Protein 8HJ4 (pdb70)

B-factor: mean 72.82, std 38.4, range [22.84, 209.97]

Nearest PDB structures (foldseek):
  8hj4-assembly1_A  TM=1.001E+00  e=0.000E+00  Neisseria meningitidis 8013
  6je4-assembly3_K  TM=8.856E-01  e=0.000E+00  Neisseria meningitidis 8013
  6je4-assembly2_E  TM=8.861E-01  e=0.000E+00  Neisseria meningitidis 8013
  6je4-assembly1_A  TM=8.887E-01  e=0.000E+00  Neisseria meningitidis 8013
  8ja0-assembly1_A  TM=8.113E-01  e=0.000E+00  Neisseria meningitidis

Organism: Neisseria meningitidis serogroup C (strain 8013) (NCBI:txid604162)

Radius of gyration: 36.68 Å; Cα contacts (8 Å, |Δi|>4): 1833; chains: 2; bounding box: 79×94×100 Å

Sequence (1163 aa):
SINYILGLDIGIASVGWAMVEIDEEENPIRLIDLGVRVFERAEVPKTGDSLAMARRLARSVRRLTRRRAHRLLRTRRLLKREGVLQAANFDENGLIKSLPNTPWQLRAAALDRKLTPLEWSAVLLHLIKHRGYLSQKELGALLKGVAGNAHALQTGDFRTPAELALNKFEKESGHIRNQRSDYSHTFSRKDLQAELILLFEKQKEFGNPHVSGGLKEGIETLLMTQRPALSGDAVQKMLGHCTFEPAEPKAAKNTYTAERFIWLTKLNNLRILEQGSERPLTDTERATLMDEPYRKSKLTYAQARKLLGLEDTAFFKGLRYGKDNAEASTLMEMKAYHAISRALEKEGLKDKKSPLNLSPELQDEIGTAFSLFKTDEDITGRLKDRIQPEILEALLKHISFDKFVQISLKALRRIVPLMEQGKTEEKIYLPPIPADEIRNPVVLRALSQARKVINGVVRRYGSPARIHIETAREVGKSFKDRKEIEKRQEENRKDREKAAAKFREYFPNFVGEPKSKDILKLRLYEQQHGKCLYSGKEINLGRLNEKGYVEIDHALPFSRTWDDSFNNKVLVLGSENQNKGNQTPYEYFNGKDNSREWQEFKARVETSRFPRSKKQRILLQKFDEDGFKERNLNDTRYVNRFLCQFVADRMRLTGKGKKRVFASNGQITNLLRGFWGLRKVRAENDRHHALDAVVVACSTVAMQQKITRFVRYKEMNAFKTHFPQPWEFFAQEVMIRVFGKPDGKPEFEEADTLEKLRTLLAEKLSSRPEAVHEYVTPLFVSRAPNRKMSGQGHMETVKSAKRLDEGVSVLRVPLTQLKLKDLEKMVNREREPKLYEALKARLEAHKDDPAKAFAEPFYKYDKAGNRTQQVKAVRVEQVQKTGVWVRNHNGIADNATMVRVDVFEKGDKYYLVPIYSWQVAKGILPDRAVVQGKDEEDWQLIDDSFNFKFSLHPNDLVEVITKKARMFGYFASCHRGTGNINIRIHDLDHKIGKNGILEGIGVKTALSFQKYQIDELGKEIRPCRLKKRPPVRMNNSIKFHVSYDGTARALFNTKEQAEKYCLVEEINDEMNGYKRKSWEEKLREENCASVQDWVEKNYTSSYSDLFNICEIEVSSAGQLVKIDNTEVDDFVENCYGFTLEDDLEEFNKAKQYLQKFYAECEN

Foldseek 3Di:
DFAWEKFWAFELFKIKIFIFGADPVRFGDFTFAIFMAGEDGCADPPPRHHPVVVVVVVVVVVVVVVLLVVLLLVLLVCLPPLPHLPHPCADPVSDHDPQPPPLLVLLQCLLPDQDDSSSVSNVLSVCQNQQADEPLVLVVLLVVLQVLLVVCCVPHPGQQSSNCQCVVVVVVHNDSDDDDNDSVNGYHNVSSLSSLVSSLVSNVVVPHPSRPTPCSVVSCVSRPDDDHDDFQVCQLPVADAAPVGSVFGFAFCLALLNVLVVVLVLLLPKFKFDQLETGHQDPVLCVQCVCVLVLDFWAWQVNSPVSDDDDPLIDIPPPPDPDDPVDTGTRDHNPNVVLLQVLCVVLVRHDSPDDDPQDSVRRRLLQCLQARRSDLVSSLVPSVPDDDCSSVVSCVVPPHGHGGDRHGDVVSVVVCVVPVVPHAAAAAAADQDDCRLPVDSSLNVSVRLVSQQQRVCCVVPHFHQFYQYEYDPQPPDRPVVNVVVVVVVVVVVVVVVVLQVVVCVVCVVDDDGDDPFLSCQVVVCVQLVQAFLQQGDHADPVCSNPPQQWGKDQLQQCLQQVDDDPPNIGTHGPPVQLPSQNVHVCPSQVVVPPDVSNVVSSVSLPVRRDDPVSSNVSRNSPDDRVVNNCPQWADDDSSLVCCQVSPVRYYDHSYPPPGRYTHGDPVVLVVQCVQQDVADDDPLWQLVSRVSNVSSSSPDPVLSVLQSVVSSCVSRPVPVPRHDDSDPPNNQLSCCQRFVDGHPCPPDDRPQALVSSLVVCCVVVVVDPSSDDPSRHHHFHHYDDDLDLADDFFDPDWFACPPVVFQWGKDKAFQQPCFPVQLVQFDCCVVPVVVSVVSVVLCVVVVRGSNVSPVDWAADADVPGDGDGTDGIGIGIDGHQDFDQDPPNRTTGHFDAFSKWWWWDDPLFTFIATDGSNCLVVQHDDQFTADAPDGRVPGHGHDPNIDTWDMAGFQFWKWFQAPVHIDTATWHGADRNHGFTKGAGRTQNCVPDPSRIDPRHDRRNTNDIFTWDARSSRDDTGTDTDDDDDGSD/DFKAKKWFKAALNHTDDIGRDVVVVQLVLQLVVLVVCCPDPCVVVVVCLLPVDVQHDSSSSCVPVPDNCSDPRIDTWMWIDGNVLQTAATPHGGLQVCCCPVVNDHCVPDVVVCVVVVVVVSVVCVVVVD

Solvent-accessible surface area: 59016 Å² total; per-residue (Å²): 145,51,56,0,0,0,0,0,18,3,9,27,12,12,0,0,1,0,0,0,28,5,38,88,100,27,36,8,60,50,0,0,2,13,3,3,14,16,5,110,108,8,18,13,70,15,22,16,49,41,78,51,126,20,180,124,53,16,112,37,49,136,59,101,73,130,69,94,62,94,27,22,69,93,3,46,109,14,8,104,163,42,70,55,5,61,73,104,38,51,84,115,118,24,80,26,39,94,68,35,131,56,22,40,84,7,2,15,42,0,7,102,96,139,3,69,44,58,42,4,0,2,2,3,14,19,2,1,100,89,37,29,73,50,95,75,148,39,106,41,46,47,92,66,10,20,60,43,11,18,120,41,28,130,80,39,86,68,143,0,3,0,28,4,0,31,87,96,1,95,87,110,42,62,64,36,56,73,93,95,76,56,54,53,12,28,16,16,20,132,24,2,52,46,1,0,66,32,3,8,96,51,0,110,132,67,58,7,85,54,4,87,44,28,5,59,109,5,5,38,69,8,0,55,90,83,173,115,74,139,55,18,101,24,16,30,76,160,61,27,93,16,130,152,39,69,88,34,29,9,2,2,78,7,1,38,22,6,5,19,41,81,0,13,29,54,4,43,80,11,62,29,5,16,96,5,46,62,148,66,13,74,129,102,25,49,68,72,14,68,71,19,2,47,81,54,45,106,1,40,19,46,79,15,58,80,81,28,77,46,88,135,66,0,32,19,90,74,48,110,74,75,74,108,40,104,113,48,38,59,16,23,23,2,92,1,45,67,16,2,15,119,2,10,52,128,65,79,54,28,83,173,89,58,115,25,124,13,47,64,119,34,6,2,32,1,0,21,0,7,10,50,42,86,26,78,123,78,9,70,67,93,7,59,96,151,19,88,92,127,24,20,90,4,1,33,128,89,18,102,22,96,28,77,30,112,52,1,24,77,3,2,95,132,65,25,85,112,22,82,105,54,159,113,81,104,111,85,93,6,12,93,17,27,61,121,58,6,136,54,61,15,3,53,69,0,5,29,14,1,53,71,0,1,11,5,0,5,144,91,28,21,17,0,3,42,0,0,3,8,13,36,68,68,4,48,72,53,50,157,53,24,85,40,60,88,102,154,60,55,79,104,176,117,52,58,107,136,30,20,44,112,2,126,122,122,25,108,145,75,82,74,80,33,162,86,144,20,33,46,10,16,29,3,35,128,76,4,99,24,92,0,6,51,55,24,77,80,12,77,58,50,109,6,40,82,102,61,36,11,76,36,41,52,2,0,4,17,6,93,0,0,1,34,31,199,35,0,32,6,0,2,11,15,98,58,9,128,74,15,17,35,75,4,2,88,70,46,6,61,6,120,116,97,41,70,65,14,112,78,4,39,41,27,3,63,87,28,168,17,57,55,39,8,21,15,57,4,7,33,27,94,46,99,73,96,36,42,29,77,188,44,6,34,29,99,69,118,12,3,122,2,8,16,89,6,0,40,76,70,2,96,10,74,28,126,60,154,112,53,2,19,11,2,37,38,44,3,6,81,47,2,69,28,72,8,18,59,139,40,50,58,85,42,9,26,3,47,32,0,13,21,0,0,6,0,0,0,7,3,87,13,9,5,83,62,1,16,126,30,16,114,121,73,52,70,96,46,163,140,107,148,27,17,53,18,15,96,93,4,15,58,0,6,2,0,5,2,6,5,26,7,32,52,78,37,127,88,118,38,4,83,57,79,128,78,2,62,90,30,0,57,112,70,8,93,81,6,110,78,0,54,11,145,75,0,38,24,10,41,0,0,16,18,64,58,103,142,51,72,49,84,22,46,20,40,34,54,14,26,6,188,86,50,145,99,27,31,0,15,29,140,15,62,7,78,79,0,79,50,97,29,1,88,78,1,44,59,58,123,195,40,60,130,8,32,104,38,0,81,60,56,0,114,78,82,172,58,64,13,63,52,3,12,80,58,64,11,55,71,120,65,192,78,41,102,114,73,128,71,12,129,28,24,113,3,28,48,72,8,89,25,16,7,108,10,130,136,126,113,2,2,0,25,6,4,55,16,8,5,2,0,0,7,40,81,54,117,64,14,25,4,0,12,0,6,8,59,14,14,69,123,24,78,87,13,73,69,0,7,35,52,35,112,58,57,132,82,15,68,86,22,79,156,60,11,71,36,76,4,9,0,19,34,22,5,3,0,11,0,47,5,85,90,56,133,26,32,0,1,3,12,14,7,13,19,29,51,3,3,0,14,0,70,18,18,4,46,15,94,127,76,41,48,104,0,30,36,43,9,4,3,0,22,43,2,114,39,5,32,8,30,100,29,48,33,6,8,27,82,64,127,57,37,158,74,192,167,57,39,108,13,203,191,83,51,55,82,45,15,10,0,17,9,16,22,15,47,88,20,47,29,108,82,44,109,64,0,26,45,36,0,1,18,48,16,0,45,16,23,27,70,28,64,35,110,135,43,2,60,44,28,25,112,110,49,153,8,72,66,12,61,48,9,0,82,125,56,70,26,86,41,33,43,56,2,15,9,11,32,29,1,6,12,14,104,91,57,73,6,38,34,7,24,127,34,89,12,82,53,17,4,17,25,19,40,11,49,51,84,166,92,60,117,116,30,13,105,133,7,40,82,63,12,40,104,82,35,59,138,28,71,145

Structure (mmCIF, N/CA/C/O backbone):
data_8HJ4
#
_entry.id   8HJ4
#
_cell.length_a   1.00
_cell.length_b   1.00
_cell.length_c   1.00
_cell.angle_alpha   90.00
_cell.angle_beta   90.00
_cell.angle_gamma   90.00
#
_symmetry.space_group_name_H-M   'P 1'
#
loop_
_entity.id
_entity.type
_entity.pdbx_description
1 polymer 'CRISPR-associated endonuclease Cas9'
2 polymer sgRNA
3 polymer 'Phage protein'
#
loop_
_atom_site.group_PDB
_atom_site.id
_atom_site.type_symbol
_atom_site.label_atom_id
_atom_site.label_alt_id
_atom_site.label_comp_id
_atom_site.label_asym_id
_atom_site.label_entity_id
_atom_site.label_seq_id
_atom_site.pdbx_PDB_ins_code
_atom_site.Cartn_x
_atom_site.Cartn_y
_atom_site.Cartn_z
_atom_site.occupancy
_atom_site.B_iso_or_equiv
_atom_site.auth_seq_id
_atom_site.auth_comp_id
_atom_site.auth_asym_id
_atom_site.auth_atom_id
_atom_site.pdbx_PDB_model_num
ATOM 1 N N . SER A 1 9 ? 124.950 160.517 97.243 1.00 43.23 8 SER A N 1
ATOM 2 C CA . SER A 1 9 ? 125.007 161.149 95.929 1.00 43.23 8 SER A CA 1
ATOM 3 C C . SER A 1 9 ? 126.435 161.531 95.566 1.00 43.23 8 SER A C 1
ATOM 4 O O . SER A 1 9 ? 126.666 162.240 94.587 1.00 43.23 8 SER A O 1
ATOM 7 N N . ILE A 1 10 ? 127.391 161.062 96.363 1.00 41.52 9 ILE A N 1
ATOM 8 C CA . ILE A 1 10 ? 128.806 161.333 96.144 1.00 41.52 9 ILE A CA 1
ATOM 9 C C . ILE A 1 10 ? 129.558 160.009 96.109 1.00 41.52 9 ILE A C 1
ATOM 10 O O . ILE A 1 10 ? 129.380 159.161 96.990 1.00 41.52 9 ILE A O 1
ATOM 15 N N . ASN A 1 11 ? 130.364 159.821 95.070 1.00 36.88 10 ASN A N 1
ATOM 16 C CA . ASN A 1 11 ? 131.200 158.633 94.970 1.00 36.88 10 ASN A CA 1
ATOM 17 C C . ASN A 1 11 ? 132.321 158.714 95.997 1.00 36.88 10 ASN A C 1
ATOM 18 O O . ASN A 1 11 ? 133.022 159.726 96.083 1.00 36.88 10 ASN A O 1
ATOM 23 N N . TYR A 1 12 ? 132.493 157.652 96.780 1.00 29.09 11 TYR A N 1
ATOM 24 C CA . TYR A 1 12 ? 133.539 157.648 97.793 1.00 29.09 11 TYR A CA 1
ATOM 25 C C . TYR A 1 12 ? 133.896 156.216 98.156 1.00 29.09 11 TYR A C 1
ATOM 26 O O . TYR A 1 12 ? 133.167 155.275 97.839 1.00 29.09 11 TYR A O 1
ATOM 35 N N . ILE A 1 13 ? 135.037 156.070 98.824 1.00 30.84 12 ILE A N 1
ATOM 36 C CA . ILE A 1 13 ? 135.522 154.788 99.318 1.00 30.84 12 ILE A CA 1
ATOM 37 C C . ILE A 1 13 ? 135.707 154.894 100.824 1.00 30.84 12 ILE A C 1
ATOM 38 O O . ILE A 1 13 ? 136.216 155.902 101.324 1.00 30.84 12 ILE A O 1
ATOM 43 N N . LEU A 1 14 ? 135.292 153.857 101.544 1.00 24.71 13 LEU A N 1
ATOM 44 C CA . LEU A 1 14 ? 135.380 153.814 102.997 1.00 24.71 13 LEU A CA 1
ATOM 45 C C . LEU A 1 14 ? 136.490 152.864 103.424 1.00 24.71 13 LEU A C 1
ATOM 46 O O . LEU A 1 14 ? 136.562 151.729 102.943 1.00 24.71 13 LEU A O 1
ATOM 51 N N . GLY A 1 15 ? 137.347 153.330 104.328 1.00 30.26 14 GLY A N 1
ATOM 52 C CA . GLY A 1 15 ? 138.357 152.486 104.934 1.00 30.26 14 GLY A CA 1
ATOM 53 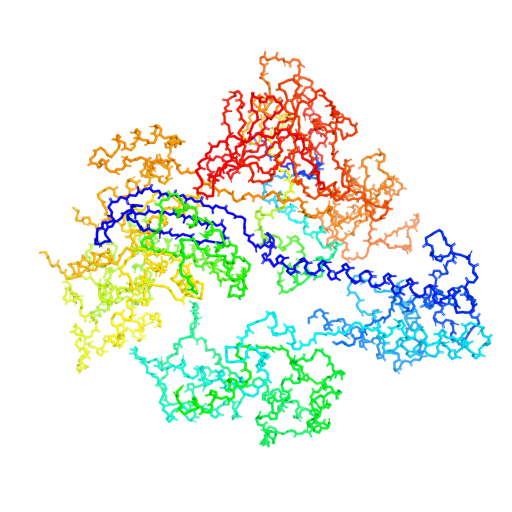C C . GLY A 1 15 ? 138.049 152.217 106.391 1.00 30.26 14 GLY A C 1
ATOM 54 O O . GLY A 1 15 ? 137.207 152.898 106.979 1.00 30.26 14 GLY A O 1
ATOM 55 N N . LEU A 1 16 ? 138.711 151.231 106.990 1.00 32.03 15 LEU A N 1
ATOM 56 C CA . LEU A 1 16 ? 138.464 150.896 108.384 1.00 32.03 15 LEU A CA 1
ATOM 57 C C . LEU A 1 16 ? 139.764 150.439 109.026 1.00 32.03 15 LEU A C 1
ATOM 58 O O . LEU A 1 16 ? 140.706 150.034 108.345 1.00 32.03 15 LEU A O 1
ATOM 63 N N . ASP A 1 17 ? 139.802 150.517 110.351 1.00 34.60 16 ASP A N 1
ATOM 64 C CA . ASP A 1 17 ? 140.965 150.153 111.154 1.00 34.60 16 ASP A CA 1
ATOM 65 C C . ASP A 1 17 ? 140.531 149.296 112.334 1.00 34.60 16 ASP A C 1
ATOM 66 O O . ASP A 1 17 ? 140.868 149.563 113.488 1.00 34.60 16 ASP A O 1
ATOM 71 N N . ILE A 1 18 ? 139.738 148.261 112.044 1.00 33.33 17 ILE A N 1
ATOM 72 C CA . ILE A 1 18 ? 139.159 147.424 113.088 1.00 33.33 17 ILE A CA 1
ATOM 73 C C . ILE A 1 18 ? 140.246 146.925 114.023 1.00 33.33 17 ILE A C 1
ATOM 74 O O . ILE A 1 18 ? 141.271 146.395 113.584 1.00 33.33 17 ILE A O 1
ATOM 79 N N . GLY A 1 19 ? 140.024 147.104 115.324 1.00 30.34 18 GLY A N 1
ATOM 80 C CA . GLY A 1 19 ? 140.929 146.608 116.338 1.00 30.34 18 GLY A CA 1
ATOM 81 C C . GLY A 1 19 ? 140.167 145.872 117.425 1.00 30.34 18 GLY A C 1
ATOM 82 O O . GLY A 1 19 ? 138.958 145.657 117.327 1.00 30.34 18 GLY A O 1
ATOM 83 N N . ILE A 1 20 ? 140.908 145.485 118.463 1.00 34.06 19 ILE A N 1
ATOM 84 C CA . ILE A 1 20 ? 140.271 144.832 119.600 1.00 34.06 19 ILE A CA 1
ATOM 85 C C . ILE A 1 20 ? 139.414 145.820 120.378 1.00 34.06 19 ILE A C 1
ATOM 86 O O . ILE A 1 20 ? 138.389 145.439 120.955 1.00 34.06 19 ILE A O 1
ATOM 91 N N . ALA A 1 21 ? 139.807 147.099 120.412 1.00 31.27 20 ALA A N 1
ATOM 92 C CA . ALA A 1 21 ? 139.084 148.077 121.217 1.00 31.27 20 ALA A CA 1
ATOM 93 C C . ALA A 1 21 ? 138.881 149.411 120.508 1.00 31.27 20 ALA A C 1
ATOM 94 O O . ALA A 1 21 ? 138.582 150.409 121.172 1.00 31.27 20 ALA A O 1
ATOM 96 N N . SER A 1 22 ? 139.028 149.464 119.188 1.00 30.65 21 SER A N 1
ATOM 97 C CA . SER A 1 22 ? 138.862 150.718 118.469 1.00 30.65 21 SER A CA 1
ATOM 98 C C . SER A 1 22 ? 138.664 150.425 116.992 1.00 30.65 21 SER A C 1
ATOM 99 O O . SER A 1 22 ? 139.354 149.575 116.427 1.00 30.65 21 SER A O 1
ATOM 102 N N . VAL A 1 23 ? 137.722 151.134 116.376 1.00 30.16 22 VAL A N 1
ATOM 103 C CA . VAL A 1 23 ? 137.456 151.022 114.942 1.00 30.16 22 VAL A CA 1
ATOM 104 C C . VAL A 1 23 ? 137.518 152.437 114.376 1.00 30.16 22 VAL A C 1
ATOM 105 O O . VAL A 1 23 ? 136.523 153.166 114.371 1.00 30.16 22 VAL A O 1
ATOM 109 N N . GLY A 1 24 ? 138.692 152.833 113.896 1.00 33.33 23 GLY A N 1
ATOM 110 C CA . GLY A 1 24 ? 138.818 154.110 113.225 1.00 33.33 23 GLY A CA 1
ATOM 111 C C . GLY A 1 24 ? 138.442 153.984 111.760 1.00 33.33 23 GLY A C 1
ATOM 112 O O . GLY A 1 24 ? 138.838 153.045 111.072 1.00 33.33 23 GLY A O 1
ATOM 113 N N . TRP A 1 25 ? 137.670 154.949 111.282 1.00 56.48 24 TRP A N 1
ATOM 114 C CA . TRP A 1 25 ? 137.141 154.913 109.932 1.00 56.48 24 TRP A CA 1
ATOM 115 C C . TRP A 1 25 ? 137.561 156.160 109.171 1.00 56.48 24 TRP A C 1
ATOM 116 O O . TRP A 1 25 ? 138.162 157.084 109.721 1.00 56.48 24 TRP A O 1
ATOM 127 N N . ALA A 1 26 ? 137.234 156.165 107.882 1.00 30.83 25 ALA A N 1
ATOM 128 C CA . ALA A 1 26 ? 137.499 157.288 106.996 1.00 30.83 25 ALA A CA 1
ATOM 129 C C . ALA A 1 26 ? 136.812 157.021 105.671 1.00 30.83 25 ALA A C 1
ATOM 130 O O . ALA A 1 26 ? 136.767 155.878 105.216 1.00 30.83 25 ALA A O 1
ATOM 132 N N . MET A 1 27 ? 136.282 158.071 105.058 1.00 30.25 26 MET A N 1
ATOM 133 C CA . MET A 1 27 ? 135.696 157.974 103.731 1.00 30.25 26 MET A CA 1
ATOM 134 C C . MET A 1 27 ? 136.428 158.926 102.797 1.00 30.25 26 MET A C 1
ATOM 135 O O . MET A 1 27 ? 136.593 160.110 103.108 1.00 30.25 26 MET A O 1
ATOM 140 N N . VAL A 1 28 ? 136.893 158.398 101.670 1.00 29.65 27 VAL A N 1
ATOM 141 C CA . VAL A 1 28 ? 137.717 159.140 100.725 1.00 29.65 27 VAL A CA 1
ATOM 142 C C . VAL A 1 28 ? 136.952 159.251 99.417 1.00 29.65 27 VAL A C 1
ATOM 143 O O . VAL A 1 28 ? 136.609 158.232 98.805 1.00 29.65 27 VAL A O 1
ATOM 147 N N . GLU A 1 29 ? 136.684 160.481 98.991 1.00 31.78 28 GLU A N 1
ATOM 148 C CA . GLU A 1 29 ? 135.984 160.691 97.734 1.00 31.78 28 GLU A CA 1
ATOM 149 C C . GLU A 1 29 ? 136.898 160.368 96.561 1.00 31.78 28 GLU A C 1
ATOM 150 O O . GLU A 1 29 ? 138.074 160.737 96.550 1.00 31.78 28 GLU A O 1
ATOM 156 N N . ILE A 1 30 ? 136.344 159.678 95.565 1.00 35.81 29 ILE A N 1
ATOM 157 C CA . ILE A 1 30 ? 137.093 159.226 94.404 1.00 35.81 29 ILE A CA 1
ATOM 158 C C . ILE A 1 30 ? 136.395 159.722 93.146 1.00 35.81 29 ILE A C 1
ATOM 159 O O . ILE A 1 30 ? 135.218 160.086 93.160 1.00 35.81 29 ILE A O 1
ATOM 164 N N . ASP A 1 31 ? 137.144 159.737 92.048 1.00 44.27 30 ASP A N 1
ATOM 165 C CA . ASP A 1 31 ? 136.626 160.188 90.766 1.00 44.27 30 ASP A CA 1
ATOM 166 C C . ASP A 1 31 ? 136.057 158.998 89.993 1.00 44.27 30 ASP A C 1
ATOM 167 O O . ASP A 1 31 ? 135.859 157.910 90.538 1.00 44.27 30 ASP A O 1
ATOM 172 N N . GLU A 1 32 ? 135.779 159.203 88.704 1.00 46.20 31 GLU A N 1
ATOM 173 C CA . GLU A 1 32 ? 135.165 158.161 87.888 1.00 46.20 31 GLU A CA 1
ATOM 174 C C . GLU A 1 32 ? 136.056 156.935 87.723 1.00 46.20 31 GLU A C 1
ATOM 175 O O . GLU A 1 32 ? 135.538 155.842 87.476 1.00 46.20 31 GLU A O 1
ATOM 177 N N . GLU A 1 33 ? 137.374 157.086 87.850 1.00 48.10 32 GLU A N 1
ATOM 178 C CA . GLU A 1 33 ? 138.306 155.974 87.703 1.00 48.10 32 GLU A CA 1
ATOM 179 C C . GLU A 1 33 ? 138.856 155.502 89.046 1.00 48.10 32 GLU A C 1
ATOM 180 O O . GLU A 1 33 ? 139.930 154.902 89.104 1.00 48.10 32 GLU A O 1
ATOM 186 N N . GLU A 1 34 ? 138.114 155.749 90.128 1.00 47.02 33 GLU A N 1
ATOM 187 C CA . GLU A 1 34 ? 138.496 155.313 91.473 1.00 47.02 33 GLU A CA 1
ATOM 188 C C . GLU A 1 34 ? 139.898 155.789 91.853 1.00 47.02 33 GLU A C 1
ATOM 189 O O . GLU A 1 34 ? 140.695 155.041 92.422 1.00 47.02 33 GLU A O 1
ATOM 195 N N . ASN A 1 35 ? 140.202 157.046 91.537 1.00 45.29 34 ASN A N 1
ATOM 196 C CA . ASN A 1 35 ? 141.417 157.694 92.007 1.00 45.29 34 ASN A CA 1
ATOM 197 C C . ASN A 1 35 ? 141.053 158.682 93.103 1.00 45.29 34 ASN A C 1
ATOM 198 O O . ASN A 1 35 ? 140.258 159.598 92.850 1.00 45.29 34 ASN A O 1
ATOM 203 N N . PRO A 1 36 ? 141.575 158.529 94.320 1.00 42.23 35 PRO A N 1
ATOM 204 C CA . PRO A 1 36 ? 141.205 159.450 95.406 1.00 42.23 35 PRO A CA 1
ATOM 205 C C . PRO A 1 36 ? 141.511 160.897 95.046 1.00 42.23 35 PRO A C 1
ATOM 206 O O . PRO A 1 36 ? 142.615 161.224 94.607 1.00 42.23 35 PRO A O 1
ATOM 210 N N . ILE A 1 37 ? 140.519 161.769 95.244 1.00 35.23 36 ILE A N 1
ATOM 211 C CA . ILE A 1 37 ? 140.649 163.186 94.941 1.00 35.23 36 ILE A CA 1
ATOM 212 C C . ILE A 1 37 ? 140.558 164.052 96.191 1.00 35.23 36 ILE A C 1
ATOM 213 O O . ILE A 1 37 ? 141.256 165.066 96.296 1.00 35.23 36 ILE A O 1
ATOM 218 N N . ARG A 1 38 ? 139.711 163.680 97.151 1.00 34.32 37 ARG A N 1
ATOM 219 C CA . ARG A 1 38 ? 139.531 164.462 98.365 1.00 34.32 37 ARG A CA 1
ATOM 220 C C . ARG A 1 38 ? 139.360 163.531 99.554 1.00 34.32 37 ARG A C 1
ATOM 221 O O . ARG A 1 38 ? 139.223 162.315 99.409 1.00 34.32 37 ARG A O 1
ATOM 229 N N . LEU A 1 39 ? 139.371 164.126 100.741 1.00 31.27 38 LEU A N 1
ATOM 230 C CA . LEU A 1 39 ? 139.046 163.441 101.985 1.00 31.27 38 LEU A CA 1
ATOM 231 C C . LEU A 1 39 ? 137.889 164.188 102.629 1.00 31.27 38 LEU A C 1
ATOM 232 O O . LEU A 1 39 ? 138.017 165.371 102.960 1.00 31.27 38 LEU A O 1
ATOM 237 N N . ILE A 1 40 ? 136.765 163.500 102.804 1.00 32.62 39 ILE A N 1
ATOM 238 C CA . ILE A 1 40 ? 135.521 164.158 103.170 1.00 32.62 39 ILE A CA 1
ATOM 239 C C . ILE A 1 40 ? 135.067 163.861 104.594 1.00 32.62 39 ILE A C 1
ATOM 240 O O . ILE A 1 40 ? 134.182 164.569 105.096 1.00 32.62 39 ILE A O 1
ATOM 245 N N . ASP A 1 41 ? 135.645 162.869 105.267 1.00 34.21 40 ASP A N 1
ATOM 246 C CA . ASP A 1 41 ? 135.282 162.583 106.650 1.00 34.21 40 ASP A CA 1
ATOM 247 C C . ASP A 1 41 ? 136.229 161.517 107.180 1.00 34.21 40 ASP A C 1
ATOM 248 O O . ASP A 1 41 ? 136.924 160.842 106.417 1.00 34.21 40 ASP A O 1
ATOM 253 N N . LEU A 1 42 ? 136.247 161.378 108.504 1.00 32.64 41 LEU A N 1
ATOM 254 C CA . LEU A 1 42 ? 137.044 160.384 109.214 1.00 32.64 41 LEU A CA 1
ATOM 255 C C . LEU A 1 42 ? 136.675 160.469 110.691 1.00 32.64 41 LEU A C 1
ATOM 256 O O . LEU A 1 42 ? 135.872 161.310 111.100 1.00 32.64 41 LEU A O 1
ATOM 261 N N . GLY A 1 43 ? 137.267 159.587 111.483 1.00 33.05 42 GLY A N 1
ATOM 262 C CA . GLY A 1 43 ? 136.972 159.548 112.901 1.00 33.05 42 GLY A CA 1
ATOM 263 C C . GLY A 1 43 ? 137.428 158.239 113.502 1.00 33.05 42 GLY A C 1
ATOM 264 O O . GLY A 1 43 ? 137.932 157.352 112.811 1.00 33.05 42 GLY A O 1
ATOM 265 N N . VAL A 1 44 ? 137.247 158.138 114.815 1.00 25.58 43 VAL A N 1
ATOM 266 C CA . VAL A 1 44 ? 137.630 156.952 115.572 1.00 25.58 43 VAL A CA 1
ATOM 267 C C . VAL A 1 44 ? 136.502 156.604 116.529 1.00 25.58 43 VAL A C 1
ATOM 268 O O . VAL A 1 44 ? 135.912 157.489 117.156 1.00 25.58 43 VAL A O 1
ATOM 272 N N . ARG A 1 45 ? 136.198 155.315 116.636 1.00 28.68 44 ARG A N 1
ATOM 273 C CA . ARG A 1 45 ? 135.153 154.808 117.521 1.00 28.68 44 ARG A CA 1
ATOM 274 C C . ARG A 1 45 ? 135.804 153.837 118.500 1.00 28.68 44 ARG A C 1
ATOM 275 O O . ARG A 1 45 ? 136.071 152.682 118.154 1.00 28.68 44 ARG A O 1
ATOM 283 N N . VAL A 1 46 ? 136.066 154.302 119.712 1.00 25.64 45 VAL A N 1
ATOM 284 C CA . VAL A 1 46 ? 136.707 153.493 120.741 1.00 25.64 45 VAL A CA 1
ATOM 285 C C . VAL A 1 46 ? 135.635 152.794 121.562 1.00 25.64 45 VAL A C 1
ATOM 286 O O . VAL A 1 46 ? 134.564 153.352 121.815 1.00 25.64 45 VAL A O 1
ATOM 290 N N . PHE A 1 47 ? 135.914 151.558 121.967 1.00 31.76 46 PHE A N 1
ATOM 291 C CA . PHE A 1 47 ? 134.981 150.783 122.767 1.00 31.76 46 PHE A CA 1
ATOM 292 C C . PHE A 1 47 ? 135.767 149.867 123.691 1.00 31.76 46 PHE A C 1
ATOM 293 O O . PHE A 1 47 ? 136.953 149.608 123.477 1.00 31.76 46 PHE A O 1
ATOM 301 N N . GLU A 1 48 ? 135.092 149.381 124.727 1.00 35.27 47 GLU A N 1
ATOM 302 C CA . GLU A 1 48 ? 135.718 148.443 125.645 1.00 35.27 47 GLU A CA 1
ATOM 303 C C . GLU A 1 48 ? 135.907 147.089 124.972 1.00 35.27 47 GLU A C 1
ATOM 304 O O . GLU A 1 48 ? 135.085 146.663 124.157 1.00 35.27 47 GLU A O 1
ATOM 310 N N . ARG A 1 49 ? 137.007 146.417 125.306 1.00 41.62 48 ARG A N 1
ATOM 311 C CA . ARG A 1 49 ? 137.249 145.075 124.797 1.00 41.62 48 ARG A CA 1
ATOM 312 C C . ARG A 1 49 ? 136.228 144.098 125.365 1.00 41.62 48 ARG A C 1
ATOM 313 O O . ARG A 1 49 ? 135.899 144.140 126.553 1.00 41.62 48 ARG A O 1
ATOM 321 N N . ALA A 1 50 ? 135.731 143.203 124.510 1.00 46.85 49 ALA A N 1
ATOM 322 C CA . ALA A 1 50 ? 134.746 142.204 124.923 1.00 46.85 49 ALA A CA 1
ATOM 323 C C . ALA A 1 50 ? 135.443 141.011 125.581 1.00 46.85 49 ALA A C 1
ATOM 324 O O . ALA A 1 50 ? 135.301 139.857 125.178 1.00 46.85 49 ALA A O 1
ATOM 326 N N . GLU A 1 51 ? 136.211 141.319 126.622 1.00 50.74 50 GLU A N 1
ATOM 327 C CA . GLU A 1 51 ? 136.950 140.312 127.363 1.00 50.74 50 GLU A CA 1
ATOM 328 C C . GLU A 1 51 ? 136.993 140.722 128.825 1.00 50.74 50 GLU A C 1
ATOM 329 O O . GLU A 1 51 ? 136.795 141.891 129.166 1.00 50.74 50 GLU A O 1
ATOM 335 N N . VAL A 1 52 ? 137.244 139.744 129.688 1.00 50.42 51 VAL A N 1
ATOM 336 C CA . VAL A 1 52 ? 137.454 140.074 131.100 1.00 50.42 51 VAL A CA 1
ATOM 337 C C . VAL A 1 52 ? 138.686 140.961 131.215 1.00 50.42 51 VAL A C 1
ATOM 338 O O . VAL A 1 52 ? 139.745 140.623 130.652 1.00 50.42 51 VAL A O 1
ATOM 342 N N . PRO A 1 53 ? 138.613 142.100 131.908 1.00 51.26 52 PRO A N 1
ATOM 343 C CA . PRO A 1 53 ? 139.769 143.010 131.947 1.00 51.26 52 PRO A CA 1
ATOM 344 C C . PRO A 1 53 ? 141.010 142.384 132.548 1.00 51.26 52 PRO A C 1
ATOM 345 O O . PRO A 1 53 ? 142.120 142.861 132.283 1.00 51.26 52 PRO A O 1
ATOM 349 N N . LYS A 1 54 ? 140.859 141.332 133.343 1.00 54.00 53 LYS A N 1
ATOM 350 C CA . LYS A 1 54 ? 141.976 140.626 133.949 1.00 54.00 53 LYS A CA 1
ATOM 351 C C . LYS A 1 54 ? 142.049 139.225 133.359 1.00 54.00 53 LYS A C 1
ATOM 352 O O . LYS A 1 54 ? 141.045 138.505 133.337 1.00 54.00 53 LYS A O 1
ATOM 358 N N . THR A 1 55 ? 143.230 138.852 132.865 1.00 56.85 54 THR A N 1
ATOM 359 C CA . THR A 1 55 ? 143.542 137.561 132.255 1.00 56.85 54 THR A CA 1
ATOM 360 C C . THR A 1 55 ? 142.832 137.331 130.927 1.00 56.85 54 THR A C 1
ATOM 361 O O . THR A 1 55 ? 143.055 136.288 130.302 1.00 56.85 54 THR A O 1
ATOM 365 N N . GLY A 1 56 ? 141.990 138.255 130.475 1.00 53.82 55 GLY A N 1
ATOM 366 C CA . GLY A 1 56 ? 141.365 138.128 129.166 1.00 53.82 55 GLY A CA 1
ATOM 367 C C . GLY A 1 56 ? 140.531 136.879 128.982 1.00 53.82 55 GLY A C 1
ATOM 368 O O . GLY A 1 56 ? 140.603 136.239 127.926 1.00 53.82 55 GLY A O 1
ATOM 369 N N . ASP A 1 57 ? 139.739 136.515 129.985 1.00 53.89 56 ASP A N 1
ATOM 370 C CA . ASP A 1 57 ? 138.896 135.330 129.902 1.00 53.89 56 ASP A CA 1
ATOM 371 C C . ASP A 1 57 ? 137.660 135.635 129.060 1.00 53.89 56 ASP A C 1
ATOM 372 O O . ASP A 1 57 ? 137.536 136.698 128.445 1.00 53.89 56 ASP A O 1
ATOM 377 N N . SER A 1 58 ? 136.723 134.693 129.027 1.00 51.06 57 SER A N 1
ATOM 378 C CA . SER A 1 58 ? 135.465 134.874 128.320 1.00 51.06 57 SER A CA 1
ATOM 379 C C . SER A 1 58 ? 134.397 135.346 129.297 1.00 51.06 57 SER A C 1
ATOM 380 O O . SER A 1 58 ? 134.164 134.708 130.328 1.00 51.06 57 SER A O 1
ATOM 383 N N . LEU A 1 59 ? 133.760 136.474 128.973 1.00 48.40 58 LEU A N 1
ATOM 384 C CA . LEU A 1 59 ? 132.702 136.999 129.830 1.00 48.40 58 LEU A CA 1
ATOM 385 C C . LEU A 1 59 ? 131.531 136.030 129.914 1.00 48.40 58 LEU A C 1
ATOM 386 O O . LEU A 1 59 ? 130.980 135.799 130.998 1.00 48.40 58 LEU A O 1
ATOM 391 N N . ALA A 1 60 ? 131.136 135.455 128.776 1.00 53.12 59 ALA A N 1
ATOM 392 C CA . ALA A 1 60 ? 130.034 134.502 128.773 1.00 53.12 59 ALA A CA 1
ATOM 393 C C . ALA A 1 60 ? 130.369 133.275 129.607 1.00 53.12 59 ALA A C 1
ATOM 394 O O . ALA A 1 60 ? 129.507 132.747 130.316 1.00 53.12 59 ALA A O 1
ATOM 396 N N . MET A 1 61 ? 131.617 132.807 129.539 1.00 58.38 60 MET A N 1
ATOM 397 C CA . MET A 1 61 ? 132.019 131.659 130.346 1.00 58.38 60 MET A CA 1
ATOM 398 C C . MET A 1 61 ? 131.956 131.978 131.835 1.00 58.38 60 MET A C 1
ATOM 399 O O . MET A 1 61 ? 131.515 131.147 132.635 1.00 58.38 60 MET A O 1
ATOM 404 N N . ALA A 1 62 ? 132.395 133.176 132.227 1.00 51.69 61 ALA A N 1
ATOM 405 C CA . ALA A 1 62 ? 132.322 133.563 133.634 1.00 51.69 61 ALA A CA 1
ATOM 406 C C . ALA A 1 62 ? 130.877 133.663 134.106 1.00 51.69 61 ALA A C 1
ATOM 407 O O . ALA A 1 62 ? 130.539 133.205 135.206 1.00 51.69 61 ALA A O 1
ATOM 409 N N . ARG A 1 63 ? 130.009 134.263 133.288 1.00 49.93 62 ARG A N 1
ATOM 410 C CA . ARG A 1 63 ? 128.600 134.358 133.653 1.00 49.93 62 ARG A CA 1
ATOM 411 C C . ARG A 1 63 ? 127.967 132.977 133.755 1.00 49.93 62 ARG A C 1
ATOM 412 O O . ARG A 1 63 ? 127.149 132.723 134.646 1.00 49.93 62 ARG A O 1
ATOM 420 N N . ARG A 1 64 ? 128.339 132.069 132.852 1.00 58.57 63 ARG A N 1
ATOM 421 C CA . ARG A 1 64 ? 127.827 130.706 132.909 1.00 58.57 63 ARG A CA 1
ATOM 422 C C . ARG A 1 64 ? 128.318 129.984 134.156 1.00 58.57 63 ARG A C 1
ATOM 423 O O . ARG A 1 64 ? 127.577 129.200 134.755 1.00 58.57 63 ARG A O 1
ATOM 431 N N . LEU A 1 65 ? 129.568 130.226 134.556 1.00 49.09 64 LEU A N 1
ATOM 432 C CA . LEU A 1 65 ? 130.073 129.638 135.794 1.00 49.09 64 LEU A CA 1
ATOM 433 C C . LEU A 1 65 ? 129.305 130.157 137.002 1.00 49.09 64 LEU A C 1
ATOM 434 O O . LEU A 1 65 ? 128.962 129.389 137.910 1.00 49.09 64 LEU A O 1
ATOM 439 N N . ALA A 1 66 ? 129.025 131.462 137.030 1.00 43.81 65 ALA A N 1
ATOM 440 C CA . ALA A 1 66 ? 128.228 132.022 138.118 1.00 43.81 65 ALA A CA 1
ATOM 441 C C . ALA A 1 66 ? 126.830 131.415 138.145 1.00 43.81 65 ALA A C 1
ATOM 442 O O . ALA A 1 66 ? 126.315 131.063 139.214 1.00 43.81 65 ALA A O 1
ATOM 444 N N . ARG A 1 67 ? 126.205 131.281 136.974 1.00 46.22 66 ARG A N 1
ATOM 445 C CA . ARG A 1 67 ? 124.872 130.692 136.899 1.00 46.22 66 ARG A CA 1
ATOM 446 C C . ARG A 1 67 ? 124.886 129.236 137.345 1.00 46.22 66 ARG A C 1
ATOM 447 O O . ARG A 1 67 ? 123.960 128.778 138.021 1.00 46.22 66 ARG A O 1
ATOM 455 N N . SER A 1 68 ? 125.935 128.496 136.984 1.00 43.76 67 SER A N 1
ATOM 456 C CA . SER A 1 68 ? 126.047 127.107 137.410 1.00 43.76 67 SER A CA 1
ATOM 457 C C . SER A 1 68 ? 126.256 126.994 138.914 1.00 43.76 67 SER A C 1
ATOM 458 O O . SER A 1 68 ? 125.737 126.066 139.540 1.00 43.76 67 SER A O 1
ATOM 461 N N . VAL A 1 69 ? 127.010 127.920 139.510 1.00 43.11 68 VAL A N 1
ATOM 462 C CA . VAL A 1 69 ? 127.168 127.922 140.964 1.00 43.11 68 VAL A CA 1
ATOM 463 C C . VAL A 1 69 ? 125.832 128.207 141.642 1.00 43.11 68 VAL A C 1
ATOM 464 O O . VAL A 1 69 ? 125.456 127.549 142.623 1.00 43.11 68 VAL A O 1
ATOM 468 N N . ARG A 1 70 ? 125.098 129.201 141.130 1.00 46.47 69 ARG A N 1
ATOM 469 C CA . ARG A 1 70 ? 123.760 129.475 141.646 1.00 46.47 69 ARG A CA 1
ATOM 470 C C . ARG A 1 70 ? 122.880 128.239 141.553 1.00 46.47 69 ARG A C 1
ATOM 471 O O . ARG A 1 70 ? 122.160 127.902 142.500 1.00 46.47 69 ARG A O 1
ATOM 479 N N . ARG A 1 71 ? 122.927 127.558 140.411 1.00 46.00 70 ARG A N 1
ATOM 480 C CA . ARG A 1 71 ? 122.120 126.365 140.198 1.00 46.00 70 ARG A CA 1
ATOM 481 C C . ARG A 1 71 ? 122.501 125.256 141.169 1.00 46.00 70 ARG A C 1
ATOM 482 O O . ARG A 1 71 ? 121.629 124.559 141.697 1.00 46.00 70 ARG A O 1
ATOM 490 N N . LEU A 1 72 ? 123.799 125.080 141.418 1.00 44.06 71 LEU A N 1
ATOM 491 C CA . LEU A 1 72 ? 124.249 124.056 142.356 1.00 44.06 71 LEU A CA 1
ATOM 492 C C . LEU A 1 72 ? 123.743 124.339 143.764 1.00 44.06 71 LEU A C 1
ATOM 493 O O . LEU A 1 72 ? 123.234 123.442 144.448 1.00 44.06 71 LEU A O 1
ATOM 498 N N . THR A 1 73 ? 123.887 125.587 144.221 1.00 43.76 72 THR A N 1
ATOM 499 C CA . THR A 1 73 ? 123.407 125.929 145.557 1.00 43.76 72 THR A CA 1
ATOM 500 C C . THR A 1 73 ? 121.896 125.763 145.654 1.00 43.76 72 THR A C 1
ATOM 501 O O . THR A 1 73 ? 121.383 125.242 146.653 1.00 43.76 72 THR A O 1
ATOM 505 N N . ARG A 1 74 ? 121.169 126.192 144.620 1.00 45.13 73 ARG A N 1
ATOM 506 C CA . ARG A 1 74 ? 119.719 126.051 144.618 1.00 45.13 73 ARG A CA 1
ATOM 507 C C . ARG A 1 74 ? 119.308 124.588 144.683 1.00 45.13 73 ARG A C 1
ATOM 508 O O . ARG A 1 74 ? 118.395 124.227 145.432 1.00 45.13 73 ARG A O 1
ATOM 516 N N . ARG A 1 75 ? 119.979 123.728 143.913 1.00 49.64 74 ARG A N 1
ATOM 517 C CA . ARG A 1 75 ? 119.631 122.313 143.911 1.00 49.64 74 ARG A CA 1
ATOM 518 C C . ARG A 1 75 ? 119.959 121.656 145.243 1.00 49.64 74 ARG A C 1
ATOM 519 O O . ARG A 1 75 ? 119.193 120.817 145.724 1.00 49.64 74 ARG A O 1
ATOM 527 N N . ARG A 1 76 ? 121.094 122.012 145.853 1.00 48.61 75 ARG A N 1
ATOM 528 C CA . ARG A 1 76 ? 121.427 121.437 147.154 1.00 48.61 75 ARG A CA 1
ATOM 529 C C . ARG A 1 76 ? 120.423 121.863 148.218 1.00 48.61 75 ARG A C 1
ATOM 530 O O . ARG A 1 76 ? 119.984 121.041 149.036 1.00 48.61 75 ARG A O 1
ATOM 538 N N . ALA A 1 77 ? 120.040 123.144 148.215 1.00 48.45 76 ALA A N 1
ATOM 539 C CA . ALA A 1 77 ? 119.035 123.619 149.159 1.00 48.45 76 ALA A CA 1
ATOM 540 C C . ALA A 1 77 ? 117.696 122.931 148.933 1.00 48.45 76 ALA A C 1
ATOM 541 O O . ALA A 1 77 ? 117.025 122.536 149.892 1.00 48.45 76 ALA A O 1
ATOM 543 N N . HIS A 1 78 ? 117.292 122.777 147.671 1.00 53.16 77 HIS A N 1
ATOM 544 C CA . HIS A 1 78 ? 116.034 122.107 147.363 1.00 53.16 77 HIS A CA 1
ATOM 545 C C . HIS A 1 78 ? 116.066 120.648 147.795 1.00 53.16 77 HIS A C 1
ATOM 546 O O . HIS A 1 78 ? 115.074 120.124 148.310 1.00 53.16 77 HIS A O 1
ATOM 553 N N . ARG A 1 79 ? 117.199 119.975 147.588 1.00 48.59 78 ARG A N 1
ATOM 554 C CA . ARG A 1 79 ? 117.332 118.580 147.991 1.00 48.59 78 ARG A CA 1
ATOM 555 C C . ARG A 1 79 ? 117.238 118.430 149.503 1.00 48.59 78 ARG A C 1
ATOM 556 O O . ARG A 1 79 ? 116.564 117.520 150.003 1.00 48.59 78 ARG A O 1
ATOM 564 N N . LEU A 1 80 ? 117.888 119.323 150.252 1.00 44.48 79 LEU A N 1
ATOM 565 C CA . LEU A 1 80 ? 117.792 119.252 151.708 1.00 44.48 79 LEU A CA 1
ATOM 566 C C . LEU A 1 80 ? 116.389 119.605 152.191 1.00 44.48 79 LEU A C 1
ATOM 567 O O . LEU A 1 80 ? 115.900 119.029 153.170 1.00 44.48 79 LEU A O 1
ATOM 572 N N . LEU A 1 81 ? 115.723 120.545 151.517 1.00 44.05 80 LEU A N 1
ATOM 573 C CA . LEU A 1 81 ? 114.345 120.874 151.866 1.00 44.05 80 LEU A CA 1
ATOM 574 C C . LEU A 1 81 ? 113.419 119.684 151.645 1.00 44.05 80 LEU A C 1
ATOM 575 O O . LEU A 1 81 ? 112.562 119.387 152.487 1.00 44.05 80 LEU A O 1
ATOM 580 N N . ARG A 1 82 ? 113.574 118.993 150.513 1.00 49.97 81 ARG A N 1
ATOM 581 C CA . ARG A 1 82 ? 112.796 117.783 150.275 1.00 49.97 81 ARG A CA 1
ATOM 582 C C . ARG A 1 82 ? 113.123 116.713 151.304 1.00 49.97 81 ARG A C 1
ATOM 583 O O . ARG A 1 82 ? 112.245 115.948 151.711 1.00 49.97 81 ARG A O 1
ATOM 591 N N . THR A 1 83 ? 114.385 116.637 151.732 1.00 45.15 82 THR A N 1
ATOM 592 C CA . THR A 1 83 ? 114.747 115.683 152.776 1.00 45.15 82 THR A CA 1
ATOM 593 C C . THR A 1 83 ? 114.021 115.994 154.078 1.00 45.15 82 THR A C 1
ATOM 594 O O . THR A 1 83 ? 113.535 115.086 154.763 1.00 45.15 82 THR A O 1
ATOM 598 N N . ARG A 1 84 ? 113.943 117.276 154.437 1.00 47.03 83 ARG A N 1
ATOM 599 C CA . ARG A 1 84 ? 113.214 117.660 155.641 1.00 47.03 83 ARG A CA 1
ATOM 600 C C . ARG A 1 84 ? 111.728 117.357 155.507 1.00 47.03 83 ARG A C 1
ATOM 601 O O . ARG A 1 84 ? 111.089 116.914 156.469 1.00 47.03 83 ARG A O 1
ATOM 609 N N . ARG A 1 85 ? 111.157 117.594 154.324 1.00 55.86 84 ARG A N 1
ATOM 610 C CA . ARG A 1 85 ? 109.755 117.248 154.109 1.00 55.86 84 ARG A CA 1
ATOM 611 C C . ARG A 1 85 ? 109.530 115.749 154.258 1.00 55.86 84 ARG A C 1
ATOM 612 O O . ARG A 1 85 ? 108.546 115.320 154.869 1.00 55.86 84 ARG A O 1
ATOM 620 N N . LEU A 1 86 ? 110.434 114.936 153.704 1.00 53.70 85 LEU A N 1
ATOM 621 C CA . LEU A 1 86 ? 110.351 113.490 153.882 1.00 53.70 85 LEU A CA 1
ATOM 622 C C . LEU A 1 86 ? 110.396 113.122 155.358 1.00 53.70 85 LEU A C 1
ATOM 623 O O . LEU A 1 86 ? 109.559 112.357 155.847 1.00 53.70 85 LEU A O 1
ATOM 628 N N . LEU A 1 87 ? 111.362 113.678 156.089 1.00 55.76 86 LEU A N 1
ATOM 629 C CA . LEU A 1 87 ? 111.485 113.359 157.507 1.00 55.76 86 LEU A CA 1
ATOM 630 C C . LEU A 1 87 ? 110.248 113.787 158.285 1.00 55.76 86 LEU A C 1
ATOM 631 O O . LEU A 1 87 ? 109.891 113.150 159.283 1.00 55.76 86 LEU A O 1
ATOM 636 N N . LYS A 1 88 ? 109.578 114.853 157.845 1.00 62.04 87 LYS A N 1
ATOM 637 C CA . LYS A 1 88 ? 108.368 115.301 158.521 1.00 62.04 87 LYS A CA 1
ATOM 638 C C . LYS A 1 88 ? 107.173 114.404 158.218 1.00 62.04 87 LYS A C 1
ATOM 639 O O . LYS A 1 88 ? 106.263 114.292 159.047 1.00 62.04 87 LYS A O 1
ATOM 645 N N . ARG A 1 89 ? 107.156 113.749 157.055 1.00 61.92 88 ARG A N 1
ATOM 646 C CA . ARG A 1 89 ? 106.003 112.956 156.649 1.00 61.92 88 ARG A CA 1
ATOM 647 C C . ARG A 1 89 ? 106.229 111.452 156.728 1.00 61.92 88 ARG A C 1
ATOM 648 O O . ARG A 1 89 ? 105.249 110.700 156.712 1.00 61.92 88 ARG A O 1
ATOM 656 N N . GLU A 1 90 ? 107.477 110.991 156.810 1.00 64.27 89 GLU A N 1
ATOM 657 C CA . GLU A 1 90 ? 107.755 109.556 156.893 1.00 64.27 89 GLU A CA 1
ATOM 658 C C . GLU A 1 90 ? 107.826 109.168 158.364 1.00 64.27 89 GLU A C 1
ATOM 659 O O . GLU A 1 90 ? 108.877 109.226 159.002 1.00 64.27 89 GLU A O 1
ATOM 665 N N . GLY A 1 91 ? 106.679 108.767 158.900 1.00 62.22 90 GLY A N 1
ATOM 666 C CA . GLY A 1 91 ? 106.535 108.367 160.284 1.00 62.22 90 GLY A CA 1
ATOM 667 C C . GLY A 1 91 ? 106.380 109.549 161.214 1.00 62.22 90 GLY A C 1
ATOM 668 O O . GLY A 1 91 ? 105.255 109.900 161.584 1.00 62.22 90 GLY A O 1
ATOM 669 N N . VAL A 1 92 ? 107.494 110.184 161.583 1.00 59.19 91 VAL A N 1
ATOM 670 C CA . VAL A 1 92 ? 107.462 111.435 162.335 1.00 59.19 91 VAL A CA 1
ATOM 671 C C . VAL A 1 92 ? 108.864 112.031 162.389 1.00 59.19 91 VAL A C 1
ATOM 672 O O . VAL A 1 92 ? 109.865 111.314 162.273 1.00 59.19 91 VAL A O 1
ATOM 676 N N . LEU A 1 93 ? 108.944 113.349 162.542 1.00 59.20 92 LEU A N 1
ATOM 677 C CA . LEU A 1 93 ? 110.138 114.033 163.027 1.00 59.20 92 LEU A CA 1
ATOM 678 C C . LEU A 1 93 ? 109.741 114.982 164.154 1.00 59.20 92 LEU A C 1
ATOM 679 O O . LEU A 1 93 ? 110.128 116.152 164.203 1.00 59.20 92 LEU A O 1
ATOM 684 N N . GLN A 1 94 ? 108.930 114.466 165.077 1.00 63.14 93 GLN A N 1
ATOM 685 C CA . GLN A 1 94 ? 108.313 115.265 166.131 1.00 63.14 93 GLN A CA 1
ATOM 686 C C . GLN A 1 94 ? 107.622 116.487 165.523 1.00 63.14 93 GLN A C 1
ATOM 687 O O . GLN A 1 94 ? 108.054 117.626 165.682 1.00 63.14 93 GLN A O 1
ATOM 689 N N . ALA A 1 95 ? 106.544 116.193 164.790 1.00 63.68 94 ALA A N 1
ATOM 690 C CA . ALA A 1 95 ? 105.850 117.179 163.966 1.00 63.68 94 ALA A CA 1
ATOM 691 C C . ALA A 1 95 ? 105.704 118.512 164.685 1.00 63.68 94 ALA A C 1
ATOM 692 O O . ALA A 1 95 ? 105.380 118.562 165.875 1.00 63.68 94 ALA A O 1
ATOM 694 N N . ALA A 1 96 ? 105.971 119.591 163.945 1.00 63.31 95 ALA A N 1
ATOM 695 C CA . ALA A 1 96 ? 105.989 120.959 164.462 1.00 63.31 95 ALA A CA 1
ATOM 696 C C . ALA A 1 96 ? 107.125 121.186 165.457 1.00 63.31 95 ALA A C 1
ATOM 697 O O . ALA A 1 96 ? 106.977 121.950 166.413 1.00 63.31 95 ALA A O 1
ATOM 699 N N . ASN A 1 97 ? 108.264 120.527 165.247 1.00 62.41 96 ASN A N 1
ATOM 700 C CA . ASN A 1 97 ? 109.497 120.849 165.953 1.00 62.41 96 ASN A CA 1
ATOM 701 C C . ASN A 1 97 ? 110.376 121.801 165.157 1.00 62.41 96 ASN A C 1
ATOM 702 O O . ASN A 1 97 ? 111.511 122.070 165.562 1.00 62.41 96 ASN A O 1
ATOM 704 N N . PHE A 1 98 ? 109.880 122.308 164.034 1.00 58.78 97 PHE A N 1
ATOM 705 C CA . PHE A 1 98 ? 110.652 123.174 163.159 1.00 58.78 97 PHE A CA 1
ATOM 706 C C . PHE A 1 98 ? 110.510 124.629 163.589 1.00 58.78 97 PHE A C 1
ATOM 707 O O . PHE A 1 98 ? 109.583 125.004 164.309 1.00 58.78 97 PHE A O 1
ATOM 715 N N . ASP A 1 99 ? 111.449 125.450 163.133 1.00 61.18 98 ASP A N 1
ATOM 716 C CA . ASP A 1 99 ? 111.397 126.882 163.384 1.00 61.18 98 ASP A CA 1
ATOM 717 C C . ASP A 1 99 ? 110.411 127.526 162.411 1.00 61.18 98 ASP A C 1
ATOM 718 O O . ASP A 1 99 ? 109.692 126.845 161.674 1.00 61.18 98 ASP A O 1
ATOM 723 N N . GLU A 1 100 ? 110.360 128.859 162.405 1.00 67.18 99 GLU A N 1
ATOM 724 C CA . GLU A 1 100 ? 109.537 129.554 161.422 1.00 67.18 99 GLU A CA 1
ATOM 725 C C . GLU A 1 100 ? 110.072 129.354 160.011 1.00 67.18 99 GLU A C 1
ATOM 726 O O . GLU A 1 100 ? 109.315 129.452 159.039 1.00 67.18 99 GLU A O 1
ATOM 728 N N . ASN A 1 101 ? 111.368 129.071 159.880 1.00 62.78 100 ASN A N 1
ATOM 729 C CA . ASN A 1 101 ? 111.978 128.824 158.581 1.00 62.78 100 ASN A CA 1
ATOM 730 C C . ASN A 1 101 ? 111.821 127.383 158.115 1.00 62.78 100 ASN A C 1
ATOM 731 O O . ASN A 1 101 ? 112.197 127.075 156.979 1.00 62.78 100 ASN A O 1
ATOM 736 N N . GLY A 1 102 ? 111.281 126.502 158.953 1.00 57.12 101 GLY A N 1
ATOM 737 C CA . GLY A 1 102 ? 111.167 125.101 158.615 1.00 57.12 101 GLY A CA 1
ATOM 738 C C . GLY A 1 102 ? 112.401 124.273 158.895 1.00 57.12 101 GLY A C 1
ATOM 739 O O . GLY A 1 102 ? 112.402 123.073 158.594 1.00 57.12 101 GLY A O 1
ATOM 740 N N . LEU A 1 103 ? 113.446 124.870 159.464 1.00 54.97 102 LEU A N 1
ATOM 741 C CA . LEU A 1 103 ? 114.687 124.160 159.727 1.00 54.97 102 LEU A CA 1
ATOM 742 C C . LEU A 1 103 ? 114.516 123.224 160.921 1.00 54.97 102 LEU A C 1
ATOM 743 O O . LEU A 1 103 ? 113.426 123.062 161.473 1.00 54.97 102 LEU A O 1
ATOM 748 N N . ILE A 1 104 ? 115.610 122.597 161.321 1.00 49.47 103 ILE A N 1
ATOM 749 C CA . ILE A 1 104 ? 115.602 121.659 162.436 1.00 49.47 103 ILE A CA 1
ATOM 750 C C . ILE A 1 104 ? 116.038 122.391 163.695 1.00 49.47 103 ILE A C 1
ATOM 751 O O . ILE A 1 104 ? 117.042 123.112 163.697 1.00 49.47 103 ILE A O 1
ATOM 756 N N . LYS A 1 105 ? 115.280 122.209 164.773 1.00 50.08 104 LYS A N 1
ATOM 757 C CA . LYS A 1 105 ? 115.564 122.849 166.049 1.00 50.08 104 LYS A CA 1
ATOM 758 C C . LYS A 1 105 ? 116.330 121.888 166.948 1.00 50.08 104 LYS A C 1
ATOM 759 O O . LYS A 1 105 ? 115.910 120.742 167.139 1.00 50.08 104 LYS A O 1
ATOM 761 N N . SER A 1 106 ? 117.451 122.363 167.495 1.00 47.96 105 SER A N 1
ATOM 762 C CA . SER A 1 106 ? 118.300 121.575 168.392 1.00 47.96 105 SER A CA 1
ATOM 763 C C . SER A 1 106 ? 118.828 120.318 167.703 1.00 47.96 105 SER A C 1
ATOM 764 O O . SER A 1 106 ? 118.846 119.232 168.284 1.00 47.96 105 SER A O 1
ATOM 767 N N . LEU A 1 107 ? 119.257 120.467 166.459 1.00 45.06 106 LEU A N 1
ATOM 768 C CA . LEU A 1 107 ? 119.835 119.346 165.730 1.00 45.06 106 LEU A CA 1
ATOM 769 C C . LEU A 1 107 ? 121.180 118.974 166.345 1.00 45.06 106 LEU A C 1
ATOM 770 O O . LEU A 1 107 ? 122.003 119.860 166.600 1.00 45.06 106 LEU A O 1
ATOM 775 N N . PRO A 1 108 ? 121.438 117.691 166.604 1.00 44.30 107 PRO A N 1
ATOM 776 C CA . PRO A 1 108 ? 122.728 117.292 167.190 1.00 44.30 107 PRO A CA 1
ATOM 777 C C . PRO A 1 108 ? 123.863 117.542 166.209 1.00 44.30 107 PRO A C 1
ATOM 778 O O . PRO A 1 108 ? 123.905 116.953 165.128 1.00 44.30 107 PRO A O 1
ATOM 782 N N . ASN A 1 109 ? 124.793 118.412 166.597 1.00 49.30 108 ASN A N 1
ATOM 783 C CA . ASN A 1 109 ? 125.871 118.840 165.714 1.00 49.30 108 ASN A CA 1
ATOM 784 C C . ASN A 1 109 ? 127.008 117.835 165.625 1.00 49.30 108 ASN A C 1
ATOM 785 O O . ASN A 1 109 ? 128.094 118.195 165.158 1.00 49.30 108 ASN A O 1
ATOM 790 N N . THR A 1 110 ? 126.794 116.593 166.057 1.00 48.73 109 THR A N 1
ATOM 791 C CA . THR A 1 110 ? 127.806 115.542 166.006 1.00 48.73 109 THR A CA 1
ATOM 792 C C . THR A 1 110 ? 127.314 114.425 165.093 1.00 48.73 109 THR A C 1
ATOM 793 O O . THR A 1 110 ? 126.988 113.328 165.563 1.00 48.73 109 THR A O 1
ATOM 797 N N . PRO A 1 111 ? 127.253 114.667 163.781 1.00 49.21 110 PRO A N 1
ATOM 798 C CA . PRO A 1 111 ? 126.706 113.646 162.881 1.00 49.21 110 PRO A CA 1
ATOM 799 C C . PRO A 1 111 ? 127.735 112.616 162.439 1.00 49.21 110 PRO A C 1
ATOM 800 O O . PRO A 1 111 ? 127.363 111.498 162.082 1.00 49.21 110 PRO A O 1
ATOM 804 N N . TRP A 1 112 ? 129.024 112.967 162.452 1.00 52.62 111 TRP A N 1
ATOM 805 C CA . TRP A 1 112 ? 130.056 111.971 162.178 1.00 52.62 111 TRP A CA 1
ATOM 806 C C . TRP A 1 112 ? 130.095 110.915 163.276 1.00 52.62 111 TRP A C 1
ATOM 807 O O . TRP A 1 112 ? 130.157 109.711 162.996 1.00 52.62 111 TRP A O 1
ATOM 818 N N . GLN A 1 113 ? 130.057 111.350 164.537 1.00 51.87 112 GLN A N 1
ATOM 819 C CA . GLN A 1 113 ? 129.937 110.402 165.637 1.00 51.87 112 GLN A CA 1
ATOM 820 C C . GLN A 1 113 ? 128.635 109.621 165.547 1.00 51.87 112 GLN A C 1
ATOM 821 O O . GLN A 1 113 ? 128.578 108.459 165.961 1.00 51.87 112 GLN A O 1
ATOM 827 N N . LEU A 1 114 ? 127.584 110.239 165.006 1.00 51.40 113 LEU A N 1
ATOM 828 C CA . LEU A 1 114 ? 126.320 109.534 164.828 1.00 51.40 113 LEU A CA 1
ATOM 829 C C . LEU A 1 114 ? 126.445 108.427 163.790 1.00 51.40 113 LEU A C 1
ATOM 830 O O . LEU A 1 114 ? 125.911 107.331 163.982 1.00 51.40 113 LEU A O 1
ATOM 835 N N . ARG A 1 115 ? 127.143 108.693 162.683 1.00 56.30 114 ARG A N 1
ATOM 836 C CA . ARG A 1 115 ? 127.388 107.648 161.694 1.00 56.30 114 ARG A CA 1
ATOM 837 C C . ARG A 1 115 ? 128.294 106.561 162.251 1.00 56.30 114 ARG A C 1
ATOM 838 O O . ARG A 1 115 ? 128.151 105.388 161.888 1.00 56.30 114 ARG A O 1
ATOM 846 N N . ALA A 1 116 ? 129.231 106.930 163.124 1.00 60.69 115 ALA A N 1
ATOM 847 C CA . ALA A 1 116 ? 130.107 105.936 163.736 1.00 60.69 115 ALA A CA 1
ATOM 848 C C . ALA A 1 116 ? 129.339 105.021 164.682 1.00 60.69 115 ALA A C 1
ATOM 849 O O . ALA A 1 116 ? 129.453 103.792 164.601 1.00 60.69 115 ALA A O 1
ATOM 851 N N . ALA A 1 117 ? 128.552 105.601 165.588 1.00 60.68 116 ALA A N 1
ATOM 852 C CA . ALA A 1 117 ? 127.888 104.844 166.640 1.00 60.68 116 ALA A CA 1
ATOM 853 C C . ALA A 1 117 ? 126.519 104.318 166.236 1.00 60.68 116 ALA A C 1
ATOM 854 O O . ALA A 1 117 ? 125.914 103.565 167.004 1.00 60.68 116 ALA A O 1
ATOM 856 N N . ALA A 1 118 ? 126.019 104.686 165.056 1.00 60.32 117 ALA A N 1
ATOM 857 C CA . ALA A 1 118 ? 124.727 104.189 164.609 1.00 60.32 117 ALA A CA 1
ATOM 858 C C . ALA A 1 118 ? 124.787 102.726 164.205 1.00 60.32 117 ALA A C 1
ATOM 859 O O . ALA A 1 118 ? 123.738 102.087 164.079 1.00 60.32 117 ALA A O 1
ATOM 861 N N . LEU A 1 119 ? 125.988 102.189 163.992 1.00 64.34 118 LEU A N 1
ATOM 862 C CA . LEU A 1 119 ? 126.113 100.779 163.648 1.00 64.34 118 LEU A CA 1
ATOM 863 C C . LEU A 1 119 ? 125.601 99.894 164.776 1.00 64.34 118 LEU A C 1
ATOM 864 O O . LEU A 1 119 ? 124.917 98.894 164.527 1.00 64.34 118 LEU A O 1
ATOM 869 N N . ASP A 1 120 ? 125.922 100.240 166.027 1.00 64.38 119 ASP A N 1
ATOM 870 C CA . ASP A 1 120 ? 125.377 99.548 167.197 1.00 64.38 119 ASP A CA 1
ATOM 871 C C . ASP A 1 120 ? 124.860 100.584 168.199 1.00 64.38 119 ASP A C 1
ATOM 872 O O . ASP A 1 120 ? 125.548 100.915 169.167 1.00 64.38 119 ASP A O 1
ATOM 877 N N . ARG A 1 121 ? 123.633 101.061 167.971 1.00 58.38 120 ARG A N 1
ATOM 878 C CA . ARG A 1 121 ? 122.912 101.913 168.914 1.00 58.38 120 ARG A CA 1
ATOM 879 C C . ARG A 1 121 ? 121.525 102.216 168.357 1.00 58.38 120 ARG A C 1
ATOM 880 O O . ARG A 1 121 ? 121.325 102.191 167.139 1.00 58.38 120 ARG A O 1
ATOM 888 N N . LYS A 1 122 ? 120.563 102.500 169.232 1.00 58.62 121 LYS A N 1
ATOM 889 C CA . LYS A 1 122 ? 119.215 102.886 168.816 1.00 58.62 121 LYS A CA 1
ATOM 890 C C . LYS A 1 122 ? 119.159 104.407 168.752 1.00 58.62 121 LYS A C 1
ATOM 891 O O . LYS A 1 122 ? 118.980 105.077 169.772 1.00 58.62 121 LYS A O 1
ATOM 897 N N . LEU A 1 123 ? 119.312 104.957 167.550 1.00 53.25 122 LEU A N 1
ATOM 898 C CA . LEU A 1 123 ? 119.361 106.404 167.388 1.00 53.25 122 LEU A CA 1
ATOM 899 C C . LEU A 1 123 ? 118.031 107.051 167.751 1.00 53.25 122 LEU A C 1
ATOM 900 O O . LEU A 1 123 ? 116.959 106.543 167.416 1.00 53.25 122 LEU A O 1
ATOM 905 N N . THR A 1 124 ? 118.112 108.179 168.445 1.00 50.40 123 THR A N 1
ATOM 906 C CA . THR A 1 124 ? 116.938 109.010 168.649 1.00 50.40 123 THR A CA 1
ATOM 907 C C . THR A 1 124 ? 116.505 109.600 167.308 1.00 50.40 123 THR A C 1
ATOM 908 O O . THR A 1 124 ? 117.357 109.906 166.466 1.00 50.40 123 THR A O 1
ATOM 912 N N . PRO A 1 125 ? 115.199 109.750 167.063 1.00 50.42 124 PRO A N 1
ATOM 913 C CA . PRO A 1 125 ? 114.758 110.333 165.785 1.00 50.42 124 PRO A CA 1
ATOM 914 C C . PRO A 1 125 ? 115.382 111.680 165.471 1.00 50.42 124 PRO A C 1
ATOM 915 O O . PRO A 1 125 ? 115.590 111.988 164.292 1.00 50.42 124 PRO A O 1
ATOM 919 N N . LEU A 1 126 ? 115.699 112.492 166.481 1.00 50.27 125 LEU A N 1
ATOM 920 C CA . LEU A 1 126 ? 116.441 113.722 166.221 1.00 50.27 125 LEU A CA 1
ATOM 921 C C . LEU A 1 126 ? 117.847 113.415 165.721 1.00 50.27 125 LEU A C 1
ATOM 922 O O . LEU A 1 126 ? 118.292 113.964 164.708 1.00 50.27 125 LEU A O 1
ATOM 927 N N . GLU A 1 127 ? 118.559 112.520 166.410 1.00 49.50 126 GLU A N 1
ATOM 928 C CA . GLU A 1 127 ? 119.883 112.117 165.948 1.00 49.50 126 GLU A CA 1
ATOM 929 C C . GLU A 1 127 ? 119.806 111.347 164.637 1.00 49.50 126 GLU A C 1
ATOM 930 O O . GLU A 1 127 ? 120.709 111.459 163.798 1.00 49.50 126 GLU A O 1
ATOM 936 N N . TRP A 1 128 ? 118.747 110.557 164.449 1.00 51.14 127 TRP A N 1
ATOM 937 C CA . TRP A 1 128 ? 118.559 109.844 163.190 1.00 51.14 127 TRP A CA 1
ATOM 938 C C . TRP A 1 128 ? 118.392 110.820 162.031 1.00 51.14 127 TRP A C 1
ATOM 939 O O . TRP A 1 128 ? 118.995 110.648 160.965 1.00 51.14 127 TRP A O 1
ATOM 950 N N . SER A 1 129 ? 117.599 111.874 162.229 1.00 49.02 128 SER A N 1
ATOM 951 C CA . SER A 1 129 ? 117.483 112.900 161.202 1.00 49.02 128 SER A CA 1
ATOM 952 C C . SER A 1 129 ? 118.788 113.656 161.018 1.00 49.02 128 SER A C 1
ATOM 953 O O . SER A 1 129 ? 119.113 114.055 159.898 1.00 49.02 128 SER A O 1
ATOM 956 N N . ALA A 1 130 ? 119.544 113.868 162.098 1.00 47.13 129 ALA A N 1
ATOM 957 C CA . ALA A 1 130 ? 120.832 114.543 161.976 1.00 47.13 129 ALA A CA 1
ATOM 958 C C . ALA A 1 130 ? 121.776 113.759 161.075 1.00 47.13 129 ALA A C 1
ATOM 959 O O . ALA A 1 130 ? 122.330 114.303 160.112 1.00 47.13 129 ALA A O 1
ATOM 961 N N . VAL A 1 131 ? 121.952 112.467 161.363 1.00 46.19 130 VAL A N 1
ATOM 962 C CA . VAL A 1 131 ? 122.830 111.630 160.545 1.00 46.19 130 VAL A CA 1
ATOM 963 C C . VAL A 1 131 ? 122.308 111.536 159.116 1.00 46.19 130 VAL A C 1
ATOM 964 O O . VAL A 1 131 ? 123.084 111.582 158.150 1.00 46.19 130 VAL A O 1
ATOM 968 N N . LEU A 1 132 ? 120.987 111.441 158.949 1.00 48.77 131 LEU A N 1
ATOM 969 C CA . LEU A 1 132 ? 120.447 111.279 157.607 1.00 48.77 131 LEU A CA 1
ATOM 970 C C . LEU A 1 132 ? 120.667 112.542 156.777 1.00 48.77 131 LEU A C 1
ATOM 971 O O . LEU A 1 132 ? 121.236 112.481 155.681 1.00 48.77 131 LEU A O 1
ATOM 976 N N . LEU A 1 133 ? 120.275 113.702 157.315 1.00 48.49 132 LEU A N 1
ATOM 977 C CA . LEU A 1 133 ? 120.501 114.971 156.632 1.00 48.49 132 LEU A CA 1
ATOM 978 C C . LEU A 1 133 ? 121.979 115.220 156.381 1.00 48.49 132 LEU A C 1
ATOM 979 O O . LEU A 1 133 ? 122.341 115.832 155.370 1.00 48.49 132 LEU A O 1
ATOM 984 N N . HIS A 1 134 ? 122.848 114.755 157.281 1.00 49.13 133 HIS A N 1
ATOM 985 C CA . HIS A 1 134 ? 124.275 114.815 157.002 1.00 49.13 133 HIS A CA 1
ATOM 986 C C . HIS A 1 134 ? 124.612 114.007 155.760 1.00 49.13 133 HIS A C 1
ATOM 987 O O . HIS A 1 134 ? 125.387 114.456 154.908 1.00 49.13 133 HIS A O 1
ATOM 994 N N . LEU A 1 135 ? 124.033 112.812 155.641 1.00 48.91 134 LEU A N 1
ATOM 995 C CA . LEU A 1 135 ? 124.328 111.966 154.489 1.00 48.91 134 LEU A CA 1
ATOM 996 C C . LEU A 1 135 ? 123.863 112.608 153.185 1.00 48.91 134 LEU A C 1
ATOM 997 O O . LEU A 1 135 ? 124.581 112.567 152.179 1.00 48.91 134 LEU A O 1
ATOM 1002 N N . ILE A 1 136 ? 122.664 113.198 153.174 1.00 43.61 135 ILE A N 1
ATOM 1003 C CA . ILE A 1 136 ? 122.205 113.839 151.937 1.00 43.61 135 ILE A CA 1
ATOM 1004 C C . ILE A 1 136 ? 123.029 115.083 151.623 1.00 43.61 135 ILE A C 1
ATOM 1005 O O . ILE A 1 136 ? 123.378 115.325 150.461 1.00 43.61 135 ILE A O 1
ATOM 1010 N N . LYS A 1 137 ? 123.352 115.896 152.631 1.00 47.74 136 LYS A N 1
ATOM 1011 C CA . LYS A 1 137 ? 124.088 117.125 152.348 1.00 47.74 136 LYS A CA 1
ATOM 1012 C C . LYS A 1 137 ? 125.469 116.820 151.781 1.00 47.74 136 LYS A C 1
ATOM 1013 O O . LYS A 1 137 ? 125.848 117.339 150.725 1.00 47.74 136 LYS A O 1
ATOM 1019 N N . HIS A 1 138 ? 126.235 115.980 152.471 1.00 56.12 137 HIS A N 1
ATOM 1020 C CA . HIS A 1 138 ? 127.552 115.558 151.994 1.00 56.12 137 HIS A CA 1
ATOM 1021 C C . HIS A 1 138 ? 127.440 114.179 151.346 1.00 56.12 137 HIS A C 1
ATOM 1022 O O . HIS A 1 138 ? 127.915 113.168 151.862 1.00 56.12 137 HIS A O 1
ATOM 1029 N N . ARG A 1 139 ? 126.796 114.159 150.179 1.00 66.40 138 ARG A N 1
ATOM 1030 C CA . ARG A 1 139 ? 126.463 112.914 149.504 1.00 66.40 138 ARG A CA 1
ATOM 1031 C C . ARG A 1 139 ? 127.551 112.449 148.539 1.00 66.40 138 ARG A C 1
ATOM 1032 O O . ARG A 1 139 ? 127.259 111.687 147.610 1.00 66.40 138 ARG A O 1
ATOM 1040 N N . GLY A 1 140 ? 128.792 112.883 148.742 1.00 77.42 139 GLY A N 1
ATOM 1041 C CA . GLY A 1 140 ? 129.919 112.322 148.028 1.00 77.42 139 GLY A CA 1
ATOM 1042 C C . GLY A 1 140 ? 130.011 112.757 146.577 1.00 77.42 139 GLY A C 1
ATOM 1043 O O . GLY A 1 140 ? 129.307 113.650 146.100 1.00 77.42 139 GLY A O 1
ATOM 1044 N N . TYR A 1 141 ? 130.910 112.085 145.864 1.00 84.60 140 TYR A N 1
ATOM 1045 C CA . TYR A 1 141 ? 131.195 112.369 144.466 1.00 84.60 140 TYR A CA 1
ATOM 1046 C C . TYR A 1 141 ? 130.941 111.126 143.625 1.00 84.60 140 TYR A C 1
ATOM 1047 O O . TYR A 1 141 ? 131.295 110.011 144.023 1.00 84.60 140 TYR A O 1
ATOM 1056 N N . LEU A 1 142 ? 130.326 111.324 142.466 1.00 82.92 141 LEU A N 1
ATOM 1057 C CA . LEU A 1 142 ? 130.043 110.254 141.523 1.00 82.92 141 LEU A CA 1
ATOM 1058 C C . LEU A 1 142 ? 130.932 110.419 140.295 1.00 82.92 141 LEU A C 1
ATOM 1059 O O . LEU A 1 142 ? 131.457 111.501 140.020 1.00 82.92 141 LEU A O 1
ATOM 1064 N N . SER A 1 143 ? 131.106 109.319 139.557 1.00 89.50 142 SER A N 1
ATOM 1065 C CA . SER A 1 143 ? 132.023 109.322 138.420 1.00 89.50 142 SER A CA 1
ATOM 1066 C C . SER A 1 143 ? 131.598 110.331 137.360 1.00 89.50 142 SER A C 1
ATOM 1067 O O . SER A 1 143 ? 132.439 111.060 136.818 1.00 89.50 142 SER A O 1
ATOM 1070 N N . GLN A 1 144 ? 130.303 110.389 137.057 1.00 94.45 143 GLN A N 1
ATOM 1071 C CA . GLN A 1 144 ? 129.754 111.313 136.063 1.00 94.45 143 GLN A CA 1
ATOM 1072 C C . GLN A 1 144 ? 130.453 111.180 134.712 1.00 94.45 143 GLN A C 1
ATOM 1073 O O . GLN A 1 144 ? 131.271 112.022 134.339 1.00 94.45 143 GLN A O 1
ATOM 1075 N N . LYS A 1 154 ? 143.600 117.261 135.728 1.00 94.39 153 LYS A N 1
ATOM 1076 C CA . LYS A 1 154 ? 144.277 118.289 136.508 1.00 94.39 153 LYS A CA 1
ATOM 1077 C C . LYS A 1 154 ? 143.711 118.353 137.924 1.00 94.39 153 LYS A C 1
ATOM 1078 O O . LYS A 1 154 ? 144.049 117.528 138.773 1.00 94.39 153 LYS A O 1
ATOM 1084 N N . GLU A 1 155 ? 142.850 119.342 138.172 1.00 100.37 154 GLU A N 1
ATOM 1085 C CA . GLU A 1 155 ? 142.236 119.474 139.489 1.00 100.37 154 GLU A CA 1
ATOM 1086 C C . GLU A 1 155 ? 141.325 118.292 139.795 1.00 100.37 154 GLU A C 1
ATOM 1087 O O . GLU A 1 155 ? 141.283 117.808 140.932 1.00 100.37 154 GLU A O 1
ATOM 1093 N N . LEU A 1 156 ? 140.582 117.818 138.792 1.00 100.72 155 LEU A N 1
ATOM 1094 C CA . LEU A 1 156 ? 139.715 116.662 138.996 1.00 100.72 155 LEU A CA 1
ATOM 1095 C C . LEU A 1 156 ? 140.526 115.421 139.346 1.00 100.72 155 LEU A C 1
ATOM 1096 O O . LEU A 1 156 ? 140.148 114.657 140.241 1.00 100.72 155 LEU A O 1
ATOM 1101 N N . GLY A 1 157 ? 141.649 115.209 138.656 1.00 98.92 156 GLY A N 1
ATOM 1102 C CA . GLY A 1 157 ? 142.472 114.044 138.938 1.00 98.92 156 GLY A CA 1
ATOM 1103 C C . GLY A 1 157 ? 142.969 114.011 140.370 1.00 98.92 156 GLY A C 1
ATOM 1104 O O . GLY A 1 157 ? 143.061 112.944 140.982 1.00 98.92 156 GLY A O 1
ATOM 1105 N N . ALA A 1 158 ? 143.304 115.179 140.923 1.00 97.80 157 ALA A N 1
ATOM 1106 C CA . ALA A 1 158 ? 143.695 115.247 142.326 1.00 97.80 157 ALA A CA 1
ATOM 1107 C C . ALA A 1 158 ? 142.537 114.865 143.240 1.00 97.80 157 ALA A C 1
ATOM 1108 O O . ALA A 1 158 ? 142.735 114.170 144.244 1.00 97.80 157 ALA A O 1
ATOM 1110 N N . LEU A 1 159 ? 141.324 115.316 142.914 1.00 97.87 158 LEU A N 1
ATOM 1111 C CA . LEU A 1 159 ? 140.168 114.991 143.745 1.00 97.87 158 LEU A CA 1
ATOM 1112 C C . LEU A 1 159 ? 139.846 113.503 143.677 1.00 97.87 158 LEU A C 1
ATOM 1113 O O . LEU A 1 159 ? 139.503 112.888 144.694 1.00 97.87 158 LEU A O 1
ATOM 1118 N N . LEU A 1 160 ? 139.946 112.905 142.486 1.00 98.30 159 LEU A N 1
ATOM 1119 C CA . LEU A 1 160 ? 139.742 111.464 142.366 1.00 98.30 159 LEU A CA 1
ATOM 1120 C C . LEU A 1 160 ? 140.807 110.689 143.131 1.00 98.30 159 LEU A C 1
ATOM 1121 O O . LEU A 1 160 ? 140.547 109.586 143.626 1.00 98.30 159 LEU A O 1
ATOM 1126 N N . LYS A 1 161 ? 142.018 111.245 143.229 1.00 96.06 160 LYS A N 1
ATOM 1127 C CA . LYS A 1 161 ? 143.060 110.601 144.022 1.00 96.06 160 LYS A CA 1
ATOM 1128 C C . LYS A 1 161 ? 142.667 110.534 145.492 1.00 96.06 160 LYS A C 1
ATOM 1129 O O . LYS A 1 161 ? 142.872 109.508 146.152 1.00 96.06 160 LYS A O 1
ATOM 1131 N N . GLY A 1 162 ? 142.103 111.620 146.024 1.00 89.16 161 GLY A N 1
ATOM 1132 C CA . GLY A 1 162 ? 141.616 111.593 147.393 1.00 89.16 161 GLY A CA 1
ATOM 1133 C C . GLY A 1 162 ? 140.426 110.670 147.570 1.00 89.16 161 GLY A C 1
ATOM 1134 O O . GLY A 1 162 ? 140.280 110.021 148.609 1.00 89.16 161 GLY A O 1
ATOM 1135 N N . VAL A 1 163 ? 139.553 110.608 146.562 1.00 89.46 162 VAL A N 1
ATOM 1136 C CA . VAL A 1 163 ? 138.415 109.694 146.614 1.00 89.46 162 VAL A CA 1
ATOM 1137 C C . VAL A 1 163 ? 138.899 108.250 146.629 1.00 89.46 162 VAL A C 1
ATOM 1138 O O . VAL A 1 163 ? 138.417 107.421 147.411 1.00 89.46 162 VAL A O 1
ATOM 1142 N N . ALA A 1 164 ? 139.864 107.930 145.764 1.00 86.91 163 ALA A N 1
ATOM 1143 C CA . ALA A 1 164 ? 140.376 106.566 145.689 1.00 86.91 163 ALA A CA 1
ATOM 1144 C C . ALA A 1 164 ? 141.087 106.165 146.975 1.00 86.91 163 ALA A C 1
ATOM 1145 O O . ALA A 1 164 ? 140.971 105.017 147.421 1.00 86.91 163 ALA A O 1
ATOM 1147 N N . GLY A 1 165 ? 141.835 107.091 147.578 1.00 86.13 164 GLY A N 1
ATOM 1148 C CA . GLY A 1 165 ? 142.561 106.763 148.795 1.00 86.13 164 GLY A CA 1
ATOM 1149 C C . GLY A 1 165 ? 141.642 106.384 149.940 1.00 86.13 164 GLY A C 1
ATOM 1150 O O . GLY A 1 165 ? 141.878 105.400 150.645 1.00 86.13 164 GLY A O 1
ATOM 1151 N N . ASN A 1 166 ? 140.577 107.163 150.141 1.00 85.68 165 ASN A N 1
ATOM 1152 C CA . ASN A 1 166 ? 139.609 106.829 151.180 1.00 85.68 165 ASN A CA 1
ATOM 1153 C C . ASN A 1 166 ? 138.803 105.593 150.804 1.00 85.68 165 ASN A C 1
ATOM 1154 O O . ASN A 1 166 ? 138.360 104.843 151.681 1.00 85.68 165 ASN A O 1
ATOM 1159 N N . ALA A 1 167 ? 138.593 105.372 149.504 1.00 90.53 166 ALA A N 1
ATOM 1160 C CA . ALA A 1 167 ? 137.902 104.166 149.061 1.00 90.53 166 ALA A CA 1
ATOM 1161 C C . ALA A 1 167 ? 138.698 102.915 149.410 1.00 90.53 166 ALA A C 1
ATOM 1162 O O . ALA A 1 167 ? 138.128 101.909 149.849 1.00 90.53 166 ALA A O 1
ATOM 1164 N N . HIS A 1 168 ? 140.018 102.956 149.218 1.00 91.99 167 HIS A N 1
ATOM 1165 C CA . HIS A 1 168 ? 140.845 101.795 149.530 1.00 91.99 167 HIS A CA 1
ATOM 1166 C C . HIS A 1 168 ? 140.921 101.556 151.033 1.00 91.99 167 HIS A C 1
ATOM 1167 O O . HIS A 1 168 ? 141.020 100.408 151.481 1.00 91.99 167 HIS A O 1
ATOM 1174 N N . ALA A 1 169 ? 140.883 102.629 151.826 1.00 90.72 168 ALA A N 1
ATOM 1175 C CA . ALA A 1 169 ? 141.001 102.487 153.274 1.00 90.72 168 ALA A CA 1
ATOM 1176 C C . ALA A 1 169 ? 139.842 101.685 153.852 1.00 90.72 168 ALA A C 1
ATOM 1177 O O . ALA A 1 169 ? 140.039 100.851 154.742 1.00 90.72 168 ALA A O 1
ATOM 1179 N N . LEU A 1 170 ? 138.625 101.927 153.363 1.00 94.70 169 LEU A N 1
ATOM 1180 C CA . LEU A 1 170 ? 137.466 101.200 153.868 1.00 94.70 169 LEU A CA 1
ATOM 1181 C C . LEU A 1 170 ? 137.391 99.778 153.325 1.00 94.70 169 LEU A C 1
ATOM 1182 O O . LEU A 1 170 ? 136.870 98.888 154.007 1.00 94.70 169 LEU A O 1
ATOM 1187 N N . GLN A 1 171 ? 137.898 99.543 152.112 1.00 96.70 170 GLN A N 1
ATOM 1188 C CA . GLN A 1 171 ? 137.832 98.205 151.534 1.00 96.70 170 GLN A CA 1
ATOM 1189 C C . GLN A 1 171 ? 138.763 97.238 152.256 1.00 96.70 170 GLN A C 1
ATOM 1190 O O . GLN A 1 171 ? 138.362 96.118 152.595 1.00 96.70 170 GLN A O 1
ATOM 1196 N N . THR A 1 172 ? 140.006 97.649 152.501 1.00 97.17 171 THR A N 1
ATOM 1197 C CA . THR A 1 172 ? 140.985 96.793 153.156 1.00 97.17 171 THR A CA 1
ATOM 1198 C C . THR A 1 172 ? 141.070 97.014 154.661 1.00 97.17 171 THR A C 1
ATOM 1199 O O . THR A 1 172 ? 141.776 96.262 155.341 1.00 97.17 171 THR A O 1
ATOM 1201 N N . GLY A 1 173 ? 140.376 98.015 155.196 1.00 99.60 172 GLY A N 1
ATOM 1202 C CA . GLY A 1 173 ? 140.442 98.310 156.609 1.00 99.60 172 GLY A CA 1
ATOM 1203 C C . GLY A 1 173 ? 139.467 97.490 157.431 1.00 99.60 172 GLY A C 1
ATOM 1204 O O . GLY A 1 173 ? 138.764 96.608 156.938 1.00 99.60 172 GLY A O 1
ATOM 1205 N N . ASP A 1 174 ? 139.435 97.799 158.726 1.00 104.66 173 ASP A N 1
ATOM 1206 C CA . ASP A 1 174 ? 138.537 97.152 159.671 1.00 104.66 173 ASP A CA 1
ATOM 1207 C C . ASP A 1 174 ? 137.318 98.006 159.997 1.00 104.66 173 ASP A C 1
ATOM 1208 O O . ASP A 1 174 ? 136.560 97.665 160.912 1.00 104.66 173 ASP A O 1
ATOM 1210 N N . PHE A 1 175 ? 137.113 99.102 159.273 1.00 101.31 174 PHE A N 1
ATOM 1211 C CA . PHE A 1 175 ? 136.003 100.015 159.506 1.00 101.31 174 PHE A CA 1
ATOM 1212 C C . PHE A 1 175 ? 134.969 99.842 158.404 1.00 101.31 174 PHE A C 1
ATOM 1213 O O . PHE A 1 175 ? 135.315 99.831 157.218 1.00 101.31 174 PHE A O 1
ATOM 1221 N N . ARG A 1 176 ? 133.702 99.711 158.797 1.00 96.90 175 ARG A N 1
ATOM 1222 C CA . ARG A 1 176 ? 132.638 99.470 157.822 1.00 96.90 175 ARG A CA 1
ATOM 1223 C C . ARG A 1 176 ? 132.238 100.766 157.123 1.00 96.90 175 ARG A C 1
ATOM 1224 O O . ARG A 1 176 ? 132.376 100.900 155.904 1.00 96.90 175 ARG A O 1
ATOM 1232 N N . THR A 1 177 ? 131.742 101.731 157.889 1.00 89.50 176 THR A N 1
ATOM 1233 C CA . THR A 1 177 ? 131.325 103.010 157.335 1.00 89.50 176 THR A CA 1
ATOM 1234 C C . THR A 1 177 ? 132.536 103.912 157.113 1.00 89.50 176 THR A C 1
ATOM 1235 O O . THR A 1 177 ? 133.452 103.935 157.939 1.00 89.50 176 THR A O 1
ATOM 1239 N N . PRO A 1 178 ? 132.567 104.658 156.006 1.00 88.55 177 PRO A N 1
ATOM 1240 C CA . PRO A 1 178 ? 133.678 105.599 155.793 1.00 88.55 177 PRO A CA 1
ATOM 1241 C C . PRO A 1 178 ? 133.793 106.639 156.893 1.00 88.55 177 PRO A C 1
ATOM 1242 O O . PRO A 1 178 ? 134.903 107.089 157.198 1.00 88.55 177 PRO A O 1
ATOM 1246 N N . ALA A 1 179 ? 132.673 107.028 157.506 1.00 85.34 178 ALA A N 1
ATOM 1247 C CA . ALA A 1 179 ? 132.716 108.010 158.583 1.00 85.34 178 ALA A CA 1
ATOM 1248 C C . ALA A 1 179 ? 133.387 107.455 159.831 1.00 85.34 178 ALA A C 1
ATOM 1249 O O . ALA A 1 179 ? 134.036 108.208 160.568 1.00 85.34 178 ALA A O 1
ATOM 1251 N N . GLU A 1 180 ? 133.231 106.154 160.095 1.00 92.97 179 GLU A N 1
ATOM 1252 C CA . GLU A 1 180 ? 133.862 105.559 161.269 1.00 92.97 179 GLU A CA 1
ATOM 1253 C C . GLU A 1 180 ? 135.379 105.676 161.190 1.00 92.97 179 GLU A C 1
ATOM 1254 O O . GLU A 1 180 ? 136.023 106.192 162.112 1.00 92.97 179 GLU A O 1
ATOM 1260 N N . LEU A 1 181 ? 135.967 105.225 160.078 1.00 95.70 180 LEU A N 1
ATOM 1261 C CA . LEU A 1 181 ? 137.402 105.405 159.891 1.00 95.70 180 LEU A CA 1
ATOM 1262 C C . LEU A 1 181 ? 137.750 106.883 159.844 1.00 95.70 180 LEU A C 1
ATOM 1263 O O . LEU A 1 181 ? 138.788 107.300 160.373 1.00 95.70 180 LEU A O 1
ATOM 1268 N N . ALA A 1 182 ? 136.878 107.689 159.233 1.00 92.88 181 ALA A N 1
ATOM 1269 C CA . ALA A 1 182 ? 137.097 109.127 159.164 1.00 92.88 181 ALA A CA 1
ATOM 1270 C C . ALA A 1 182 ? 137.411 109.697 160.538 1.00 92.88 181 ALA A C 1
ATOM 1271 O O . ALA A 1 182 ? 138.516 110.186 160.773 1.00 92.88 181 ALA A O 1
ATOM 1273 N N . LEU A 1 183 ? 136.465 109.622 161.476 1.00 89.41 182 LEU A N 1
ATOM 1274 C CA . LEU A 1 183 ? 136.757 110.230 162.771 1.00 89.41 182 LEU A CA 1
ATOM 1275 C C . LEU A 1 183 ? 137.866 109.460 163.479 1.00 89.41 182 LEU A C 1
ATOM 1276 O O . LEU A 1 183 ? 138.837 110.060 163.957 1.00 89.41 182 LEU A O 1
ATOM 1281 N N . ASN A 1 184 ? 137.787 108.122 163.472 1.00 96.95 183 ASN A N 1
ATOM 1282 C CA . ASN A 1 184 ? 138.670 107.318 164.307 1.00 96.95 183 ASN A CA 1
ATOM 1283 C C . ASN A 1 184 ? 140.135 107.469 163.918 1.00 96.95 183 ASN A C 1
ATOM 1284 O O . ASN A 1 184 ? 141.021 107.149 164.721 1.00 96.95 183 ASN A O 1
ATOM 1289 N N . LYS A 1 185 ? 140.422 107.943 162.702 1.00 98.18 184 LYS A N 1
ATOM 1290 C CA . LYS A 1 185 ? 141.813 108.128 162.319 1.00 98.18 184 LYS A CA 1
ATOM 1291 C C . LYS A 1 185 ? 142.175 109.579 162.041 1.00 98.18 184 LYS A C 1
ATOM 1292 O O . LYS A 1 185 ? 143.327 109.963 162.265 1.00 98.18 184 LYS A O 1
ATOM 1298 N N . PHE A 1 186 ? 141.221 110.401 161.601 1.00 92.36 185 PHE A N 1
ATOM 1299 C CA . PHE A 1 186 ? 141.449 111.821 161.406 1.00 92.36 185 PHE A CA 1
ATOM 1300 C C . PHE A 1 186 ? 141.583 112.563 162.725 1.00 92.36 185 PHE A C 1
ATOM 1301 O O . PHE A 1 186 ? 142.203 113.631 162.754 1.00 92.36 185 PHE A O 1
ATOM 1309 N N . GLU A 1 187 ? 141.016 112.028 163.813 1.00 93.56 186 GLU A N 1
ATOM 1310 C CA . GLU A 1 187 ? 141.247 112.611 165.126 1.00 93.56 186 GLU A CA 1
ATOM 1311 C C . GLU A 1 187 ? 142.620 112.246 165.670 1.00 93.56 186 GLU A C 1
ATOM 1312 O O . GLU A 1 187 ? 143.180 112.993 166.480 1.00 93.56 186 GLU A O 1
ATOM 1318 N N . LYS A 1 188 ? 143.168 111.104 165.252 1.00 97.14 187 LYS A N 1
ATOM 1319 C CA . LYS A 1 188 ? 144.544 110.775 165.598 1.00 97.14 187 LYS A CA 1
ATOM 1320 C C . LYS A 1 188 ? 145.528 111.597 164.776 1.00 97.14 187 LYS A C 1
ATOM 1321 O O . LYS A 1 188 ? 146.545 112.062 165.302 1.00 97.14 187 LYS A O 1
ATOM 1323 N N . GLU A 1 189 ? 145.243 111.781 163.485 1.00 94.00 188 GLU A N 1
ATOM 1324 C CA . GLU A 1 189 ? 146.139 112.554 162.629 1.00 94.00 188 GLU A CA 1
ATOM 1325 C C . GLU A 1 189 ? 146.115 114.034 162.995 1.00 94.00 188 GLU A C 1
ATOM 1326 O O . GLU A 1 189 ? 147.169 114.660 163.159 1.00 94.00 188 GLU A O 1
ATOM 1332 N N . SER A 1 190 ? 144.926 114.606 163.137 1.00 87.89 189 SER A N 1
ATOM 1333 C CA . SER A 1 190 ? 144.783 116.030 163.423 1.00 87.89 189 SER A CA 1
ATOM 1334 C C . SER A 1 190 ? 143.504 116.228 164.230 1.00 87.89 189 SER A C 1
ATOM 1335 O O . SER A 1 190 ? 142.989 115.287 164.842 1.00 87.89 189 SER A O 1
ATOM 1338 N N . GLY A 1 191 ? 143.011 117.461 164.264 1.00 76.43 190 GLY A N 1
ATOM 1339 C CA . GLY A 1 191 ? 141.786 117.782 164.959 1.00 76.43 190 GLY A CA 1
ATOM 1340 C C . GLY A 1 191 ? 140.540 117.873 164.107 1.00 76.43 190 GLY A C 1
ATOM 1341 O O . GLY A 1 191 ? 139.452 118.067 164.656 1.00 76.43 190 GLY A O 1
ATOM 1342 N N . HIS A 1 192 ? 140.652 117.733 162.787 1.00 73.51 191 HIS A N 1
ATOM 1343 C CA . HIS A 1 192 ? 139.517 117.897 161.892 1.00 73.51 191 HIS A CA 1
ATOM 1344 C C . HIS A 1 192 ? 139.177 116.580 161.206 1.00 73.51 191 HIS A C 1
ATOM 1345 O O . HIS A 1 192 ? 140.042 115.722 161.007 1.00 73.51 191 HIS A O 1
ATOM 1352 N N . ILE A 1 193 ? 137.902 116.432 160.845 1.00 72.87 192 ILE A N 1
ATOM 1353 C CA . ILE A 1 193 ? 137.416 115.232 160.172 1.00 72.87 192 ILE A CA 1
ATOM 1354 C C . ILE A 1 193 ? 136.983 115.593 158.757 1.00 72.87 192 ILE A C 1
ATOM 1355 O O . ILE A 1 193 ? 137.097 114.781 157.832 1.00 72.87 192 ILE A O 1
ATOM 1360 N N . ARG A 1 194 ? 136.496 116.815 158.574 1.00 72.98 193 ARG A N 1
ATOM 1361 C CA . ARG A 1 194 ? 136.050 117.253 157.263 1.00 72.98 193 ARG A CA 1
ATOM 1362 C C . ARG A 1 194 ? 137.226 117.775 156.440 1.00 72.98 193 ARG A C 1
ATOM 1363 O O . ARG A 1 194 ? 138.327 118.004 156.948 1.00 72.98 193 ARG A O 1
ATOM 1365 N N . ASN A 1 195 ? 136.978 117.961 155.147 1.00 81.46 194 ASN A N 1
ATOM 1366 C CA . ASN A 1 195 ? 138.002 118.469 154.247 1.00 81.46 194 ASN A CA 1
ATOM 1367 C C . ASN A 1 195 ? 138.327 119.920 154.582 1.00 81.46 194 ASN A C 1
ATOM 1368 O O . ASN A 1 195 ? 137.466 120.692 155.012 1.00 81.46 194 ASN A O 1
ATOM 1373 N N . GLN A 1 196 ? 139.591 120.285 154.384 1.00 84.28 195 GLN A N 1
ATOM 1374 C CA . GLN A 1 196 ? 140.064 121.638 154.629 1.00 84.28 195 GLN A CA 1
ATOM 1375 C C . GLN A 1 196 ? 140.907 122.103 153.450 1.00 84.28 195 GLN A C 1
ATOM 1376 O O . GLN A 1 196 ? 141.649 121.319 152.854 1.00 84.28 195 GLN A O 1
ATOM 1382 N N . ARG A 1 197 ? 140.807 123.402 153.155 1.00 87.41 196 ARG A N 1
ATOM 1383 C CA . ARG A 1 197 ? 141.448 124.051 152.014 1.00 87.41 196 ARG A CA 1
ATOM 1384 C C . ARG A 1 197 ? 141.560 123.146 150.792 1.00 87.41 196 ARG A C 1
ATOM 1385 O O . ARG A 1 197 ? 140.626 123.061 149.987 1.00 87.41 196 ARG A O 1
ATOM 1387 N N . SER A 1 198 ? 142.698 122.467 150.645 1.00 95.24 197 SER A N 1
ATOM 1388 C CA . SER A 1 198 ? 142.949 121.585 149.512 1.00 95.24 197 SER A CA 1
ATOM 1389 C C . SER A 1 198 ? 143.486 120.230 149.962 1.00 95.24 197 SER A C 1
ATOM 1390 O O . SER A 1 198 ? 144.304 119.618 149.273 1.00 95.24 197 SER A O 1
ATOM 1393 N N . ASP A 1 199 ? 143.037 119.753 151.118 1.00 94.84 198 ASP A N 1
ATOM 1394 C CA . ASP A 1 199 ? 143.438 118.454 151.643 1.00 94.84 198 ASP A CA 1
ATOM 1395 C C . ASP A 1 199 ? 142.384 117.423 151.259 1.00 94.84 198 ASP A C 1
ATOM 1396 O O . ASP A 1 199 ? 141.427 117.200 152.007 1.00 94.84 198 ASP A O 1
ATOM 1401 N N . TYR A 1 200 ? 142.567 116.789 150.100 1.00 96.24 199 TYR A N 1
ATOM 1402 C CA . TYR A 1 200 ? 141.606 115.829 149.572 1.00 96.24 199 TYR A CA 1
ATOM 1403 C C . TYR A 1 200 ? 141.693 114.476 150.267 1.00 96.24 199 TYR A C 1
ATOM 1404 O O . TYR A 1 200 ? 141.080 113.509 149.809 1.00 96.24 199 TYR A O 1
ATOM 1413 N N . SER A 1 201 ? 142.434 114.390 151.372 1.00 91.38 200 SER A N 1
ATOM 1414 C CA . SER A 1 201 ? 142.491 113.156 152.143 1.00 91.38 200 SER A CA 1
ATOM 1415 C C . SER A 1 201 ? 141.182 112.862 152.855 1.00 91.38 200 SER A C 1
ATOM 1416 O O . SER A 1 201 ? 141.043 111.790 153.455 1.00 91.38 200 SER A O 1
ATOM 1419 N N . HIS A 1 202 ? 140.228 113.787 152.813 1.00 85.07 201 HIS A N 1
ATOM 1420 C CA . HIS A 1 202 ? 138.999 113.664 153.575 1.00 85.07 201 HIS A CA 1
ATOM 1421 C 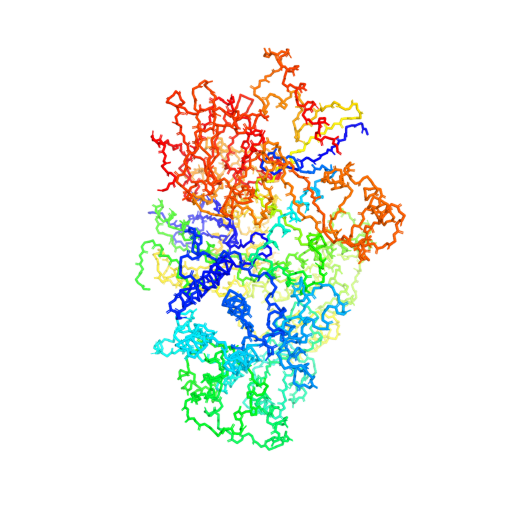C . HIS A 1 202 ? 137.782 113.389 152.703 1.00 85.07 201 HIS A C 1
ATOM 1422 O O . HIS A 1 202 ? 136.704 113.124 153.243 1.00 85.07 201 HIS A O 1
ATOM 1429 N N . THR A 1 203 ? 137.926 113.449 151.380 1.00 82.43 202 THR A N 1
ATOM 1430 C CA . THR A 1 203 ? 136.811 113.246 150.466 1.00 82.43 202 THR A CA 1
ATOM 1431 C C . THR A 1 203 ? 136.427 111.770 150.406 1.00 82.43 202 THR A C 1
ATOM 1432 O O . THR A 1 203 ? 137.272 110.881 150.535 1.00 82.43 202 THR A O 1
ATOM 1436 N N . PHE A 1 204 ? 135.138 111.515 150.204 1.00 79.46 203 PHE A N 1
ATOM 1437 C CA . PHE A 1 204 ? 134.582 110.169 150.134 1.00 79.46 203 PHE A CA 1
ATOM 1438 C C . PHE A 1 204 ? 133.999 109.924 148.739 1.00 79.46 203 PHE A C 1
ATOM 1439 O O . PHE A 1 204 ? 134.136 110.746 147.829 1.00 79.46 203 PHE A O 1
ATOM 1447 N N . SER A 1 205 ? 133.339 108.776 148.580 1.00 82.02 204 SER A N 1
ATOM 1448 C CA . SER A 1 205 ? 132.749 108.373 147.311 1.00 82.02 204 SER A CA 1
ATOM 1449 C C . SER A 1 205 ? 131.280 108.024 147.512 1.00 82.02 204 SER A C 1
ATOM 1450 O O . SER A 1 205 ? 130.880 107.550 148.578 1.00 82.02 204 SER A O 1
ATOM 1453 N N . ARG A 1 206 ? 130.481 108.252 146.466 1.00 79.56 205 ARG A N 1
ATOM 1454 C CA . ARG A 1 206 ? 129.033 108.117 146.588 1.00 79.56 205 ARG A CA 1
ATOM 1455 C C . ARG A 1 206 ? 128.572 106.664 146.642 1.00 79.56 205 ARG A C 1
ATOM 1456 O O . ARG A 1 206 ? 127.570 106.369 147.303 1.00 79.56 205 ARG A O 1
ATOM 1464 N N . LYS A 1 207 ? 129.255 105.750 145.949 1.00 83.18 206 LYS A N 1
ATOM 1465 C CA . LYS A 1 207 ? 128.877 104.342 146.037 1.00 83.18 206 LYS A CA 1
ATOM 1466 C C . LYS A 1 207 ? 129.103 103.805 147.445 1.00 83.18 206 LYS A C 1
ATOM 1467 O O . LYS A 1 207 ? 128.261 103.076 147.991 1.00 83.18 206 LYS A O 1
ATOM 1473 N N . ASP A 1 208 ? 130.238 104.162 148.051 1.00 84.54 207 ASP A N 1
ATOM 1474 C CA . ASP A 1 208 ? 130.475 103.806 149.443 1.00 84.54 207 ASP A CA 1
ATOM 1475 C C . ASP A 1 208 ? 129.435 104.436 150.356 1.00 84.54 207 ASP A C 1
ATOM 1476 O O . ASP A 1 208 ? 129.056 103.839 151.368 1.00 84.54 207 ASP A O 1
ATOM 1481 N N . LEU A 1 209 ? 128.945 105.628 150.008 1.00 76.18 208 LEU A N 1
ATOM 1482 C CA . LEU A 1 209 ? 127.907 106.260 150.814 1.00 76.18 208 LEU A CA 1
ATOM 1483 C C . LEU A 1 209 ? 126.574 105.531 150.680 1.00 76.18 208 LEU A C 1
ATOM 1484 O O . LEU A 1 209 ? 125.824 105.428 151.654 1.00 76.18 208 LEU A O 1
ATOM 1489 N N . GLN A 1 210 ? 126.259 105.016 149.489 1.00 78.31 209 GLN A N 1
ATOM 1490 C CA . GLN A 1 210 ? 125.057 104.196 149.347 1.00 78.31 209 GLN A CA 1
ATOM 1491 C C . GLN A 1 210 ? 125.171 102.912 150.156 1.00 78.31 209 GLN A C 1
ATOM 1492 O O . GLN A 1 210 ? 124.202 102.480 150.796 1.00 78.31 209 GLN A O 1
ATOM 1498 N N . ALA A 1 211 ? 126.347 102.280 150.125 1.00 79.44 210 ALA A N 1
ATOM 1499 C CA . ALA A 1 211 ? 126.562 101.091 150.944 1.00 79.44 210 ALA A CA 1
ATOM 1500 C C . ALA A 1 211 ? 126.409 101.416 152.426 1.00 79.44 210 ALA A C 1
ATOM 1501 O O . ALA A 1 211 ? 125.782 100.660 153.181 1.00 79.44 210 ALA A O 1
ATOM 1503 N N . GLU A 1 212 ? 126.966 102.550 152.854 1.00 74.11 211 GLU A N 1
ATOM 1504 C CA . GLU A 1 212 ? 126.812 102.982 154.237 1.00 74.11 211 GLU A CA 1
ATOM 1505 C C . GLU A 1 212 ? 125.347 103.212 154.580 1.00 74.11 211 GLU A C 1
ATOM 1506 O O . GLU A 1 212 ? 124.892 102.833 155.661 1.00 74.11 211 GLU A O 1
ATOM 1512 N N . LEU A 1 213 ? 124.592 103.823 153.667 1.00 71.22 212 LEU A N 1
ATOM 1513 C CA . LEU A 1 213 ? 123.181 104.091 153.924 1.00 71.22 212 LEU A CA 1
ATOM 1514 C C . LEU A 1 213 ? 122.391 102.799 154.079 1.00 71.22 212 LEU A C 1
ATOM 1515 O O . LEU A 1 213 ? 121.559 102.670 154.986 1.00 71.22 212 LEU A O 1
ATOM 1520 N N . ILE A 1 214 ? 122.627 101.829 153.194 1.00 70.63 213 ILE A N 1
ATOM 1521 C CA . ILE A 1 214 ? 121.843 100.600 153.266 1.00 70.63 213 ILE A CA 1
ATOM 1522 C C . ILE A 1 214 ? 122.215 99.805 154.513 1.00 70.63 213 ILE A C 1
ATOM 1523 O O . ILE A 1 214 ? 121.341 99.241 155.186 1.00 70.63 213 ILE A O 1
ATOM 1528 N N . LEU A 1 215 ? 123.502 99.778 154.877 1.00 70.74 214 LEU A N 1
ATOM 1529 C CA . LEU A 1 215 ? 123.854 99.076 156.108 1.00 70.74 214 LEU A CA 1
ATOM 1530 C C . LEU A 1 215 ? 123.348 99.826 157.335 1.00 70.74 214 LEU A C 1
ATOM 1531 O O . LEU A 1 215 ? 123.024 99.199 158.348 1.00 70.74 214 LEU A O 1
ATOM 1536 N N . LEU A 1 216 ? 123.260 101.157 157.263 1.00 67.74 215 LEU A N 1
ATOM 1537 C CA . LEU A 1 216 ? 122.692 101.928 158.363 1.00 67.74 215 LEU A CA 1
ATOM 1538 C C . LEU A 1 216 ? 121.217 101.610 158.546 1.00 67.74 215 LEU A C 1
ATOM 1539 O O . LEU A 1 216 ? 120.741 101.468 159.677 1.00 67.74 215 LEU A O 1
ATOM 1544 N N . PHE A 1 217 ? 120.476 101.509 157.442 1.00 66.49 216 PHE A N 1
ATOM 1545 C CA . PHE A 1 217 ? 119.084 101.079 157.528 1.00 66.49 216 PHE A CA 1
ATOM 1546 C C . PHE A 1 217 ? 118.986 99.678 158.115 1.00 66.49 216 PHE A C 1
ATOM 1547 O O . PHE A 1 217 ? 118.119 99.406 158.956 1.00 66.49 216 PHE A O 1
ATOM 1555 N N . GLU A 1 218 ? 119.885 98.782 157.699 1.00 68.97 217 GLU A N 1
ATOM 1556 C CA . GLU A 1 218 ? 119.901 97.428 158.246 1.00 68.97 217 GLU A CA 1
ATOM 1557 C C . GLU A 1 218 ? 120.109 97.444 159.757 1.00 68.97 217 GLU A C 1
ATOM 1558 O O . GLU A 1 218 ? 119.418 96.739 160.501 1.00 68.97 217 GLU A O 1
ATOM 1564 N N . LYS A 1 219 ? 121.063 98.249 160.228 1.00 64.76 218 LYS A N 1
ATOM 1565 C CA . LYS A 1 219 ? 121.369 98.285 161.655 1.00 64.76 218 LYS A CA 1
ATOM 1566 C C . LYS A 1 219 ? 120.241 98.925 162.453 1.00 64.76 218 LYS A C 1
ATOM 1567 O O . LYS A 1 219 ? 119.874 98.426 163.522 1.00 64.76 218 LYS A O 1
ATOM 1573 N N . GLN A 1 220 ? 119.678 100.030 161.956 1.00 61.60 219 GLN A N 1
ATOM 1574 C CA . GLN A 1 220 ? 118.567 100.660 162.662 1.00 61.60 219 GLN A CA 1
ATOM 1575 C C . GLN A 1 220 ? 117.339 99.760 162.684 1.00 61.60 219 GLN A C 1
ATOM 1576 O O . GLN A 1 220 ? 116.510 99.870 163.594 1.00 61.60 219 GLN A O 1
ATOM 1582 N N . LYS A 1 221 ? 117.198 98.871 161.698 1.00 66.13 220 LYS A N 1
ATOM 1583 C CA . LYS A 1 221 ? 116.148 97.863 161.781 1.00 66.13 220 LYS A CA 1
ATOM 1584 C C . LYS A 1 221 ? 116.500 96.782 162.797 1.00 66.13 220 LYS A C 1
ATOM 1585 O O . LYS A 1 221 ? 115.626 96.307 163.531 1.00 66.13 220 LYS A O 1
ATOM 1591 N N . GLU A 1 222 ? 117.775 96.391 162.861 1.00 67.05 221 GLU A N 1
ATOM 1592 C CA . GLU A 1 222 ? 118.181 95.328 163.776 1.00 67.05 221 GLU A CA 1
ATOM 1593 C C . GLU A 1 222 ? 117.955 95.722 165.231 1.00 67.05 221 GLU A C 1
ATOM 1594 O O . GLU A 1 222 ? 117.495 94.907 166.038 1.00 67.05 221 GLU A O 1
ATOM 1600 N N . PHE A 1 223 ? 118.268 96.968 165.584 1.00 62.07 222 PHE A N 1
ATOM 1601 C CA . PHE A 1 223 ? 118.163 97.441 166.956 1.00 62.07 222 PHE A CA 1
ATOM 1602 C C . PHE A 1 223 ? 116.788 98.012 167.284 1.00 62.07 222 PHE A C 1
ATOM 1603 O O . PHE A 1 223 ? 116.655 98.767 168.253 1.00 62.07 222 PHE A O 1
ATOM 1611 N N . GLY A 1 224 ? 115.769 97.672 166.499 1.00 61.28 223 GLY A N 1
ATOM 1612 C CA . GLY A 1 224 ? 114.410 98.050 166.834 1.00 61.28 223 GLY A CA 1
ATOM 1613 C C . GLY A 1 224 ? 114.134 99.534 166.816 1.00 61.28 223 GLY A C 1
ATOM 1614 O O . GLY A 1 224 ? 113.169 99.982 167.441 1.00 61.28 223 GLY A O 1
ATOM 1615 N N . ASN A 1 225 ? 114.952 100.312 166.128 1.00 58.32 224 ASN A N 1
ATOM 1616 C CA . ASN A 1 225 ? 114.687 101.739 166.002 1.00 58.32 224 ASN A CA 1
ATOM 1617 C C . ASN A 1 225 ? 113.523 101.960 165.047 1.00 58.32 224 ASN A C 1
ATOM 1618 O O . ASN A 1 225 ? 113.575 101.487 163.906 1.00 58.32 224 ASN A O 1
ATOM 1623 N N . PRO A 1 226 ? 112.462 102.652 165.458 1.00 56.74 225 PRO A N 1
ATOM 1624 C CA . PRO A 1 226 ? 111.374 102.957 164.519 1.00 56.74 225 PRO A CA 1
ATOM 1625 C C . PRO A 1 226 ? 111.798 103.964 163.463 1.00 56.74 225 PRO A C 1
ATOM 1626 O O . PRO A 1 226 ? 112.963 104.372 163.417 1.00 56.74 225 PRO A O 1
ATOM 1630 N N . HIS A 1 227 ? 110.857 104.363 162.607 1.00 56.47 226 HIS A N 1
ATOM 1631 C CA . HIS A 1 227 ? 111.091 105.368 161.569 1.00 56.47 226 HIS A CA 1
ATOM 1632 C C . HIS A 1 227 ? 112.164 104.922 160.580 1.00 56.47 226 HIS A C 1
ATOM 1633 O O . HIS A 1 227 ? 112.893 105.747 160.027 1.00 56.47 226 HIS A O 1
ATOM 1640 N N . VAL A 1 228 ? 112.271 103.613 160.353 1.00 63.01 227 VAL A N 1
ATOM 1641 C CA . VAL A 1 228 ? 113.280 103.038 159.472 1.00 63.01 227 VAL A CA 1
ATOM 1642 C C . VAL A 1 228 ? 112.647 102.259 158.323 1.00 63.01 227 VAL A C 1
ATOM 1643 O O . VAL A 1 228 ? 113.098 102.344 157.177 1.00 63.01 227 VAL A O 1
ATOM 1647 N N . SER A 1 229 ? 111.592 101.493 158.612 1.00 67.98 228 SER A N 1
ATOM 1648 C CA . SER A 1 229 ? 111.020 100.587 157.624 1.00 67.98 228 SER A CA 1
ATOM 1649 C C . SER A 1 229 ? 109.994 101.254 156.720 1.00 67.98 228 SER A C 1
ATOM 1650 O O . SER A 1 229 ? 109.473 100.597 155.813 1.00 67.98 228 SER A O 1
ATOM 1653 N N . GLY A 1 230 ? 109.688 102.529 156.941 1.00 67.99 229 GLY A N 1
ATOM 1654 C CA . GLY A 1 230 ? 108.673 103.188 156.143 1.00 67.99 229 GLY A CA 1
ATOM 1655 C C . GLY A 1 230 ? 109.132 103.450 154.721 1.00 67.99 229 GLY A C 1
ATOM 1656 O O . GLY A 1 230 ? 110.124 102.903 154.237 1.00 67.99 229 GLY A O 1
ATOM 1657 N N . GLY A 1 231 ? 108.384 104.317 154.042 1.00 68.54 230 GLY A N 1
ATOM 1658 C CA . GLY A 1 231 ? 108.721 104.721 152.691 1.00 68.54 230 GLY A CA 1
ATOM 1659 C C . GLY A 1 231 ? 110.026 105.486 152.625 1.00 68.54 230 GLY A C 1
ATOM 1660 O O . GLY A 1 231 ? 110.561 105.736 151.539 1.00 68.54 230 GLY A O 1
ATOM 1661 N N . LEU A 1 232 ? 110.572 105.806 153.791 1.00 63.34 231 LEU A N 1
ATOM 1662 C CA . LEU A 1 232 ? 111.865 106.532 153.863 1.00 63.34 231 LEU A CA 1
ATOM 1663 C C . LEU A 1 232 ? 112.944 105.733 153.137 1.00 63.34 231 LEU A C 1
ATOM 1664 O O . LEU A 1 232 ? 113.438 106.225 152.108 1.00 63.34 231 LEU A O 1
ATOM 1669 N N . LYS A 1 233 ? 113.270 104.546 153.627 1.00 65.75 232 LYS A N 1
ATOM 1670 C CA . LYS A 1 233 ? 114.385 103.749 153.053 1.00 65.75 232 LYS A CA 1
ATOM 1671 C C . LYS A 1 233 ? 114.419 103.902 151.534 1.00 65.75 232 LYS A C 1
ATOM 1672 O O . LYS A 1 233 ? 115.528 103.913 150.982 1.00 65.75 232 LYS A O 1
ATOM 1678 N N . GLU A 1 234 ? 113.285 103.988 150.867 1.00 69.27 233 GLU A N 1
ATOM 1679 C CA . GLU A 1 234 ? 113.360 104.229 149.403 1.00 69.27 233 GLU A CA 1
ATOM 1680 C C . GLU A 1 234 ? 113.550 105.726 149.178 1.00 69.27 233 GLU A C 1
ATOM 1681 O O . GLU A 1 234 ? 114.612 106.108 148.654 1.00 69.27 233 GLU A O 1
ATOM 1687 N N . GLY A 1 235 ? 112.574 106.532 149.570 1.00 65.58 234 GLY A N 1
ATOM 1688 C CA . GLY A 1 235 ? 112.670 107.954 149.305 1.00 65.58 234 GLY A CA 1
ATOM 1689 C C . GLY A 1 235 ? 114.051 108.509 149.560 1.00 65.58 234 GLY A C 1
ATOM 1690 O O . GLY A 1 235 ? 114.448 109.493 148.926 1.00 65.58 234 GLY A O 1
ATOM 1691 N N . ILE A 1 236 ? 114.810 107.878 150.456 1.00 64.97 235 ILE A N 1
ATOM 1692 C CA . ILE A 1 236 ? 116.155 108.352 150.749 1.00 64.97 235 ILE A CA 1
ATOM 1693 C C . ILE A 1 236 ? 117.069 108.139 149.551 1.00 64.97 235 ILE A C 1
ATOM 1694 O O . ILE A 1 236 ? 117.857 109.018 149.193 1.00 64.97 235 ILE A O 1
ATOM 1699 N N . GLU A 1 237 ? 116.960 106.982 148.892 1.00 68.15 236 GLU A N 1
ATOM 1700 C CA . GLU A 1 237 ? 117.724 106.769 147.668 1.00 68.15 236 GLU A CA 1
ATOM 1701 C C . GLU A 1 237 ? 117.182 107.616 146.527 1.00 68.15 236 GLU A C 1
ATOM 1702 O O . GLU A 1 237 ? 117.953 108.062 145.666 1.00 68.15 236 GLU A O 1
ATOM 1708 N N . THR A 1 238 ? 115.869 107.859 146.518 1.00 64.72 237 THR A N 1
ATOM 1709 C CA . THR A 1 238 ? 115.278 108.754 145.529 1.00 64.72 237 THR A CA 1
ATOM 1710 C C . THR A 1 238 ? 115.908 110.140 145.602 1.00 64.72 237 THR A C 1
ATOM 1711 O O . THR A 1 238 ? 116.210 110.754 144.576 1.00 64.72 237 THR A O 1
ATOM 1715 N N . LEU A 1 239 ? 116.109 110.651 146.815 1.00 59.67 238 LEU A N 1
ATOM 1716 C CA . LEU A 1 239 ? 116.790 111.934 146.970 1.00 59.67 238 LEU A CA 1
ATOM 1717 C C . LEU A 1 239 ? 118.294 111.813 146.743 1.00 59.67 238 LEU A C 1
ATOM 1718 O O . LEU A 1 239 ? 118.917 112.732 146.201 1.00 59.67 238 LEU A O 1
ATOM 1723 N N . LEU A 1 240 ? 118.889 110.690 147.149 1.00 64.23 239 LEU A N 1
ATOM 1724 C CA . LEU A 1 240 ? 120.342 110.575 147.194 1.00 64.23 239 LEU A CA 1
ATOM 1725 C C . LEU A 1 240 ? 120.943 110.432 145.801 1.00 64.23 239 LEU A C 1
ATOM 1726 O O . LEU A 1 240 ? 121.898 111.136 145.454 1.00 64.23 239 LEU A O 1
ATOM 1731 N N . MET A 1 241 ? 120.400 109.529 144.982 1.00 72.64 240 MET A N 1
ATOM 1732 C CA . MET A 1 241 ? 121.051 109.202 143.719 1.00 72.64 240 MET A CA 1
ATOM 1733 C C . MET A 1 241 ? 120.364 109.761 142.483 1.00 72.64 240 MET A C 1
ATOM 1734 O O . MET A 1 241 ? 120.967 109.726 141.404 1.00 72.64 240 MET A O 1
ATOM 1739 N N . THR A 1 242 ? 119.138 110.266 142.592 1.00 71.56 241 THR A N 1
ATOM 1740 C CA . THR A 1 242 ? 118.537 110.930 141.444 1.00 71.56 241 THR A CA 1
ATOM 1741 C C . THR A 1 242 ? 119.384 112.136 141.068 1.00 71.56 241 THR A C 1
ATOM 1742 O O . THR A 1 242 ? 119.771 112.932 141.928 1.00 71.56 241 THR A O 1
ATOM 1746 N N . GLN A 1 243 ? 119.684 112.261 139.779 1.00 80.40 242 GLN A N 1
ATOM 1747 C CA . GLN A 1 243 ? 120.645 113.250 139.323 1.00 80.40 242 GLN A CA 1
ATOM 1748 C C . GLN A 1 243 ? 120.207 113.801 137.977 1.00 80.40 242 GLN A C 1
ATOM 1749 O O . GLN A 1 243 ? 119.619 113.082 137.166 1.00 80.40 242 GLN A O 1
ATOM 1755 N N . ARG A 1 244 ? 120.501 115.072 137.751 1.00 78.42 243 ARG A N 1
ATOM 1756 C CA . ARG A 1 244 ? 120.199 115.690 136.468 1.00 78.42 243 ARG A CA 1
ATOM 1757 C C . ARG A 1 244 ? 121.088 115.079 135.390 1.00 78.42 243 ARG A C 1
ATOM 1758 O O . ARG A 1 244 ? 122.304 114.974 135.585 1.00 78.42 243 ARG A O 1
ATOM 1766 N N . PRO A 1 245 ? 120.531 114.653 134.254 1.00 82.80 244 PRO A N 1
ATOM 1767 C CA . PRO A 1 245 ? 121.365 114.033 133.216 1.00 82.80 244 PRO A CA 1
ATOM 1768 C C . PRO A 1 245 ? 122.276 115.033 132.523 1.00 82.80 244 PRO A C 1
ATOM 1769 O O . PRO A 1 245 ? 122.353 116.200 132.920 1.00 82.80 244 PRO A O 1
ATOM 1773 N N . ALA A 1 246 ? 122.965 114.584 131.480 1.00 92.95 245 ALA A N 1
ATOM 1774 C CA . ALA A 1 246 ? 123.974 115.372 130.793 1.00 92.95 245 ALA A CA 1
ATOM 1775 C C . ALA A 1 246 ? 123.540 115.640 129.354 1.00 92.95 245 ALA A C 1
ATOM 1776 O O . ALA A 1 246 ? 122.410 115.339 128.953 1.00 92.95 245 ALA A O 1
ATOM 1778 N N . LEU A 1 247 ? 124.450 116.218 128.575 1.00 103.43 246 LEU A N 1
ATOM 1779 C CA . LEU A 1 247 ? 124.137 116.656 127.226 1.00 103.43 246 LEU A CA 1
ATOM 1780 C C . LEU A 1 247 ? 123.912 115.467 126.294 1.00 103.43 246 LEU A C 1
ATOM 1781 O O . LEU A 1 247 ? 124.211 114.312 126.615 1.00 103.43 246 LEU A O 1
ATOM 1786 N N . SER A 1 248 ? 123.371 115.775 125.122 1.00 102.32 247 SER A N 1
ATOM 1787 C CA . SER A 1 248 ? 123.193 114.838 124.023 1.00 102.32 247 SER A CA 1
ATOM 1788 C C . SER A 1 248 ? 123.775 115.461 122.754 1.00 102.32 247 SER A C 1
ATOM 1789 O O . SER A 1 248 ? 124.453 116.491 122.797 1.00 102.32 247 SER A O 1
ATOM 1791 N N . GLY A 1 249 ? 123.507 114.825 121.612 1.00 106.14 248 GLY A N 1
ATOM 1792 C CA . GLY A 1 249 ? 123.981 115.358 120.346 1.00 106.14 248 GLY A CA 1
ATOM 1793 C C . GLY A 1 249 ? 123.309 116.650 119.933 1.00 106.14 248 GLY A C 1
ATOM 1794 O O . GLY A 1 249 ? 123.863 117.390 119.111 1.00 106.14 248 GLY A O 1
ATOM 1795 N N . ASP A 1 250 ? 122.130 116.942 120.490 1.00 109.18 249 ASP A N 1
ATOM 1796 C CA . ASP A 1 250 ? 121.422 118.170 120.142 1.00 109.18 249 ASP A CA 1
ATOM 1797 C C . ASP A 1 250 ? 122.217 119.407 120.535 1.00 109.18 249 ASP A C 1
ATOM 1798 O O . ASP A 1 250 ? 122.209 120.406 119.807 1.00 109.18 249 ASP A O 1
ATOM 1803 N N . ALA A 1 251 ? 122.896 119.367 121.683 1.00 107.10 250 ALA A N 1
ATOM 1804 C CA . ALA A 1 251 ? 123.756 120.481 122.069 1.00 107.10 250 ALA A CA 1
ATOM 1805 C C . ALA A 1 251 ? 124.901 120.657 121.081 1.00 107.10 250 ALA A C 1
ATOM 1806 O O . ALA A 1 251 ? 125.263 121.787 120.732 1.00 107.10 250 ALA A O 1
ATOM 1808 N N . VAL A 1 252 ? 125.486 119.548 120.620 1.00 106.85 251 VAL A N 1
ATOM 1809 C CA . VAL A 1 252 ? 126.552 119.631 119.628 1.00 106.85 251 VAL A CA 1
ATOM 1810 C C . VAL A 1 252 ? 126.046 120.242 118.328 1.00 106.85 251 VAL A C 1
ATOM 1811 O O . VAL A 1 252 ? 126.752 121.030 117.688 1.00 106.85 251 VAL A O 1
ATOM 1813 N N . GLN A 1 253 ? 124.827 119.884 117.917 1.00 110.71 252 GLN A N 1
ATOM 1814 C CA . GLN A 1 253 ? 124.249 120.484 116.717 1.00 110.71 252 GLN A CA 1
ATOM 1815 C C . GLN A 1 253 ? 124.006 121.977 116.905 1.00 110.71 252 GLN A C 1
ATOM 1816 O O . GLN A 1 253 ? 124.387 122.790 116.055 1.00 110.71 252 GLN A O 1
ATOM 1822 N N . LYS A 1 254 ? 123.377 122.357 118.019 1.00 112.20 253 LYS A N 1
ATOM 1823 C CA . LYS A 1 254 ? 122.923 123.734 118.187 1.00 112.20 253 LYS A CA 1
ATOM 1824 C C . LYS A 1 254 ? 124.089 124.685 118.435 1.00 112.20 253 LYS A C 1
ATOM 1825 O O . LYS A 1 254 ? 124.152 125.770 117.847 1.00 112.20 253 LYS A O 1
ATOM 1827 N N . MET A 1 255 ? 125.023 124.296 119.303 1.00 116.00 254 MET A N 1
ATOM 1828 C CA . MET A 1 255 ? 126.091 125.197 119.714 1.00 116.00 254 MET A CA 1
ATOM 1829 C C . MET A 1 255 ? 127.274 125.211 118.755 1.00 116.00 254 MET A C 1
ATOM 1830 O O . MET A 1 255 ? 128.216 125.979 118.974 1.00 116.00 254 MET A O 1
ATOM 1835 N N . LEU A 1 256 ? 127.253 124.392 117.712 1.00 111.18 255 LEU A N 1
ATOM 1836 C CA . LEU A 1 256 ? 128.305 124.360 116.705 1.00 111.18 255 LEU A CA 1
ATOM 1837 C C . LEU A 1 256 ? 127.680 124.544 115.324 1.00 111.18 255 LEU A C 1
ATOM 1838 O O . LEU A 1 256 ? 126.485 124.816 115.188 1.00 111.18 255 LEU A O 1
ATOM 1843 N N . GLY A 1 257 ? 128.503 124.396 114.291 1.00 110.16 256 GLY A N 1
ATOM 1844 C CA . GLY A 1 257 ? 128.031 124.562 112.933 1.00 110.16 256 GLY A CA 1
ATOM 1845 C C . GLY A 1 257 ? 127.117 123.434 112.497 1.00 110.16 256 GLY A C 1
ATOM 1846 O O . GLY A 1 257 ? 126.964 122.408 113.161 1.00 110.16 256 GLY A O 1
ATOM 1847 N N . HIS A 1 258 ? 126.484 123.641 111.345 1.00 111.92 257 HIS A N 1
ATOM 1848 C CA . HIS A 1 258 ? 125.560 122.671 110.778 1.00 111.92 257 HIS A CA 1
ATOM 1849 C C . HIS A 1 258 ? 125.955 122.374 109.340 1.00 111.92 257 HIS A C 1
ATOM 1850 O O . HIS A 1 258 ? 126.354 123.277 108.597 1.00 111.92 257 HIS A O 1
ATOM 1857 N N . CYS A 1 259 ? 125.847 121.105 108.955 1.00 111.08 258 CYS A N 1
ATOM 1858 C CA . CYS A 1 259 ? 126.210 120.698 107.605 1.00 111.08 258 CYS A CA 1
ATOM 1859 C C . CYS A 1 259 ? 125.249 121.294 106.585 1.00 111.08 258 CYS A C 1
ATOM 1860 O O . CYS A 1 259 ? 124.035 121.342 106.803 1.00 111.08 258 CYS A O 1
ATOM 1863 N N . THR A 1 260 ? 125.804 121.758 105.464 1.00 110.32 259 THR A N 1
ATOM 1864 C CA . THR A 1 260 ? 124.971 122.314 104.402 1.00 110.32 259 THR A CA 1
ATOM 1865 C C . THR A 1 260 ? 124.090 121.242 103.771 1.00 110.32 259 THR A C 1
ATOM 1866 O O . THR A 1 260 ? 122.912 121.488 103.485 1.00 110.32 259 THR A O 1
ATOM 1870 N N . PHE A 1 261 ? 124.644 120.047 103.546 1.00 111.26 260 PHE A N 1
ATOM 1871 C CA . PHE A 1 261 ? 123.878 118.978 102.912 1.00 111.26 260 PHE A CA 1
ATOM 1872 C C . PHE A 1 261 ? 122.713 118.534 103.791 1.00 111.26 260 PHE A C 1
ATOM 1873 O O . PHE A 1 261 ? 121.564 118.483 103.337 1.00 111.26 260 PHE A O 1
ATOM 1881 N N . GLU A 1 262 ? 123.008 118.242 105.052 1.00 111.68 261 GLU A N 1
ATOM 1882 C CA . GLU A 1 262 ? 121.950 117.813 106.003 1.00 111.68 261 GLU A CA 1
ATOM 1883 C C . GLU A 1 262 ? 122.214 118.467 107.363 1.00 111.68 261 GLU A C 1
ATOM 1884 O O . GLU A 1 262 ? 122.903 117.846 108.196 1.00 111.68 261 GLU A O 1
ATOM 1890 N N . PRO A 1 263 ? 121.690 119.675 107.590 1.00 112.21 262 PRO A N 1
ATOM 1891 C CA . PRO A 1 263 ? 121.859 120.314 108.897 1.00 112.21 262 PRO A CA 1
ATOM 1892 C C . PRO A 1 263 ? 121.312 119.379 109.983 1.00 112.21 262 PRO A C 1
ATOM 1893 O O . PRO A 1 263 ? 121.851 119.377 111.072 1.00 112.21 262 PRO A O 1
ATOM 1897 N N . ALA A 1 264 ? 120.289 118.597 109.662 1.00 111.39 263 ALA A N 1
ATOM 1898 C CA . ALA A 1 264 ? 119.711 117.646 110.640 1.00 111.39 263 ALA A CA 1
ATOM 1899 C C . ALA A 1 264 ? 120.826 116.770 111.220 1.00 111.39 263 ALA A C 1
ATOM 1900 O O . ALA A 1 264 ? 120.702 116.354 112.387 1.00 111.39 263 ALA A O 1
ATOM 1902 N N . GLU A 1 265 ? 121.862 116.493 110.439 1.00 112.79 264 GLU A N 1
ATOM 1903 C CA . GLU A 1 265 ? 122.980 115.636 110.913 1.00 112.79 264 GLU A CA 1
ATOM 1904 C C . GLU A 1 265 ? 123.850 116.428 111.892 1.00 112.79 264 GLU A C 1
ATOM 1905 O O . GLU A 1 265 ? 124.197 117.579 111.567 1.00 112.79 264 GLU A O 1
ATOM 1911 N N . PRO A 1 266 ? 124.196 115.838 113.044 1.00 113.35 265 PRO A N 1
ATOM 1912 C CA . PRO A 1 266 ? 125.076 116.505 114.010 1.00 113.35 265 PRO A CA 1
ATOM 1913 C C . PRO A 1 266 ? 126.528 116.470 113.519 1.00 113.35 265 PRO A C 1
ATOM 1914 O O . PRO A 1 266 ? 126.743 116.074 112.388 1.00 113.35 265 PRO A O 1
ATOM 1918 N N . LYS A 1 267 ? 127.479 116.872 114.351 1.00 109.29 266 LYS A N 1
ATOM 1919 C CA . LYS A 1 267 ? 128.888 116.947 113.877 1.00 109.29 266 LYS A CA 1
ATOM 1920 C C . LYS A 1 267 ? 129.682 115.718 114.331 1.00 109.29 266 LYS A C 1
ATOM 1921 O O . LYS A 1 267 ? 129.490 115.284 115.484 1.00 109.29 266 LYS A O 1
ATOM 1927 N N . ALA A 1 268 ? 130.528 115.181 113.465 1.00 107.05 267 ALA A N 1
ATOM 1928 C CA . ALA A 1 268 ? 131.357 114.024 113.766 1.00 107.05 267 ALA A CA 1
ATOM 1929 C C . ALA A 1 268 ? 132.386 114.378 114.836 1.00 107.05 267 ALA A C 1
ATOM 1930 O O . ALA A 1 268 ? 132.478 115.519 115.297 1.00 107.05 267 ALA A O 1
ATOM 1932 N N . ALA A 1 269 ? 133.168 113.377 115.227 1.00 108.01 268 ALA A N 1
ATOM 1933 C CA . ALA A 1 269 ? 134.218 113.527 116.226 1.00 108.01 268 ALA A CA 1
ATOM 1934 C C . ALA A 1 269 ? 135.546 113.081 115.632 1.00 108.01 268 ALA A C 1
ATOM 1935 O O . ALA A 1 269 ? 135.589 112.135 114.838 1.00 108.01 268 ALA A O 1
ATOM 1937 N N . LYS A 1 270 ? 136.629 113.763 116.019 1.00 109.45 269 LYS A N 1
ATOM 1938 C CA . LYS A 1 270 ? 137.947 113.412 115.499 1.00 109.45 269 LYS A CA 1
ATOM 1939 C C . LYS A 1 270 ? 138.417 112.062 116.019 1.00 109.45 269 LYS A C 1
ATOM 1940 O O . LYS A 1 270 ? 139.368 111.484 115.480 1.00 109.45 269 LYS A O 1
ATOM 1946 N N . ASN A 1 271 ? 137.769 111.542 117.060 1.00 111.10 270 ASN A N 1
ATOM 1947 C CA . ASN A 1 271 ? 138.138 110.250 117.624 1.00 111.10 270 ASN A CA 1
ATOM 1948 C C . ASN A 1 271 ? 137.518 109.112 116.822 1.00 111.10 270 ASN A C 1
ATOM 1949 O O . ASN A 1 271 ? 137.417 107.982 117.310 1.00 111.10 270 ASN A O 1
ATOM 1954 N N . THR A 1 272 ? 137.087 109.405 115.599 1.00 111.52 271 THR A N 1
ATOM 1955 C CA . THR A 1 272 ? 136.576 108.405 114.677 1.00 111.52 271 THR A CA 1
ATOM 1956 C C . THR A 1 272 ? 137.581 108.181 113.553 1.00 111.52 271 THR A C 1
ATOM 1957 O O . THR A 1 272 ? 138.374 109.066 113.221 1.00 111.52 271 THR A O 1
ATOM 1961 N N . TYR A 1 273 ? 137.539 106.980 112.973 1.00 113.86 272 TYR A N 1
ATOM 1962 C CA . TYR A 1 273 ? 138.493 106.620 111.928 1.00 113.86 272 TYR A CA 1
ATOM 1963 C C . TYR A 1 273 ? 138.335 107.506 110.697 1.00 113.86 272 TYR A C 1
ATOM 1964 O O . TYR A 1 273 ? 139.330 107.931 110.097 1.00 113.86 272 TYR A O 1
ATOM 1973 N N . THR A 1 274 ? 137.091 107.789 110.302 1.00 114.26 273 THR A N 1
ATOM 1974 C CA . THR A 1 274 ? 136.854 108.582 109.099 1.00 114.26 273 THR A CA 1
ATOM 1975 C C . THR A 1 274 ? 137.408 109.994 109.244 1.00 114.26 273 THR A C 1
ATOM 1976 O O . THR A 1 274 ? 138.024 110.524 108.312 1.00 114.26 273 THR A O 1
ATOM 1980 N N . ALA A 1 275 ? 137.201 110.620 110.405 1.00 113.62 274 ALA A N 1
ATOM 1981 C CA . ALA A 1 275 ? 137.710 111.972 110.615 1.00 113.62 274 ALA A CA 1
ATOM 1982 C C . ALA A 1 275 ? 139.233 112.001 110.591 1.00 113.62 274 ALA A C 1
ATOM 1983 O O . ALA A 1 275 ? 139.836 112.924 110.028 1.00 113.62 274 ALA A O 1
ATOM 1985 N N . GLU A 1 276 ? 139.872 111.005 111.209 1.00 115.70 275 GLU A N 1
ATOM 1986 C CA . GLU A 1 276 ? 141.329 110.938 111.190 1.00 115.70 275 GLU A CA 1
ATOM 1987 C C . GLU A 1 276 ? 141.851 110.749 109.772 1.00 115.70 275 GLU A C 1
ATOM 1988 O O . GLU A 1 276 ? 142.828 111.394 109.368 1.00 115.70 275 GLU A O 1
ATOM 1994 N N . ARG A 1 277 ? 141.208 109.873 108.996 1.00 117.01 276 ARG A N 1
ATOM 1995 C CA . ARG A 1 277 ? 141.610 109.701 107.604 1.00 117.01 276 ARG A CA 1
ATOM 1996 C C . ARG A 1 277 ? 141.440 110.996 106.821 1.00 117.01 276 ARG A C 1
ATOM 1997 O O . ARG A 1 277 ? 142.302 111.360 106.013 1.00 117.01 276 ARG A O 1
ATOM 2005 N N . PHE A 1 278 ? 140.332 111.705 107.049 1.00 115.24 277 PHE A N 1
ATOM 2006 C CA . PHE A 1 278 ? 140.081 112.945 106.323 1.00 115.24 277 PHE A CA 1
ATOM 2007 C C . PHE A 1 278 ? 141.123 114.005 106.656 1.00 115.24 277 PHE A C 1
ATOM 2008 O O . PHE A 1 278 ? 141.631 114.687 105.758 1.00 115.24 277 PHE A O 1
ATOM 2016 N N . ILE A 1 279 ? 141.459 114.160 107.940 1.00 114.58 278 ILE A N 1
ATOM 2017 C CA . ILE A 1 279 ? 142.436 115.181 108.309 1.00 114.58 278 ILE A CA 1
ATOM 2018 C C . ILE A 1 279 ? 143.822 114.802 107.799 1.00 114.58 278 ILE A C 1
ATOM 2019 O O . ILE A 1 279 ? 144.585 115.665 107.347 1.00 114.58 278 ILE A O 1
ATOM 2024 N N . TRP A 1 280 ? 144.163 113.509 107.831 1.00 115.79 279 TRP A N 1
ATOM 2025 C CA . TRP A 1 280 ? 145.435 113.066 107.266 1.00 115.79 279 TRP A CA 1
ATOM 2026 C C . TRP A 1 280 ? 145.507 113.347 105.770 1.00 115.79 279 TRP A C 1
ATOM 2027 O O . TRP A 1 280 ? 146.534 113.821 105.265 1.00 115.79 279 TRP A O 1
ATOM 2038 N N . LEU A 1 281 ? 144.421 113.075 105.046 1.00 116.98 280 LEU A N 1
ATOM 2039 C CA . LEU A 1 281 ? 144.422 113.293 103.605 1.00 116.98 280 LEU A CA 1
ATOM 2040 C C . LEU A 1 281 ? 144.479 114.779 103.270 1.00 116.98 280 LEU A C 1
ATOM 2041 O O . LEU A 1 281 ? 145.146 115.177 102.308 1.00 116.98 280 LEU A O 1
ATOM 2046 N N . THR A 1 282 ? 143.798 115.618 104.054 1.00 115.67 281 THR A N 1
ATOM 2047 C CA . THR A 1 282 ? 143.900 117.060 103.842 1.00 115.67 281 THR A CA 1
ATOM 2048 C C . THR A 1 282 ? 145.312 117.561 104.121 1.00 115.67 281 THR A C 1
ATOM 2049 O O . THR A 1 282 ? 145.836 118.402 103.379 1.00 115.67 281 THR A O 1
ATOM 2053 N N . LYS A 1 283 ? 145.945 117.058 105.186 1.00 114.77 282 LYS A N 1
ATOM 2054 C CA . LYS A 1 283 ? 147.329 117.425 105.467 1.00 114.77 282 LYS A CA 1
ATOM 2055 C C . LYS A 1 283 ? 148.242 117.023 104.318 1.00 114.77 282 LYS A C 1
ATOM 2056 O O . LYS A 1 283 ? 149.163 117.765 103.957 1.00 114.77 282 LYS A O 1
ATOM 2062 N N . LEU A 1 284 ? 148.009 115.844 103.739 1.00 117.93 283 LEU A N 1
ATOM 2063 C CA . LEU A 1 284 ? 148.767 115.444 102.559 1.00 117.93 283 LEU A CA 1
ATOM 2064 C C . LEU A 1 284 ? 148.519 116.394 101.394 1.00 117.93 283 LEU A C 1
ATOM 2065 O O . LEU A 1 284 ? 149.455 116.768 100.678 1.00 117.93 283 LEU A O 1
ATOM 2070 N N . ASN A 1 285 ? 147.263 116.794 101.191 1.00 118.43 284 ASN A N 1
ATOM 2071 C CA . ASN A 1 285 ? 146.938 117.684 100.082 1.00 118.43 284 ASN A CA 1
ATOM 2072 C C . ASN A 1 285 ? 147.567 119.061 100.256 1.00 118.43 284 ASN A C 1
ATOM 2073 O O . ASN A 1 285 ? 147.846 119.739 99.261 1.00 118.43 284 ASN A O 1
ATOM 2078 N N . ASN A 1 286 ? 147.798 119.493 101.496 1.00 118.90 285 ASN A N 1
ATOM 2079 C CA . ASN A 1 286 ? 148.403 120.794 101.753 1.00 118.90 285 ASN A CA 1
ATOM 2080 C C . ASN A 1 286 ? 149.875 120.693 102.149 1.00 118.90 285 ASN A C 1
ATOM 2081 O O . ASN A 1 286 ? 150.375 121.564 102.868 1.00 118.90 285 ASN A O 1
ATOM 2086 N N . LEU A 1 287 ? 150.576 119.656 101.697 1.00 118.90 286 LEU A N 1
ATOM 2087 C CA . LEU A 1 287 ? 151.994 119.484 101.979 1.00 118.90 286 LEU A CA 1
ATOM 2088 C C . LEU A 1 287 ? 152.763 119.352 100.671 1.00 118.90 286 LEU A C 1
ATOM 2089 O O . LEU A 1 287 ? 152.298 118.703 99.729 1.00 118.90 286 LEU A O 1
ATOM 2094 N N . ARG A 1 288 ? 153.941 119.971 100.619 1.00 123.09 287 ARG A N 1
ATOM 2095 C CA . ARG A 1 288 ? 154.784 119.983 99.430 1.00 123.09 287 ARG A CA 1
ATOM 2096 C C . ARG A 1 288 ? 156.208 119.589 99.809 1.00 123.09 287 ARG A C 1
ATOM 2097 O O . ARG A 1 288 ? 156.500 119.247 100.959 1.00 123.09 287 ARG A O 1
ATOM 2105 N N . ILE A 1 289 ? 157.101 119.644 98.823 1.00 121.88 288 ILE A N 1
ATOM 2106 C CA . ILE A 1 289 ? 158.523 119.381 99.010 1.00 121.88 288 ILE A CA 1
ATOM 2107 C C . ILE A 1 289 ? 159.282 120.650 98.652 1.00 121.88 288 ILE A C 1
ATOM 2108 O O . ILE A 1 289 ? 159.106 121.195 97.556 1.00 121.88 288 ILE A O 1
ATOM 2113 N N . LEU A 1 290 ? 160.122 121.118 99.572 1.00 113.90 289 LEU A N 1
ATOM 2114 C CA . LEU A 1 290 ? 160.782 122.418 99.455 1.00 113.90 289 LEU A CA 1
ATOM 2115 C C . LEU A 1 290 ? 162.292 122.203 99.513 1.00 113.90 289 LEU A C 1
ATOM 2116 O O . LEU A 1 290 ? 162.857 122.036 100.598 1.00 113.90 289 LEU A O 1
ATOM 2121 N N . GLU A 1 291 ? 162.947 122.217 98.352 1.00 112.17 290 GLU A N 1
ATOM 2122 C CA . GLU A 1 291 ? 164.386 121.997 98.274 1.00 112.17 290 GLU A CA 1
ATOM 2123 C C . GLU A 1 291 ? 164.996 122.924 97.235 1.00 112.17 290 GLU A C 1
ATOM 2124 O O . GLU A 1 291 ? 164.484 123.024 96.116 1.00 112.17 290 GLU A O 1
ATOM 2130 N N . GLN A 1 292 ? 166.093 123.589 97.609 1.00 105.98 291 GLN A N 1
ATOM 2131 C CA . GLN A 1 292 ? 166.844 124.466 96.706 1.00 105.98 291 GLN A CA 1
ATOM 2132 C C . GLN A 1 292 ? 165.941 125.524 96.078 1.00 105.98 291 GLN A C 1
ATOM 2133 O O . GLN A 1 292 ? 166.061 125.854 94.896 1.00 105.98 291 GLN A O 1
ATOM 2139 N N . GLY A 1 293 ? 165.031 126.064 96.880 1.00 100.81 292 GLY A N 1
ATOM 2140 C CA . GLY A 1 293 ? 164.083 127.045 96.382 1.00 100.81 292 GLY A CA 1
ATOM 2141 C C . GLY A 1 293 ? 163.120 126.498 95.351 1.00 100.81 292 GLY A C 1
ATOM 2142 O O . GLY A 1 293 ? 162.753 127.213 94.410 1.00 100.81 292 GLY A O 1
ATOM 2143 N N . SER A 1 294 ? 162.701 125.244 95.503 1.00 113.63 293 SER A N 1
ATOM 2144 C CA . SER A 1 294 ? 161.745 124.622 94.598 1.00 113.63 293 SER A CA 1
ATOM 2145 C C . SER A 1 294 ? 160.624 124.004 95.417 1.00 113.63 293 SER A C 1
ATOM 2146 O O . SER A 1 294 ? 160.880 123.204 96.322 1.00 113.63 293 SER A O 1
ATOM 2149 N N . GLU A 1 295 ? 159.388 124.372 95.094 1.00 121.97 294 GLU A N 1
ATOM 2150 C CA . GLU A 1 295 ? 158.203 123.883 95.790 1.00 121.97 294 GLU A CA 1
ATOM 2151 C C . GLU A 1 295 ? 157.491 122.890 94.880 1.00 121.97 294 GLU A C 1
ATOM 2152 O O . GLU A 1 295 ? 156.888 123.282 93.875 1.00 121.97 294 GLU A O 1
ATOM 2158 N N . ARG A 1 296 ? 157.562 121.608 95.233 1.00 126.91 295 ARG A N 1
ATOM 2159 C CA . ARG A 1 296 ? 156.957 120.555 94.438 1.00 126.91 295 ARG A CA 1
ATOM 2160 C C . ARG A 1 296 ? 155.989 119.739 95.284 1.00 126.91 295 ARG A C 1
ATOM 2161 O O . ARG A 1 296 ? 156.315 119.370 96.418 1.00 126.91 295 ARG A O 1
ATOM 2169 N N . PRO A 1 297 ? 154.799 119.442 94.769 1.00 128.34 296 PRO A N 1
ATOM 2170 C CA . PRO A 1 297 ? 153.851 118.624 95.528 1.00 128.34 296 PRO A CA 1
ATOM 2171 C C . PRO A 1 297 ? 154.282 117.167 95.570 1.00 128.34 296 PRO A C 1
ATOM 2172 O O . PRO A 1 297 ? 155.104 116.705 94.775 1.00 128.34 296 PRO A O 1
ATOM 2176 N N . LEU A 1 298 ? 153.710 116.441 96.526 1.00 125.75 297 LEU A N 1
ATOM 2177 C CA . LEU A 1 298 ? 154.009 115.022 96.665 1.00 125.75 297 LEU A CA 1
ATOM 2178 C C . LEU A 1 298 ? 153.471 114.251 95.467 1.00 125.75 297 LEU A C 1
ATOM 2179 O O . LEU A 1 298 ? 152.312 114.420 95.075 1.00 125.75 297 LEU A O 1
ATOM 2184 N N . THR A 1 299 ? 154.315 113.406 94.885 1.00 122.67 298 THR A N 1
ATOM 2185 C CA . THR A 1 299 ? 153.901 112.581 93.764 1.00 122.67 298 THR A CA 1
ATOM 2186 C C . THR A 1 299 ? 152.985 111.457 94.240 1.00 122.67 298 THR A C 1
ATOM 2187 O O . THR A 1 299 ? 152.930 111.125 95.427 1.00 122.67 298 THR A O 1
ATOM 2191 N N . ASP A 1 300 ? 152.257 110.870 93.286 1.00 119.61 299 ASP A N 1
ATOM 2192 C CA . ASP A 1 300 ? 151.311 109.810 93.624 1.00 119.61 299 ASP A CA 1
ATOM 2193 C C . ASP A 1 300 ? 152.018 108.613 94.246 1.00 119.61 299 ASP A C 1
ATOM 2194 O O . ASP A 1 300 ? 151.532 108.035 95.226 1.00 119.61 299 ASP A O 1
ATOM 2199 N N . THR A 1 301 ? 153.169 108.225 93.690 1.00 117.41 300 THR A N 1
ATOM 2200 C CA . THR A 1 301 ? 153.932 107.127 94.274 1.00 117.41 300 THR A CA 1
ATOM 2201 C C . THR A 1 301 ? 154.410 107.473 95.680 1.00 117.41 300 THR A C 1
ATOM 2202 O O . THR A 1 301 ? 154.351 106.635 96.585 1.00 117.41 300 THR A O 1
ATOM 2206 N N . GLU A 1 302 ? 154.867 108.711 95.889 1.00 118.87 301 GLU A N 1
ATOM 2207 C CA . GLU A 1 302 ? 155.269 109.136 97.227 1.00 118.87 301 GLU A CA 1
ATOM 2208 C C . GLU A 1 302 ? 154.081 109.150 98.180 1.00 118.87 301 GLU A C 1
ATOM 2209 O O . GLU A 1 302 ? 154.195 108.723 99.338 1.00 118.87 301 GLU A O 1
ATOM 2215 N N . ARG A 1 303 ? 152.930 109.636 97.707 1.00 119.10 302 ARG A N 1
ATOM 2216 C CA . ARG A 1 303 ? 151.735 109.677 98.543 1.00 119.10 302 ARG A CA 1
ATOM 2217 C C . ARG A 1 303 ? 151.322 108.277 98.975 1.00 119.10 302 ARG A C 1
ATOM 2218 O O . ARG A 1 303 ? 150.971 108.056 100.140 1.00 119.10 302 ARG A O 1
ATOM 2226 N N . ALA A 1 304 ? 151.358 107.317 98.048 1.00 118.36 303 ALA A N 1
ATOM 2227 C CA . ALA A 1 304 ? 151.048 105.937 98.405 1.00 118.36 303 ALA A CA 1
ATOM 2228 C C . ALA A 1 304 ? 152.105 105.343 99.327 1.00 118.36 303 ALA A C 1
ATOM 2229 O O . ALA A 1 304 ? 151.774 104.547 100.214 1.00 118.36 303 ALA A O 1
ATOM 2231 N N . THR A 1 305 ? 153.374 105.708 99.130 1.00 116.74 304 THR A N 1
ATOM 2232 C CA . THR A 1 305 ? 154.443 105.169 99.964 1.00 116.74 304 THR A CA 1
ATOM 2233 C C . THR A 1 305 ? 154.302 105.616 101.413 1.00 116.74 304 THR A C 1
ATOM 2234 O O . THR A 1 305 ? 154.456 104.806 102.334 1.00 116.74 304 THR A O 1
ATOM 2238 N N . LEU A 1 306 ? 154.009 106.896 101.639 1.00 116.86 305 LEU A N 1
ATOM 2239 C CA . LEU A 1 306 ? 153.959 107.413 103.000 1.00 116.86 305 LEU A CA 1
ATOM 2240 C C . LEU A 1 306 ? 152.569 107.362 103.622 1.00 116.86 305 LEU A C 1
ATOM 2241 O O . LEU A 1 306 ? 152.419 107.738 104.789 1.00 116.86 305 LEU A O 1
ATOM 2246 N N . MET A 1 307 ? 151.552 106.917 102.880 1.00 116.39 306 MET A N 1
ATOM 2247 C CA . MET A 1 307 ? 150.210 106.837 103.449 1.00 116.39 306 MET A CA 1
ATOM 2248 C C . MET A 1 307 ? 150.151 105.762 104.529 1.00 116.39 306 MET A C 1
ATOM 2249 O O . MET A 1 307 ? 149.455 105.924 105.538 1.00 116.39 306 MET A O 1
ATOM 2254 N N . ASP A 1 308 ? 150.906 104.675 104.353 1.00 115.89 307 ASP A N 1
ATOM 2255 C CA . ASP A 1 308 ? 150.930 103.596 105.335 1.00 115.89 307 ASP A CA 1
ATOM 2256 C C . ASP A 1 308 ? 151.567 104.009 106.657 1.00 115.89 307 ASP A C 1
ATOM 2257 O O . ASP A 1 308 ? 151.404 103.296 107.652 1.00 115.89 307 ASP A O 1
ATOM 2262 N N . GLU A 1 309 ? 152.288 105.130 106.689 1.00 113.02 308 GLU A N 1
ATOM 2263 C CA . GLU A 1 309 ? 153.083 105.471 107.869 1.00 113.02 308 GLU A CA 1
ATOM 2264 C C . GLU A 1 309 ? 152.258 105.671 109.136 1.00 113.02 308 GLU A C 1
ATOM 2265 O O . GLU A 1 309 ? 152.631 105.102 110.176 1.00 113.02 308 GLU A O 1
ATOM 2271 N N . PRO A 1 310 ? 151.159 106.438 109.144 1.00 113.82 309 PRO A N 1
ATOM 2272 C CA . PRO A 1 310 ? 150.406 106.602 110.401 1.00 113.82 309 PRO A CA 1
ATOM 2273 C C . PRO A 1 310 ? 149.860 105.302 110.964 1.00 113.82 309 PRO A C 1
ATOM 2274 O O . PRO A 1 310 ? 149.587 105.235 112.169 1.00 113.82 309 PRO A O 1
ATOM 2278 N N . TYR A 1 311 ? 149.691 104.271 110.139 1.00 113.70 310 TYR A N 1
ATOM 2279 C CA . TYR A 1 311 ? 149.249 102.968 110.616 1.00 113.70 310 TYR A CA 1
ATOM 2280 C C . TYR A 1 311 ? 150.389 101.976 110.792 1.00 113.70 310 TYR A C 1
ATOM 2281 O O . TYR A 1 311 ? 150.315 101.119 111.679 1.00 113.70 310 TYR A O 1
ATOM 2290 N N . ARG A 1 312 ? 151.436 102.068 109.969 1.00 112.03 311 ARG A N 1
ATOM 2291 C CA . ARG A 1 312 ? 152.605 101.216 110.168 1.00 112.03 311 ARG A CA 1
ATOM 2292 C C . ARG A 1 312 ? 153.327 101.569 111.462 1.00 112.03 311 ARG A C 1
ATOM 2293 O O . ARG A 1 312 ? 153.821 100.681 112.167 1.00 112.03 311 ARG A O 1
ATOM 2295 N N . LYS A 1 313 ? 153.402 102.859 111.789 1.00 112.72 312 LYS A N 1
ATOM 2296 C CA . LYS A 1 313 ? 154.039 103.298 113.025 1.00 112.72 312 LYS A CA 1
ATOM 2297 C C . LYS A 1 313 ? 153.111 104.219 113.807 1.00 112.72 312 LYS A C 1
ATOM 2298 O O . LYS A 1 313 ? 151.935 104.364 113.460 1.00 112.72 312 LYS A O 1
ATOM 2304 N N . SER A 1 314 ? 153.628 104.845 114.864 1.00 114.63 313 SER A N 1
ATOM 2305 C CA . SER A 1 314 ? 152.794 105.614 115.783 1.00 114.63 313 SER A CA 1
ATOM 2306 C C . SER A 1 314 ? 152.673 107.080 115.371 1.00 114.63 313 SER A C 1
ATOM 2307 O O . SER A 1 314 ? 151.567 107.575 115.137 1.00 114.63 313 SER A O 1
ATOM 2310 N N . LYS A 1 315 ? 153.800 107.782 115.280 1.00 113.15 314 LYS A N 1
ATOM 2311 C CA . LYS A 1 315 ? 153.809 109.218 115.046 1.00 113.15 314 LYS A CA 1
ATOM 2312 C C . LYS A 1 315 ? 154.523 109.538 113.740 1.00 113.15 314 LYS A C 1
ATOM 2313 O O . LYS A 1 315 ? 155.377 108.777 113.277 1.00 113.15 314 LYS A O 1
ATOM 2319 N N . LEU A 1 316 ? 154.162 110.674 113.151 1.00 110.24 315 LEU A N 1
ATOM 2320 C CA . LEU A 1 316 ? 154.734 111.140 111.889 1.00 110.24 315 LEU A CA 1
ATOM 2321 C C . LEU A 1 316 ? 155.471 112.453 112.139 1.00 110.24 315 LEU A C 1
ATOM 2322 O O . LEU A 1 316 ? 154.923 113.539 111.947 1.00 110.24 315 LEU A O 1
ATOM 2327 N N . THR A 1 317 ? 156.726 112.345 112.561 1.00 109.66 316 THR A N 1
ATOM 2328 C CA . THR A 1 317 ? 157.591 113.508 112.666 1.00 109.66 316 THR A CA 1
ATOM 2329 C C . THR A 1 317 ? 158.034 113.940 111.272 1.00 109.66 316 THR A C 1
ATOM 2330 O O . THR A 1 317 ? 158.196 113.115 110.368 1.00 109.66 316 THR A O 1
ATOM 2334 N N . TYR A 1 318 ? 158.211 115.253 111.097 1.00 108.70 317 TYR A N 1
ATOM 2335 C CA . TYR A 1 318 ? 158.671 115.765 109.809 1.00 108.70 317 TYR A CA 1
ATOM 2336 C C . TYR A 1 318 ? 160.022 115.168 109.436 1.00 108.70 317 TYR A C 1
ATOM 2337 O O . TYR A 1 318 ? 160.240 114.772 108.284 1.00 108.70 317 TYR A O 1
ATOM 2346 N N . ALA A 1 319 ? 160.940 115.087 110.403 1.00 108.57 318 ALA A N 1
ATOM 2347 C CA . ALA A 1 319 ? 162.211 114.411 110.162 1.00 108.57 318 ALA A CA 1
ATOM 2348 C C . ALA A 1 319 ? 161.997 112.931 109.873 1.00 108.57 318 ALA A C 1
ATOM 2349 O O . ALA A 1 319 ? 162.678 112.353 109.018 1.00 108.57 318 ALA A O 1
ATOM 2351 N N . GLN A 1 320 ? 161.059 112.299 110.582 1.00 111.70 319 GLN A N 1
ATOM 2352 C CA . GLN A 1 320 ? 160.726 110.907 110.293 1.00 111.70 319 GLN A CA 1
ATOM 2353 C C . GLN A 1 320 ? 160.178 110.757 108.879 1.00 111.70 319 GLN A C 1
ATOM 2354 O O . GLN A 1 320 ? 160.535 109.813 108.163 1.00 111.70 319 GLN A O 1
ATOM 2360 N N . ALA A 1 321 ? 159.310 111.681 108.459 1.00 108.56 320 ALA A N 1
ATOM 2361 C CA . ALA A 1 321 ? 158.778 111.634 107.101 1.00 108.56 320 ALA A CA 1
ATOM 2362 C C . ALA A 1 321 ? 159.887 111.796 106.071 1.00 108.56 320 ALA A C 1
ATOM 2363 O O . ALA A 1 321 ? 159.887 111.120 105.035 1.00 108.56 320 ALA A O 1
ATOM 2365 N N . ARG A 1 322 ? 160.839 112.694 106.334 1.00 109.57 321 ARG A N 1
ATOM 2366 C CA . ARG A 1 322 ? 161.977 112.851 105.435 1.00 109.57 321 ARG A CA 1
ATOM 2367 C C . ARG A 1 322 ? 162.812 111.578 105.372 1.00 109.57 321 ARG A C 1
ATOM 2368 O O . ARG A 1 322 ? 163.255 111.169 104.293 1.00 109.57 321 ARG A O 1
ATOM 2376 N N . LYS A 1 323 ? 163.044 110.944 106.524 1.00 109.61 322 LYS A N 1
ATOM 2377 C CA . LYS A 1 323 ? 163.853 109.730 106.558 1.00 109.61 322 LYS A CA 1
ATOM 2378 C C . LYS A 1 323 ? 163.179 108.589 105.806 1.00 109.61 322 LYS A C 1
ATOM 2379 O O . LYS A 1 323 ? 163.846 107.821 105.101 1.00 109.61 322 LYS A O 1
ATOM 2381 N N . LEU A 1 324 ? 161.858 108.454 105.951 1.00 108.57 323 LEU A N 1
ATOM 2382 C CA . LEU A 1 324 ? 161.148 107.367 105.282 1.00 108.57 323 LEU A CA 1
ATOM 2383 C C . LEU A 1 324 ? 161.219 107.499 103.765 1.00 108.57 323 LEU A C 1
ATOM 2384 O O . LEU A 1 324 ? 161.384 106.500 103.056 1.00 108.57 323 LEU A O 1
ATOM 2389 N N . LEU A 1 325 ? 161.096 108.718 103.248 1.00 107.46 324 LEU A N 1
ATOM 2390 C CA . LEU A 1 325 ? 161.073 108.945 101.813 1.00 107.46 324 LEU A CA 1
ATOM 2391 C C . LEU A 1 325 ? 162.464 109.323 101.310 1.00 107.46 324 LEU A C 1
ATOM 2392 O O . LEU A 1 325 ? 163.419 109.467 102.076 1.00 107.46 324 LEU A O 1
ATOM 2397 N N . GLY A 1 326 ? 162.574 109.480 99.993 1.00 101.57 325 GLY A N 1
ATOM 2398 C CA . GLY A 1 326 ? 163.835 109.834 99.374 1.00 101.57 325 GLY A CA 1
ATOM 2399 C C . GLY A 1 326 ? 163.887 111.270 98.895 1.00 101.57 325 GLY A C 1
ATOM 2400 O O . GLY A 1 326 ? 163.265 111.620 97.888 1.00 101.57 325 GLY A O 1
ATOM 2401 N N . LEU A 1 327 ? 164.630 112.110 99.611 1.00 108.24 326 LEU A N 1
ATOM 2402 C CA . LEU A 1 327 ? 164.776 113.513 99.250 1.00 108.24 326 LEU A CA 1
ATOM 2403 C C . LEU A 1 327 ? 166.044 114.046 99.901 1.00 108.24 326 LEU A C 1
ATOM 2404 O O . LEU A 1 327 ? 166.646 113.397 100.760 1.00 108.24 326 LEU A O 1
ATOM 2409 N N . GLU A 1 328 ? 166.444 115.241 99.476 1.00 113.55 327 GLU A N 1
ATOM 2410 C CA . GLU A 1 328 ? 167.682 115.836 99.952 1.00 113.55 327 GLU A CA 1
ATOM 2411 C C . GLU A 1 328 ? 167.573 116.214 101.428 1.00 113.55 327 GLU A C 1
ATOM 2412 O O . GLU A 1 328 ? 166.484 116.435 101.966 1.00 113.55 327 GLU A O 1
ATOM 2418 N N . ASP A 1 329 ? 168.733 116.278 102.085 1.00 115.96 328 ASP A N 1
ATOM 2419 C CA . ASP A 1 329 ? 168.766 116.611 103.506 1.00 115.96 328 ASP A CA 1
ATOM 2420 C C . ASP A 1 329 ? 168.343 118.054 103.751 1.00 115.96 328 ASP A C 1
ATOM 2421 O O . ASP A 1 329 ? 167.620 118.339 104.714 1.00 115.96 328 ASP A O 1
ATOM 2426 N N . THR A 1 330 ? 168.780 118.979 102.894 1.00 113.04 329 THR A N 1
ATOM 2427 C CA . THR A 1 330 ? 168.447 120.388 103.067 1.00 113.04 329 THR A CA 1
ATOM 2428 C C . THR A 1 330 ? 166.984 120.692 102.771 1.00 113.04 329 THR A C 1
ATOM 2429 O O . THR A 1 330 ? 166.535 121.810 103.046 1.00 113.04 329 THR A O 1
ATOM 2433 N N . ALA A 1 331 ? 166.239 119.736 102.222 1.00 110.74 330 ALA A N 1
ATOM 2434 C CA . ALA A 1 331 ? 164.844 119.958 101.858 1.00 110.74 330 ALA A CA 1
ATOM 2435 C C . ALA A 1 331 ? 163.996 120.104 103.115 1.00 110.74 330 ALA A C 1
ATOM 2436 O O . ALA A 1 331 ? 163.741 119.122 103.818 1.00 110.74 330 ALA A O 1
ATOM 2438 N N . PHE A 1 332 ? 163.556 121.326 103.403 1.00 107.26 331 PHE A N 1
ATOM 2439 C CA . PHE A 1 332 ? 162.643 121.557 104.508 1.00 107.26 331 PHE A CA 1
ATOM 2440 C C . PHE A 1 332 ? 161.203 121.484 104.001 1.00 107.26 331 PHE A C 1
ATOM 2441 O O . PHE A 1 332 ? 160.944 121.198 102.830 1.00 107.26 331 PHE A O 1
ATOM 2449 N N . PHE A 1 333 ? 160.250 121.738 104.894 1.00 111.62 332 PHE A N 1
ATOM 2450 C CA . PHE A 1 333 ? 158.833 121.625 104.579 1.00 111.62 332 PHE A CA 1
ATOM 2451 C C . PHE A 1 333 ? 158.138 122.963 104.784 1.00 111.62 332 PHE A C 1
ATOM 2452 O O . PHE A 1 333 ? 158.360 123.641 105.792 1.00 111.62 332 PHE A O 1
ATOM 2460 N N . LYS A 1 334 ? 157.295 123.337 103.826 1.00 111.03 333 LYS A N 1
ATOM 2461 C CA . LYS A 1 334 ? 156.499 124.548 103.935 1.00 111.03 333 LYS A CA 1
ATOM 2462 C C . LYS A 1 334 ? 155.229 124.275 104.735 1.00 111.03 333 LYS A C 1
ATOM 2463 O O . LYS A 1 334 ? 154.862 123.129 105.004 1.00 111.03 333 LYS A O 1
ATOM 2469 N N . GLY A 1 335 ? 154.552 125.355 105.119 1.00 104.97 334 GLY A N 1
ATOM 2470 C CA . GLY A 1 335 ? 153.353 125.262 105.919 1.00 104.97 334 GLY A CA 1
ATOM 2471 C C . GLY A 1 335 ? 153.593 125.133 107.405 1.00 104.97 334 GLY A C 1
ATOM 2472 O O . GLY A 1 335 ? 152.638 125.247 108.184 1.00 104.97 334 GLY A O 1
ATOM 2473 N N . LEU A 1 336 ? 154.835 124.899 107.824 1.00 103.74 335 LEU A N 1
ATOM 2474 C CA . LEU A 1 336 ? 155.183 124.823 109.240 1.00 103.74 335 LEU A CA 1
ATOM 2475 C C . LEU A 1 336 ? 155.450 126.240 109.730 1.00 103.74 335 LEU A C 1
ATOM 2476 O O . LEU A 1 336 ? 156.556 126.766 109.582 1.00 103.74 335 LEU A O 1
ATOM 2481 N N . ARG A 1 337 ? 154.431 126.864 110.320 1.00 98.17 336 ARG A N 1
ATOM 2482 C CA . ARG A 1 337 ? 154.504 128.265 110.734 1.00 98.17 336 ARG A CA 1
ATOM 2483 C C . ARG A 1 337 ? 155.375 128.369 111.982 1.00 98.17 336 ARG A C 1
ATOM 2484 O O . ARG A 1 337 ? 154.902 128.357 113.121 1.00 98.17 336 ARG A O 1
ATOM 2486 N N . TYR A 1 338 ? 156.681 128.471 111.755 1.00 94.06 337 TYR A N 1
ATOM 2487 C CA . TYR A 1 338 ? 157.656 128.619 112.826 1.00 94.06 337 TYR A CA 1
ATOM 2488 C C . TYR A 1 338 ? 158.056 130.083 112.949 1.00 94.06 337 TYR A C 1
ATOM 2489 O O . TYR A 1 338 ? 158.354 130.738 111.944 1.00 94.06 337 TYR A O 1
ATOM 2498 N N . GLY A 1 339 ? 158.033 130.601 114.177 1.00 88.07 338 GLY A N 1
ATOM 2499 C CA . GLY A 1 339 ? 158.518 131.952 114.402 1.00 88.07 338 GLY A CA 1
ATOM 2500 C C . GLY A 1 339 ? 160.011 132.075 114.167 1.00 88.07 338 GLY A C 1
ATOM 2501 O O . GLY A 1 339 ? 160.474 133.031 113.538 1.00 88.07 338 GLY A O 1
ATOM 2502 N N . LYS A 1 340 ? 160.779 131.109 114.659 1.00 90.59 339 LYS A N 1
ATOM 2503 C CA . LYS A 1 340 ? 162.229 131.073 114.493 1.00 90.59 339 LYS A CA 1
ATOM 2504 C C . LYS A 1 340 ? 162.701 129.678 114.887 1.00 90.59 339 LYS A C 1
ATOM 2505 O O . LYS A 1 340 ? 161.915 128.845 115.349 1.00 90.59 339 LYS A O 1
ATOM 2507 N N . ASP A 1 341 ? 163.998 129.432 114.697 1.00 94.63 340 ASP A N 1
ATOM 2508 C CA . ASP A 1 341 ? 164.640 128.173 115.077 1.00 94.63 340 ASP A CA 1
ATOM 2509 C C . ASP A 1 341 ? 163.970 126.981 114.389 1.00 94.63 340 ASP A C 1
ATOM 2510 O O . ASP A 1 341 ? 163.360 126.118 115.024 1.00 94.63 340 ASP A O 1
ATOM 2515 N N . ASN A 1 342 ? 164.093 126.952 113.064 1.00 98.11 341 ASN A N 1
ATOM 2516 C CA . ASN A 1 342 ? 163.536 125.869 112.263 1.00 98.11 341 ASN A CA 1
ATOM 2517 C C . ASN A 1 342 ? 164.381 124.603 112.304 1.00 98.11 341 ASN A C 1
ATOM 2518 O O . ASN A 1 342 ? 164.026 123.623 111.639 1.00 98.11 341 ASN A O 1
ATOM 2523 N N . ALA A 1 343 ? 165.487 124.601 113.053 1.00 98.84 342 ALA A N 1
ATOM 2524 C CA . ALA A 1 343 ? 166.345 123.423 113.108 1.00 98.84 342 ALA A CA 1
ATOM 2525 C C . ALA A 1 343 ? 165.610 122.226 113.698 1.00 98.84 342 ALA A C 1
ATOM 2526 O O . ALA A 1 343 ? 165.747 121.100 113.206 1.00 98.84 342 ALA A O 1
ATOM 2528 N N . GLU A 1 344 ? 164.829 122.447 114.752 1.00 98.57 343 GLU A N 1
ATOM 2529 C CA . GLU A 1 344 ? 164.059 121.364 115.348 1.00 98.57 343 GLU A CA 1
ATOM 2530 C C . GLU A 1 344 ? 162.895 120.989 114.439 1.00 98.57 343 GLU A C 1
ATOM 2531 O O . GLU A 1 344 ? 162.172 121.859 113.944 1.00 98.57 343 GLU A O 1
ATOM 2537 N N . ALA A 1 345 ? 162.717 119.691 114.218 1.00 101.19 344 ALA A N 1
ATOM 2538 C CA . ALA A 1 345 ? 161.633 119.197 113.384 1.00 101.19 344 ALA A CA 1
ATOM 2539 C C . ALA A 1 345 ? 160.360 119.045 114.206 1.00 101.19 344 ALA A C 1
ATOM 2540 O O . ALA A 1 345 ? 160.401 118.770 115.408 1.00 101.19 344 ALA A O 1
ATOM 2542 N N . SER A 1 346 ? 159.225 119.225 113.542 1.00 104.88 345 SER A N 1
ATOM 2543 C CA . SER A 1 346 ? 157.917 119.121 114.167 1.00 104.88 345 SER A CA 1
ATOM 2544 C C . SER A 1 346 ? 157.256 117.811 113.751 1.00 104.88 345 SER A C 1
ATOM 2545 O O . SER A 1 346 ? 157.815 117.014 112.993 1.00 104.88 345 SER A O 1
ATOM 2548 N N . THR A 1 347 ? 156.049 117.590 114.261 1.00 108.80 346 THR A N 1
ATOM 2549 C CA . THR A 1 347 ? 155.306 116.367 113.999 1.00 108.80 346 THR A CA 1
ATOM 2550 C C . THR A 1 347 ? 154.094 116.674 113.129 1.00 108.80 346 THR A C 1
ATOM 2551 O O . THR A 1 347 ? 153.429 117.697 113.313 1.00 108.80 346 THR A O 1
ATOM 2555 N N . LEU A 1 348 ? 153.811 115.781 112.179 1.00 109.16 347 LEU A N 1
ATOM 2556 C CA . LEU A 1 348 ? 152.772 116.056 111.191 1.00 109.16 347 LEU A CA 1
ATOM 2557 C C . LEU A 1 348 ? 151.376 115.844 111.772 1.00 109.16 347 LEU A C 1
ATOM 2558 O O . LEU A 1 348 ? 150.610 116.802 111.926 1.00 109.16 347 LEU A O 1
ATOM 2563 N N . MET A 1 349 ? 151.041 114.602 112.127 1.00 111.70 348 MET A N 1
ATOM 2564 C CA . MET A 1 349 ? 149.765 114.255 112.753 1.00 111.70 348 MET A CA 1
ATOM 2565 C C . MET A 1 349 ? 149.789 112.757 113.043 1.00 111.70 348 MET A C 1
ATOM 2566 O O . MET A 1 349 ? 150.674 112.034 112.576 1.00 111.70 348 MET A O 1
ATOM 2571 N N . GLU A 1 350 ? 148.803 112.296 113.814 1.00 112.99 349 GLU A N 1
ATOM 2572 C CA . GLU A 1 350 ? 148.743 110.895 114.213 1.00 112.99 349 GLU A CA 1
ATOM 2573 C C . GLU A 1 350 ? 147.307 110.393 114.184 1.00 112.99 349 GLU A C 1
ATOM 2574 O O . GLU A 1 350 ? 146.349 111.167 114.233 1.00 112.99 349 GLU A O 1
ATOM 2580 N N . MET A 1 351 ? 147.178 109.069 114.127 1.00 113.74 350 MET A N 1
ATOM 2581 C CA . MET A 1 351 ? 145.913 108.375 114.365 1.00 113.74 350 MET A CA 1
ATOM 2582 C C . MET A 1 351 ? 145.695 108.293 115.872 1.00 113.74 350 MET A C 1
ATOM 2583 O O . MET A 1 351 ? 146.094 107.328 116.524 1.00 113.74 350 MET A O 1
ATOM 2588 N N . LYS A 1 352 ? 145.062 109.324 116.438 1.00 115.09 351 LYS A N 1
ATOM 2589 C CA . LYS A 1 352 ? 144.786 109.326 117.874 1.00 115.09 351 LYS A CA 1
ATOM 2590 C C . LYS A 1 352 ? 143.897 108.154 118.272 1.00 115.09 351 LYS A C 1
ATOM 2591 O O . LYS A 1 352 ? 144.237 107.381 119.175 1.00 115.09 351 LYS A O 1
ATOM 2597 N N . ALA A 1 353 ? 142.752 108.003 117.602 1.00 113.78 352 ALA A N 1
ATOM 2598 C CA . ALA A 1 353 ? 141.809 106.952 117.969 1.00 113.78 352 ALA A CA 1
ATOM 2599 C C . ALA A 1 353 ? 142.392 105.569 117.709 1.00 113.78 352 ALA A C 1
ATOM 2600 O O . ALA A 1 353 ? 142.274 104.667 118.547 1.00 113.78 352 ALA A O 1
ATOM 2602 N N . TYR A 1 354 ? 143.029 105.388 116.550 1.00 114.77 353 TYR A N 1
ATOM 2603 C CA . TYR A 1 354 ? 143.596 104.090 116.198 1.00 114.77 353 TYR A CA 1
ATOM 2604 C C . TYR A 1 354 ? 144.645 103.654 117.212 1.00 114.77 353 TYR A C 1
ATOM 2605 O O . TYR A 1 354 ? 144.598 102.531 117.729 1.00 114.77 353 TYR A O 1
ATOM 2614 N N . HIS A 1 355 ? 145.593 104.541 117.524 1.00 114.16 354 HIS A N 1
ATOM 2615 C CA . HIS A 1 355 ? 146.660 104.174 118.448 1.00 114.16 354 HIS A CA 1
ATOM 2616 C C . HIS A 1 355 ? 146.137 104.025 119.870 1.00 114.16 354 HIS A C 1
ATOM 2617 O O . HIS A 1 355 ? 146.613 103.167 120.620 1.00 114.16 354 HIS A O 1
ATOM 2624 N N . ALA A 1 356 ? 145.162 104.849 120.264 1.00 112.97 355 ALA A N 1
ATOM 2625 C CA . ALA A 1 356 ? 144.580 104.713 121.595 1.00 112.97 355 ALA A CA 1
ATOM 2626 C C . ALA A 1 356 ? 143.894 103.362 121.754 1.00 112.97 355 ALA A C 1
ATOM 2627 O O . ALA A 1 356 ? 144.081 102.670 122.762 1.00 112.97 355 ALA A O 1
ATOM 2629 N N . ILE A 1 357 ? 143.106 102.962 120.752 1.00 111.42 356 ILE A N 1
ATOM 2630 C CA . ILE A 1 357 ? 142.448 101.660 120.799 1.00 111.42 356 ILE A CA 1
ATOM 2631 C C . ILE A 1 357 ? 143.482 100.543 120.804 1.00 111.42 356 ILE A C 1
ATOM 2632 O O . ILE A 1 357 ? 143.359 99.566 121.555 1.00 111.42 356 ILE A O 1
ATOM 2637 N N . SER A 1 358 ? 144.521 100.669 119.973 1.00 110.44 357 SER A N 1
ATOM 2638 C CA . SER A 1 358 ? 145.542 99.628 119.906 1.00 110.44 357 SER A CA 1
ATOM 2639 C C . SER A 1 358 ? 146.260 99.465 121.239 1.00 110.44 357 SER A C 1
ATOM 2640 O O . SER A 1 358 ? 146.475 98.340 121.701 1.00 110.44 357 SER A O 1
ATOM 2643 N N . ARG A 1 359 ? 146.628 100.576 121.884 1.00 108.95 358 ARG A N 1
ATOM 2644 C CA . ARG A 1 359 ? 147.337 100.476 123.155 1.00 108.95 358 ARG A CA 1
ATOM 2645 C C . ARG A 1 359 ? 146.422 99.998 124.276 1.00 108.95 358 ARG A C 1
ATOM 2646 O O . ARG A 1 359 ? 146.872 99.268 125.168 1.00 108.95 358 ARG A O 1
ATOM 2654 N N . ALA A 1 360 ? 145.139 100.373 124.247 1.00 104.88 359 ALA A N 1
ATOM 2655 C CA . ALA A 1 360 ? 144.205 99.835 125.230 1.00 104.88 359 ALA A CA 1
ATOM 2656 C C . ALA A 1 360 ? 144.063 98.326 125.078 1.00 104.88 359 ALA A C 1
ATOM 2657 O O . ALA A 1 360 ? 144.069 97.588 126.072 1.00 104.88 359 ALA A O 1
ATOM 2659 N N . LEU A 1 361 ? 143.946 97.847 123.837 1.00 102.64 360 LEU A N 1
ATOM 2660 C CA . LEU A 1 361 ? 143.860 96.410 123.608 1.00 102.64 360 LEU A CA 1
ATOM 2661 C C . LEU A 1 361 ? 145.151 95.703 124.000 1.00 102.64 360 LEU A C 1
ATOM 2662 O O . LEU A 1 361 ? 145.111 94.570 124.492 1.00 102.64 360 LEU A O 1
ATOM 2667 N N . GLU A 1 362 ? 146.300 96.348 123.782 1.00 104.89 361 GLU A N 1
ATOM 2668 C CA . GLU A 1 362 ? 147.568 95.788 124.241 1.00 104.89 361 GLU A CA 1
ATOM 2669 C C . GLU A 1 362 ? 147.583 95.647 125.757 1.00 104.89 361 GLU A C 1
ATOM 2670 O O . GLU A 1 362 ? 148.002 94.616 126.295 1.00 104.89 361 GLU A O 1
ATOM 2676 N N . LYS A 1 363 ? 147.124 96.682 126.464 1.00 102.94 362 LYS A N 1
ATOM 2677 C CA . LYS A 1 363 ? 147.149 96.656 127.920 1.00 102.94 362 LYS A CA 1
ATOM 2678 C C . LYS A 1 363 ? 146.074 95.752 128.508 1.00 102.94 362 LYS A C 1
ATOM 2679 O O . LYS A 1 363 ? 146.174 95.380 129.682 1.00 102.94 362 LYS A O 1
ATOM 2685 N N . GLU A 1 364 ? 145.054 95.387 127.730 1.00 101.10 363 GLU A N 1
ATOM 2686 C CA . GLU A 1 364 ? 143.981 94.531 128.222 1.00 101.10 363 GLU A CA 1
ATOM 2687 C C . GLU A 1 364 ? 143.961 93.168 127.532 1.00 101.10 363 GLU A C 1
ATOM 2688 O O . GLU A 1 364 ? 142.895 92.575 127.346 1.00 101.10 363 GLU A O 1
ATOM 2694 N N . GLY A 1 365 ? 145.130 92.661 127.153 1.00 94.89 364 GLY A N 1
ATOM 2695 C CA . GLY A 1 365 ? 145.235 91.305 126.633 1.00 94.89 364 GLY A CA 1
ATOM 2696 C C . GLY A 1 365 ? 144.463 91.046 125.358 1.00 94.89 364 GLY A C 1
ATOM 2697 O O . GLY A 1 365 ? 143.858 89.977 125.207 1.00 94.89 364 GLY A O 1
ATOM 2698 N N . LEU A 1 366 ? 144.468 92.002 124.432 1.00 96.97 365 LEU A N 1
ATOM 2699 C CA . LEU A 1 366 ? 143.817 91.827 123.140 1.00 96.97 365 LEU A CA 1
ATOM 2700 C C . LEU A 1 366 ? 144.695 92.181 121.951 1.00 96.97 365 LEU A C 1
ATOM 2701 O O . LEU A 1 366 ? 144.362 91.783 120.829 1.00 96.97 365 LEU A O 1
ATOM 2703 N N . LYS A 1 367 ? 145.795 92.904 122.150 1.00 100.66 366 LYS A N 1
ATOM 2704 C CA . LYS A 1 367 ? 146.696 93.283 121.074 1.00 100.66 366 LYS A CA 1
ATOM 2705 C C . LYS A 1 367 ? 148.136 93.050 121.509 1.00 100.66 366 LYS A C 1
ATOM 2706 O O . LYS A 1 367 ? 148.459 93.101 122.698 1.00 100.66 366 LYS A O 1
ATOM 2712 N N . ASP A 1 368 ? 148.999 92.783 120.528 1.00 102.09 367 ASP A N 1
ATOM 2713 C CA . ASP A 1 368 ? 150.428 92.613 120.762 1.00 102.09 367 ASP A CA 1
ATOM 2714 C C . ASP A 1 368 ? 151.260 93.508 119.851 1.00 102.09 367 ASP A C 1
ATOM 2715 O O . ASP A 1 368 ? 152.417 93.186 119.560 1.00 102.09 367 ASP A O 1
ATOM 2717 N N . LYS A 1 369 ? 150.685 94.617 119.385 1.00 101.55 368 LYS A N 1
ATOM 2718 C CA . LYS A 1 369 ? 151.315 95.574 118.478 1.00 101.55 368 LYS A CA 1
ATOM 2719 C C . LYS A 1 369 ? 151.672 94.963 117.128 1.00 101.55 368 LYS A C 1
ATOM 2720 O O . LYS A 1 369 ? 152.350 95.609 116.320 1.00 101.55 368 LYS A O 1
ATOM 2726 N N . LYS A 1 370 ? 151.234 93.735 116.857 1.00 102.53 369 LYS A N 1
ATOM 2727 C CA . LYS A 1 370 ? 151.514 93.063 115.595 1.00 102.53 369 LYS A CA 1
ATOM 2728 C C . LYS A 1 370 ? 150.251 92.666 114.851 1.00 102.53 369 LYS A C 1
ATOM 2729 O O . LYS A 1 370 ? 150.189 92.812 113.624 1.00 102.53 369 LYS A O 1
ATOM 2731 N N . SER A 1 371 ? 149.244 92.161 115.555 1.00 103.42 370 SER A N 1
ATOM 2732 C CA . SER A 1 371 ? 148.022 91.729 114.895 1.00 103.42 370 SER A CA 1
ATOM 2733 C C . SER A 1 371 ? 147.265 92.933 114.337 1.00 103.42 370 SER A C 1
ATOM 2734 O O . SER A 1 371 ? 147.217 93.988 114.976 1.00 103.42 370 SER A O 1
ATOM 2736 N N . PRO A 1 372 ? 146.670 92.808 113.152 1.00 105.45 371 PRO A N 1
ATOM 2737 C CA . PRO A 1 372 ? 145.886 93.918 112.601 1.00 105.45 371 PRO A CA 1
ATOM 2738 C C . PRO A 1 372 ? 144.614 94.152 113.398 1.00 105.45 371 PRO A C 1
ATOM 2739 O O . PRO A 1 372 ? 144.047 93.235 113.997 1.00 105.45 371 PRO A O 1
ATOM 2743 N N . LEU A 1 373 ? 144.164 95.403 113.392 1.00 106.08 372 LEU A N 1
ATOM 2744 C CA . LEU A 1 373 ? 142.951 95.781 114.110 1.00 106.08 372 LEU A CA 1
ATOM 2745 C C . LEU A 1 373 ? 141.740 95.242 113.356 1.00 106.08 372 LEU A C 1
ATOM 2746 O O . LEU A 1 373 ? 141.382 95.749 112.288 1.00 106.08 372 LEU A O 1
ATOM 2751 N N . ASN A 1 374 ? 141.112 94.205 113.916 1.00 105.60 373 ASN A N 1
ATOM 2752 C CA . ASN A 1 374 ? 140.057 93.493 113.204 1.00 105.60 373 ASN A CA 1
ATOM 2753 C C . ASN A 1 374 ? 138.803 94.339 113.031 1.00 105.60 373 ASN A C 1
ATOM 2754 O O . ASN A 1 374 ? 138.017 94.092 112.109 1.00 105.60 373 ASN A O 1
ATOM 2759 N N . LEU A 1 375 ? 138.588 95.324 113.900 1.00 107.75 374 LEU A N 1
ATOM 2760 C CA . LEU A 1 375 ? 137.391 96.146 113.807 1.00 107.75 374 LEU A CA 1
ATOM 2761 C C . LEU A 1 375 ? 137.417 96.980 112.531 1.00 107.75 374 LEU A C 1
ATOM 2762 O O . LEU A 1 375 ? 138.449 97.545 112.159 1.00 107.75 374 LEU A O 1
ATOM 2767 N N . SER A 1 376 ? 136.270 97.053 111.861 1.00 110.80 375 SER A N 1
ATOM 2768 C CA . SER A 1 376 ? 136.186 97.753 110.590 1.00 110.80 375 SER A CA 1
ATOM 2769 C C . SER A 1 376 ? 136.300 99.264 110.800 1.00 110.80 375 SER A C 1
ATOM 2770 O O . SER A 1 376 ? 136.035 99.767 111.895 1.00 110.80 375 SER A O 1
ATOM 2773 N N . PRO A 1 377 ? 136.718 100.007 109.768 1.00 111.72 376 PRO A N 1
ATOM 2774 C CA . PRO A 1 377 ? 136.753 101.475 109.902 1.00 111.72 376 PRO A CA 1
ATOM 2775 C C . PRO A 1 377 ? 135.405 102.075 110.258 1.00 111.72 376 PRO A C 1
ATOM 2776 O O . PRO A 1 377 ? 135.344 103.034 111.038 1.00 111.72 376 PRO A O 1
ATOM 2780 N N . GLU A 1 378 ? 134.316 101.532 109.709 1.00 112.43 377 GLU A N 1
ATOM 2781 C CA . GLU A 1 378 ? 132.986 101.962 110.128 1.00 112.43 377 GLU A CA 1
ATOM 2782 C C . GLU A 1 378 ? 132.740 101.616 111.591 1.00 112.43 377 GLU A C 1
ATOM 2783 O O . GLU A 1 378 ? 132.122 102.392 112.329 1.00 112.43 377 GLU A O 1
ATOM 2789 N N . LEU A 1 379 ? 133.214 100.446 112.024 1.00 113.37 378 LEU A N 1
ATOM 2790 C CA . LEU A 1 379 ? 133.094 100.064 113.426 1.00 113.37 378 LEU A CA 1
ATOM 2791 C C . LEU A 1 379 ? 133.905 100.993 114.323 1.00 113.37 378 LEU A C 1
ATOM 2792 O O . LEU A 1 379 ? 133.454 101.360 115.416 1.00 113.37 378 LEU A O 1
ATOM 2797 N N . GLN A 1 380 ? 135.100 101.388 113.877 1.00 113.00 379 GLN A N 1
ATOM 2798 C CA . GLN A 1 380 ? 135.881 102.369 114.625 1.00 113.00 379 GLN A CA 1
ATOM 2799 C C . GLN A 1 380 ? 135.157 103.708 114.699 1.00 113.00 379 GLN A C 1
ATOM 2800 O O . GLN A 1 380 ? 135.174 104.375 115.740 1.00 113.00 379 GLN A O 1
ATOM 2806 N N . ASP A 1 381 ? 134.525 104.122 113.597 1.00 113.19 380 ASP A N 1
ATOM 2807 C CA . ASP A 1 381 ? 133.745 105.355 113.607 1.00 113.19 380 ASP A CA 1
ATOM 2808 C C . ASP A 1 381 ? 132.601 105.272 114.608 1.00 113.19 380 ASP A C 1
ATOM 2809 O O . ASP A 1 381 ? 132.341 106.226 115.351 1.00 113.19 380 ASP A O 1
ATOM 2814 N N . GLU A 1 382 ? 131.902 104.135 114.635 1.00 112.60 381 GLU A N 1
ATOM 2815 C CA . GLU A 1 382 ? 130.804 103.958 115.579 1.00 112.60 381 GLU A CA 1
ATOM 2816 C C . GLU A 1 382 ? 131.304 104.001 117.018 1.00 112.60 381 GLU A C 1
ATOM 2817 O O . GLU A 1 382 ? 130.677 104.624 117.883 1.00 112.60 381 GLU A O 1
ATOM 2823 N N . ILE A 1 383 ? 132.437 103.347 117.290 1.00 110.42 382 ILE A N 1
ATOM 2824 C CA . ILE A 1 383 ? 132.999 103.355 118.639 1.00 110.42 382 ILE A CA 1
ATOM 2825 C C . ILE A 1 383 ? 133.384 104.770 119.049 1.00 110.42 382 ILE A C 1
ATOM 2826 O O . ILE A 1 383 ? 133.110 105.204 120.176 1.00 110.42 382 ILE A O 1
ATOM 2831 N N . GLY A 1 384 ? 134.022 105.513 118.142 1.00 109.89 383 GLY A N 1
ATOM 2832 C CA . GLY A 1 384 ? 134.398 106.883 118.453 1.00 109.89 383 GLY A CA 1
ATOM 2833 C C . GLY A 1 384 ? 133.199 107.775 118.708 1.00 109.89 383 GLY A C 1
ATOM 2834 O O . GLY A 1 384 ? 133.203 108.585 119.638 1.00 109.89 383 GLY A O 1
ATOM 2835 N N . THR A 1 385 ? 132.154 107.638 117.887 1.00 110.01 384 THR A N 1
ATOM 2836 C CA . THR A 1 385 ? 130.948 108.434 118.093 1.00 110.01 384 THR A CA 1
ATOM 2837 C C . THR A 1 385 ? 130.280 108.089 119.418 1.00 110.01 384 THR A C 1
ATOM 2838 O O . THR A 1 385 ? 129.808 108.980 120.133 1.00 110.01 384 THR A O 1
ATOM 2842 N N . ALA A 1 386 ? 130.233 106.800 119.764 1.00 110.22 385 ALA A N 1
ATOM 2843 C CA . ALA A 1 386 ? 129.645 106.399 121.037 1.00 110.22 385 ALA A CA 1
ATOM 2844 C C . ALA A 1 386 ? 130.449 106.941 122.212 1.00 110.22 385 ALA A C 1
ATOM 2845 O O . ALA A 1 386 ? 129.877 107.357 123.226 1.00 110.22 385 ALA A O 1
ATOM 2847 N N . PHE A 1 387 ? 131.779 106.941 122.097 1.00 113.33 386 PHE A N 1
ATOM 2848 C CA . PHE A 1 387 ? 132.611 107.424 123.194 1.00 113.33 386 PHE A CA 1
ATOM 2849 C C . PHE A 1 387 ? 132.573 108.943 123.314 1.00 113.33 386 PHE A C 1
ATOM 2850 O O . PHE A 1 387 ? 132.734 109.477 124.417 1.00 113.33 386 PHE A O 1
ATOM 2858 N N . SER A 1 388 ? 132.367 109.654 122.205 1.00 112.70 387 SER A N 1
ATOM 2859 C CA . SER A 1 388 ? 132.406 111.111 122.233 1.00 112.70 387 SER A CA 1
ATOM 2860 C C . SER A 1 388 ? 131.051 111.747 122.516 1.00 112.70 387 SER A C 1
ATOM 2861 O O . SER A 1 388 ? 130.999 112.813 123.141 1.00 112.70 387 SER A O 1
ATOM 2864 N N . LEU A 1 389 ? 129.956 111.128 122.071 1.00 113.68 388 LEU A N 1
ATOM 2865 C CA . LEU A 1 389 ? 128.641 111.737 122.247 1.00 113.68 388 LEU A CA 1
ATOM 2866 C C . LEU A 1 389 ? 128.219 111.749 123.711 1.00 113.68 388 LEU A C 1
ATOM 2867 O O . LEU A 1 389 ? 127.556 112.689 124.163 1.00 113.68 388 LEU A O 1
ATOM 2872 N N . PHE A 1 390 ? 128.588 110.718 124.466 1.00 112.38 389 PHE A N 1
ATOM 2873 C CA . PHE A 1 390 ? 128.191 110.581 125.859 1.00 112.38 389 PHE A CA 1
ATOM 2874 C C . PHE A 1 390 ? 129.374 110.883 126.768 1.00 112.38 389 PHE A C 1
ATOM 2875 O O . PHE A 1 390 ? 130.494 110.426 126.519 1.00 112.38 389 PHE A O 1
ATOM 2883 N N . LYS A 1 391 ? 129.119 111.655 127.822 1.00 108.31 390 LYS A N 1
ATOM 2884 C CA . LYS A 1 391 ? 130.152 112.076 128.758 1.00 108.31 390 LYS A CA 1
ATOM 2885 C C . LYS A 1 391 ? 130.225 111.192 129.997 1.00 108.31 390 LYS A C 1
ATOM 2886 O O . LYS A 1 391 ? 130.947 111.527 130.941 1.00 108.31 390 LYS A O 1
ATOM 2888 N N . THR A 1 392 ? 129.498 110.077 130.018 1.00 108.63 391 THR A N 1
ATOM 2889 C CA . THR A 1 392 ? 129.498 109.174 131.158 1.00 108.63 391 THR A CA 1
ATOM 2890 C C . THR A 1 392 ? 129.641 107.736 130.680 1.00 108.63 391 THR A C 1
ATOM 2891 O O . THR A 1 392 ? 129.298 107.402 129.542 1.00 108.63 391 THR A O 1
ATOM 2895 N N . ASP A 1 393 ? 130.167 106.888 131.567 1.00 111.64 392 ASP A N 1
ATOM 2896 C CA . ASP A 1 393 ? 130.393 105.490 131.217 1.00 111.64 392 ASP A CA 1
ATOM 2897 C C . ASP A 1 393 ? 129.083 104.714 131.151 1.00 111.64 392 ASP A C 1
ATOM 2898 O O . ASP A 1 393 ? 128.931 103.810 130.319 1.00 111.64 392 ASP A O 1
ATOM 2903 N N . GLU A 1 394 ? 128.131 105.049 132.026 1.00 112.56 393 GLU A N 1
ATOM 2904 C CA . GLU A 1 394 ? 126.896 104.276 132.120 1.00 112.56 393 GLU A CA 1
ATOM 2905 C C . GLU A 1 394 ? 126.102 104.334 130.821 1.00 112.56 393 GLU A C 1
ATOM 2906 O O . GLU A 1 394 ? 125.657 103.302 130.309 1.00 112.56 393 GLU A O 1
ATOM 2912 N N . ASP A 1 395 ? 125.914 105.538 130.272 1.00 114.56 394 ASP A N 1
ATOM 2913 C CA . ASP A 1 395 ? 125.151 105.670 129.034 1.00 114.56 394 ASP A CA 1
ATOM 2914 C C . ASP A 1 395 ? 125.853 104.979 127.872 1.00 114.56 394 ASP A C 1
ATOM 2915 O O . ASP A 1 395 ? 125.202 104.320 127.051 1.00 114.56 394 ASP A O 1
ATOM 2920 N N . ILE A 1 396 ? 127.179 105.119 127.787 1.00 114.01 395 ILE A N 1
ATOM 2921 C CA . ILE A 1 396 ? 127.929 104.469 126.714 1.00 114.01 395 ILE A CA 1
ATOM 2922 C C . ILE A 1 396 ? 127.736 102.961 126.777 1.00 114.01 395 ILE A C 1
ATOM 2923 O O . ILE A 1 396 ? 127.340 102.326 125.791 1.00 114.01 395 ILE A O 1
ATOM 2928 N N . THR A 1 397 ? 127.966 102.374 127.956 1.00 114.72 396 THR A N 1
ATOM 2929 C CA . THR A 1 397 ? 127.845 100.928 128.103 1.00 114.72 396 THR A CA 1
ATOM 2930 C C . THR A 1 397 ? 126.417 100.465 127.851 1.00 114.72 396 THR A C 1
ATOM 2931 O O . THR A 1 397 ? 126.197 99.406 127.250 1.00 114.72 396 THR A O 1
ATOM 2935 N N . GLY A 1 398 ? 125.432 101.241 128.305 1.00 114.13 397 GLY A N 1
ATOM 2936 C CA . GLY A 1 398 ? 124.049 100.851 128.106 1.00 114.13 397 GLY A CA 1
ATOM 2937 C C . GLY A 1 398 ? 123.633 100.861 126.649 1.00 114.13 397 GLY A C 1
ATOM 2938 O O . GLY A 1 398 ? 122.960 99.937 126.183 1.00 114.13 397 GLY A O 1
ATOM 2939 N N . ARG A 1 399 ? 124.025 101.896 125.904 1.00 116.47 398 ARG A N 1
ATOM 2940 C CA . ARG A 1 399 ? 123.548 102.037 124.524 1.00 116.47 398 ARG A CA 1
ATOM 2941 C C . ARG A 1 399 ? 124.515 101.423 123.516 1.00 116.47 398 ARG A C 1
ATOM 2942 O O . ARG A 1 399 ? 124.194 100.418 122.874 1.00 116.47 398 ARG A O 1
ATOM 2950 N N . LEU A 1 400 ? 125.708 102.012 123.379 1.00 116.30 399 LEU A N 1
ATOM 2951 C CA . LEU A 1 400 ? 126.688 101.581 122.383 1.00 116.30 399 LEU A CA 1
ATOM 2952 C C . LEU A 1 400 ? 126.091 101.450 120.980 1.00 116.30 399 LEU A C 1
ATOM 2953 O O . LEU A 1 400 ? 126.722 100.885 120.080 1.00 116.30 399 LEU A O 1
ATOM 2958 N N . LYS A 1 401 ? 124.888 101.979 120.773 1.00 116.42 400 LYS A N 1
ATOM 2959 C CA . LYS A 1 401 ? 124.050 101.659 119.620 1.00 116.42 400 LYS A CA 1
ATOM 2960 C C . LYS A 1 401 ? 123.834 100.155 119.455 1.00 116.42 400 LYS A C 1
ATOM 2961 O O . LYS A 1 401 ? 123.409 99.712 118.380 1.00 116.42 400 LYS A O 1
ATOM 2963 N N . ASP A 1 402 ? 124.109 99.363 120.495 1.00 118.02 401 ASP A N 1
ATOM 2964 C CA . ASP A 1 402 ? 123.986 97.904 120.474 1.00 118.02 401 ASP A CA 1
ATOM 2965 C C . ASP A 1 402 ? 124.759 97.302 119.300 1.00 118.02 401 ASP A C 1
ATOM 2966 O O . ASP A 1 402 ? 124.193 96.697 118.387 1.00 118.02 401 ASP A O 1
ATOM 2968 N N . ARG A 1 403 ? 126.078 97.481 119.336 1.00 118.54 402 ARG A N 1
ATOM 2969 C CA . ARG A 1 403 ? 126.911 97.168 118.182 1.00 118.54 402 ARG A CA 1
ATOM 2970 C C . ARG A 1 403 ? 127.930 96.065 118.429 1.00 118.54 402 ARG A C 1
ATOM 2971 O O . ARG A 1 403 ? 127.936 95.068 117.697 1.00 118.54 402 ARG A O 1
ATOM 2979 N N . ILE A 1 404 ? 128.793 96.201 119.435 1.00 113.67 403 ILE A N 1
ATOM 2980 C CA . ILE A 1 404 ? 130.034 95.437 119.491 1.00 113.67 403 ILE A CA 1
ATOM 2981 C C . ILE A 1 404 ? 130.080 94.614 120.782 1.00 113.67 403 ILE A C 1
ATOM 2982 O O . ILE A 1 404 ? 129.290 94.812 121.705 1.00 113.67 403 ILE A O 1
ATOM 2987 N N . GLN A 1 405 ? 131.033 93.679 1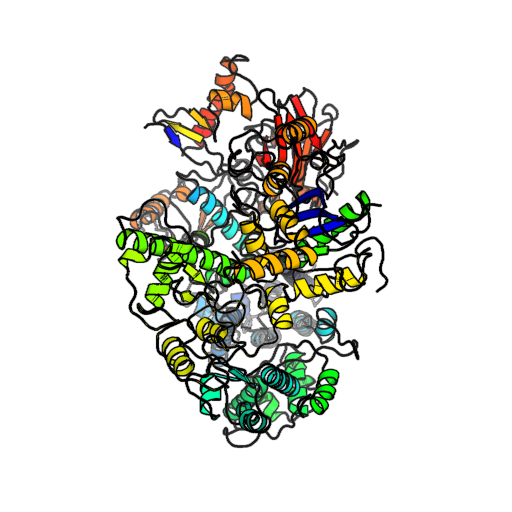20.826 1.00 109.38 404 GLN A N 1
ATOM 2988 C CA . GLN A 1 405 ? 131.164 92.729 121.920 1.00 109.38 404 GLN A CA 1
ATOM 2989 C C . GLN A 1 405 ? 131.591 93.431 123.211 1.00 109.38 404 GLN A C 1
ATOM 2990 O O . GLN A 1 405 ? 132.213 94.494 123.173 1.00 109.38 404 GLN A O 1
ATOM 2996 N N . PRO A 1 406 ? 131.276 92.839 124.382 1.00 107.86 405 PRO A N 1
ATOM 2997 C CA . PRO A 1 406 ? 131.472 93.563 125.647 1.00 107.86 405 PRO A CA 1
ATOM 2998 C C . PRO A 1 406 ? 132.880 93.510 126.226 1.00 107.86 405 PRO A C 1
ATOM 2999 O O . PRO A 1 406 ? 133.290 94.457 126.907 1.00 107.86 405 PRO A O 1
ATOM 3003 N N . GLU A 1 407 ? 133.625 92.428 125.973 1.00 107.66 406 GLU A N 1
ATOM 3004 C CA . GLU A 1 407 ? 134.953 92.287 126.568 1.00 107.66 406 GLU A CA 1
ATOM 3005 C C . GLU A 1 407 ? 135.830 93.486 126.227 1.00 107.66 406 GLU A C 1
ATOM 3006 O O . GLU A 1 407 ? 136.403 94.137 127.115 1.00 107.66 406 GLU A O 1
ATOM 3012 N N . ILE A 1 408 ? 135.912 93.820 124.940 1.00 107.63 407 ILE A N 1
ATOM 3013 C CA . ILE A 1 408 ? 136.620 95.026 124.555 1.00 107.63 407 ILE A CA 1
ATOM 3014 C C . ILE A 1 408 ? 135.915 96.273 125.066 1.00 107.63 407 ILE A C 1
ATOM 3015 O O . ILE A 1 408 ? 136.544 97.331 125.152 1.00 107.63 407 ILE A O 1
ATOM 3020 N N . LEU A 1 409 ? 134.635 96.186 125.447 1.00 109.24 408 LEU A N 1
ATOM 3021 C CA . LEU A 1 409 ? 133.997 97.349 126.058 1.00 109.24 408 LEU A CA 1
ATOM 3022 C C . LEU A 1 409 ? 134.616 97.678 127.409 1.00 109.24 408 LEU A C 1
ATOM 3023 O O . LEU A 1 409 ? 134.983 98.831 127.657 1.00 109.24 408 LEU A O 1
ATOM 3028 N N . GLU A 1 410 ? 134.741 96.693 128.310 1.00 109.54 409 GLU A N 1
ATOM 3029 C CA . GLU A 1 410 ? 135.413 97.050 129.561 1.00 109.54 409 GLU A CA 1
ATOM 3030 C C . GLU A 1 410 ? 136.887 97.335 129.306 1.00 109.54 409 GLU A C 1
ATOM 3031 O O . GLU A 1 410 ? 137.487 98.182 129.981 1.00 109.54 409 GLU A O 1
ATOM 3037 N N . ALA A 1 411 ? 137.476 96.667 128.308 1.00 108.63 410 ALA A N 1
ATOM 3038 C CA . ALA A 1 411 ? 138.863 96.953 127.951 1.00 108.63 410 ALA A CA 1
ATOM 3039 C C . ALA A 1 411 ? 139.059 98.433 127.635 1.00 108.63 410 ALA A C 1
ATOM 3040 O O . ALA A 1 411 ? 139.983 99.074 128.149 1.00 108.63 410 ALA A O 1
ATOM 3042 N N . LEU A 1 412 ? 138.190 98.994 126.793 1.00 111.47 411 LEU A N 1
ATOM 3043 C CA . LEU A 1 412 ? 138.299 100.404 126.436 1.00 111.47 411 LEU A CA 1
ATOM 3044 C C . LEU A 1 412 ? 137.917 101.302 127.607 1.00 111.47 411 LEU A C 1
ATOM 3045 O O . LEU A 1 412 ? 138.635 102.255 127.929 1.00 111.47 411 LEU A O 1
ATOM 3050 N N . LEU A 1 413 ? 136.793 101.007 128.266 1.00 112.54 412 LEU A N 1
ATOM 3051 C CA . LEU A 1 413 ? 136.313 101.870 129.340 1.00 112.54 412 LEU A CA 1
ATOM 3052 C C . LEU A 1 413 ? 137.269 101.916 130.523 1.00 112.54 412 LEU A C 1
ATOM 3053 O O . LEU A 1 413 ? 137.165 102.829 131.350 1.00 112.54 412 LEU A O 1
ATOM 3058 N N . LYS A 1 414 ? 138.190 100.955 130.631 1.00 112.84 413 LYS A N 1
ATOM 3059 C CA . LYS A 1 414 ? 139.194 101.031 131.686 1.00 112.84 413 LYS A CA 1
ATOM 3060 C C . LYS A 1 414 ? 140.092 102.252 131.516 1.00 112.84 413 LYS A C 1
ATOM 3061 O O . LYS A 1 414 ? 140.449 102.908 132.501 1.00 112.84 413 LYS A O 1
ATOM 3067 N N . HIS A 1 415 ? 140.470 102.576 130.277 1.00 114.87 414 HIS A N 1
ATOM 3068 C CA . HIS A 1 415 ? 141.429 103.654 130.059 1.00 114.87 414 HIS A CA 1
ATOM 3069 C C . HIS A 1 415 ? 140.972 104.680 129.026 1.00 114.87 414 HIS A C 1
ATOM 3070 O O . HIS A 1 415 ? 141.319 105.861 129.131 1.00 114.87 414 HIS A O 1
ATOM 3077 N N . ILE A 1 416 ? 140.200 104.254 128.032 1.00 115.72 415 ILE A N 1
ATOM 3078 C CA . ILE A 1 416 ? 139.906 105.103 126.881 1.00 115.72 415 ILE A CA 1
ATOM 3079 C C . ILE A 1 416 ? 138.795 106.085 127.230 1.00 115.72 415 ILE A C 1
ATOM 3080 O O . ILE A 1 416 ? 137.749 105.697 127.763 1.00 115.72 415 ILE A O 1
ATOM 3085 N N . SER A 1 417 ? 139.024 107.362 126.928 1.00 116.28 416 SER A N 1
ATOM 3086 C CA . SER A 1 417 ? 138.017 108.405 127.099 1.00 116.28 416 SER A CA 1
ATOM 3087 C C . SER A 1 417 ? 138.179 109.408 125.968 1.00 116.28 416 SER A C 1
ATOM 3088 O O . SER A 1 417 ? 139.242 110.020 125.833 1.00 116.28 416 SER A O 1
ATOM 3091 N N . PHE A 1 418 ? 137.133 109.576 125.161 1.00 115.26 417 PHE A N 1
ATOM 3092 C CA . PHE A 1 418 ? 137.172 110.431 123.981 1.00 115.26 417 PHE A CA 1
ATOM 3093 C C . PHE A 1 418 ? 136.150 111.550 124.121 1.00 115.26 417 PHE A C 1
ATOM 3094 O O . PHE A 1 418 ? 134.997 111.300 124.489 1.00 115.26 417 PHE A O 1
ATOM 3102 N N . ASP A 1 419 ? 136.574 112.783 123.825 1.00 112.45 418 ASP A N 1
ATOM 3103 C CA . ASP A 1 419 ? 135.667 113.930 123.869 1.00 112.45 418 ASP A CA 1
ATOM 3104 C C . ASP A 1 419 ? 136.225 115.008 122.939 1.00 112.45 418 ASP A C 1
ATOM 3105 O O . ASP A 1 419 ? 137.148 115.734 123.319 1.00 112.45 418 ASP A O 1
ATOM 3107 N N . LYS A 1 420 ? 135.653 115.107 121.741 1.00 110.93 419 LYS A N 1
ATOM 3108 C CA . LYS A 1 420 ? 136.049 116.107 120.754 1.00 110.93 419 LYS A CA 1
ATOM 3109 C C . LYS A 1 420 ? 135.036 116.082 119.617 1.00 110.93 419 LYS A C 1
ATOM 3110 O O . LYS A 1 420 ? 134.158 115.217 119.563 1.00 110.93 419 LYS A O 1
ATOM 3112 N N . PHE A 1 421 ? 135.175 117.041 118.702 1.00 110.83 420 PHE A N 1
ATOM 3113 C CA . PHE A 1 421 ? 134.266 117.159 117.569 1.00 110.83 420 PHE A CA 1
ATOM 3114 C C . PHE A 1 421 ? 134.994 117.813 116.403 1.00 110.83 420 PHE A C 1
ATOM 3115 O O . PHE A 1 421 ? 136.062 118.409 116.567 1.00 110.83 420 PHE A O 1
ATOM 3123 N N . VAL A 1 422 ? 134.398 117.694 115.215 1.00 105.72 421 VAL A N 1
ATOM 3124 C CA . VAL A 1 422 ? 134.982 118.229 113.989 1.00 105.72 421 VAL A CA 1
ATOM 3125 C C . VAL A 1 422 ? 134.012 119.203 113.332 1.00 105.72 421 VAL A C 1
ATOM 3126 O O . VAL A 1 422 ? 132.935 119.484 113.870 1.00 105.72 421 VAL A O 1
ATOM 3130 N N . GLN A 1 423 ? 134.392 119.726 112.167 1.00 102.37 422 GLN A N 1
ATOM 3131 C CA . GLN A 1 423 ? 133.654 120.780 111.485 1.00 102.37 422 GLN A CA 1
ATOM 3132 C C . GLN A 1 423 ? 132.673 120.256 110.439 1.00 102.37 422 GLN A C 1
ATOM 3133 O O . GLN A 1 423 ? 131.825 121.020 109.967 1.00 102.37 422 GLN A O 1
ATOM 3139 N N . ILE A 1 424 ? 132.776 118.999 110.039 1.00 106.25 423 ILE A N 1
ATOM 3140 C CA . ILE A 1 424 ? 131.899 118.515 108.930 1.00 106.25 423 ILE A CA 1
ATOM 3141 C C . ILE A 1 424 ? 130.941 117.446 109.466 1.00 106.25 423 ILE A C 1
ATOM 3142 O O . ILE A 1 424 ? 131.283 116.801 110.476 1.00 106.25 423 ILE A O 1
ATOM 3147 N N . SER A 1 425 ? 129.792 117.271 108.826 1.00 109.90 424 SER A N 1
ATOM 3148 C CA . SER A 1 425 ? 128.828 116.220 109.241 1.00 109.90 424 SER A CA 1
ATOM 3149 C C . SER A 1 425 ? 129.357 114.838 108.845 1.00 109.90 424 SER A C 1
ATOM 3150 O O . SER A 1 425 ? 130.070 114.754 107.825 1.00 109.90 424 SER A O 1
ATOM 3153 N N . LEU A 1 426 ? 129.017 113.802 109.604 1.00 111.88 425 LEU A N 1
ATOM 3154 C CA . LEU A 1 426 ? 129.509 112.426 109.321 1.00 111.88 425 LEU A CA 1
ATOM 3155 C C . LEU A 1 426 ? 129.274 112.082 107.849 1.00 111.88 425 LEU A C 1
ATOM 3156 O O . LEU A 1 426 ? 130.255 112.098 107.079 1.00 111.88 425 LEU A O 1
ATOM 3161 N N . LYS A 1 427 ? 128.039 111.780 107.471 1.00 113.15 426 LYS A N 1
ATOM 3162 C CA . LYS A 1 427 ? 127.749 111.354 106.076 1.00 113.15 426 LYS A CA 1
ATOM 3163 C C . LYS A 1 427 ? 128.594 112.174 105.101 1.00 113.15 426 LYS A C 1
ATOM 3164 O O . LYS A 1 427 ? 129.315 111.561 104.292 1.00 113.15 426 LYS A O 1
ATOM 3170 N N . ALA A 1 428 ? 128.509 113.496 105.164 1.00 113.04 427 ALA A N 1
ATOM 3171 C CA . ALA A 1 428 ? 129.232 114.336 104.215 1.00 113.04 427 ALA A CA 1
ATOM 3172 C C . ALA A 1 428 ? 130.671 113.860 104.055 1.00 113.04 427 ALA A C 1
ATOM 3173 O O . ALA A 1 428 ? 131.167 113.710 102.932 1.00 113.04 427 ALA A O 1
ATOM 3175 N N . LEU A 1 429 ? 131.352 113.600 105.173 1.00 112.59 428 LEU A N 1
ATOM 3176 C CA . LEU A 1 429 ? 132.711 113.072 105.104 1.00 112.59 428 LEU A CA 1
ATOM 3177 C C . LEU A 1 429 ? 132.732 111.672 104.505 1.00 112.59 428 LEU A C 1
ATOM 3178 O O . LEU A 1 429 ? 133.605 111.352 103.689 1.00 112.59 428 LEU A O 1
ATOM 3183 N N . ARG A 1 430 ? 131.783 110.820 104.903 1.00 114.28 429 ARG A N 1
ATOM 3184 C CA . ARG A 1 430 ? 131.761 109.445 104.419 1.00 114.28 429 ARG A CA 1
ATOM 3185 C C . ARG A 1 430 ? 131.455 109.358 102.931 1.00 114.28 429 ARG A C 1
ATOM 3186 O O . ARG A 1 430 ? 131.717 108.319 102.318 1.00 114.28 429 ARG A O 1
ATOM 3194 N N . ARG A 1 431 ? 130.893 110.413 102.345 1.00 115.93 430 ARG A N 1
ATOM 3195 C CA . ARG A 1 431 ? 130.691 110.474 100.904 1.00 115.93 430 ARG A CA 1
ATOM 3196 C C . ARG A 1 431 ? 131.814 111.196 100.173 1.00 115.93 430 ARG A C 1
ATOM 3197 O O . ARG A 1 431 ? 132.117 110.843 99.028 1.00 115.93 430 ARG A O 1
ATOM 3205 N N . ILE A 1 432 ? 132.432 112.199 100.799 1.00 114.49 431 ILE A N 1
ATOM 3206 C CA . ILE A 1 432 ? 133.541 112.903 100.161 1.00 114.49 431 ILE A CA 1
ATOM 3207 C C . ILE A 1 432 ? 134.778 112.015 100.094 1.00 114.49 431 ILE A C 1
ATOM 3208 O O . ILE A 1 432 ? 135.511 112.025 99.096 1.00 114.49 431 ILE A O 1
ATOM 3213 N N . VAL A 1 433 ? 135.031 111.231 101.149 1.00 114.67 432 VAL A N 1
ATOM 3214 C CA . VAL A 1 433 ? 136.245 110.410 101.199 1.00 114.67 432 VAL A CA 1
ATOM 3215 C C . VAL A 1 433 ? 136.376 109.483 99.993 1.00 114.67 432 VAL A C 1
ATOM 3216 O O . VAL A 1 433 ? 137.474 109.406 99.419 1.00 114.67 432 VAL A O 1
ATOM 3220 N N . PRO A 1 434 ? 135.335 108.757 99.562 1.00 115.88 433 PRO A N 1
ATOM 3221 C CA . PRO A 1 434 ? 135.495 107.933 98.350 1.00 115.88 433 PRO A CA 1
ATOM 3222 C C . PRO A 1 434 ? 135.878 108.734 97.118 1.00 115.88 433 PRO A C 1
ATOM 3223 O O . PRO A 1 434 ? 136.607 108.221 96.260 1.00 115.88 433 PRO A O 1
ATOM 3227 N N . LEU A 1 435 ? 135.410 109.975 97.002 1.00 115.64 434 LEU A N 1
ATOM 3228 C CA . LEU A 1 435 ? 135.739 110.817 95.859 1.00 115.64 434 LEU A CA 1
ATOM 3229 C C . LEU A 1 435 ? 137.030 111.602 96.051 1.00 115.64 434 LEU A C 1
ATOM 3230 O O . LEU A 1 435 ? 137.476 112.266 95.109 1.00 115.64 434 LEU A O 1
ATOM 3235 N N . MET A 1 436 ? 137.642 111.542 97.235 1.00 116.01 435 MET A N 1
ATOM 3236 C CA . MET A 1 436 ? 138.837 112.318 97.529 1.00 116.01 435 MET A CA 1
ATOM 3237 C C . MET A 1 436 ? 140.076 111.459 97.749 1.00 116.01 435 MET A C 1
ATOM 3238 O O . MET A 1 436 ? 141.193 111.973 97.626 1.00 116.01 435 MET A O 1
ATOM 3243 N N . GLU A 1 437 ? 139.907 110.167 98.043 1.00 116.47 436 GLU A N 1
ATOM 3244 C CA . GLU A 1 437 ? 141.057 109.286 98.235 1.00 116.47 436 GLU A CA 1
ATOM 3245 C C . GLU A 1 437 ? 141.911 109.202 96.976 1.00 116.47 436 GLU A C 1
ATOM 3246 O O . GLU A 1 437 ? 143.141 109.099 97.057 1.00 116.47 436 GLU A O 1
ATOM 3252 N N . GLN A 1 438 ? 141.278 109.241 95.802 1.00 111.43 437 GLN A N 1
ATOM 3253 C CA . GLN A 1 438 ? 142.008 109.144 94.544 1.00 111.43 437 GLN A CA 1
ATOM 3254 C C . GLN A 1 438 ? 142.870 110.368 94.261 1.00 111.43 437 GLN A C 1
ATOM 3255 O O . GLN A 1 438 ? 143.701 110.317 93.348 1.00 111.43 437 GLN A O 1
ATOM 3257 N N . GLY A 1 439 ? 142.697 111.453 95.010 1.00 107.97 438 GLY A N 1
ATOM 3258 C CA . GLY A 1 439 ? 143.487 112.658 94.825 1.00 107.97 438 GLY A CA 1
ATOM 3259 C C . GLY A 1 439 ? 142.684 113.925 94.612 1.00 107.97 438 GLY A C 1
ATOM 3260 O O . GLY A 1 439 ? 143.284 115.003 94.509 1.00 107.97 438 GLY A O 1
ATOM 3261 N N . LYS A 1 440 ? 141.358 113.860 94.541 1.00 107.90 439 LYS A N 1
ATOM 3262 C CA . LYS A 1 440 ? 140.547 115.054 94.340 1.00 107.90 439 LYS A CA 1
ATOM 3263 C C . LYS A 1 440 ? 140.125 115.655 95.677 1.00 107.90 439 LYS A C 1
ATOM 3264 O O . LYS A 1 440 ? 140.952 115.851 96.568 1.00 107.90 439 LYS A O 1
ATOM 3270 N N . THR A 1 459 ? 122.419 136.830 101.285 1.00 70.80 458 THR A N 1
ATOM 3271 C CA . THR A 1 459 ? 121.046 136.967 100.817 1.00 70.80 458 THR A CA 1
ATOM 3272 C C . THR A 1 459 ? 120.901 138.187 99.918 1.00 70.80 458 THR A C 1
ATOM 3273 O O . THR A 1 459 ? 121.810 138.520 99.158 1.00 70.80 458 THR A O 1
ATOM 3275 N N . GLU A 1 460 ? 119.751 138.849 100.009 1.00 60.91 459 GLU A N 1
ATOM 3276 C CA . GLU A 1 460 ? 119.510 140.044 99.215 1.00 60.91 459 GLU A CA 1
ATOM 3277 C C . GLU A 1 460 ? 120.335 141.214 99.739 1.00 60.91 459 GLU A C 1
ATOM 3278 O O . GLU A 1 460 ? 120.566 141.355 100.943 1.00 60.91 459 GLU A O 1
ATOM 3280 N N . GLU A 1 461 ? 120.782 142.059 98.815 1.00 47.67 460 GLU A N 1
ATOM 3281 C CA . GLU A 1 461 ? 121.586 143.225 99.151 1.00 47.67 460 GLU A CA 1
ATOM 3282 C C . GLU A 1 461 ? 120.683 144.426 99.402 1.00 47.67 460 GLU A C 1
ATOM 3283 O O . GLU A 1 461 ? 119.758 144.692 98.628 1.00 47.67 460 GLU A O 1
ATOM 3289 N N . LYS A 1 462 ? 120.946 145.138 100.495 1.00 34.79 461 LYS A N 1
ATOM 3290 C CA . LYS A 1 462 ? 120.170 146.299 100.903 1.00 34.79 461 LYS A CA 1
ATOM 3291 C C . LYS A 1 462 ? 121.120 147.458 101.181 1.00 34.79 461 LYS A C 1
ATOM 3292 O O . LYS A 1 462 ? 122.341 147.328 101.075 1.00 34.79 461 LYS A O 1
ATOM 3298 N N . ILE A 1 463 ? 120.548 148.607 101.543 1.00 27.56 462 ILE A N 1
ATOM 3299 C CA . ILE A 1 463 ? 121.357 149.806 101.738 1.00 27.56 462 ILE A CA 1
ATOM 3300 C C . ILE A 1 463 ? 122.217 149.685 102.989 1.00 27.56 462 ILE A C 1
ATOM 3301 O O . ILE A 1 463 ? 123.387 150.086 102.992 1.00 27.56 462 ILE A O 1
ATOM 3306 N N . TYR A 1 464 ? 121.660 149.138 104.065 1.00 29.62 463 TYR A N 1
ATOM 3307 C CA . TYR A 1 464 ? 122.310 149.124 105.368 1.00 29.62 463 TYR A CA 1
ATOM 3308 C C . TYR A 1 464 ? 122.767 147.717 105.721 1.00 29.62 463 TYR A C 1
ATOM 3309 O O . TYR A 1 464 ? 122.084 146.736 105.419 1.00 29.62 463 TYR A O 1
ATOM 3318 N N . LEU A 1 465 ? 123.925 147.633 106.364 1.00 29.66 464 LEU A N 1
ATOM 3319 C CA . LEU A 1 465 ? 124.520 146.342 106.667 1.00 29.66 464 LEU A CA 1
ATOM 3320 C C . LEU A 1 465 ? 123.711 145.631 107.754 1.00 29.66 464 LEU A C 1
ATOM 3321 O O . LEU A 1 465 ? 123.294 146.261 108.730 1.00 29.66 464 LEU A O 1
ATOM 3326 N N . PRO A 1 466 ? 123.470 144.331 107.613 1.00 31.88 465 PRO A N 1
ATOM 3327 C CA . PRO A 1 466 ? 122.709 143.595 108.629 1.00 31.88 465 PRO A CA 1
ATOM 3328 C C . PRO A 1 466 ? 123.568 143.306 109.847 1.00 31.88 465 PRO A C 1
ATOM 3329 O O . PRO A 1 466 ? 124.785 143.539 109.823 1.00 31.88 465 PRO A O 1
ATOM 3333 N N . PRO A 1 467 ? 122.975 142.808 110.936 1.00 33.24 466 PRO A N 1
ATOM 3334 C CA . PRO A 1 467 ? 123.782 142.438 112.104 1.00 33.24 466 PRO A CA 1
ATOM 3335 C C . PRO A 1 467 ? 124.778 141.338 111.772 1.00 33.24 466 PRO A C 1
ATOM 3336 O O . PRO A 1 467 ? 124.518 140.461 110.945 1.00 33.24 466 PRO A O 1
ATOM 3340 N N . ILE A 1 468 ? 125.929 141.396 112.428 1.00 34.22 467 ILE A N 1
ATOM 3341 C CA . ILE A 1 468 ? 126.958 140.369 112.232 1.00 34.22 467 ILE A CA 1
ATOM 3342 C C . ILE A 1 468 ? 126.435 139.035 112.751 1.00 34.22 467 ILE A C 1
ATOM 3343 O O . ILE A 1 468 ? 125.974 138.962 113.904 1.00 34.22 467 ILE A O 1
ATOM 3348 N N . PRO A 1 469 ? 126.475 137.966 111.957 1.00 35.87 468 PRO A N 1
ATOM 3349 C CA . PRO A 1 469 ? 125.965 136.669 112.428 1.00 35.87 468 PRO A CA 1
ATOM 3350 C C . PRO A 1 469 ? 126.860 136.105 113.521 1.00 35.87 468 PRO A C 1
ATOM 3351 O O . PRO A 1 469 ? 128.049 135.864 113.305 1.00 35.87 468 PRO A O 1
ATOM 3355 N N . ALA A 1 470 ? 126.278 135.899 114.704 1.00 39.77 469 ALA A N 1
ATOM 3356 C CA . ALA A 1 470 ? 127.043 135.373 115.827 1.00 39.77 469 ALA A CA 1
ATOM 3357 C C . ALA A 1 470 ? 127.520 133.950 115.584 1.00 39.77 469 ALA A C 1
ATOM 3358 O O . ALA A 1 470 ? 128.501 133.523 116.203 1.00 39.77 469 ALA A O 1
ATOM 3360 N N . ASP A 1 471 ? 126.849 133.205 114.705 1.00 44.00 470 ASP A N 1
ATOM 3361 C CA . ASP A 1 471 ? 127.262 131.833 114.428 1.00 44.00 470 ASP A CA 1
ATOM 3362 C C . ASP A 1 471 ? 128.577 131.797 113.661 1.00 44.00 470 ASP A C 1
ATOM 3363 O O . ASP A 1 471 ? 129.480 131.021 113.993 1.00 44.00 470 ASP A O 1
ATOM 3368 N N . GLU A 1 472 ? 128.701 132.629 112.623 1.00 40.02 471 GLU A N 1
ATOM 3369 C CA . GLU A 1 472 ? 129.909 132.618 111.804 1.00 40.02 471 GLU A CA 1
ATOM 3370 C C . GLU A 1 472 ? 131.126 133.078 112.597 1.00 40.02 471 GLU A C 1
ATOM 3371 O O . GLU A 1 472 ? 132.210 132.497 112.469 1.00 40.02 471 GLU A O 1
ATOM 3377 N N . ILE A 1 473 ? 130.973 134.112 113.416 1.00 42.32 472 ILE A N 1
ATOM 3378 C CA . ILE A 1 473 ? 132.069 134.638 114.228 1.00 42.32 472 ILE A CA 1
ATOM 3379 C C . ILE A 1 473 ? 131.799 134.197 115.662 1.00 42.32 472 ILE A C 1
ATOM 3380 O O . ILE A 1 473 ? 131.072 134.848 116.412 1.00 42.32 472 ILE A O 1
ATOM 3385 N N . ARG A 1 474 ? 132.390 133.071 116.046 1.00 49.28 473 ARG A N 1
ATOM 3386 C CA . ARG A 1 474 ? 132.277 132.567 117.413 1.00 49.28 473 ARG A CA 1
ATOM 3387 C C . ARG A 1 474 ? 133.441 133.041 118.276 1.00 49.28 473 ARG A C 1
ATOM 3388 O O . ARG A 1 474 ? 134.122 132.254 118.931 1.00 49.28 473 ARG A O 1
ATOM 3396 N N . ASN A 1 475 ? 133.675 134.350 118.275 1.00 47.50 474 ASN A N 1
ATOM 3397 C CA . ASN A 1 475 ? 134.722 134.959 119.085 1.00 47.50 474 ASN A CA 1
ATOM 3398 C C . ASN A 1 475 ? 134.208 136.270 119.665 1.00 47.50 474 ASN A C 1
ATOM 3399 O O . ASN A 1 475 ? 133.804 137.164 118.912 1.00 47.50 474 ASN A O 1
ATOM 3404 N N . PRO A 1 476 ? 134.206 136.421 120.992 1.00 47.13 475 PRO A N 1
ATOM 3405 C CA . PRO A 1 476 ? 133.605 137.631 121.584 1.00 47.13 475 PRO A CA 1
ATOM 3406 C C . PRO A 1 476 ? 134.267 138.925 121.142 1.00 47.13 475 PRO A C 1
ATOM 3407 O O . PRO A 1 476 ? 133.569 139.872 120.754 1.00 47.13 475 PRO A O 1
ATOM 3411 N N . VAL A 1 477 ? 135.599 138.996 121.193 1.00 46.34 476 VAL A N 1
ATOM 3412 C CA . VAL A 1 477 ? 136.294 140.242 120.878 1.00 46.34 476 VAL A CA 1
ATOM 3413 C C . VAL A 1 477 ? 136.071 140.624 119.421 1.00 46.34 476 VAL A C 1
ATOM 3414 O O . VAL A 1 477 ? 135.770 141.781 119.098 1.00 46.34 476 VAL A O 1
ATOM 3418 N N . VAL A 1 478 ? 136.208 139.652 118.518 1.00 41.03 477 VAL A N 1
ATOM 3419 C CA . VAL A 1 478 ? 136.019 139.937 117.101 1.00 41.03 477 VAL A CA 1
ATOM 3420 C C . VAL A 1 478 ? 134.565 140.280 116.816 1.00 41.03 477 VAL A C 1
ATOM 3421 O O . VAL A 1 478 ? 134.274 141.155 115.996 1.00 41.03 477 VAL A O 1
ATOM 3425 N N . LEU A 1 479 ? 133.628 139.603 117.483 1.00 38.44 478 LEU A N 1
ATOM 3426 C CA . LEU A 1 479 ? 132.219 139.921 117.274 1.00 38.44 478 LEU A CA 1
ATOM 3427 C C . LEU A 1 479 ? 131.907 141.348 117.706 1.00 38.44 478 LEU A C 1
ATOM 3428 O O . LEU A 1 479 ? 131.192 142.072 117.006 1.00 38.44 478 LEU A O 1
ATOM 3433 N N . ARG A 1 480 ? 132.439 141.772 118.855 1.00 37.51 479 ARG A N 1
ATOM 3434 C CA . ARG A 1 480 ? 132.227 143.145 119.302 1.00 37.51 479 ARG A CA 1
ATOM 3435 C C . ARG A 1 480 ? 132.851 144.142 118.335 1.00 37.51 479 ARG A C 1
ATOM 3436 O O . ARG A 1 480 ? 132.230 145.156 117.987 1.00 37.51 479 ARG A O 1
ATOM 3444 N N . ALA A 1 481 ? 134.076 143.867 117.884 1.00 34.88 480 ALA A N 1
ATOM 3445 C CA . ALA A 1 481 ? 134.730 144.768 116.942 1.00 34.88 480 ALA A CA 1
ATOM 3446 C C . ALA A 1 481 ? 133.934 144.884 115.649 1.00 34.88 480 ALA A C 1
ATOM 3447 O O . ALA A 1 481 ? 133.763 145.984 115.112 1.00 34.88 480 ALA A O 1
ATOM 3449 N N . LEU A 1 482 ? 133.424 143.760 115.144 1.00 36.21 481 LEU A N 1
ATOM 3450 C CA . LEU A 1 482 ? 132.674 143.778 113.895 1.00 36.21 481 LEU A CA 1
ATOM 3451 C C . LEU A 1 482 ? 131.322 144.455 114.068 1.00 36.21 481 LEU A C 1
ATOM 3452 O O . LEU A 1 482 ? 130.843 145.125 113.151 1.00 36.21 481 LEU A O 1
ATOM 3457 N N . SER A 1 483 ? 130.689 144.292 115.232 1.00 37.12 482 SER A N 1
ATOM 3458 C CA . SER A 1 483 ? 129.434 144.991 115.482 1.00 37.12 482 SER A CA 1
ATOM 3459 C C . SER A 1 483 ? 129.644 146.498 115.523 1.00 37.12 482 SER A C 1
ATOM 3460 O O . SER A 1 483 ? 128.844 147.258 114.965 1.00 37.12 482 SER A O 1
ATOM 3463 N N . GLN A 1 484 ? 130.721 146.953 116.170 1.00 36.26 483 GLN A N 1
ATOM 3464 C CA . GLN A 1 484 ? 130.998 148.387 116.188 1.00 36.26 483 GLN A CA 1
ATOM 3465 C C . GLN A 1 484 ? 131.359 148.898 114.797 1.00 36.26 483 GLN A C 1
ATOM 3466 O O . GLN A 1 484 ? 130.964 150.008 114.412 1.00 36.26 483 GLN A O 1
ATOM 3472 N N . ALA A 1 485 ? 132.101 148.101 114.025 1.00 35.03 484 ALA A N 1
ATOM 3473 C CA . ALA A 1 485 ? 132.403 148.483 112.650 1.00 35.03 484 ALA A CA 1
ATOM 3474 C C . ALA A 1 485 ? 131.133 148.574 111.816 1.00 35.03 484 ALA A C 1
ATOM 3475 O O . ALA A 1 485 ? 130.998 149.466 110.974 1.00 35.03 484 ALA A O 1
ATOM 3477 N N . ARG A 1 486 ? 130.192 147.654 112.033 1.00 32.48 485 ARG A N 1
ATOM 3478 C CA . ARG A 1 486 ? 128.913 147.713 111.336 1.00 32.48 485 ARG A CA 1
ATOM 3479 C C . ARG A 1 486 ? 128.127 148.954 111.733 1.00 32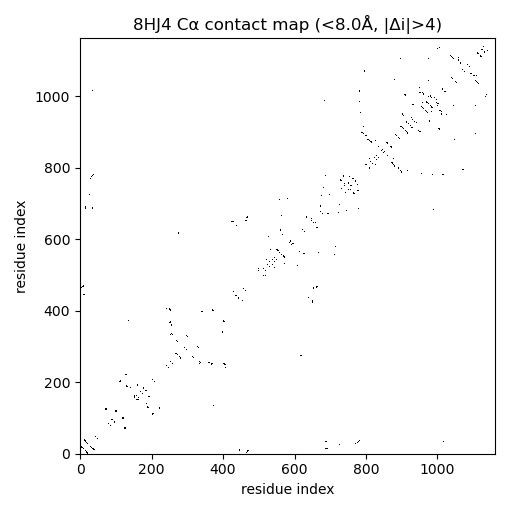.48 485 ARG A C 1
ATOM 3480 O O . ARG A 1 486 ? 127.477 149.578 110.889 1.00 32.48 485 ARG A O 1
ATOM 3488 N N . LYS A 1 487 ? 128.165 149.319 113.017 1.00 34.64 486 LYS A N 1
ATOM 3489 C CA . LYS A 1 487 ? 127.531 150.562 113.449 1.00 34.64 486 LYS A CA 1
ATOM 3490 C C . LYS A 1 487 ? 128.126 151.757 112.718 1.00 34.64 486 LYS A C 1
ATOM 3491 O O . LYS A 1 487 ? 127.397 152.641 112.248 1.00 34.64 486 LYS A O 1
ATOM 3497 N N . VAL A 1 488 ? 129.455 151.791 112.605 1.00 32.81 487 VAL A N 1
ATOM 3498 C CA . VAL A 1 488 ? 130.122 152.880 111.896 1.00 32.81 487 VAL A CA 1
ATOM 3499 C C . VAL A 1 488 ? 129.708 152.903 110.428 1.00 32.81 487 VAL A C 1
ATOM 3500 O O . VAL A 1 488 ? 129.431 153.968 109.860 1.00 32.81 487 VAL A O 1
ATOM 3504 N N . ILE A 1 489 ? 129.672 151.731 109.789 1.00 30.71 488 ILE A N 1
ATOM 3505 C CA . ILE A 1 489 ? 129.307 151.655 108.376 1.00 30.71 488 ILE A CA 1
ATOM 3506 C C . ILE A 1 489 ? 127.878 152.134 108.172 1.00 30.71 488 ILE A C 1
ATOM 3507 O O . ILE A 1 489 ? 127.582 152.863 107.218 1.00 30.71 488 ILE A O 1
ATOM 3512 N N . ASN A 1 490 ? 126.967 151.724 109.057 1.00 30.44 489 ASN A N 1
ATOM 3513 C CA . ASN A 1 490 ? 125.579 152.157 108.950 1.00 30.44 489 ASN A CA 1
ATOM 3514 C C . ASN A 1 490 ? 125.456 153.664 109.123 1.00 30.44 489 ASN A C 1
ATOM 3515 O O . ASN A 1 490 ? 124.697 154.316 108.399 1.00 30.44 489 ASN A O 1
ATOM 3520 N N . GLY A 1 491 ? 126.189 154.235 110.082 1.00 30.44 490 GLY A N 1
ATOM 3521 C CA . GLY A 1 491 ? 126.169 155.680 110.240 1.00 30.44 490 GLY A CA 1
ATOM 3522 C C . GLY A 1 491 ? 126.678 156.401 109.008 1.00 30.44 490 GLY A C 1
ATOM 3523 O O . GLY A 1 491 ? 126.093 157.397 108.568 1.00 30.44 490 GLY A O 1
ATOM 3524 N N . VAL A 1 492 ? 127.768 155.897 108.426 1.00 30.81 491 VAL A N 1
ATOM 3525 C CA . VAL A 1 492 ? 128.314 156.490 107.208 1.00 30.81 491 VAL A CA 1
ATOM 3526 C C . VAL A 1 492 ? 127.291 156.430 106.082 1.00 30.81 491 VAL A C 1
ATOM 3527 O O . VAL A 1 492 ? 127.070 157.413 105.364 1.00 30.81 491 VAL A O 1
ATOM 3531 N N . VAL A 1 493 ? 126.654 155.269 105.911 1.00 28.02 492 VAL A N 1
ATOM 3532 C CA . VAL A 1 493 ? 125.689 155.090 104.831 1.00 28.02 492 VAL A CA 1
ATOM 3533 C C . VAL A 1 493 ? 124.496 156.012 105.027 1.00 28.02 492 VAL A C 1
ATOM 3534 O O . VAL A 1 493 ? 123.991 156.613 104.071 1.00 28.02 492 VAL A O 1
ATOM 3538 N N . ARG A 1 494 ? 124.023 156.135 106.268 1.00 31.98 493 ARG A N 1
ATOM 3539 C CA . ARG A 1 494 ? 122.908 157.030 106.555 1.00 31.98 493 ARG A CA 1
ATOM 3540 C C . ARG A 1 494 ? 123.263 158.474 106.233 1.00 31.98 493 ARG A C 1
ATOM 3541 O O . ARG A 1 494 ? 122.466 159.195 105.623 1.00 31.98 493 ARG A O 1
ATOM 3549 N N . ARG A 1 495 ? 124.457 158.914 106.632 1.00 33.43 494 ARG A N 1
ATOM 3550 C CA . ARG A 1 495 ? 124.802 160.320 106.454 1.00 33.43 494 ARG A CA 1
ATOM 3551 C C . ARG A 1 495 ? 125.089 160.656 104.994 1.00 33.43 494 ARG A C 1
ATOM 3552 O O . ARG A 1 495 ? 124.604 161.672 104.484 1.00 33.43 494 ARG A O 1
ATOM 3560 N N . TYR A 1 496 ? 125.863 159.822 104.302 1.00 33.69 495 TYR A N 1
ATOM 3561 C CA . TYR A 1 496 ? 126.380 160.170 102.981 1.00 33.69 495 TYR A CA 1
ATOM 3562 C C . TYR A 1 496 ? 125.831 159.319 101.849 1.00 33.69 495 TYR A C 1
ATOM 3563 O O . TYR A 1 496 ? 125.671 159.823 100.736 1.00 33.69 495 TYR A O 1
ATOM 3572 N N . GLY A 1 497 ? 125.543 158.047 102.087 1.00 30.21 496 GLY A N 1
ATOM 3573 C CA . GLY A 1 497 ? 125.036 157.172 101.056 1.00 30.21 496 GLY A CA 1
ATOM 3574 C C . GLY A 1 497 ? 125.859 155.910 100.969 1.00 30.21 496 GLY A C 1
ATOM 3575 O O . GLY A 1 497 ? 126.763 155.667 101.774 1.00 30.21 496 GLY A O 1
ATOM 3576 N N . SER A 1 498 ? 125.548 155.092 99.973 1.00 25.88 497 SER A N 1
ATOM 3577 C CA . SER A 1 498 ? 126.207 153.800 99.840 1.00 25.88 497 SER A CA 1
ATOM 3578 C C . SER A 1 498 ? 127.662 153.991 99.427 1.00 25.88 497 SER A C 1
ATOM 3579 O O . SER A 1 498 ? 127.939 154.737 98.482 1.00 25.88 497 SER A O 1
ATOM 3582 N N . PRO A 1 499 ? 128.611 153.352 100.107 1.00 24.90 498 PRO A N 1
ATOM 3583 C CA . PRO A 1 499 ? 130.013 153.469 99.696 1.00 24.90 498 PRO A CA 1
ATOM 3584 C C . PRO A 1 499 ? 130.267 152.709 98.408 1.00 24.90 498 PRO A C 1
ATOM 3585 O O . PRO A 1 499 ? 129.720 151.628 98.189 1.00 24.90 498 PRO A O 1
ATOM 3589 N N . ALA A 1 500 ? 131.109 153.282 97.548 1.00 28.74 499 ALA A N 1
ATOM 3590 C CA . ALA A 1 500 ? 131.448 152.600 96.307 1.00 28.74 499 ALA A CA 1
ATOM 3591 C C . ALA A 1 500 ? 132.362 151.407 96.533 1.00 28.74 499 ALA A C 1
ATOM 3592 O O . ALA A 1 500 ? 132.401 150.505 95.691 1.00 28.74 499 ALA A O 1
ATOM 3594 N N . ARG A 1 501 ? 133.090 151.376 97.644 1.00 33.90 500 ARG A N 1
ATOM 3595 C CA . ARG A 1 501 ? 134.032 150.301 97.908 1.00 33.90 500 ARG A CA 1
ATOM 3596 C C . ARG A 1 501 ? 134.370 150.330 99.389 1.00 33.90 500 ARG A C 1
ATOM 3597 O O . ARG A 1 501 ? 134.166 151.339 100.067 1.00 33.90 500 ARG A O 1
ATOM 3605 N N . ILE A 1 502 ? 134.877 149.209 99.889 1.00 33.00 501 ILE A N 1
ATOM 3606 C CA . ILE A 1 502 ? 135.245 149.066 101.291 1.00 33.00 501 ILE A CA 1
ATOM 3607 C C . ILE A 1 502 ? 136.670 148.536 101.361 1.00 33.00 501 ILE A C 1
ATOM 3608 O O . ILE A 1 502 ? 137.033 147.610 100.627 1.00 33.00 501 ILE A O 1
ATOM 3613 N N . HIS A 1 503 ? 137.479 149.125 102.239 1.00 56.48 502 HIS A N 1
ATOM 3614 C CA . HIS A 1 503 ? 138.906 148.833 102.332 1.00 56.48 502 HIS A CA 1
ATOM 3615 C C . HIS A 1 503 ? 139.285 148.436 103.752 1.00 56.48 502 HIS A C 1
ATOM 3616 O O . HIS A 1 503 ? 140.239 148.953 104.333 1.00 56.48 502 HIS A O 1
ATOM 3623 N N . ILE A 1 504 ? 138.527 147.506 104.334 1.00 40.24 503 ILE A N 1
ATOM 3624 C CA . ILE A 1 504 ? 138.810 147.061 105.691 1.00 40.24 503 ILE A CA 1
ATOM 3625 C C . ILE A 1 504 ? 140.210 146.463 105.783 1.00 40.24 503 ILE A C 1
ATOM 3626 O O . ILE A 1 504 ? 140.709 145.834 104.843 1.00 40.24 503 ILE A O 1
ATOM 3631 N N . GLU A 1 505 ? 140.858 146.681 106.925 1.00 37.54 504 GLU A N 1
ATOM 3632 C CA . GLU A 1 505 ? 142.015 145.889 107.319 1.00 37.54 504 GLU A CA 1
ATOM 3633 C C . GLU A 1 505 ? 142.111 145.951 108.834 1.00 37.54 504 GLU A C 1
ATOM 3634 O O . GLU A 1 505 ? 141.945 147.021 109.426 1.00 37.54 504 GLU A O 1
ATOM 3640 N N . THR A 1 506 ? 142.330 144.804 109.456 1.00 40.19 505 THR A N 1
ATOM 3641 C CA . THR A 1 506 ? 142.357 144.709 110.904 1.00 40.19 505 THR A CA 1
ATOM 3642 C C . THR A 1 506 ? 143.786 144.529 111.399 1.00 40.19 505 THR A C 1
ATOM 3643 O O . THR A 1 506 ? 144.687 144.135 110.656 1.00 40.19 505 THR A O 1
ATOM 3647 N N . ALA A 1 507 ? 143.984 144.834 112.676 1.00 48.18 506 ALA A N 1
ATOM 3648 C CA . ALA A 1 507 ? 145.297 144.688 113.277 1.00 48.18 506 ALA A CA 1
ATOM 3649 C C . ALA A 1 507 ? 145.670 143.214 113.390 1.00 48.18 506 ALA A C 1
ATOM 3650 O O . ALA A 1 507 ? 144.814 142.326 113.394 1.00 48.18 506 ALA A O 1
ATOM 3652 N N . ARG A 1 508 ? 146.974 142.959 113.486 1.00 52.58 507 ARG A N 1
ATOM 3653 C CA . ARG A 1 508 ? 147.469 141.594 113.614 1.00 52.58 507 ARG A CA 1
ATOM 3654 C C . ARG A 1 508 ? 147.097 140.949 114.940 1.00 52.58 507 ARG A C 1
ATOM 3655 O O . ARG A 1 508 ? 147.490 139.802 115.177 1.00 52.58 507 ARG A O 1
ATOM 3657 N N . GLU A 1 509 ? 146.358 141.646 115.803 1.00 53.09 508 GLU A N 1
ATOM 3658 C CA . GLU A 1 509 ? 145.942 141.108 117.089 1.00 53.09 508 GLU A CA 1
ATOM 3659 C C . GLU A 1 509 ? 144.541 140.517 117.068 1.00 53.09 508 GLU A C 1
ATOM 3660 O O . GLU A 1 509 ? 144.233 139.666 117.909 1.00 53.09 508 GLU A O 1
ATOM 3666 N N . VAL A 1 510 ? 143.694 140.941 116.136 1.00 49.35 509 VAL A N 1
ATOM 3667 C CA . VAL A 1 510 ? 142.328 140.439 116.049 1.00 49.35 509 VAL A CA 1
ATOM 3668 C C . VAL A 1 510 ? 142.349 139.037 115.457 1.00 49.35 509 VAL A C 1
ATOM 3669 O O . VAL A 1 510 ? 143.016 138.785 114.447 1.00 49.35 509 VAL A O 1
ATOM 3673 N N . GLY A 1 511 ? 141.616 138.123 116.083 1.00 57.20 510 GLY A N 1
ATOM 3674 C CA . GLY A 1 511 ? 141.637 136.731 115.691 1.00 57.20 510 GLY A CA 1
ATOM 3675 C C . GLY A 1 511 ? 142.627 135.878 116.447 1.00 57.20 510 GLY A C 1
ATOM 3676 O O . GLY A 1 511 ? 142.884 134.741 116.033 1.00 57.20 510 GLY A O 1
ATOM 3677 N N . LYS A 1 512 ? 143.194 136.388 117.535 1.00 62.86 511 LYS A N 1
ATOM 3678 C CA . LYS A 1 512 ? 144.156 135.662 118.346 1.00 62.86 511 LYS A CA 1
ATOM 3679 C C . LYS A 1 512 ? 143.643 135.558 119.775 1.00 62.86 511 LYS A C 1
ATOM 3680 O O . LYS A 1 512 ? 142.944 136.449 120.267 1.00 62.86 511 LYS A O 1
ATOM 3686 N N . SER A 1 513 ? 143.992 134.460 120.437 1.00 67.62 512 SER A N 1
ATOM 3687 C CA . SER A 1 513 ? 143.658 134.312 121.843 1.00 67.62 512 SER A CA 1
ATOM 3688 C C . SER A 1 513 ? 144.407 135.350 122.672 1.00 67.62 512 SER A C 1
ATOM 3689 O O . SER A 1 513 ? 145.370 135.973 122.214 1.00 67.62 512 SER A O 1
ATOM 3691 N N . PHE A 1 514 ? 143.945 135.544 123.909 1.00 67.98 513 PHE A N 1
ATOM 3692 C CA . PHE A 1 514 ? 144.588 136.523 124.778 1.00 67.98 513 PHE A CA 1
ATOM 3693 C C . PHE A 1 514 ? 146.034 136.141 125.058 1.00 67.98 513 PHE A C 1
ATOM 3694 O O . PHE A 1 514 ? 146.917 137.006 125.090 1.00 67.98 513 PHE A O 1
ATOM 3702 N N . LYS A 1 515 ? 146.295 134.850 125.274 1.00 71.59 514 LYS A N 1
ATOM 3703 C CA . LYS A 1 515 ? 147.671 134.402 125.446 1.00 71.59 514 LYS A CA 1
ATOM 3704 C C . LYS A 1 515 ? 148.489 134.655 124.187 1.00 71.59 514 LYS A C 1
ATOM 3705 O O . LYS A 1 515 ? 149.671 135.004 124.266 1.00 71.59 514 LYS A O 1
ATOM 3711 N N . ASP A 1 516 ? 147.871 134.504 123.013 1.00 71.29 515 ASP A N 1
ATOM 3712 C CA . ASP A 1 516 ? 148.569 134.810 121.769 1.00 71.29 515 ASP A CA 1
ATOM 3713 C C . ASP A 1 516 ? 148.908 136.292 121.674 1.00 71.29 515 ASP A C 1
ATOM 3714 O O . ASP A 1 516 ? 150.009 136.657 121.252 1.00 71.29 515 ASP A O 1
ATOM 3719 N N . ARG A 1 517 ? 147.974 137.163 122.065 1.00 69.06 516 ARG A N 1
ATOM 3720 C CA . ARG A 1 517 ? 148.248 138.598 122.041 1.00 69.06 516 ARG A CA 1
ATOM 3721 C C . ARG A 1 517 ? 149.347 138.966 123.029 1.00 69.06 516 ARG A C 1
ATOM 3722 O O . ARG A 1 517 ? 150.198 139.818 122.737 1.00 69.06 516 ARG A O 1
ATOM 3730 N N . LYS A 1 518 ? 149.339 138.341 124.208 1.00 74.55 517 LYS A N 1
ATOM 3731 C CA . LYS A 1 518 ? 150.404 138.580 125.175 1.00 74.55 517 LYS A CA 1
ATOM 3732 C C . LYS A 1 518 ? 151.746 138.102 124.637 1.00 74.55 517 LYS A C 1
ATOM 3733 O O . LYS A 1 518 ? 152.773 138.756 124.841 1.00 74.55 517 LYS A O 1
ATOM 3739 N N . GLU A 1 519 ? 151.755 136.966 123.939 1.00 76.73 518 GLU A N 1
ATOM 3740 C CA . GLU A 1 519 ? 152.983 136.493 123.311 1.00 76.73 518 GLU A CA 1
ATOM 3741 C C . GLU A 1 519 ? 153.465 137.475 122.250 1.00 76.73 518 GLU A C 1
ATOM 3742 O O . GLU A 1 519 ? 154.666 137.730 122.126 1.00 76.73 518 GLU A O 1
ATOM 3744 N N . ILE A 1 520 ? 152.536 138.034 121.471 1.00 76.10 519 ILE A N 1
ATOM 3745 C CA . ILE A 1 520 ? 152.912 138.997 120.437 1.00 76.10 519 ILE A CA 1
ATOM 3746 C C . ILE A 1 520 ? 153.542 140.235 121.062 1.00 76.10 519 ILE A C 1
ATOM 3747 O O . ILE A 1 520 ? 154.597 140.705 120.620 1.00 76.10 519 ILE A O 1
ATOM 3752 N N . GLU A 1 521 ? 152.910 140.781 122.105 1.00 77.82 520 GLU A N 1
ATOM 3753 C CA . GLU A 1 521 ? 153.456 141.991 122.716 1.00 77.82 520 GLU A CA 1
ATOM 3754 C C . GLU A 1 521 ? 154.777 141.702 123.423 1.00 77.82 520 GLU A C 1
ATOM 3755 O O . GLU A 1 521 ? 155.693 142.534 123.405 1.00 77.82 520 GLU A O 1
ATOM 3761 N N . LYS A 1 522 ? 154.908 140.520 124.029 1.00 81.03 521 LYS A N 1
ATOM 3762 C CA . LYS A 1 522 ? 156.177 140.140 124.636 1.00 81.03 521 LYS A CA 1
ATOM 3763 C C . LYS A 1 522 ? 157.277 140.059 123.587 1.00 81.03 521 LYS A C 1
ATOM 3764 O O . LYS A 1 522 ? 158.343 140.666 123.744 1.00 81.03 521 LYS A O 1
ATOM 3770 N N . ARG A 1 523 ? 157.024 139.328 122.499 1.00 84.15 522 ARG A N 1
ATOM 3771 C CA . ARG A 1 523 ? 158.013 139.209 121.436 1.00 84.15 522 ARG A CA 1
ATOM 3772 C C . ARG A 1 523 ? 158.362 140.572 120.861 1.00 84.15 522 ARG A C 1
ATOM 3773 O O . ARG A 1 523 ? 159.513 140.815 120.495 1.00 84.15 522 ARG A O 1
ATOM 3781 N N . GLN A 1 524 ? 157.391 141.485 120.804 1.00 83.73 523 GLN A N 1
ATOM 3782 C CA . GLN A 1 524 ? 157.690 142.857 120.406 1.00 83.73 523 GLN A CA 1
ATOM 3783 C C . GLN A 1 524 ? 158.631 143.521 121.406 1.00 83.73 523 GLN A C 1
ATOM 3784 O O . GLN A 1 524 ? 159.528 144.280 121.024 1.00 83.73 523 GLN A O 1
ATOM 3786 N N . GLU A 1 525 ? 158.435 143.248 122.697 1.00 86.07 524 GLU A N 1
ATOM 3787 C CA . GLU A 1 525 ? 159.302 143.832 123.719 1.00 86.07 524 GLU A CA 1
ATOM 3788 C C . GLU A 1 525 ? 160.746 143.356 123.569 1.00 86.07 524 GLU A C 1
ATOM 3789 O O . GLU A 1 525 ? 161.680 144.169 123.513 1.00 86.07 524 GLU A O 1
ATOM 3791 N N . GLU A 1 526 ? 160.954 142.036 123.503 1.00 86.48 525 GLU A N 1
ATOM 3792 C CA . GLU A 1 526 ? 162.321 141.549 123.298 1.00 86.48 525 GLU A CA 1
ATOM 3793 C C . GLU A 1 526 ? 162.858 141.915 121.918 1.00 86.48 525 GLU A C 1
ATOM 3794 O O . GLU A 1 526 ? 164.073 142.026 121.739 1.00 86.48 525 GLU A O 1
ATOM 3800 N N . ASN A 1 527 ? 161.978 142.080 120.950 1.00 85.21 526 ASN A N 1
ATOM 3801 C CA . ASN A 1 527 ? 162.458 142.536 119.624 1.00 85.21 526 ASN A CA 1
ATOM 3802 C C . ASN A 1 527 ? 162.932 143.981 119.784 1.00 85.21 526 ASN A C 1
ATOM 3803 O O . ASN A 1 527 ? 163.809 144.397 119.010 1.00 85.21 526 ASN A O 1
ATOM 3808 N N . ARG A 1 528 ? 162.379 144.717 120.740 1.00 85.45 527 ARG A N 1
ATOM 3809 C CA . ARG A 1 528 ? 162.870 146.096 120.997 1.00 85.45 527 ARG A CA 1
ATOM 3810 C C . ARG A 1 528 ? 164.241 146.002 121.663 1.00 85.45 527 ARG A C 1
ATOM 3811 O O . ARG A 1 528 ? 165.195 146.623 121.153 1.00 85.45 527 ARG A O 1
ATOM 3819 N N . LYS A 1 529 ? 164.337 145.246 122.746 1.00 85.59 528 LYS A N 1
ATOM 3820 C CA . LYS A 1 529 ? 165.647 145.044 123.411 1.00 85.59 528 LYS A CA 1
ATOM 3821 C C . LYS A 1 529 ? 166.671 144.671 122.347 1.00 85.59 528 LYS A C 1
ATOM 3822 O O . LYS A 1 529 ? 167.760 145.269 122.341 1.00 85.59 528 LYS A O 1
ATOM 3828 N N . ASP A 1 530 ? 166.330 143.742 121.473 1.00 86.89 529 ASP A N 1
ATOM 3829 C CA . ASP A 1 530 ? 167.305 143.276 120.493 1.00 86.89 529 ASP A CA 1
ATOM 3830 C C . ASP A 1 530 ? 167.713 144.398 119.549 1.00 86.89 529 ASP A C 1
ATOM 3831 O O . ASP A 1 530 ? 168.879 144.494 119.157 1.00 86.89 529 ASP A O 1
ATOM 3833 N N . ARG A 1 531 ? 166.764 145.254 119.169 1.00 86.97 530 ARG A N 1
ATOM 3834 C CA . ARG A 1 531 ? 167.092 146.402 118.330 1.00 86.97 530 ARG A CA 1
ATOM 3835 C C . ARG A 1 531 ? 168.024 147.361 119.060 1.00 86.97 530 ARG A C 1
ATOM 3836 O O . ARG A 1 531 ? 168.969 147.898 118.471 1.00 86.97 530 ARG A O 1
ATOM 3838 N N . GLU A 1 532 ? 167.768 147.593 120.350 1.00 89.36 531 GLU A N 1
ATOM 3839 C CA . GLU A 1 532 ? 168.652 148.457 121.130 1.00 89.36 531 GLU A CA 1
ATOM 3840 C C . GLU A 1 532 ? 170.055 147.868 121.233 1.00 89.36 531 GLU A C 1
ATOM 3841 O O . GLU A 1 532 ? 171.054 148.586 121.096 1.00 89.36 531 GLU A O 1
ATOM 3847 N N . LYS A 1 533 ? 170.150 146.558 121.473 1.00 90.04 532 LYS A N 1
ATOM 3848 C CA . LYS A 1 533 ? 171.457 145.911 121.524 1.00 90.04 532 LYS A CA 1
ATOM 3849 C C . LYS A 1 533 ? 172.162 145.964 120.175 1.00 90.04 532 LYS A C 1
ATOM 3850 O O . LYS A 1 533 ? 173.383 146.144 120.123 1.00 90.04 532 LYS A O 1
ATOM 3856 N N . ALA A 1 534 ? 171.417 145.810 119.079 1.00 89.98 533 ALA A N 1
ATOM 3857 C CA . ALA A 1 534 ? 172.012 145.936 117.754 1.00 89.98 533 ALA A CA 1
ATOM 3858 C C . ALA A 1 534 ? 172.538 147.346 117.520 1.00 89.98 533 ALA A C 1
ATOM 3859 O O . ALA A 1 534 ? 173.618 147.522 116.947 1.00 89.98 533 ALA A O 1
ATOM 3861 N N . ALA A 1 535 ? 171.782 148.361 117.945 1.00 94.08 534 ALA A N 1
ATOM 3862 C CA . ALA A 1 535 ? 172.255 149.736 117.819 1.00 94.08 534 ALA A CA 1
ATOM 3863 C C . ALA A 1 535 ? 173.522 149.954 118.635 1.00 94.08 534 ALA A C 1
ATOM 3864 O O . ALA A 1 535 ? 174.449 150.645 118.192 1.00 94.08 534 ALA A O 1
ATOM 3866 N N . ALA A 1 536 ? 173.578 149.372 119.835 1.00 97.99 535 ALA A N 1
ATOM 3867 C CA . ALA A 1 536 ? 174.788 149.447 120.648 1.00 97.99 535 ALA A CA 1
ATOM 3868 C C . ALA A 1 536 ? 175.962 148.787 119.934 1.00 97.99 535 ALA A C 1
ATOM 3869 O O . ALA A 1 536 ? 177.085 149.304 119.942 1.00 97.99 535 ALA A O 1
ATOM 3871 N N . LYS A 1 537 ? 175.715 147.636 119.310 1.00 100.43 536 LYS A N 1
ATOM 3872 C CA . LYS A 1 537 ? 176.734 146.918 118.554 1.00 100.43 536 LYS A CA 1
ATOM 3873 C C . LYS A 1 537 ? 177.248 147.765 117.398 1.00 100.43 536 LYS A C 1
ATOM 3874 O O . LYS A 1 537 ? 178.455 147.814 117.141 1.00 100.43 536 LYS A O 1
ATOM 3880 N N . PHE A 1 538 ? 176.333 148.430 116.693 1.00 99.66 537 PHE A N 1
ATOM 3881 C CA . PHE A 1 538 ? 176.717 149.277 115.571 1.00 99.66 537 PHE A CA 1
ATOM 3882 C C . PHE A 1 538 ? 177.517 150.491 116.018 1.00 99.66 537 PHE A C 1
ATOM 3883 O O . PHE A 1 538 ? 178.483 150.872 115.348 1.00 99.66 537 PHE A O 1
ATOM 3891 N N . ARG A 1 539 ? 177.129 151.114 117.132 1.00 102.62 538 ARG A N 1
ATOM 3892 C CA . ARG A 1 539 ? 177.895 152.244 117.645 1.00 102.62 538 ARG A CA 1
ATOM 3893 C C . ARG A 1 539 ? 179.276 151.810 118.122 1.00 102.62 538 ARG A C 1
ATOM 3894 O O . ARG A 1 539 ? 180.259 152.531 117.921 1.00 102.62 538 ARG A O 1
ATOM 3902 N N . GLU A 1 540 ? 179.367 150.640 118.760 1.00 106.07 539 GLU A N 1
ATOM 3903 C CA . GLU A 1 540 ? 180.667 150.115 119.165 1.00 106.07 539 GLU A CA 1
ATOM 3904 C C . GLU A 1 540 ? 181.547 149.827 117.956 1.00 106.07 539 GLU A C 1
ATOM 3905 O O . GLU A 1 540 ? 182.737 150.166 117.950 1.00 106.07 539 GLU A O 1
ATOM 3911 N N . TYR A 1 541 ? 180.983 149.197 116.924 1.00 107.00 540 TYR A N 1
ATOM 3912 C CA . TYR A 1 541 ? 181.762 148.884 115.731 1.00 107.00 540 TYR A CA 1
ATOM 3913 C C . TYR A 1 541 ? 182.200 150.150 115.007 1.00 107.00 540 TYR A C 1
ATOM 3914 O O . TYR A 1 541 ? 183.335 150.235 114.523 1.00 107.00 540 TYR A O 1
ATOM 3923 N N . PHE A 1 542 ? 181.320 151.146 114.924 1.00 107.18 541 PHE A N 1
ATOM 3924 C CA . PHE A 1 542 ? 181.597 152.391 114.209 1.00 107.18 541 PHE A CA 1
ATOM 3925 C C . PHE A 1 542 ? 181.285 153.579 115.106 1.00 107.18 541 PHE A C 1
ATOM 3926 O O . PHE A 1 542 ? 180.244 154.233 114.953 1.00 107.18 541 PHE A O 1
ATOM 3934 N N . PRO A 1 543 ? 182.162 153.883 116.066 1.00 109.59 542 PRO A N 1
ATOM 3935 C CA . PRO A 1 543 ? 182.005 155.139 116.816 1.00 109.59 542 PRO A CA 1
ATOM 3936 C C . PRO A 1 543 ? 182.144 156.370 115.941 1.00 109.59 542 PRO A C 1
ATOM 3937 O O . PRO A 1 543 ? 181.552 157.412 116.249 1.00 109.59 542 PRO A O 1
ATOM 3941 N N . ASN A 1 544 ? 182.915 156.278 114.853 1.00 109.35 543 ASN A N 1
ATOM 3942 C CA . ASN A 1 544 ? 183.101 157.421 113.966 1.00 109.35 543 ASN A CA 1
ATOM 3943 C C . ASN A 1 544 ? 181.803 157.821 113.279 1.00 109.35 543 ASN A C 1
ATOM 3944 O O . ASN A 1 544 ? 181.637 158.986 112.899 1.00 109.35 543 ASN A O 1
ATOM 3949 N N . PHE A 1 545 ? 180.882 156.877 113.102 1.00 104.29 544 PHE A N 1
ATOM 3950 C CA . PHE A 1 545 ? 179.600 157.187 112.484 1.00 104.29 544 PHE A CA 1
ATOM 3951 C C . PHE A 1 545 ? 178.840 158.201 113.329 1.00 104.29 544 PHE A C 1
ATOM 3952 O O . PHE A 1 545 ? 178.775 158.083 114.556 1.00 104.29 544 PHE A O 1
ATOM 3960 N N . VAL A 1 546 ? 178.266 159.199 112.669 1.00 98.42 545 VAL A N 1
ATOM 3961 C CA . VAL A 1 546 ? 177.588 160.284 113.348 1.00 98.42 545 VAL A CA 1
ATOM 3962 C C . VAL A 1 546 ? 176.082 160.104 113.203 1.00 98.42 545 VAL A C 1
ATOM 3963 O O . VAL A 1 546 ? 175.602 159.265 112.444 1.00 98.42 545 VAL A O 1
ATOM 3965 N N . GLY A 1 547 ? 175.322 160.906 113.943 1.00 95.46 546 GLY A N 1
ATOM 3966 C CA . GLY A 1 547 ? 173.880 160.787 113.904 1.00 95.46 546 GLY A CA 1
ATOM 3967 C C . GLY A 1 547 ? 173.391 159.577 114.686 1.00 95.46 546 GLY A C 1
ATOM 3968 O O . GLY A 1 547 ? 174.094 159.005 115.525 1.00 95.46 546 GLY A O 1
ATOM 3969 N N . GLU A 1 548 ? 172.153 159.188 114.392 1.00 97.02 547 GLU A N 1
ATOM 3970 C CA . GLU A 1 548 ? 171.521 158.058 115.052 1.00 97.02 547 GLU A CA 1
ATOM 3971 C C . GLU A 1 548 ? 171.366 156.904 114.078 1.00 97.02 547 GLU A C 1
ATOM 3972 O O . GLU A 1 548 ? 170.910 157.116 112.945 1.00 97.02 547 GLU A O 1
ATOM 3974 N N . PRO A 1 549 ? 171.737 155.685 114.467 1.00 96.92 548 PRO A N 1
ATOM 3975 C CA . PRO A 1 549 ? 171.578 154.537 113.561 1.00 96.92 548 PRO A CA 1
ATOM 3976 C C . PRO A 1 549 ? 170.112 154.282 113.249 1.00 96.92 548 PRO A C 1
ATOM 3977 O O . PRO A 1 549 ? 169.318 153.946 114.131 1.00 96.92 548 PRO A O 1
ATOM 3981 N N . LYS A 1 550 ? 169.756 154.441 111.975 1.00 92.40 549 LYS A N 1
ATOM 3982 C CA . LYS A 1 550 ? 168.391 154.198 111.524 1.00 92.40 549 LYS A CA 1
ATOM 3983 C C . LYS A 1 550 ? 168.158 152.708 111.318 1.00 92.40 549 LYS A C 1
ATOM 3984 O O . LYS A 1 550 ? 168.958 151.882 111.767 1.00 92.40 549 LYS A O 1
ATOM 3990 N N . SER A 1 551 ? 167.052 152.350 110.666 1.00 89.67 550 SER A N 1
ATOM 3991 C CA . SER A 1 551 ? 166.787 150.943 110.392 1.00 89.67 550 SER A CA 1
ATOM 3992 C C . SER A 1 551 ? 167.636 150.410 109.245 1.00 89.67 550 SER A C 1
ATOM 3993 O O . SER A 1 551 ? 168.057 149.248 109.281 1.00 89.67 550 SER A O 1
ATOM 3996 N N . LYS A 1 552 ? 167.905 151.237 108.232 1.00 90.53 551 LYS A N 1
ATOM 3997 C CA . LYS A 1 552 ? 168.607 150.755 107.046 1.00 90.53 551 LYS A CA 1
ATOM 3998 C C . LYS A 1 552 ? 170.030 150.323 107.378 1.00 90.53 551 LYS A C 1
ATOM 3999 O O . LYS A 1 552 ? 170.458 149.223 107.011 1.00 90.53 551 LYS A O 1
ATOM 4005 N N . ASP A 1 553 ? 170.779 151.172 108.083 1.00 92.07 552 ASP A N 1
ATOM 4006 C CA . ASP A 1 553 ? 172.181 150.868 108.353 1.00 92.07 552 ASP A CA 1
ATOM 4007 C C . ASP A 1 553 ? 172.322 149.740 109.371 1.00 92.07 552 ASP A C 1
ATOM 4008 O O . ASP A 1 553 ? 173.239 148.914 109.278 1.00 92.07 552 ASP A O 1
ATOM 4013 N N . ILE A 1 554 ? 171.424 149.685 110.353 1.00 89.67 553 ILE A N 1
ATOM 4014 C CA . ILE A 1 554 ? 171.488 148.621 111.349 1.00 89.67 553 ILE A CA 1
ATOM 4015 C C . ILE A 1 554 ? 171.155 147.296 110.675 1.00 89.67 553 ILE A C 1
ATOM 4016 O O . ILE A 1 554 ? 171.766 146.263 110.979 1.00 89.67 553 ILE A O 1
ATOM 4021 N N . LEU A 1 555 ? 170.198 147.316 109.743 1.00 89.34 554 LEU A N 1
ATOM 4022 C CA . LEU A 1 555 ? 169.903 146.117 108.969 1.00 89.34 554 LEU A CA 1
ATOM 4023 C C . LEU A 1 555 ? 171.103 145.721 108.122 1.00 89.34 554 LEU A C 1
ATOM 4024 O O . LEU A 1 555 ? 171.436 144.536 108.017 1.00 89.34 554 LEU A O 1
ATOM 4029 N N . LYS A 1 556 ? 171.769 146.706 107.516 1.00 87.58 555 LYS A N 1
ATOM 4030 C CA . LYS A 1 556 ? 172.985 146.471 106.749 1.00 87.58 555 LYS A CA 1
ATOM 4031 C C . LYS A 1 556 ? 174.008 145.719 107.585 1.00 87.58 555 LYS A C 1
ATOM 4032 O O . LYS A 1 556 ? 174.512 144.674 107.166 1.00 87.58 555 LYS A O 1
ATOM 4038 N N . LEU A 1 557 ? 174.297 146.235 108.778 1.00 89.89 556 LEU A N 1
ATOM 4039 C CA . LEU A 1 557 ? 175.312 145.640 109.644 1.00 89.89 556 LEU A CA 1
ATOM 4040 C C . LEU A 1 557 ? 174.919 144.240 110.112 1.00 89.89 556 LEU A C 1
ATOM 4041 O O . LEU A 1 557 ? 175.727 143.307 110.043 1.00 89.89 556 LEU A O 1
ATOM 4046 N N . ARG A 1 558 ? 173.683 144.080 110.595 1.00 87.37 557 ARG A N 1
ATOM 4047 C CA . ARG A 1 558 ? 173.255 142.776 111.092 1.00 87.37 557 ARG A CA 1
ATOM 4048 C C . ARG A 1 558 ? 173.255 141.733 109.982 1.00 87.37 557 ARG A C 1
ATOM 4049 O O . ARG A 1 558 ? 173.717 140.603 110.178 1.00 87.37 557 ARG A O 1
ATOM 4051 N N . LEU A 1 559 ? 172.752 142.098 108.802 1.00 87.01 558 LEU A N 1
ATOM 4052 C CA . LEU A 1 559 ? 172.703 141.159 107.690 1.00 87.01 558 LEU A CA 1
ATOM 4053 C C . LEU A 1 559 ? 174.103 140.837 107.179 1.00 87.01 558 LEU A C 1
ATOM 4054 O O . LEU A 1 559 ? 174.380 139.692 106.805 1.00 87.01 558 LEU A O 1
ATOM 4059 N N . TYR A 1 560 ? 174.999 141.830 107.160 1.00 89.14 559 TYR A N 1
ATOM 4060 C CA . TYR A 1 560 ? 176.384 141.574 106.778 1.00 89.14 559 TYR A CA 1
ATOM 4061 C C . TYR A 1 560 ? 177.048 140.613 107.752 1.00 89.14 559 TYR A C 1
ATOM 4062 O O . TYR A 1 560 ? 177.842 139.756 107.348 1.00 89.14 559 TYR A O 1
ATOM 4071 N N . GLU A 1 561 ? 176.744 140.749 109.045 1.00 89.12 560 GLU A N 1
ATOM 4072 C CA . GLU A 1 561 ? 177.190 139.750 110.009 1.00 89.12 560 GLU A CA 1
ATOM 4073 C C . GLU A 1 561 ? 176.608 138.382 109.677 1.00 89.12 560 GLU A C 1
ATOM 4074 O O . GLU A 1 561 ? 177.307 137.365 109.752 1.00 89.12 560 GLU A O 1
ATOM 4080 N N . GLN A 1 562 ? 175.328 138.341 109.301 1.00 88.38 561 GLN A N 1
ATOM 4081 C CA . GLN A 1 562 ? 174.706 137.085 108.897 1.00 88.38 561 GLN A CA 1
ATOM 4082 C C . GLN A 1 562 ? 175.135 136.643 107.503 1.00 88.38 561 GLN A C 1
ATOM 4083 O O . GLN A 1 562 ? 174.987 135.462 107.172 1.00 88.38 561 GLN A O 1
ATOM 4089 N N . GLN A 1 563 ? 175.660 137.552 106.684 1.00 83.66 562 GLN A N 1
ATOM 4090 C CA . GLN A 1 563 ? 176.095 137.217 105.335 1.00 83.66 562 GLN A CA 1
ATOM 4091 C C . GLN A 1 563 ? 177.534 136.710 105.292 1.00 83.66 562 GLN A C 1
ATOM 4092 O O . GLN A 1 563 ? 178.036 136.389 104.209 1.00 83.66 562 GLN A O 1
ATOM 4098 N N . HIS A 1 564 ? 178.201 136.617 106.444 1.00 90.97 563 HIS A N 1
ATOM 4099 C CA . HIS A 1 564 ? 179.564 136.092 106.539 1.00 90.97 563 HIS A CA 1
ATOM 4100 C C . HIS A 1 564 ? 180.556 136.915 105.722 1.00 90.97 563 HIS A C 1
ATOM 4101 O O . HIS A 1 564 ? 181.489 136.369 105.129 1.00 90.97 563 HIS A O 1
ATOM 4108 N N . GLY A 1 565 ? 180.362 138.232 105.685 1.00 86.96 564 GLY A N 1
ATOM 4109 C CA . GLY A 1 565 ? 181.326 139.127 105.074 1.00 86.96 564 GLY A CA 1
ATOM 4110 C C . GLY A 1 565 ? 181.588 138.911 103.597 1.00 86.96 564 GLY A C 1
ATOM 4111 O O . GLY A 1 565 ? 182.747 138.832 103.179 1.00 86.96 564 GLY A O 1
ATOM 4112 N N . LYS A 1 566 ? 180.531 138.808 102.795 1.00 85.55 565 LYS A N 1
ATOM 4113 C CA . LYS A 1 566 ? 180.691 138.603 101.361 1.00 85.55 565 LYS A CA 1
ATOM 4114 C C . LYS A 1 566 ? 179.439 139.075 100.638 1.00 85.55 565 LYS A C 1
ATOM 4115 O O . LYS A 1 566 ? 178.325 138.780 101.075 1.00 85.55 565 LYS A O 1
ATOM 4121 N N . CYS A 1 567 ? 179.622 139.803 99.539 1.00 87.73 566 CYS A N 1
ATOM 4122 C CA . CYS A 1 567 ? 178.489 140.241 98.735 1.00 87.73 566 CYS A CA 1
ATOM 4123 C C . CYS A 1 567 ? 177.866 139.058 98.005 1.00 87.73 566 CYS A C 1
ATOM 4124 O O . CYS A 1 567 ? 178.561 138.121 97.602 1.00 87.73 566 CYS A O 1
ATOM 4127 N N . LEU A 1 568 ? 176.544 139.104 97.829 1.00 81.74 567 LEU A N 1
ATOM 4128 C CA . LEU A 1 568 ? 175.804 138.005 97.222 1.00 81.74 567 LEU A CA 1
ATOM 4129 C C . LEU A 1 568 ? 175.497 138.233 95.746 1.00 81.74 567 LEU A C 1
ATOM 4130 O O . LEU A 1 568 ? 174.465 137.761 95.259 1.00 81.74 567 LEU A O 1
ATOM 4135 N N . TYR A 1 569 ? 176.358 138.949 95.030 1.00 90.78 568 TYR A N 1
ATOM 4136 C CA . TYR A 1 569 ? 176.298 139.011 93.576 1.00 90.78 568 TYR A CA 1
ATOM 4137 C C . TYR A 1 569 ? 177.565 138.478 92.927 1.00 90.78 568 TYR A C 1
ATOM 4138 O O . TYR A 1 569 ? 177.495 137.610 92.051 1.00 90.78 568 TYR A O 1
ATOM 4147 N N . SER A 1 570 ? 178.728 138.980 93.338 1.00 89.81 569 SER A N 1
ATOM 4148 C CA . SER A 1 570 ? 180.005 138.547 92.792 1.00 89.81 569 SER A CA 1
ATOM 4149 C C . SER A 1 570 ? 180.828 137.735 93.780 1.00 89.81 569 SER A C 1
ATOM 4150 O O . SER A 1 570 ? 181.886 137.218 93.406 1.00 89.81 569 SER A O 1
ATOM 4153 N N . GLY A 1 571 ? 180.373 137.603 95.023 1.00 89.39 570 GLY A N 1
ATOM 4154 C CA . GLY A 1 571 ? 181.104 136.826 96.005 1.00 89.39 570 GLY A CA 1
ATOM 4155 C C . GLY A 1 571 ? 182.448 137.403 96.383 1.00 89.39 570 GLY A C 1
ATOM 4156 O O . GLY A 1 571 ? 183.413 136.651 96.550 1.00 89.39 570 GLY A O 1
ATOM 4157 N N . LYS A 1 572 ? 182.538 138.720 96.520 1.00 90.40 571 LYS A N 1
ATOM 4158 C CA . LYS A 1 572 ? 183.775 139.379 96.901 1.00 90.40 571 LYS A CA 1
ATOM 4159 C C . LYS A 1 572 ? 183.738 139.783 98.370 1.00 90.40 571 LYS A C 1
ATOM 4160 O O . LYS A 1 572 ? 182.681 139.825 99.005 1.00 90.40 571 LYS A O 1
ATOM 4166 N N . GLU A 1 573 ? 184.918 140.080 98.908 1.00 92.20 572 GLU A N 1
ATOM 4167 C CA . GLU A 1 573 ? 185.048 140.596 100.265 1.00 92.20 572 GLU A CA 1
ATOM 4168 C C . GLU A 1 573 ? 184.946 142.115 100.216 1.00 92.20 572 GLU A C 1
ATOM 4169 O O . GLU A 1 573 ? 185.737 142.773 99.532 1.00 92.20 572 GLU A O 1
ATOM 4171 N N . ILE A 1 574 ? 183.978 142.667 100.936 1.00 93.07 573 ILE A N 1
ATOM 4172 C CA . ILE A 1 574 ? 183.661 144.079 100.841 1.00 93.07 573 ILE A CA 1
ATOM 4173 C C . ILE A 1 574 ? 184.209 144.805 102.061 1.00 93.07 573 ILE A C 1
ATOM 4174 O O . ILE A 1 574 ? 184.417 144.224 103.130 1.00 93.07 573 ILE A O 1
ATOM 4179 N N . ASN A 1 575 ? 184.448 146.104 101.895 1.00 101.10 574 ASN A N 1
ATOM 4180 C CA . ASN A 1 575 ? 185.085 146.912 102.927 1.00 101.10 574 ASN A CA 1
ATOM 4181 C C . ASN A 1 575 ? 184.084 147.226 104.032 1.00 101.10 574 ASN A C 1
ATOM 4182 O O . ASN A 1 575 ? 183.061 147.874 103.787 1.00 101.10 574 ASN A O 1
ATOM 4187 N N . LEU A 1 576 ? 184.383 146.765 105.249 1.00 102.25 575 LEU A N 1
ATOM 4188 C CA . LEU A 1 576 ? 183.521 147.061 106.387 1.00 102.25 575 LEU A CA 1
ATOM 4189 C C . LEU A 1 576 ? 183.516 148.551 106.703 1.00 102.25 575 LEU A C 1
ATOM 4190 O O . LEU A 1 576 ? 182.479 149.107 107.085 1.00 102.25 575 LEU A O 1
ATOM 4195 N N . GLY A 1 577 ? 184.666 149.211 106.560 1.00 104.39 576 GLY A N 1
ATOM 4196 C CA . GLY A 1 577 ? 184.724 150.641 106.820 1.00 104.39 576 GLY A CA 1
ATOM 4197 C C . GLY A 1 577 ? 183.839 151.443 105.886 1.00 104.39 576 GLY A C 1
ATOM 4198 O O . GLY A 1 577 ? 183.212 152.422 106.296 1.00 104.39 576 GLY A O 1
ATOM 4199 N N . ARG A 1 578 ? 183.772 151.036 104.620 1.00 102.57 577 ARG A N 1
ATOM 4200 C CA . ARG A 1 578 ? 182.958 151.724 103.628 1.00 102.57 577 ARG A CA 1
ATOM 4201 C C . ARG A 1 578 ? 181.501 151.279 103.647 1.00 102.57 577 ARG A C 1
ATOM 4202 O O . ARG A 1 578 ? 180.709 151.775 102.838 1.00 102.57 577 ARG A O 1
ATOM 4210 N N . LEU A 1 579 ? 181.135 150.356 104.540 1.00 102.97 578 LEU A N 1
ATOM 4211 C CA . LEU A 1 579 ? 179.752 149.892 104.619 1.00 102.97 578 LEU A CA 1
ATOM 4212 C C . LEU A 1 579 ? 178.807 151.021 105.014 1.00 102.97 578 LEU A C 1
ATOM 4213 O O . LEU A 1 579 ? 177.705 151.136 104.465 1.00 102.97 578 LEU A O 1
ATOM 4218 N N . ASN A 1 580 ? 179.216 151.861 105.968 1.00 104.98 579 ASN A N 1
ATOM 4219 C CA . ASN A 1 580 ? 178.329 152.905 106.472 1.00 104.98 579 ASN A CA 1
ATOM 4220 C C . ASN A 1 580 ? 178.007 153.939 105.399 1.00 104.98 579 ASN A C 1
ATOM 4221 O O . ASN A 1 580 ? 176.863 154.398 105.297 1.00 104.98 579 ASN A O 1
ATOM 4226 N N . GLU A 1 581 ? 178.997 154.317 104.595 1.00 105.06 580 GLU A N 1
ATOM 4227 C CA . GLU A 1 581 ? 178.817 155.403 103.644 1.00 105.06 580 GLU A CA 1
ATOM 4228 C C . GLU A 1 581 ? 177.852 155.004 102.531 1.00 105.06 580 GLU A C 1
ATOM 4229 O O . GLU A 1 581 ? 177.662 153.824 102.221 1.00 105.06 580 GLU A O 1
ATOM 4235 N N . LYS A 1 582 ? 177.233 156.016 101.931 1.00 103.18 581 LYS A N 1
ATOM 4236 C CA . LYS A 1 582 ? 176.280 155.797 100.853 1.00 103.18 581 LYS A CA 1
ATOM 4237 C C . LYS A 1 582 ? 177.004 155.632 99.524 1.00 103.18 581 LYS A C 1
ATOM 4238 O O . LYS A 1 582 ? 178.032 156.268 99.275 1.00 103.18 581 LYS A O 1
ATOM 4240 N N . GLY A 1 583 ? 176.459 154.771 98.670 1.00 98.14 582 GLY A N 1
ATOM 4241 C CA . GLY A 1 583 ? 177.028 154.542 97.358 1.00 98.14 582 GLY A CA 1
ATOM 4242 C C . GLY A 1 583 ? 177.769 153.227 97.247 1.00 98.14 582 GLY A C 1
ATOM 4243 O O . GLY A 1 583 ? 177.652 152.526 96.238 1.00 98.14 582 GLY A O 1
ATOM 4244 N N . TYR A 1 584 ? 178.541 152.881 98.280 1.00 96.93 583 TYR A N 1
ATOM 4245 C CA . TYR A 1 584 ? 179.264 151.614 98.265 1.00 96.93 583 TYR A CA 1
ATOM 4246 C C . TYR A 1 584 ? 178.306 150.433 98.329 1.00 96.93 583 TYR A C 1
ATOM 4247 O O . TYR A 1 584 ? 178.478 149.442 97.611 1.00 96.93 583 TYR A O 1
ATOM 4256 N N . VAL A 1 585 ? 177.295 150.515 99.194 1.00 93.57 584 VAL A N 1
ATOM 4257 C CA . VAL A 1 585 ? 176.319 149.449 99.370 1.00 93.57 584 VAL A CA 1
ATOM 4258 C C . VAL A 1 585 ? 174.925 150.059 99.412 1.00 93.57 584 VAL A C 1
ATOM 4259 O O . VAL A 1 585 ? 174.744 151.240 99.716 1.00 93.57 584 VAL A O 1
ATOM 4263 N N . GLU A 1 586 ? 173.933 149.228 99.100 1.00 85.76 585 GLU A N 1
ATOM 4264 C CA . GLU A 1 586 ? 172.538 149.639 99.169 1.00 85.76 585 GLU A CA 1
ATOM 4265 C C . GLU A 1 586 ? 171.661 148.397 99.220 1.00 85.76 585 GLU A C 1
ATOM 4266 O O . GLU A 1 586 ? 171.912 147.425 98.503 1.00 85.76 585 GLU A O 1
ATOM 4272 N N . ILE A 1 587 ? 170.645 148.432 100.083 1.00 79.28 586 ILE A N 1
ATOM 4273 C CA . ILE A 1 587 ? 169.724 147.308 100.202 1.00 79.28 586 ILE A CA 1
ATOM 4274 C C . ILE A 1 587 ? 168.866 147.227 98.948 1.00 79.28 586 ILE A C 1
ATOM 4275 O O . ILE A 1 587 ? 168.251 148.217 98.530 1.00 79.28 586 ILE A O 1
ATOM 4280 N N . ASP A 1 588 ? 168.825 146.046 98.337 1.00 74.20 587 ASP A N 1
ATOM 4281 C CA . ASP A 1 588 ? 168.028 145.810 97.143 1.00 74.20 587 ASP A CA 1
ATOM 4282 C C . ASP A 1 588 ? 167.293 144.488 97.289 1.00 74.20 587 ASP A C 1
ATOM 4283 O O . ASP A 1 588 ? 167.896 143.480 97.670 1.00 74.20 587 ASP A O 1
ATOM 4288 N N . HIS A 1 589 ? 165.996 144.497 96.994 1.00 68.02 588 HIS A N 1
ATOM 4289 C CA . HIS A 1 589 ? 165.229 143.259 96.968 1.00 68.02 588 HIS A CA 1
ATOM 4290 C C . HIS A 1 589 ? 165.600 142.472 95.721 1.00 68.02 588 HIS A C 1
ATOM 4291 O O . HIS A 1 589 ? 165.483 142.982 94.602 1.00 68.02 588 HIS A O 1
ATOM 4298 N N . ALA A 1 590 ? 166.062 141.235 95.907 1.00 66.73 589 ALA A N 1
ATOM 4299 C CA . ALA A 1 590 ? 166.406 140.407 94.758 1.00 66.73 589 ALA A CA 1
ATOM 4300 C C . ALA A 1 590 ? 165.179 140.150 93.895 1.00 66.73 589 ALA A C 1
ATOM 4301 O O . ALA A 1 590 ? 165.232 140.271 92.667 1.00 66.73 589 ALA A O 1
ATOM 4303 N N . LEU A 1 591 ? 164.060 139.815 94.524 1.00 61.62 590 LEU A N 1
ATOM 4304 C CA . LEU A 1 591 ? 162.805 139.685 93.799 1.00 61.62 590 LEU A CA 1
ATOM 4305 C C . LEU A 1 591 ? 162.265 141.075 93.493 1.00 61.62 590 LEU A C 1
ATOM 4306 O O . LEU A 1 591 ? 162.030 141.852 94.425 1.00 61.62 590 LEU A O 1
ATOM 4311 N N . PRO A 1 592 ? 162.063 141.429 92.225 1.00 60.42 591 PRO A N 1
ATOM 4312 C CA . PRO A 1 592 ? 161.677 142.805 91.893 1.00 60.42 591 PRO A CA 1
ATOM 4313 C C . PRO A 1 592 ? 160.378 143.205 92.574 1.00 60.42 591 PRO A C 1
ATOM 4314 O O . PRO A 1 592 ? 159.440 142.415 92.679 1.00 60.42 591 PRO A O 1
ATOM 4318 N N . PHE A 1 593 ? 160.334 144.452 93.040 1.00 54.29 592 PHE A N 1
ATOM 4319 C CA . PHE A 1 593 ? 159.170 144.936 93.772 1.00 54.29 592 PHE A CA 1
ATOM 4320 C C . PHE A 1 593 ? 157.970 145.170 92.865 1.00 54.29 592 PHE A C 1
ATOM 4321 O O . PHE A 1 593 ? 156.832 144.939 93.285 1.00 54.29 592 PHE A O 1
ATOM 4329 N N . SER A 1 594 ? 158.194 145.630 91.635 1.00 56.57 593 SER A N 1
ATOM 4330 C CA . SER A 1 594 ? 157.077 145.970 90.759 1.00 56.57 593 SER A CA 1
ATOM 4331 C C . SER A 1 594 ? 156.263 144.741 90.379 1.00 56.57 593 SER A C 1
ATOM 4332 O O . SER A 1 594 ? 155.029 144.793 90.347 1.00 56.57 593 SER A O 1
ATOM 4335 N N . ARG A 1 595 ? 156.931 143.627 90.087 1.00 64.44 594 ARG A N 1
ATOM 4336 C CA . ARG A 1 595 ? 156.243 142.441 89.598 1.00 64.44 594 ARG A CA 1
ATOM 4337 C C . ARG A 1 595 ? 155.901 141.450 90.702 1.00 64.44 594 ARG A C 1
ATOM 4338 O O . ARG A 1 595 ? 154.929 140.700 90.563 1.00 64.44 594 ARG A O 1
ATOM 4346 N N . THR A 1 596 ? 156.657 141.441 91.797 1.00 56.42 595 THR A N 1
ATOM 4347 C CA . THR A 1 596 ? 156.413 140.526 92.904 1.00 56.42 595 THR A CA 1
ATOM 4348 C C . THR A 1 596 ? 155.725 141.181 94.092 1.00 56.42 595 THR A C 1
ATOM 4349 O O . THR A 1 596 ? 154.918 140.525 94.756 1.00 56.42 595 THR A O 1
ATOM 4353 N N . TRP A 1 597 ? 155.999 142.461 94.354 1.00 51.79 596 TRP A N 1
ATOM 4354 C CA . TRP A 1 597 ? 155.346 143.212 95.429 1.00 51.79 596 TRP A CA 1
ATOM 4355 C C . TRP A 1 597 ? 155.654 142.605 96.795 1.00 51.79 596 TRP A C 1
ATOM 4356 O O . TRP A 1 597 ? 154.757 142.313 97.588 1.00 51.79 596 TRP A O 1
ATOM 4367 N N . ASP A 1 598 ? 156.941 142.416 97.071 1.00 57.81 597 ASP A N 1
ATOM 4368 C CA . ASP A 1 598 ? 157.394 141.865 98.341 1.00 57.81 597 ASP A CA 1
ATOM 4369 C C . ASP A 1 598 ? 158.095 142.931 99.175 1.00 57.81 597 ASP A C 1
ATOM 4370 O O . ASP A 1 598 ? 158.965 143.653 98.680 1.00 57.81 597 ASP A O 1
ATOM 4375 N N . ASP A 1 599 ? 157.682 143.047 100.438 1.00 62.58 598 ASP A N 1
ATOM 4376 C CA . ASP A 1 599 ? 158.357 143.887 101.427 1.00 62.58 598 ASP A CA 1
ATOM 4377 C C . ASP A 1 599 ? 158.409 143.127 102.761 1.00 62.58 598 ASP A C 1
ATOM 4378 O O . ASP A 1 599 ? 157.557 143.255 103.642 1.00 62.58 598 ASP A O 1
ATOM 4383 N N . SER A 1 600 ? 159.463 142.340 102.928 1.00 72.50 599 SER A N 1
ATOM 4384 C CA . SER A 1 600 ? 159.589 141.445 104.065 1.00 72.50 599 SER A CA 1
ATOM 4385 C C . SER A 1 600 ? 160.753 141.870 104.948 1.00 72.50 599 SER A C 1
ATOM 4386 O O . SER A 1 600 ? 161.590 142.693 104.569 1.00 72.50 599 SER A O 1
ATOM 4389 N N . PHE A 1 601 ? 160.787 141.286 106.148 1.00 80.32 600 PHE A N 1
ATOM 4390 C CA . PHE A 1 601 ? 161.790 141.667 107.136 1.00 80.32 600 PHE A CA 1
ATOM 4391 C C . PHE A 1 601 ? 163.199 141.350 106.652 1.00 80.32 600 PHE A C 1
ATOM 4392 O O . PHE A 1 601 ? 164.120 142.155 106.833 1.00 80.32 600 PHE A O 1
ATOM 4400 N N . ASN A 1 602 ? 163.388 140.186 106.031 1.00 78.47 601 ASN A N 1
ATOM 4401 C CA . ASN A 1 602 ? 164.717 139.755 105.615 1.00 78.47 601 ASN A CA 1
ATOM 4402 C C . ASN A 1 602 ? 164.721 139.226 104.185 1.00 78.47 601 ASN A C 1
ATOM 4403 O O . ASN A 1 602 ? 165.553 138.386 103.834 1.00 78.47 601 ASN A O 1
ATOM 4408 N N . ASN A 1 603 ? 163.806 139.701 103.345 1.00 70.02 602 ASN A N 1
ATOM 4409 C CA . ASN A 1 603 ? 163.848 139.376 101.918 1.00 70.02 602 ASN A CA 1
ATOM 4410 C C . ASN A 1 603 ? 164.620 140.444 101.146 1.00 70.02 602 ASN A C 1
ATOM 4411 O O . ASN A 1 603 ? 164.142 141.031 100.176 1.00 70.02 602 ASN A O 1
ATOM 4416 N N . LYS A 1 604 ? 165.841 140.716 101.600 1.00 70.94 603 LYS A N 1
ATOM 4417 C CA . LYS A 1 604 ? 166.687 141.738 101.003 1.00 70.94 603 LYS A CA 1
ATOM 4418 C C . LYS A 1 604 ? 168.115 141.222 100.924 1.00 70.94 603 LYS A C 1
ATOM 4419 O O . LYS A 1 604 ? 168.587 140.533 101.833 1.00 70.94 603 LYS A O 1
ATOM 4425 N N . VAL A 1 605 ? 168.796 141.557 99.831 1.00 74.05 604 VAL A N 1
ATOM 4426 C CA . VAL A 1 605 ? 170.153 141.098 99.568 1.00 74.05 604 VAL A CA 1
ATOM 4427 C C . VAL A 1 605 ? 171.081 142.304 99.576 1.00 74.05 604 VAL A C 1
ATOM 4428 O O . VAL A 1 605 ? 170.801 143.320 98.931 1.00 74.05 604 VAL A O 1
ATOM 4432 N N . LEU A 1 606 ? 172.190 142.187 100.309 1.00 80.31 605 LEU A N 1
ATOM 4433 C CA . LEU A 1 606 ? 173.145 143.284 100.467 1.00 80.31 605 LEU A CA 1
ATOM 4434 C C . LEU A 1 606 ? 174.050 143.299 99.238 1.00 80.31 605 LEU A C 1
ATOM 4435 O O . LEU A 1 606 ? 175.097 142.651 99.180 1.00 80.31 605 LEU A O 1
ATOM 4440 N N . VAL A 1 607 ? 173.622 144.047 98.234 1.00 85.92 606 VAL A N 1
ATOM 4441 C CA . VAL A 1 607 ? 174.383 144.200 97.001 1.00 85.92 606 VAL A CA 1
ATOM 4442 C C . VAL A 1 607 ? 175.117 145.533 97.033 1.00 85.92 606 VAL A C 1
ATOM 4443 O O . VAL A 1 607 ? 174.660 146.509 97.638 1.00 85.92 606 VAL A O 1
ATOM 4447 N N . LEU A 1 608 ? 176.286 145.567 96.394 1.00 91.74 607 LEU A N 1
ATOM 4448 C CA . LEU A 1 608 ? 177.116 146.765 96.381 1.00 91.74 607 LEU A CA 1
ATOM 4449 C C . LEU A 1 608 ? 176.445 147.926 95.657 1.00 91.74 607 LEU A C 1
ATOM 4450 O O . LEU A 1 608 ? 176.133 148.952 96.268 1.00 91.74 607 LEU A O 1
ATOM 4455 N N . GLY A 1 609 ? 176.209 147.773 94.358 1.00 98.37 608 GLY A N 1
ATOM 4456 C CA . GLY A 1 609 ? 175.738 148.884 93.557 1.00 98.37 608 GLY A CA 1
ATOM 4457 C C . GLY A 1 609 ? 176.822 149.382 92.625 1.00 98.37 608 GLY A C 1
ATOM 4458 O O . GLY A 1 609 ? 178.001 149.382 92.991 1.00 98.37 608 GLY A O 1
ATOM 4459 N N . SER A 1 610 ? 176.435 149.789 91.416 1.00 101.87 609 SER A N 1
ATOM 4460 C CA . SER A 1 610 ? 177.313 150.180 90.314 1.00 101.87 609 SER A CA 1
ATOM 4461 C C . SER A 1 610 ? 178.098 148.998 89.761 1.00 101.87 609 SER A C 1
ATOM 4462 O O . SER A 1 610 ? 178.841 149.165 88.787 1.00 101.87 609 SER A O 1
ATOM 4465 N N . GLU A 1 611 ? 177.959 147.808 90.348 1.00 100.41 610 GLU A N 1
ATOM 4466 C CA . GLU A 1 611 ? 178.561 146.591 89.831 1.00 100.41 610 GLU A CA 1
ATOM 4467 C C . GLU A 1 611 ? 177.535 145.554 89.406 1.00 100.41 610 GLU A C 1
ATOM 4468 O O . GLU A 1 611 ? 177.885 144.637 88.654 1.00 100.41 610 GLU A O 1
ATOM 4474 N N . ASN A 1 612 ? 176.292 145.667 89.863 1.00 98.69 611 ASN A N 1
ATOM 4475 C CA . ASN A 1 612 ? 175.209 144.773 89.477 1.00 98.69 611 ASN A CA 1
ATOM 4476 C C . ASN A 1 612 ? 173.924 145.552 89.233 1.00 98.69 611 ASN A C 1
ATOM 4477 O O . ASN A 1 612 ? 172.826 145.107 89.581 1.00 98.69 611 ASN A O 1
ATOM 4482 N N . GLN A 1 613 ? 174.043 146.730 88.623 1.00 100.39 612 GLN A N 1
ATOM 4483 C CA . GLN A 1 613 ? 172.900 147.586 88.336 1.00 100.39 612 GLN A CA 1
ATOM 4484 C C . GLN A 1 613 ? 172.128 147.142 87.099 1.00 100.39 612 GLN A C 1
ATOM 4485 O O . GLN A 1 613 ? 171.239 147.869 86.641 1.00 100.39 612 GLN A O 1
ATOM 4491 N N . ASN A 1 614 ? 172.446 145.971 86.550 1.00 93.08 613 ASN A N 1
ATOM 4492 C CA . ASN A 1 614 ? 171.776 145.452 85.367 1.00 93.08 613 ASN A CA 1
ATOM 4493 C C . ASN A 1 614 ? 170.717 144.409 85.703 1.00 93.08 613 ASN A C 1
ATOM 4494 O O . ASN A 1 614 ? 170.188 143.764 84.792 1.00 93.08 613 ASN A O 1
ATOM 4496 N N . LYS A 1 615 ? 170.402 144.221 86.987 1.00 85.45 614 LYS A N 1
ATOM 4497 C CA . LYS A 1 615 ? 169.372 143.256 87.357 1.00 85.45 614 LYS A CA 1
ATOM 4498 C C . LYS A 1 615 ? 168.008 143.666 86.817 1.00 85.45 614 LYS A C 1
ATOM 4499 O O . LYS A 1 615 ? 167.274 142.831 86.276 1.00 85.45 614 LYS A O 1
ATOM 4505 N N . GLY A 1 616 ? 167.659 144.944 86.944 1.00 81.52 615 GLY A N 1
ATOM 4506 C CA . GLY A 1 616 ? 166.359 145.403 86.487 1.00 81.52 615 GLY A CA 1
ATOM 4507 C C . GLY A 1 616 ? 165.235 144.707 87.226 1.00 81.52 615 GLY A C 1
ATOM 4508 O O . GLY A 1 616 ? 165.322 144.428 88.426 1.00 81.52 615 GLY A O 1
ATOM 4509 N N . ASN A 1 617 ? 164.157 144.420 86.497 1.00 78.52 616 ASN A N 1
ATOM 4510 C CA . ASN A 1 617 ? 163.028 143.659 87.015 1.00 78.52 616 ASN A CA 1
ATOM 4511 C C . ASN A 1 617 ? 163.062 142.206 86.557 1.00 78.52 616 ASN A C 1
ATOM 4512 O O . ASN A 1 617 ? 162.010 141.607 86.310 1.00 78.52 616 ASN A O 1
ATOM 4517 N N . GLN A 1 618 ? 164.256 141.628 86.437 1.00 84.28 617 GLN A N 1
ATOM 4518 C CA . GLN A 1 618 ? 164.413 140.334 85.789 1.00 84.28 617 GLN A CA 1
ATOM 4519 C C . GLN A 1 618 ? 164.452 139.159 86.755 1.00 84.28 617 GLN A C 1
ATOM 4520 O O . GLN A 1 618 ? 164.341 138.015 86.299 1.00 84.28 617 GLN A O 1
ATOM 4526 N N . THR A 1 619 ? 164.623 139.407 88.068 1.00 80.49 618 THR A N 1
ATOM 4527 C CA . THR A 1 619 ? 164.679 138.384 89.113 1.00 80.49 618 THR A CA 1
ATOM 4528 C C . THR A 1 619 ? 165.966 137.576 88.969 1.00 80.49 618 THR A C 1
ATOM 4529 O O . THR A 1 619 ? 166.435 137.359 87.844 1.00 80.49 618 THR A O 1
ATOM 4533 N N . PRO A 1 620 ? 166.581 137.115 90.064 1.00 83.81 619 PRO A N 1
ATOM 4534 C CA . PRO A 1 620 ? 167.804 136.313 89.914 1.00 83.81 619 PRO A CA 1
ATOM 4535 C C . PRO A 1 620 ? 167.541 134.947 89.302 1.00 83.81 619 PRO A C 1
ATOM 4536 O O . PRO A 1 620 ? 167.726 133.919 89.958 1.00 83.81 619 PRO A O 1
ATOM 4540 N N . TYR A 1 621 ? 167.080 134.931 88.058 1.00 91.75 620 TYR A N 1
ATOM 4541 C CA . TYR A 1 621 ? 167.033 133.748 87.206 1.00 91.75 620 TYR A CA 1
ATOM 4542 C C . TYR A 1 621 ? 167.656 133.994 85.845 1.00 91.75 620 TYR A C 1
ATOM 4543 O O . TYR A 1 621 ? 168.285 133.091 85.289 1.00 91.75 620 TYR A O 1
ATOM 4552 N N . GLU A 1 622 ? 167.491 135.194 85.290 1.00 92.12 621 GLU A N 1
ATOM 4553 C CA . GLU A 1 622 ? 168.083 135.544 84.011 1.00 92.12 621 GLU A CA 1
ATOM 4554 C C . GLU A 1 622 ? 169.210 136.558 84.124 1.00 92.12 621 GLU A C 1
ATOM 4555 O O . GLU A 1 622 ? 169.985 136.699 83.173 1.00 92.12 621 GLU A O 1
ATOM 4561 N N . TYR A 1 623 ? 169.321 137.266 85.250 1.00 92.58 622 TYR A N 1
ATOM 4562 C CA . TYR A 1 623 ? 170.499 138.097 85.467 1.00 92.58 622 TYR A CA 1
ATOM 4563 C C . TYR A 1 623 ? 171.712 137.243 85.815 1.00 92.58 622 TYR A C 1
ATOM 4564 O O . TYR A 1 623 ? 172.823 137.510 85.344 1.00 92.58 622 TYR A O 1
ATOM 4573 N N . PHE A 1 624 ? 171.520 136.217 86.642 1.00 94.45 623 PHE A N 1
ATOM 4574 C CA . PHE A 1 624 ? 172.547 135.215 86.895 1.00 94.45 623 PHE A CA 1
ATOM 4575 C C . PHE A 1 624 ? 172.492 134.062 85.906 1.00 94.45 623 PHE A C 1
ATOM 4576 O O . PHE A 1 624 ? 173.304 133.136 86.013 1.00 94.45 623 PHE A O 1
ATOM 4584 N N . ASN A 1 625 ? 171.553 134.096 84.960 1.00 94.02 624 ASN A N 1
ATOM 4585 C CA . ASN A 1 625 ? 171.443 133.093 83.901 1.00 94.02 624 ASN A CA 1
ATOM 4586 C C . ASN A 1 625 ? 171.239 131.692 84.479 1.00 94.02 624 ASN A C 1
ATOM 4587 O O . ASN A 1 625 ? 172.014 130.768 84.225 1.00 94.02 624 ASN A O 1
ATOM 4592 N N . GLY A 1 626 ? 170.180 131.543 85.270 1.00 92.71 625 GLY A N 1
ATOM 4593 C CA . GLY A 1 626 ? 169.772 130.254 85.780 1.00 92.71 625 GLY A CA 1
ATOM 4594 C C . GLY A 1 626 ? 168.945 129.434 84.821 1.00 92.71 625 GLY A C 1
ATOM 4595 O O . GLY A 1 626 ? 168.501 128.338 85.172 1.00 92.71 625 GLY A O 1
ATOM 4596 N N . LYS A 1 627 ? 168.714 129.949 83.612 1.00 97.16 626 LYS A N 1
ATOM 4597 C CA . LYS A 1 627 ? 167.958 129.206 82.610 1.00 97.16 626 LYS A CA 1
ATOM 4598 C C . LYS A 1 627 ? 168.684 127.931 82.198 1.00 97.16 626 LYS A C 1
ATOM 4599 O O . LYS A 1 627 ? 168.053 126.885 82.008 1.00 97.16 626 LYS A O 1
ATOM 4605 N N . ASP A 1 628 ? 170.009 127.998 82.058 1.00 94.42 627 ASP A N 1
ATOM 4606 C CA . ASP A 1 628 ? 170.806 126.871 81.591 1.00 94.42 627 ASP A CA 1
ATOM 4607 C C . ASP A 1 628 ? 171.766 126.364 82.661 1.00 94.42 627 ASP A C 1
ATOM 4608 O O . ASP A 1 628 ? 172.724 125.653 82.340 1.00 94.42 627 ASP A O 1
ATOM 4613 N N . ASN A 1 629 ? 171.522 126.710 83.926 1.00 93.50 628 ASN A N 1
ATOM 4614 C CA . ASN A 1 629 ? 172.396 126.339 85.038 1.00 93.50 628 ASN A CA 1
ATOM 4615 C C . ASN A 1 629 ? 173.841 126.747 84.763 1.00 93.50 628 ASN A C 1
ATOM 4616 O O . ASN A 1 629 ? 174.773 125.946 84.863 1.00 93.50 628 ASN A O 1
ATOM 4621 N N . SER A 1 630 ? 174.018 128.016 84.402 1.00 91.46 629 SER A N 1
ATOM 4622 C CA . SER A 1 630 ? 175.350 128.560 84.197 1.00 91.46 629 SER A CA 1
ATOM 4623 C C . SER A 1 630 ? 176.149 128.503 85.496 1.00 91.46 629 SER A C 1
ATOM 4624 O O . SER A 1 630 ? 175.595 128.379 86.592 1.00 91.46 629 SER A O 1
ATOM 4627 N N . ARG A 1 631 ? 177.475 128.579 85.360 1.00 88.78 630 ARG A N 1
ATOM 4628 C CA . ARG A 1 631 ? 178.347 128.473 86.526 1.00 88.78 630 ARG A CA 1
ATOM 4629 C C . ARG A 1 631 ? 177.996 129.526 87.569 1.00 88.78 630 ARG A C 1
ATOM 4630 O O . ARG A 1 631 ? 177.757 129.200 88.740 1.00 88.78 630 ARG A O 1
ATOM 4632 N N . GLU A 1 632 ? 177.893 130.789 87.142 1.00 89.67 631 GLU A N 1
ATOM 4633 C CA . GLU A 1 632 ? 177.587 131.894 88.043 1.00 89.67 631 GLU A CA 1
ATOM 4634 C C . GLU A 1 632 ? 176.378 131.568 88.910 1.00 89.67 631 GLU A C 1
ATOM 4635 O O . GLU A 1 632 ? 176.390 131.784 90.126 1.00 89.67 631 GLU A O 1
ATOM 4641 N N . TRP A 1 633 ? 175.342 131.007 88.290 1.00 89.72 632 TRP A N 1
ATOM 4642 C CA . TRP A 1 633 ? 174.195 130.481 89.017 1.00 89.72 632 TRP A CA 1
ATOM 4643 C C . TRP A 1 633 ? 174.618 129.446 90.051 1.00 89.72 632 TRP A C 1
ATOM 4644 O O . TRP A 1 633 ? 174.106 129.444 91.176 1.00 89.72 632 TRP A O 1
ATOM 4655 N N . GLN A 1 634 ? 175.538 128.552 89.679 1.00 88.89 633 GLN A N 1
ATOM 4656 C CA . GLN A 1 634 ? 175.918 127.475 90.587 1.00 88.89 633 GLN A CA 1
ATOM 4657 C C . GLN A 1 634 ? 176.579 128.018 91.846 1.00 88.89 633 GLN A C 1
ATOM 4658 O O . GLN A 1 634 ? 176.155 127.696 92.965 1.00 88.89 633 GLN A O 1
ATOM 4664 N N . GLU A 1 635 ? 177.613 128.857 91.699 1.00 87.72 634 GLU A N 1
ATOM 4665 C CA . GLU A 1 635 ? 178.223 129.365 92.928 1.00 87.72 634 GLU A CA 1
ATOM 4666 C C . GLU A 1 635 ? 177.322 130.368 93.634 1.00 87.72 634 GLU A C 1
ATOM 4667 O O . GLU A 1 635 ? 177.443 130.539 94.848 1.00 87.72 634 GLU A O 1
ATOM 4673 N N . PHE A 1 636 ? 176.398 131.016 92.919 1.00 85.29 635 PHE A N 1
ATOM 4674 C CA . PHE A 1 636 ? 175.434 131.880 93.592 1.00 85.29 635 PHE A CA 1
ATOM 4675 C C . PHE A 1 636 ? 174.545 131.068 94.525 1.00 85.29 635 PHE A C 1
ATOM 4676 O O . PHE A 1 636 ? 174.349 131.427 95.694 1.00 85.29 635 PHE A O 1
ATOM 4684 N N . LYS A 1 637 ? 174.021 129.945 94.030 1.00 86.56 636 LYS A N 1
ATOM 4685 C CA . LYS A 1 637 ? 173.236 129.066 94.886 1.00 86.56 636 LYS A CA 1
ATOM 4686 C C . LYS A 1 637 ? 174.077 128.538 96.040 1.00 86.56 636 LYS A C 1
ATOM 4687 O O . LYS A 1 637 ? 173.619 128.511 97.188 1.00 86.56 636 LYS A O 1
ATOM 4693 N N . ALA A 1 638 ? 175.321 128.138 95.757 1.00 89.22 637 ALA A N 1
ATOM 4694 C CA . ALA A 1 638 ? 176.177 127.595 96.809 1.00 89.22 637 ALA A CA 1
ATOM 4695 C C . ALA A 1 638 ? 176.431 128.621 97.907 1.00 89.22 637 ALA A C 1
ATOM 4696 O O . ALA A 1 638 ? 176.363 128.296 99.097 1.00 89.22 637 ALA A O 1
ATOM 4698 N N . ARG A 1 639 ? 176.712 129.870 97.529 1.00 86.63 638 ARG A N 1
ATOM 4699 C CA . ARG A 1 639 ? 176.998 130.900 98.518 1.00 86.63 638 ARG A CA 1
ATOM 4700 C C . ARG A 1 639 ? 175.745 131.351 99.252 1.00 86.63 638 ARG A C 1
ATOM 4701 O O . ARG A 1 639 ? 175.852 131.845 100.379 1.00 86.63 638 ARG A O 1
ATOM 4709 N N . VAL A 1 640 ? 174.558 131.197 98.649 1.00 83.85 639 VAL A N 1
ATOM 4710 C CA . VAL A 1 640 ? 173.335 131.525 99.379 1.00 83.85 639 VAL A CA 1
ATOM 4711 C C . VAL A 1 640 ? 172.775 130.350 100.170 1.00 83.85 639 VAL A C 1
ATOM 4712 O O . VAL A 1 640 ? 171.808 130.539 100.922 1.00 83.85 639 VAL A O 1
ATOM 4716 N N . GLU A 1 641 ? 173.337 129.147 100.031 1.00 88.69 640 GLU A N 1
ATOM 4717 C CA . GLU A 1 641 ? 172.902 128.024 100.861 1.00 88.69 640 GLU A CA 1
ATOM 4718 C C . GLU A 1 641 ? 173.967 127.521 101.823 1.00 88.69 640 GLU A C 1
ATOM 4719 O O . GLU A 1 641 ? 173.646 127.213 102.972 1.00 88.69 640 GLU A O 1
ATOM 4725 N N . THR A 1 642 ? 175.229 127.417 101.395 1.00 93.13 641 THR A N 1
ATOM 4726 C CA . THR A 1 642 ? 176.278 126.983 102.315 1.00 93.13 641 THR A CA 1
ATOM 4727 C C . THR A 1 642 ? 176.491 128.003 103.426 1.00 93.13 641 THR A C 1
ATOM 4728 O O . THR A 1 642 ? 176.597 127.638 104.603 1.00 93.13 641 THR A O 1
ATOM 4732 N N . SER A 1 643 ? 176.560 129.282 103.072 1.00 93.50 642 SER A N 1
ATOM 4733 C CA . SER A 1 643 ? 176.690 130.327 104.075 1.00 93.50 642 SER A CA 1
ATOM 4734 C C . SER A 1 643 ? 175.398 130.452 104.875 1.00 93.50 642 SER A C 1
ATOM 4735 O O . SER A 1 643 ? 174.293 130.401 104.328 1.00 93.50 642 SER A O 1
ATOM 4738 N N . ARG A 1 644 ? 175.548 130.623 106.187 1.00 95.11 643 ARG A N 1
ATOM 4739 C CA . ARG A 1 644 ? 174.424 130.534 107.120 1.00 95.11 643 ARG A CA 1
ATOM 4740 C C . ARG A 1 644 ? 173.549 131.774 106.989 1.00 95.11 643 ARG A C 1
ATOM 4741 O O . ARG A 1 644 ? 173.805 132.815 107.597 1.00 95.11 643 ARG A O 1
ATOM 4749 N N . PHE A 1 645 ? 172.502 131.654 106.182 1.00 88.41 644 PHE A N 1
ATOM 4750 C CA . PHE A 1 645 ? 171.444 132.640 106.032 1.00 88.41 644 PHE A CA 1
ATOM 4751 C C . PHE A 1 645 ? 170.124 132.025 106.481 1.00 88.41 644 PHE A C 1
ATOM 4752 O O . PHE A 1 645 ? 169.997 130.796 106.550 1.00 88.41 644 PHE A O 1
ATOM 4760 N N . PRO A 1 646 ? 169.128 132.845 106.819 1.00 86.53 645 PRO A N 1
ATOM 4761 C CA . PRO A 1 646 ? 167.819 132.292 107.187 1.00 86.53 645 PRO A CA 1
ATOM 4762 C C . PRO A 1 646 ? 167.234 131.442 106.067 1.00 86.53 645 PRO A C 1
ATOM 4763 O O . PRO A 1 646 ? 167.359 131.766 104.884 1.00 86.53 645 PRO A O 1
ATOM 4767 N N . ARG A 1 647 ? 166.591 130.338 106.459 1.00 86.87 646 ARG A N 1
ATOM 4768 C CA . ARG A 1 647 ? 166.067 129.389 105.480 1.00 86.87 646 ARG A CA 1
ATOM 4769 C C . ARG A 1 647 ? 164.992 130.024 104.609 1.00 86.87 646 ARG A C 1
ATOM 4770 O O . ARG A 1 647 ? 164.947 129.791 103.395 1.00 86.87 646 ARG A O 1
ATOM 4778 N N . SER A 1 648 ? 164.111 130.824 105.213 1.00 79.83 647 SER A N 1
ATOM 4779 C CA . SER A 1 648 ? 163.062 131.483 104.443 1.00 79.83 647 SER A CA 1
ATOM 4780 C C . SER A 1 648 ? 163.652 132.439 103.414 1.00 79.83 647 SER A C 1
ATOM 4781 O O . SER A 1 648 ? 163.156 132.526 102.286 1.00 79.83 647 SER A O 1
ATOM 4784 N N . LYS A 1 649 ? 164.700 133.179 103.790 1.00 77.32 648 LYS A N 1
ATOM 4785 C CA . LYS A 1 649 ? 165.382 134.030 102.819 1.00 77.32 648 LYS A CA 1
ATOM 4786 C C . LYS A 1 649 ? 166.024 133.197 101.718 1.00 77.32 648 LYS A C 1
ATOM 4787 O O . LYS A 1 649 ? 165.937 133.545 100.536 1.00 77.32 648 LYS A O 1
ATOM 4793 N N . LYS A 1 650 ? 166.668 132.087 102.087 1.00 82.68 649 LYS A N 1
ATOM 4794 C CA . LYS A 1 650 ? 167.252 131.200 101.086 1.00 82.68 649 LYS A CA 1
ATOM 4795 C C . LYS A 1 650 ? 166.195 130.713 100.105 1.00 82.68 649 LYS A C 1
ATOM 4796 O O . LYS A 1 650 ? 166.483 130.496 98.923 1.00 82.68 649 LYS A O 1
ATOM 4802 N N . GLN A 1 651 ? 164.964 130.535 100.582 1.00 86.02 650 GLN A N 1
ATOM 4803 C CA . GLN A 1 651 ? 163.911 130.006 99.725 1.00 86.02 650 GLN A CA 1
ATOM 4804 C C . GLN A 1 651 ? 163.307 131.096 98.844 1.00 86.02 650 GLN A C 1
ATOM 4805 O O . GLN A 1 651 ? 163.143 130.897 97.634 1.00 86.02 650 GLN A O 1
ATOM 4811 N N . ARG A 1 652 ? 162.979 132.257 99.422 1.00 77.41 651 ARG A N 1
ATOM 4812 C CA . ARG A 1 652 ? 162.329 133.309 98.643 1.00 77.41 651 ARG A CA 1
ATOM 4813 C C . ARG A 1 652 ? 163.252 133.854 97.562 1.00 77.41 651 ARG A C 1
ATOM 4814 O O . ARG A 1 652 ? 162.809 134.131 96.442 1.00 77.41 651 ARG A O 1
ATOM 4822 N N . ILE A 1 653 ? 164.537 134.025 97.880 1.00 74.09 652 ILE A N 1
ATOM 4823 C CA . ILE A 1 653 ? 165.496 134.519 96.901 1.00 74.09 652 ILE A CA 1
ATOM 4824 C C . ILE A 1 653 ? 165.648 133.550 95.737 1.00 74.09 652 ILE A C 1
ATOM 4825 O O . ILE A 1 653 ? 165.963 133.970 94.617 1.00 74.09 652 ILE A O 1
ATOM 4830 N N . LEU A 1 654 ? 165.393 132.260 95.963 1.00 81.30 653 LEU A N 1
ATOM 4831 C CA . LEU A 1 654 ? 165.676 131.216 94.986 1.00 81.30 653 LEU A CA 1
ATOM 4832 C C . LEU A 1 654 ? 164.417 130.547 94.437 1.00 81.30 653 LEU A C 1
ATOM 4833 O O . LEU A 1 654 ? 164.461 129.380 94.043 1.00 81.30 653 LEU A O 1
ATOM 4838 N N . LEU A 1 655 ? 163.290 131.259 94.389 1.00 83.60 654 LEU A N 1
ATOM 4839 C CA . LEU A 1 655 ? 162.108 130.684 93.743 1.00 83.60 654 LEU A CA 1
ATOM 4840 C C . LEU A 1 655 ? 162.178 130.800 92.224 1.00 83.60 654 LEU A C 1
ATOM 4841 O O . LEU A 1 655 ? 162.325 129.796 91.520 1.00 83.60 654 LEU A O 1
ATOM 4846 N N . GLN A 1 656 ? 162.088 132.027 91.710 1.00 85.21 655 GLN A N 1
ATOM 4847 C CA . GLN A 1 656 ? 162.112 132.319 90.273 1.00 85.21 655 GLN A CA 1
ATOM 4848 C C . GLN A 1 656 ? 161.149 131.437 89.473 1.00 85.21 655 GLN A C 1
ATOM 4849 O O . GLN A 1 656 ? 161.278 131.319 88.250 1.00 85.21 655 GLN A O 1
ATOM 4855 N N . LYS A 1 657 ? 160.176 130.808 90.138 1.00 84.35 656 LYS A N 1
ATOM 4856 C CA . LYS A 1 657 ? 159.272 129.868 89.486 1.00 84.35 656 LYS A CA 1
ATOM 4857 C C . LYS A 1 657 ? 157.846 130.013 90.002 1.00 84.35 656 LYS A C 1
ATOM 4858 O O . LYS A 1 657 ? 157.104 129.027 90.070 1.00 84.35 656 LYS A O 1
ATOM 4860 N N . PHE A 1 658 ? 157.449 131.224 90.372 1.00 81.19 657 PHE A N 1
ATOM 4861 C CA . PHE A 1 658 ? 156.161 131.478 90.997 1.00 81.19 657 PHE A CA 1
ATOM 4862 C C . PHE A 1 658 ? 155.199 132.115 90.003 1.00 81.19 657 PHE A C 1
ATOM 4863 O O . PHE A 1 658 ? 155.559 132.454 88.872 1.00 81.19 657 PHE A O 1
ATOM 4871 N N . ASP A 1 659 ? 153.956 132.273 90.448 1.00 77.75 658 ASP A N 1
ATOM 4872 C CA . ASP A 1 659 ? 152.953 133.035 89.714 1.00 77.75 658 ASP A CA 1
ATOM 4873 C C . ASP A 1 659 ? 153.029 134.478 90.197 1.00 77.75 658 ASP A C 1
ATOM 4874 O O . ASP A 1 659 ? 152.698 134.770 91.351 1.00 77.75 658 ASP A O 1
ATOM 4879 N N . GLU A 1 660 ? 153.469 135.380 89.316 1.00 73.39 659 GLU A N 1
ATOM 4880 C CA . GLU A 1 660 ? 153.761 136.747 89.741 1.00 73.39 659 GLU A CA 1
ATOM 4881 C C . GLU A 1 660 ? 152.513 137.455 90.258 1.00 73.39 659 GLU A C 1
ATOM 4882 O O . GLU A 1 660 ? 152.553 138.100 91.312 1.00 73.39 659 GLU A O 1
ATOM 4888 N N . ASP A 1 661 ? 151.389 137.327 89.549 1.00 69.30 660 ASP A N 1
ATOM 4889 C CA . ASP A 1 661 ? 150.174 138.010 89.982 1.00 69.30 660 ASP A CA 1
ATOM 4890 C C . ASP A 1 661 ? 149.585 137.357 91.227 1.00 69.30 660 ASP A C 1
ATOM 4891 O O . ASP A 1 661 ? 149.155 138.053 92.154 1.00 69.30 660 ASP A O 1
ATOM 4896 N N . GLY A 1 662 ? 149.566 136.024 91.271 1.00 62.12 661 GLY A N 1
ATOM 4897 C CA . GLY A 1 662 ? 149.063 135.345 92.454 1.00 62.12 661 GLY A CA 1
ATOM 4898 C C . GLY A 1 662 ? 149.902 135.623 93.686 1.00 62.12 661 GLY A C 1
ATOM 4899 O O . GLY A 1 662 ? 149.370 135.880 94.766 1.00 62.12 661 GLY A O 1
ATOM 4900 N N . PHE A 1 663 ? 151.227 135.588 93.538 1.00 62.56 662 PHE A N 1
ATOM 4901 C CA . PHE A 1 663 ? 152.109 135.863 94.668 1.00 62.56 662 PHE A CA 1
ATOM 4902 C C . PHE A 1 663 ? 152.006 137.325 95.097 1.00 62.56 662 PHE A C 1
ATOM 4903 O O . PHE A 1 663 ? 152.028 137.634 96.297 1.00 62.56 662 PHE A O 1
ATOM 4911 N N . LYS A 1 664 ? 151.875 138.237 94.128 1.00 55.91 663 LYS A N 1
ATOM 4912 C CA . LYS A 1 664 ? 151.672 139.645 94.453 1.00 55.91 663 LYS A CA 1
ATOM 4913 C C . LYS A 1 664 ? 150.384 139.849 95.240 1.00 55.91 663 LYS A C 1
ATOM 4914 O O . LYS A 1 664 ? 150.364 140.592 96.226 1.00 55.91 663 LYS A O 1
ATOM 4920 N N . GLU A 1 665 ? 149.298 139.195 94.823 1.00 55.05 664 GLU A N 1
ATOM 4921 C CA . GLU A 1 665 ? 148.042 139.306 95.554 1.00 55.05 664 GLU A CA 1
ATOM 4922 C C . GLU A 1 665 ? 148.089 138.588 96.897 1.00 55.05 664 GLU A C 1
ATOM 4923 O O . GLU A 1 665 ? 147.310 138.926 97.794 1.00 55.05 664 GLU A O 1
ATOM 4929 N N . ARG A 1 666 ? 148.972 137.602 97.051 1.00 56.22 665 ARG A N 1
ATOM 4930 C CA . ARG A 1 666 ? 149.150 136.976 98.356 1.00 56.22 665 ARG A CA 1
ATOM 4931 C C . ARG A 1 666 ? 149.889 137.903 99.310 1.00 56.22 665 ARG A C 1
ATOM 4932 O O . ARG A 1 666 ? 149.599 137.927 100.511 1.00 56.22 665 ARG A O 1
ATOM 4940 N N . ASN A 1 667 ? 150.848 138.670 98.796 1.00 49.96 666 ASN A N 1
ATOM 4941 C CA . ASN A 1 667 ? 151.571 139.639 99.613 1.00 49.96 666 ASN A CA 1
ATOM 4942 C C . ASN A 1 667 ? 150.924 141.019 99.630 1.00 49.96 666 ASN A C 1
ATOM 4943 O O . ASN A 1 667 ? 151.482 141.939 100.237 1.00 49.96 666 ASN A O 1
ATOM 4948 N N . LEU A 1 668 ? 149.776 141.190 98.983 1.00 46.48 667 LEU A N 1
ATOM 4949 C CA . LEU A 1 668 ? 149.073 142.467 98.954 1.00 46.48 667 LEU A CA 1
ATOM 4950 C C . LEU A 1 668 ? 147.807 142.471 99.794 1.00 46.48 667 LEU A C 1
ATOM 4951 O O . LEU A 1 668 ? 147.570 143.425 100.536 1.00 46.48 667 LEU A O 1
ATOM 4956 N N . ASN A 1 669 ? 146.988 141.431 99.692 1.00 43.21 668 ASN A N 1
ATOM 4957 C CA . ASN A 1 669 ? 145.754 141.308 100.446 1.00 43.21 668 ASN A CA 1
ATOM 4958 C C . ASN A 1 669 ? 146.017 140.564 101.752 1.00 43.21 668 ASN A C 1
ATOM 4959 O O . ASN A 1 669 ? 147.163 140.351 102.157 1.00 43.21 668 ASN A O 1
ATOM 4964 N N . ASP A 1 670 ? 144.942 140.176 102.431 1.00 40.78 669 ASP A N 1
ATOM 4965 C CA . ASP A 1 670 ? 145.022 139.287 103.579 1.00 40.78 669 ASP A CA 1
ATOM 4966 C C . ASP A 1 670 ? 143.883 138.285 103.495 1.00 40.78 669 ASP A C 1
ATOM 4967 O O . ASP A 1 670 ? 142.771 138.633 103.092 1.00 40.78 669 ASP A O 1
ATOM 4972 N N . THR A 1 671 ? 144.166 137.044 103.876 1.00 44.82 670 THR A N 1
ATOM 4973 C CA . THR A 1 671 ? 143.207 135.954 103.765 1.00 44.82 670 THR A CA 1
ATOM 4974 C C . THR A 1 671 ? 143.022 135.260 105.104 1.00 44.82 670 THR A C 1
ATOM 4975 O O . THR A 1 671 ? 142.951 134.030 105.184 1.00 44.82 670 THR A O 1
ATOM 4979 N N . ARG A 1 672 ? 142.946 136.036 106.179 1.00 41.39 671 ARG A N 1
ATOM 4980 C CA . ARG A 1 672 ? 142.588 135.467 107.465 1.00 41.39 671 ARG A CA 1
ATOM 4981 C C . ARG A 1 672 ? 141.099 135.134 107.484 1.00 41.39 671 ARG A C 1
ATOM 4982 O O . ARG A 1 672 ? 140.330 135.546 106.611 1.00 41.39 671 ARG A O 1
ATOM 4990 N N . TYR A 1 673 ? 140.692 134.364 108.494 1.00 45.20 672 TYR A N 1
ATOM 4991 C CA . TYR A 1 673 ? 139.288 133.982 108.600 1.00 45.20 672 TYR A CA 1
ATOM 4992 C C . TYR A 1 673 ? 138.398 135.209 108.742 1.00 45.20 672 TYR A C 1
ATOM 4993 O O . TYR A 1 673 ? 137.352 135.309 108.090 1.00 45.20 672 TYR A O 1
ATOM 5002 N N . VAL A 1 674 ? 138.813 136.165 109.574 1.00 40.97 673 VAL A N 1
ATOM 5003 C CA . VAL A 1 674 ? 137.988 137.339 109.826 1.00 40.97 673 VAL A CA 1
ATOM 5004 C C . VAL A 1 674 ? 137.891 138.213 108.580 1.00 40.97 673 VAL A C 1
ATOM 5005 O O . VAL A 1 674 ? 136.812 138.710 108.242 1.00 40.97 673 VAL A O 1
ATOM 5009 N N . ASN A 1 675 ? 139.001 138.399 107.864 1.00 39.17 674 ASN A N 1
ATOM 5010 C CA . ASN A 1 675 ? 138.966 139.240 106.672 1.00 39.17 674 ASN A CA 1
ATOM 5011 C C . ASN A 1 675 ? 138.185 138.574 105.546 1.00 39.17 674 ASN A C 1
ATOM 5012 O O . ASN A 1 675 ? 137.444 139.243 104.818 1.00 39.17 674 ASN A O 1
ATOM 5017 N N . ARG A 1 676 ? 138.336 137.259 105.387 1.00 41.46 675 ARG A N 1
ATOM 5018 C CA . ARG A 1 676 ? 137.546 136.541 104.392 1.00 41.46 675 ARG A CA 1
ATOM 5019 C C . ARG A 1 676 ? 136.058 136.632 104.707 1.00 41.46 675 ARG A C 1
ATOM 5020 O O . ARG A 1 676 ? 135.232 136.857 103.809 1.00 41.46 675 ARG A O 1
ATOM 5028 N N . PHE A 1 677 ? 135.700 136.461 105.983 1.00 39.79 676 PHE A N 1
ATOM 5029 C CA . PHE A 1 677 ? 134.302 136.579 106.378 1.00 39.79 676 PHE A CA 1
ATOM 5030 C C . PHE A 1 677 ? 133.774 137.981 106.117 1.00 39.79 676 PHE A C 1
ATOM 5031 O O . PHE A 1 677 ? 132.653 138.144 105.627 1.00 39.79 676 PHE A O 1
ATOM 5039 N N . LEU A 1 678 ? 134.562 139.007 106.446 1.00 37.63 677 LEU A N 1
ATOM 5040 C CA . LEU A 1 678 ? 134.131 140.375 106.184 1.00 37.63 677 LEU A CA 1
ATOM 5041 C C . LEU A 1 678 ? 133.923 140.609 104.698 1.00 37.63 677 LEU A C 1
ATOM 5042 O O . LEU A 1 678 ? 132.920 141.202 104.293 1.00 37.63 677 LEU A O 1
ATOM 5047 N N . CYS A 1 679 ? 134.853 140.137 103.868 1.00 37.93 678 CYS A N 1
ATOM 5048 C CA . CYS A 1 679 ? 134.708 140.323 102.431 1.00 37.93 678 CYS A CA 1
ATOM 5049 C C . CYS A 1 679 ? 133.420 139.686 101.931 1.00 37.93 678 CYS A C 1
ATOM 5050 O O . CYS A 1 679 ? 132.594 140.351 101.293 1.00 37.93 678 CYS A O 1
ATOM 5053 N N . GLN A 1 680 ? 133.207 138.407 102.251 1.00 39.46 679 GLN A N 1
ATOM 5054 C CA . GLN A 1 680 ? 132.020 137.727 101.741 1.00 39.46 679 GLN A CA 1
ATOM 5055 C C . GLN A 1 680 ? 130.740 138.358 102.285 1.00 39.46 679 GLN A C 1
ATOM 5056 O O . GLN A 1 680 ? 129.792 138.599 101.528 1.00 39.46 679 GLN A O 1
ATOM 5062 N N . PHE A 1 681 ? 130.713 138.682 103.580 1.00 35.96 680 PHE A N 1
ATOM 5063 C CA . PHE A 1 681 ? 129.494 139.178 104.209 1.00 35.96 680 PHE A CA 1
ATOM 5064 C C . PHE A 1 681 ? 129.132 140.568 103.699 1.00 35.96 680 PHE A C 1
ATOM 5065 O O . PHE A 1 681 ? 127.975 140.831 103.351 1.00 35.96 680 PHE A O 1
ATOM 5073 N N . VAL A 1 682 ? 130.111 141.473 103.638 1.00 34.14 681 VAL A N 1
ATOM 5074 C CA . VAL A 1 682 ? 129.844 142.825 103.165 1.00 34.14 681 VAL A CA 1
ATOM 5075 C C . VAL A 1 682 ? 129.505 142.820 101.680 1.00 34.14 681 VAL A C 1
ATOM 5076 O O . VAL A 1 682 ? 128.640 143.579 101.231 1.00 34.14 681 VAL A O 1
ATOM 5080 N N . ALA A 1 683 ? 130.171 141.974 100.889 1.00 37.83 682 ALA A N 1
ATOM 5081 C CA . ALA A 1 683 ? 129.830 141.902 99.475 1.00 37.83 682 ALA A CA 1
ATOM 5082 C C . ALA A 1 683 ? 128.414 141.382 99.275 1.00 37.83 682 ALA A C 1
ATOM 5083 O O . ALA A 1 683 ? 127.684 141.872 98.406 1.00 37.83 682 ALA A O 1
ATOM 5085 N N . ASP A 1 684 ? 128.003 140.394 100.072 1.00 42.39 683 ASP A N 1
ATOM 5086 C CA . ASP A 1 684 ? 126.689 139.792 99.882 1.00 42.39 683 ASP A CA 1
ATOM 5087 C C . ASP A 1 684 ? 125.562 140.679 100.398 1.00 42.39 683 ASP A C 1
ATOM 5088 O O . ASP A 1 684 ? 124.497 140.748 99.775 1.00 42.39 683 ASP A O 1
ATOM 5093 N N . ARG A 1 685 ? 125.765 141.365 101.524 1.00 38.20 684 ARG A N 1
ATOM 5094 C CA . ARG A 1 685 ? 124.647 141.903 102.292 1.00 38.20 684 ARG A CA 1
ATOM 5095 C C . ARG A 1 685 ? 124.635 143.427 102.392 1.00 38.20 684 ARG A C 1
ATOM 5096 O O . ARG A 1 685 ? 124.136 143.970 103.377 1.00 38.20 684 ARG A O 1
ATOM 5104 N N . MET A 1 686 ? 125.151 144.139 101.392 1.00 31.35 685 MET A N 1
ATOM 5105 C CA . MET A 1 686 ? 124.933 145.581 101.347 1.00 31.35 685 MET A CA 1
ATOM 5106 C C . MET A 1 686 ? 125.280 146.117 99.968 1.00 31.35 685 MET A C 1
ATOM 5107 O O . MET A 1 686 ? 125.992 145.480 99.189 1.00 31.35 685 MET A O 1
ATOM 5112 N N . ARG A 1 687 ? 124.761 147.309 99.684 1.00 29.73 686 ARG A N 1
ATOM 5113 C CA . ARG A 1 687 ? 125.008 147.975 98.415 1.00 29.73 686 ARG A CA 1
ATOM 5114 C C . ARG A 1 687 ? 126.415 148.549 98.370 1.00 29.73 686 ARG A C 1
ATOM 5115 O O . ARG A 1 687 ? 126.915 149.086 99.361 1.00 29.73 686 ARG A O 1
ATOM 5123 N N . LEU A 1 688 ? 127.046 148.444 97.204 1.00 31.15 687 LEU A N 1
ATOM 5124 C CA . LEU A 1 688 ? 128.331 149.090 96.95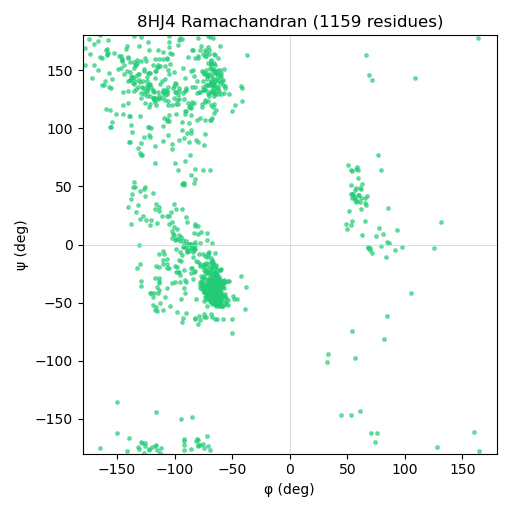3 1.00 31.15 687 LEU A CA 1
ATOM 5125 C C . LEU A 1 688 ? 128.330 149.531 95.497 1.00 31.15 687 LEU A C 1
ATOM 5126 O O . LEU A 1 688 ? 128.338 148.689 94.595 1.00 31.15 687 LEU A O 1
ATOM 5131 N N . THR A 1 689 ? 128.317 150.843 95.266 1.00 34.78 688 THR A N 1
ATOM 5132 C CA . THR A 1 689 ? 128.220 151.374 93.911 1.00 34.78 688 THR A CA 1
ATOM 5133 C C . THR A 1 689 ? 129.577 151.419 93.212 1.00 34.78 688 THR A C 1
ATOM 5134 O O . THR A 1 689 ? 129.969 152.449 92.655 1.00 34.78 688 THR A O 1
ATOM 5138 N N . GLY A 1 690 ? 130.278 150.294 93.197 1.00 44.11 689 GLY A N 1
ATOM 5139 C CA . GLY A 1 690 ? 131.605 150.205 92.620 1.00 44.11 689 GLY A CA 1
ATOM 5140 C C . GLY A 1 690 ? 131.602 149.740 91.182 1.00 44.11 689 GLY A C 1
ATOM 5141 O O . GLY A 1 690 ? 130.660 149.987 90.422 1.00 44.11 689 GLY A O 1
ATOM 5142 N N . LYS A 1 691 ? 132.682 149.057 90.799 1.00 52.43 690 LYS A N 1
ATOM 5143 C CA . LYS A 1 691 ? 132.823 148.550 89.441 1.00 52.43 690 LYS A CA 1
ATOM 5144 C C . LYS A 1 691 ? 132.115 147.220 89.224 1.00 52.43 690 LYS A C 1
ATOM 5145 O O . LYS A 1 691 ? 132.101 146.723 88.092 1.00 52.43 690 LYS A O 1
ATOM 5151 N N . GLY A 1 692 ? 131.535 146.634 90.268 1.00 54.16 691 GLY A N 1
ATOM 5152 C CA . GLY A 1 692 ? 130.729 145.441 90.130 1.00 54.16 691 GLY A CA 1
ATOM 5153 C C . GLY A 1 692 ? 131.478 144.128 90.166 1.00 54.16 691 GLY A C 1
ATOM 5154 O O . GLY A 1 692 ? 130.846 143.073 90.025 1.00 54.16 691 GLY A O 1
ATOM 5155 N N . LYS A 1 693 ? 132.797 144.147 90.350 1.00 54.03 692 LYS A N 1
ATOM 5156 C CA . LYS A 1 693 ? 133.582 142.918 90.372 1.00 54.03 692 LYS A CA 1
ATOM 5157 C C . LYS A 1 693 ? 134.000 142.507 91.780 1.00 54.03 692 LYS A C 1
ATOM 5158 O O . LYS A 1 693 ? 133.742 141.373 92.194 1.00 54.03 692 LYS A O 1
ATOM 5164 N N . LYS A 1 694 ? 134.632 143.409 92.534 1.00 45.01 693 LYS A N 1
ATOM 5165 C CA . LYS A 1 694 ? 135.040 143.110 93.905 1.00 45.01 693 LYS A CA 1
ATOM 5166 C C . LYS A 1 694 ? 135.162 144.454 94.621 1.00 45.01 693 LYS A C 1
ATOM 5167 O O . LYS A 1 694 ? 136.160 145.158 94.450 1.00 45.01 693 LYS A O 1
ATOM 5173 N N . ARG A 1 695 ? 134.146 144.796 95.409 1.00 38.72 694 ARG A N 1
ATOM 5174 C CA . ARG A 1 695 ? 134.059 146.106 96.033 1.00 38.72 694 ARG A CA 1
ATOM 5175 C C . ARG A 1 695 ? 134.441 146.088 97.506 1.00 38.72 694 ARG A C 1
ATOM 5176 O O . ARG A 1 695 ? 134.205 147.074 98.207 1.00 38.72 694 ARG A O 1
ATOM 5184 N N . VAL A 1 696 ? 135.012 144.994 97.996 1.00 34.75 695 VAL A N 1
ATOM 5185 C CA . VAL A 1 696 ? 135.535 144.926 99.354 1.00 34.75 695 VAL A CA 1
ATOM 5186 C C . VAL A 1 696 ? 136.983 144.472 99.263 1.00 34.75 695 VAL A C 1
ATOM 5187 O O . VAL A 1 696 ? 137.266 143.396 98.722 1.00 34.75 695 VAL A O 1
ATOM 5191 N N . PHE A 1 697 ? 137.894 145.285 99.785 1.00 38.83 696 PHE A N 1
ATOM 5192 C CA . PHE A 1 697 ? 139.330 145.072 99.628 1.00 38.83 696 PHE A CA 1
ATOM 5193 C C . PHE A 1 697 ? 139.963 144.981 101.013 1.00 38.83 696 PHE A C 1
ATOM 5194 O O . PHE A 1 697 ? 140.178 146.000 101.674 1.00 38.83 696 PHE A O 1
ATOM 5202 N N . ALA A 1 698 ? 140.252 143.763 101.456 1.00 37.80 697 ALA A N 1
ATOM 5203 C CA . ALA A 1 698 ? 140.938 143.547 102.721 1.00 37.80 697 ALA A CA 1
ATOM 5204 C C . ALA A 1 698 ? 142.439 143.623 102.481 1.00 37.80 697 ALA A C 1
ATOM 5205 O O . ALA A 1 698 ? 142.985 142.843 101.695 1.00 37.80 697 ALA A O 1
ATOM 5207 N N . SER A 1 699 ? 143.102 144.558 103.151 1.00 41.42 698 SER A N 1
ATOM 5208 C CA . SER A 1 699 ? 144.515 144.817 102.929 1.00 41.42 698 SER A CA 1
ATOM 5209 C C . SER A 1 699 ? 145.376 144.100 103.963 1.00 41.42 698 SER A C 1
ATOM 5210 O O . SER A 1 699 ? 144.886 143.527 104.939 1.00 41.42 698 SER A O 1
ATOM 5213 N N . ASN A 1 700 ? 146.684 144.143 103.730 1.00 43.50 699 ASN A N 1
ATOM 5214 C CA . ASN A 1 700 ? 147.671 143.525 104.600 1.00 43.50 699 ASN A CA 1
ATOM 5215 C C . ASN A 1 700 ? 148.398 144.597 105.399 1.00 43.50 699 ASN A C 1
ATOM 5216 O O . ASN A 1 700 ? 148.563 145.730 104.940 1.00 43.50 699 ASN A O 1
ATOM 5221 N N . GLY A 1 701 ? 148.831 144.225 106.604 1.00 40.64 700 GLY A N 1
ATOM 5222 C CA . GLY A 1 701 ? 149.476 145.191 107.478 1.00 40.64 700 GLY A CA 1
ATOM 5223 C C . GLY A 1 701 ? 150.769 145.740 106.906 1.00 40.64 700 GLY A C 1
ATOM 5224 O O . GLY A 1 701 ? 151.047 146.937 107.015 1.00 40.64 700 GLY A O 1
ATOM 5225 N N . GLN A 1 702 ? 151.578 144.874 106.291 1.00 43.50 701 GLN A N 1
ATOM 5226 C CA . GLN A 1 702 ? 152.881 145.302 105.793 1.00 43.50 701 GLN A CA 1
ATOM 5227 C C . GLN A 1 702 ? 152.743 146.356 104.702 1.00 43.50 701 GLN A C 1
ATOM 5228 O O . GLN A 1 702 ? 153.487 147.342 104.687 1.00 43.50 701 GLN A O 1
ATOM 5230 N N . ILE A 1 703 ? 151.797 146.168 103.781 1.00 40.84 702 ILE A N 1
ATOM 5231 C CA . ILE A 1 703 ? 151.629 147.128 102.694 1.00 40.84 702 ILE A CA 1
ATOM 5232 C C . ILE A 1 703 ? 151.091 148.450 103.225 1.00 40.84 702 ILE A C 1
ATOM 5233 O O . ILE A 1 703 ? 151.473 149.527 102.749 1.00 40.84 702 ILE A O 1
ATOM 5238 N N . THR A 1 704 ? 150.196 148.398 104.213 1.00 37.75 703 THR A N 1
ATOM 5239 C CA . THR A 1 704 ? 149.705 149.632 104.815 1.00 37.75 703 THR A CA 1
ATOM 5240 C C . THR A 1 704 ? 150.829 150.386 105.511 1.00 37.75 703 THR A C 1
ATOM 5241 O O . THR A 1 704 ? 150.931 151.610 105.383 1.00 37.75 703 THR A O 1
ATOM 5245 N N . ASN A 1 705 ? 151.689 149.673 106.244 1.00 36.84 704 ASN A N 1
ATOM 5246 C CA . ASN A 1 705 ? 152.832 150.323 106.882 1.00 36.84 704 ASN A CA 1
ATOM 5247 C C . ASN A 1 705 ? 153.779 150.911 105.845 1.00 36.84 704 ASN A C 1
ATOM 5248 O O . ASN A 1 705 ? 154.315 152.009 106.030 1.00 36.84 704 ASN A O 1
ATOM 5253 N N . LEU A 1 706 ? 153.994 150.193 104.742 1.00 38.17 705 LEU A N 1
ATOM 5254 C CA . LEU A 1 706 ? 154.877 150.688 103.694 1.00 38.17 705 LEU A CA 1
ATOM 5255 C C . LEU A 1 706 ? 154.337 151.972 103.076 1.00 38.17 705 LEU A C 1
ATOM 5256 O O . LEU A 1 706 ? 155.072 152.952 102.906 1.00 38.17 705 LEU A O 1
ATOM 5261 N N . LEU A 1 707 ? 153.049 151.984 102.726 1.00 37.02 706 LEU A N 1
ATOM 5262 C CA . LEU A 1 707 ? 152.463 153.182 102.135 1.00 37.02 706 LEU A CA 1
ATOM 5263 C C . LEU A 1 707 ? 152.355 154.314 103.147 1.00 37.02 706 LEU A C 1
ATOM 5264 O O . LEU A 1 707 ? 152.383 155.489 102.766 1.00 37.02 706 LEU A O 1
ATOM 5269 N N . ARG A 1 708 ? 152.221 153.982 104.431 1.00 39.69 707 ARG A N 1
ATOM 5270 C CA . ARG A 1 708 ? 152.310 154.994 105.475 1.00 39.69 707 ARG A CA 1
ATOM 5271 C C . ARG A 1 708 ? 153.690 155.632 105.486 1.00 39.69 707 ARG A C 1
ATOM 5272 O O . ARG A 1 708 ? 153.821 156.855 105.613 1.00 39.69 707 ARG A O 1
ATOM 5280 N N . GLY A 1 709 ? 154.733 154.813 105.349 1.00 40.17 708 GLY A N 1
ATOM 5281 C CA . GLY A 1 709 ? 156.082 155.348 105.299 1.00 40.17 708 GLY A CA 1
ATOM 5282 C C . GLY A 1 709 ? 156.335 156.203 104.072 1.00 40.17 708 GLY A C 1
ATOM 5283 O O . GLY A 1 709 ? 156.978 157.252 104.161 1.00 40.17 708 GLY A O 1
ATOM 5284 N N . PHE A 1 710 ? 155.842 155.768 102.910 1.00 42.64 709 PHE A N 1
ATOM 5285 C CA . PHE A 1 710 ? 156.086 156.525 101.684 1.00 42.64 709 PHE A CA 1
ATOM 5286 C C . PHE A 1 710 ? 155.427 157.897 101.725 1.00 42.64 709 PHE A C 1
ATOM 5287 O O . PHE A 1 710 ? 156.025 158.891 101.300 1.00 42.64 709 PHE A O 1
ATOM 5295 N N . TRP A 1 711 ? 154.199 157.975 102.228 1.00 39.65 710 TRP A N 1
ATOM 5296 C CA . TRP A 1 711 ? 153.432 159.211 102.186 1.00 39.65 710 TRP A CA 1
ATOM 5297 C C . TRP A 1 711 ? 153.771 160.160 103.330 1.00 39.65 710 TRP A C 1
ATOM 5298 O O . TRP A 1 711 ? 153.078 161.166 103.507 1.00 39.65 710 TRP A O 1
ATOM 5309 N N . GLY A 1 712 ? 154.821 159.874 104.096 1.00 47.35 711 GLY A N 1
ATOM 5310 C CA . GLY A 1 712 ? 155.272 160.788 105.127 1.00 47.35 711 GLY A CA 1
ATOM 5311 C C . GLY A 1 712 ? 154.478 160.763 106.417 1.00 47.35 711 GLY A C 1
ATOM 5312 O O . GLY A 1 712 ? 153.837 161.757 106.769 1.00 47.35 711 GLY A O 1
ATOM 5313 N N . LEU A 1 713 ? 154.502 159.635 107.130 1.00 53.33 712 LEU A N 1
ATOM 5314 C CA . LEU A 1 713 ? 153.788 159.555 108.401 1.00 53.33 712 LEU A CA 1
ATOM 5315 C C . LEU A 1 713 ? 154.439 160.453 109.453 1.00 53.33 712 LEU A C 1
ATOM 5316 O O . LEU A 1 713 ? 153.812 161.394 109.950 1.00 53.33 712 LEU A O 1
ATOM 5321 N N . ARG A 1 714 ? 155.712 160.204 109.771 1.00 60.26 713 ARG A N 1
ATOM 5322 C CA . ARG A 1 714 ? 156.445 160.916 110.816 1.00 60.26 713 ARG A CA 1
ATOM 5323 C C . ARG A 1 714 ? 155.623 161.092 112.091 1.00 60.26 713 ARG A C 1
ATOM 5324 O O . ARG A 1 714 ? 154.814 160.227 112.441 1.00 60.26 713 ARG A O 1
ATOM 5332 N N . LYS A 1 715 ? 155.830 162.207 112.780 1.00 66.29 714 LYS A N 1
ATOM 5333 C CA . LYS A 1 715 ? 155.055 162.625 113.954 1.00 66.29 714 LYS A CA 1
ATOM 5334 C C . LYS A 1 715 ? 155.028 161.510 115.001 1.00 66.29 714 LYS A C 1
ATOM 5335 O O . LYS A 1 715 ? 155.989 160.747 115.144 1.00 66.29 714 LYS A O 1
ATOM 5341 N N . VAL A 1 716 ? 153.920 161.408 115.736 1.00 72.64 715 VAL A N 1
ATOM 5342 C CA . VAL A 1 716 ? 153.808 160.531 116.891 1.00 72.64 715 VAL A CA 1
ATOM 5343 C C . VAL A 1 716 ? 152.618 159.600 116.705 1.00 72.64 715 VAL A C 1
ATOM 5344 O O . VAL A 1 716 ? 151.689 159.878 115.944 1.00 72.64 715 VAL A O 1
ATOM 5348 N N . ARG A 1 717 ? 152.662 158.479 117.422 1.00 70.36 716 ARG A N 1
ATOM 5349 C CA . ARG A 1 717 ? 151.592 157.494 117.384 1.00 70.36 716 ARG A CA 1
ATOM 5350 C C . ARG A 1 717 ? 151.666 156.647 118.645 1.00 70.36 716 ARG A C 1
ATOM 5351 O O . ARG A 1 717 ? 152.667 156.664 119.367 1.00 70.36 716 ARG A O 1
ATOM 5353 N N . ALA A 1 718 ? 150.566 155.939 118.916 1.00 57.59 717 ALA A N 1
ATOM 5354 C CA . ALA A 1 718 ? 150.424 155.002 120.029 1.00 57.59 717 ALA A CA 1
ATOM 5355 C C . ALA A 1 718 ? 150.338 155.729 121.365 1.00 57.59 717 ALA A C 1
ATOM 5356 O O . ALA A 1 718 ? 150.076 155.107 122.400 1.00 57.59 717 ALA A O 1
ATOM 5358 N N . GLU A 1 719 ? 150.547 157.043 121.354 1.00 55.69 718 GLU A N 1
ATOM 5359 C CA . GLU A 1 719 ? 150.258 157.896 122.497 1.00 55.69 718 GLU A CA 1
ATOM 5360 C C . GLU A 1 719 ? 148.929 158.616 122.340 1.00 55.69 718 GLU A C 1
ATOM 5361 O O . GLU A 1 719 ? 148.569 159.430 123.196 1.00 55.69 718 GLU A O 1
ATOM 5367 N N . ASN A 1 720 ? 148.200 158.329 121.266 1.00 40.06 719 ASN A N 1
ATOM 5368 C CA . ASN A 1 720 ? 146.950 158.992 120.939 1.00 40.06 719 ASN A CA 1
ATOM 5369 C C . ASN A 1 720 ? 146.002 157.954 120.364 1.00 40.06 719 ASN A C 1
ATOM 5370 O O . ASN A 1 720 ? 146.409 156.834 120.045 1.00 40.06 719 ASN A O 1
ATOM 5375 N N . ASP A 1 721 ? 144.730 158.327 120.240 1.00 32.79 720 ASP A N 1
ATOM 5376 C CA . ASP A 1 721 ? 143.723 157.448 119.661 1.00 32.79 720 ASP A CA 1
ATOM 5377 C C . ASP A 1 721 ? 143.232 157.939 118.306 1.00 32.79 720 ASP A C 1
ATOM 5378 O O . ASP A 1 721 ? 142.115 157.606 117.903 1.00 32.79 720 ASP A O 1
ATOM 5383 N N . ARG A 1 722 ? 144.040 158.725 117.598 1.00 29.97 721 ARG A N 1
ATOM 5384 C CA . ARG A 1 722 ? 143.689 159.198 116.268 1.00 29.97 721 ARG A CA 1
ATOM 5385 C C . ARG A 1 722 ? 144.588 158.632 115.177 1.00 29.97 721 ARG A C 1
ATOM 5386 O O . ARG A 1 722 ? 144.291 158.810 113.987 1.00 29.97 721 ARG A O 1
ATOM 5394 N N . HIS A 1 723 ? 145.662 157.932 115.541 1.00 34.72 722 HIS A N 1
ATOM 5395 C CA . HIS A 1 723 ? 146.402 157.173 114.543 1.00 34.72 722 HIS A CA 1
ATOM 5396 C C . HIS A 1 723 ? 145.542 156.077 113.929 1.00 34.72 722 HIS A C 1
ATOM 5397 O O . HIS A 1 723 ? 145.836 155.619 112.820 1.00 34.72 722 HIS A O 1
ATOM 5404 N N . HIS A 1 724 ? 144.479 155.657 114.620 1.00 32.40 723 HIS A N 1
ATOM 5405 C CA . HIS A 1 724 ? 143.509 154.754 114.012 1.00 32.40 723 HIS A CA 1
ATOM 5406 C C . HIS A 1 724 ? 142.875 155.392 112.785 1.00 32.40 723 HIS A C 1
ATOM 5407 O O . HIS A 1 724 ? 142.829 154.786 111.709 1.00 32.40 723 HIS A O 1
ATOM 5414 N N . ALA A 1 725 ? 142.392 156.627 112.925 1.00 29.84 724 ALA A N 1
ATOM 5415 C CA . ALA A 1 725 ? 141.849 157.335 111.772 1.00 29.84 724 ALA A CA 1
ATOM 5416 C C . ALA A 1 725 ? 142.927 157.614 110.739 1.00 29.84 724 ALA A C 1
ATOM 5417 O O . ALA A 1 725 ? 142.641 157.643 109.539 1.00 29.84 724 ALA A O 1
ATOM 5419 N N . LEU A 1 726 ? 144.167 157.821 111.182 1.00 32.67 725 LEU A N 1
ATOM 5420 C CA . LEU A 1 726 ? 145.263 158.017 110.234 1.00 32.67 725 LEU A CA 1
ATOM 5421 C C . LEU A 1 726 ? 145.445 156.797 109.335 1.00 32.67 725 LEU A C 1
ATOM 5422 O O . LEU A 1 726 ? 145.493 156.913 108.104 1.00 32.67 725 LEU A O 1
ATOM 5427 N N . ASP A 1 727 ? 145.547 155.611 109.938 1.00 36.09 726 ASP A N 1
ATOM 5428 C CA . ASP A 1 727 ? 145.687 154.392 109.148 1.00 36.09 726 ASP A CA 1
ATOM 5429 C C . ASP A 1 727 ? 144.430 154.101 108.338 1.00 36.09 726 ASP A C 1
ATOM 5430 O O . ASP A 1 727 ? 144.516 153.517 107.252 1.00 36.09 726 ASP A O 1
ATOM 5435 N N . ALA A 1 728 ? 143.260 154.500 108.842 1.00 31.47 727 ALA A N 1
ATOM 5436 C CA . ALA A 1 728 ? 142.034 154.322 108.075 1.00 31.47 727 ALA A CA 1
ATOM 5437 C C . ALA A 1 728 ? 142.021 155.205 106.835 1.00 31.47 727 ALA A C 1
ATOM 5438 O O . ALA A 1 728 ? 141.493 154.808 105.791 1.00 31.47 727 ALA A O 1
ATOM 5440 N N . VAL A 1 729 ? 142.577 156.414 106.931 1.00 30.69 728 VAL A N 1
ATOM 5441 C CA . VAL A 1 729 ? 142.714 157.256 105.746 1.00 30.69 728 VAL A CA 1
ATOM 5442 C C . VAL A 1 729 ? 143.736 156.657 104.791 1.00 30.69 728 VAL A C 1
ATOM 5443 O O . VAL A 1 729 ? 143.549 156.674 103.569 1.00 30.69 728 VAL A O 1
ATOM 5447 N N . VAL A 1 730 ? 144.834 156.126 105.332 1.00 33.59 729 VAL A N 1
ATOM 5448 C CA . VAL A 1 730 ? 145.883 155.566 104.482 1.00 33.59 729 VAL A CA 1
ATOM 5449 C C . VAL A 1 730 ? 145.348 154.389 103.677 1.00 33.59 729 VAL A C 1
ATOM 5450 O O . VAL A 1 730 ? 145.567 154.295 102.464 1.00 33.59 729 VAL A O 1
ATOM 5454 N N . VAL A 1 731 ? 144.632 153.475 104.335 1.00 35.59 730 VAL A N 1
ATOM 5455 C CA . VAL A 1 731 ? 144.134 152.300 103.626 1.00 35.59 730 VAL A CA 1
ATOM 5456 C C . VAL A 1 731 ? 143.041 152.675 102.635 1.00 35.59 730 VAL A C 1
ATOM 5457 O O . VAL A 1 731 ? 142.881 152.016 101.602 1.00 35.59 730 VAL A O 1
ATOM 5461 N N . ALA A 1 732 ? 142.271 153.723 102.920 1.00 36.54 731 ALA A N 1
ATOM 5462 C CA . ALA A 1 732 ? 141.222 154.133 101.999 1.00 36.54 731 ALA A CA 1
ATOM 5463 C C . ALA A 1 732 ? 141.771 154.808 100.752 1.00 36.54 731 ALA A C 1
ATOM 5464 O O . ALA A 1 732 ? 141.007 155.045 99.811 1.00 36.54 731 ALA A O 1
ATOM 5466 N N . CYS A 1 733 ? 143.063 155.129 100.724 1.00 41.35 732 CYS A N 1
ATOM 5467 C CA . CYS A 1 733 ? 143.721 155.647 99.535 1.00 41.35 732 CYS A CA 1
ATOM 5468 C C . CYS A 1 733 ? 144.550 154.588 98.822 1.00 41.35 732 CYS A C 1
ATOM 5469 O O . CYS A 1 733 ? 145.259 154.909 97.864 1.00 41.35 732 CYS A O 1
ATOM 5472 N N . SER A 1 734 ? 144.482 153.338 99.270 1.00 39.92 733 SER A N 1
ATOM 5473 C CA . SER A 1 734 ? 145.205 152.237 98.634 1.00 39.92 733 SER A CA 1
ATOM 5474 C C . SER A 1 734 ? 144.350 151.553 97.572 1.00 39.92 733 SER A C 1
ATOM 5475 O O . SER A 1 734 ? 144.166 150.337 97.573 1.00 39.92 733 SER A O 1
ATOM 5478 N N . THR A 1 735 ? 143.815 152.348 96.650 1.00 43.37 734 THR A N 1
ATOM 5479 C CA . THR A 1 735 ? 143.004 151.812 95.571 1.00 43.37 734 THR A CA 1
ATOM 5480 C C . THR A 1 735 ? 143.881 151.087 94.557 1.00 43.37 734 THR A C 1
ATOM 5481 O O . THR A 1 735 ? 145.103 151.245 94.528 1.00 43.37 734 THR A O 1
ATOM 5485 N N . VAL A 1 736 ? 143.284 150.302 93.679 1.00 46.77 735 VAL A N 1
ATOM 5486 C CA . VAL A 1 736 ? 144.099 149.511 92.706 1.00 46.77 735 VAL A CA 1
ATOM 5487 C C . VAL A 1 736 ? 144.860 150.473 91.792 1.00 46.77 735 VAL A C 1
ATOM 5488 O O . VAL A 1 736 ? 146.014 150.172 91.436 1.00 46.77 735 VAL A O 1
ATOM 5492 N N . ALA A 1 737 ? 144.250 151.577 91.426 1.00 49.82 736 ALA A N 1
ATOM 5493 C CA . ALA A 1 737 ? 144.950 152.574 90.593 1.00 49.82 736 ALA A CA 1
ATOM 5494 C C . ALA A 1 737 ? 146.207 153.004 91.333 1.00 49.82 736 ALA A C 1
ATOM 5495 O O . ALA A 1 737 ? 147.209 153.239 90.663 1.00 49.82 736 ALA A O 1
ATOM 5497 N N . MET A 1 738 ? 146.159 153.117 92.647 1.00 45.01 737 MET A N 1
ATOM 5498 C CA . MET A 1 738 ? 147.342 153.626 93.387 1.00 45.01 737 MET A CA 1
ATOM 5499 C C . MET A 1 738 ? 148.401 152.523 93.454 1.00 45.01 737 MET A C 1
ATOM 5500 O O . MET A 1 738 ? 149.577 152.858 93.327 1.00 45.01 737 MET A O 1
ATOM 5505 N N . GLN A 1 739 ? 148.020 151.270 93.635 1.00 45.41 738 GLN A N 1
ATOM 5506 C CA . GLN A 1 739 ? 149.006 150.165 93.594 1.00 45.41 738 GLN A CA 1
ATOM 5507 C C . GLN A 1 739 ? 149.644 150.178 92.208 1.00 45.41 738 GLN A C 1
ATOM 5508 O O . GLN A 1 739 ? 150.819 149.805 92.112 1.00 45.41 738 GLN A O 1
ATOM 5514 N N . GLN A 1 740 ? 148.909 150.597 91.183 1.00 46.74 739 GLN A N 1
ATOM 5515 C CA . GLN A 1 740 ? 149.480 150.675 89.808 1.00 46.74 739 GLN A CA 1
ATOM 5516 C C . GLN A 1 740 ? 150.456 151.849 89.701 1.00 46.74 739 GLN A C 1
ATOM 5517 O O . GLN A 1 740 ? 151.545 151.656 89.146 1.00 46.74 739 GLN A O 1
ATOM 5523 N N . LYS A 1 741 ? 150.081 153.011 90.189 1.00 47.50 740 LYS A N 1
ATOM 5524 C CA . LYS A 1 741 ? 150.981 154.184 90.168 1.00 47.50 740 LYS A CA 1
ATOM 5525 C C . LYS A 1 741 ? 152.216 153.828 90.977 1.00 47.50 740 LYS A C 1
ATOM 5526 O O . LYS A 1 741 ? 153.304 154.282 90.598 1.00 47.50 740 LYS A O 1
ATOM 5532 N N . ILE A 1 742 ? 152.059 153.068 92.054 1.00 48.18 741 ILE A N 1
ATOM 5533 C CA . ILE A 1 742 ? 153.240 152.616 92.785 1.00 48.18 741 ILE A CA 1
ATOM 5534 C C . ILE A 1 742 ? 154.028 151.616 91.951 1.00 48.18 741 ILE A C 1
ATOM 5535 O O . ILE A 1 742 ? 155.263 151.646 91.923 1.00 48.18 741 ILE A O 1
ATOM 5540 N N . THR A 1 743 ? 153.328 150.710 91.266 1.00 52.36 742 THR A N 1
ATOM 5541 C CA . THR A 1 743 ? 153.994 149.692 90.465 1.00 52.36 742 THR A CA 1
ATOM 5542 C C . THR A 1 743 ? 154.812 150.319 89.346 1.00 52.36 742 THR A C 1
ATOM 5543 O O . THR A 1 743 ? 155.973 149.958 89.136 1.00 52.36 742 THR A O 1
ATOM 5547 N N . ARG A 1 744 ? 154.225 151.270 88.617 1.00 58.70 743 ARG A N 1
ATOM 5548 C CA . ARG A 1 744 ? 154.965 151.887 87.522 1.00 58.70 743 ARG A CA 1
ATOM 5549 C C . ARG A 1 744 ? 156.107 152.754 88.038 1.00 58.70 743 ARG A C 1
ATOM 5550 O O . ARG A 1 744 ? 157.176 152.791 87.418 1.00 58.70 743 ARG A O 1
ATOM 5558 N N . PHE A 1 745 ? 155.922 153.437 89.173 1.00 59.03 744 PHE A N 1
ATOM 5559 C CA . PHE A 1 745 ? 157.026 154.219 89.721 1.00 59.03 744 PHE A CA 1
ATOM 5560 C C . PHE A 1 745 ? 158.177 153.321 90.161 1.00 59.03 744 PHE A C 1
ATOM 5561 O O . PHE A 1 745 ? 159.346 153.624 89.899 1.00 59.03 744 PHE A O 1
ATOM 5569 N N . VAL A 1 746 ? 157.870 152.205 90.827 1.00 59.94 745 VAL A N 1
ATOM 5570 C CA . VAL A 1 746 ? 158.925 151.291 91.253 1.00 59.94 745 VAL A CA 1
ATOM 5571 C C . VAL A 1 746 ? 159.591 150.638 90.048 1.00 59.94 745 VAL A C 1
ATOM 5572 O O . VAL A 1 746 ? 160.801 150.388 90.061 1.00 59.94 745 VAL A O 1
ATOM 5576 N N . ARG A 1 747 ? 158.826 150.349 88.992 1.00 67.33 746 ARG A N 1
ATOM 5577 C CA . ARG A 1 747 ? 159.423 149.809 87.775 1.00 67.33 746 ARG A CA 1
ATOM 5578 C C . ARG A 1 747 ? 160.372 150.814 87.139 1.00 67.33 746 ARG A C 1
ATOM 5579 O O . ARG A 1 747 ? 161.448 150.444 86.661 1.00 67.33 746 ARG A O 1
ATOM 5587 N N . TYR A 1 748 ? 159.991 152.092 87.123 1.00 76.74 747 TYR A N 1
ATOM 5588 C CA . TYR A 1 748 ? 160.913 153.134 86.683 1.00 76.74 747 TYR A CA 1
ATOM 5589 C C . TYR A 1 748 ? 162.140 153.196 87.585 1.00 76.74 747 TYR A C 1
ATOM 5590 O O . TYR A 1 748 ? 163.247 153.477 87.114 1.00 76.74 747 TYR A O 1
ATOM 5599 N N . LYS A 1 749 ? 161.978 152.894 88.854 1.00 72.11 748 LYS A N 1
ATOM 5600 C CA . LYS A 1 749 ? 163.122 153.057 89.786 1.00 72.11 748 LYS A CA 1
ATOM 5601 C C . LYS A 1 749 ? 164.039 151.830 89.772 1.00 72.11 748 LYS A C 1
ATOM 5602 O O . LYS A 1 749 ? 165.206 151.987 90.170 1.00 72.11 748 LYS A O 1
ATOM 5608 N N . GLU A 1 750 ? 163.576 150.670 89.333 1.00 72.59 749 GLU A N 1
ATOM 5609 C CA . GLU A 1 750 ? 164.398 149.465 89.434 1.00 72.59 749 GLU A CA 1
ATOM 5610 C C . GLU A 1 750 ? 165.665 149.580 88.593 1.00 72.59 749 GLU A C 1
ATOM 5611 O O . GLU A 1 750 ? 166.780 149.578 89.127 1.00 72.59 749 GLU A O 1
ATOM 5617 N N . MET A 1 751 ? 165.521 149.680 87.276 1.00 83.17 750 MET A N 1
ATOM 5618 C CA . MET A 1 751 ? 166.680 150.067 86.489 1.00 83.17 750 MET A CA 1
ATOM 5619 C C . MET A 1 751 ? 166.895 151.571 86.613 1.00 83.17 750 MET A C 1
ATOM 5620 O O . MET A 1 751 ? 166.039 152.304 87.115 1.00 83.17 750 MET A O 1
ATOM 5625 N N . ASN A 1 752 ? 168.069 152.025 86.169 1.00 94.02 751 ASN A N 1
ATOM 5626 C CA . ASN A 1 752 ? 168.438 153.424 86.362 1.00 94.02 751 ASN A CA 1
ATOM 5627 C C . ASN A 1 752 ? 167.410 154.357 85.733 1.00 94.02 751 ASN A C 1
ATOM 5628 O O . ASN A 1 752 ? 166.872 155.246 86.403 1.00 94.02 751 ASN A O 1
ATOM 5633 N N . ALA A 1 753 ? 167.107 154.150 84.449 1.00 94.85 752 ALA A N 1
ATOM 5634 C CA . ALA A 1 753 ? 166.088 154.923 83.732 1.00 94.85 752 ALA A CA 1
ATOM 5635 C C . ALA A 1 753 ? 166.298 156.428 83.883 1.00 94.85 752 ALA A C 1
ATOM 5636 O O . ALA A 1 753 ? 165.346 157.210 83.836 1.00 94.85 752 ALA A O 1
ATOM 5638 N N . PHE A 1 754 ? 167.548 156.845 84.065 1.00 100.45 753 PHE A N 1
ATOM 5639 C CA . PHE A 1 754 ? 167.865 158.254 84.262 1.00 100.45 753 PHE A CA 1
ATOM 5640 C C . PHE A 1 754 ? 168.853 158.743 83.209 1.00 100.45 753 PHE A C 1
ATOM 5641 O O . PHE A 1 754 ? 170.063 158.566 83.352 1.00 100.45 753 PHE A O 1
ATOM 5649 N N . LYS A 1 770 ? 163.904 166.458 94.179 1.00 77.45 769 LYS A N 1
ATOM 5650 C CA . LYS A 1 770 ? 163.477 165.207 94.794 1.00 77.45 769 LYS A CA 1
ATOM 5651 C C . LYS A 1 770 ? 162.158 164.728 94.199 1.00 77.45 769 LYS A C 1
ATOM 5652 O O . LYS A 1 770 ? 161.102 165.300 94.468 1.00 77.45 769 LYS A O 1
ATOM 5654 N N . THR A 1 771 ? 162.226 163.673 93.389 1.00 73.80 770 THR A N 1
ATOM 5655 C CA . THR A 1 771 ? 161.031 163.104 92.773 1.00 73.80 770 THR A CA 1
ATOM 5656 C C . THR A 1 771 ? 160.171 162.460 93.852 1.00 73.80 770 THR A C 1
ATOM 5657 O O . THR A 1 771 ? 160.517 161.401 94.384 1.00 73.80 770 THR A O 1
ATOM 5661 N N . HIS A 1 772 ? 159.053 163.102 94.180 1.00 65.81 771 HIS A N 1
ATOM 5662 C CA . HIS A 1 772 ? 158.182 162.598 95.232 1.00 65.81 771 HIS A CA 1
ATOM 5663 C C . HIS A 1 772 ? 157.596 161.246 94.850 1.00 65.81 771 HIS A C 1
ATOM 5664 O O . HIS A 1 772 ? 157.245 161.003 93.692 1.00 65.81 771 HIS A O 1
ATOM 5671 N N . PHE A 1 773 ? 157.500 160.362 95.837 1.00 52.46 772 PHE A N 1
ATOM 5672 C CA . PHE A 1 773 ? 156.825 159.094 95.637 1.00 52.46 772 PHE A CA 1
ATOM 5673 C C . PHE A 1 773 ? 155.338 159.353 95.396 1.00 52.46 772 PHE A C 1
ATOM 5674 O O . PHE A 1 773 ? 154.793 160.348 95.882 1.00 52.46 772 PHE A O 1
ATOM 5682 N N . PRO A 1 774 ? 154.664 158.494 94.618 1.00 50.30 773 PRO A N 1
ATOM 5683 C CA . PRO A 1 774 ? 153.238 158.713 94.331 1.00 50.30 773 PRO A CA 1
ATOM 5684 C C . PRO A 1 774 ? 152.385 158.964 95.566 1.00 50.30 773 PRO A C 1
ATOM 5685 O O . PRO A 1 774 ? 152.227 158.084 96.419 1.00 50.30 773 PRO A O 1
ATOM 5689 N N . GLN A 1 775 ? 151.826 160.176 95.661 1.00 42.46 774 GLN A N 1
ATOM 5690 C CA . GLN A 1 775 ? 150.912 160.606 96.706 1.00 42.46 774 GLN A CA 1
ATOM 5691 C C . GLN A 1 775 ? 149.488 160.668 96.164 1.00 42.46 774 GLN A C 1
ATOM 5692 O O . GLN A 1 775 ? 149.284 160.976 94.986 1.00 42.46 774 GLN A O 1
ATOM 5698 N N . PRO A 1 776 ? 148.483 160.374 96.992 1.00 38.95 775 PRO A N 1
ATOM 5699 C CA . PRO A 1 776 ? 147.095 160.467 96.512 1.00 38.95 775 PRO A CA 1
ATOM 5700 C C . PRO A 1 776 ? 146.727 161.847 96.000 1.00 38.95 775 PRO A C 1
ATOM 5701 O O . PRO A 1 776 ? 145.938 161.959 95.053 1.00 38.95 775 PRO A O 1
ATOM 5705 N N . TRP A 1 777 ? 147.275 162.900 96.598 1.00 38.54 776 TRP A N 1
ATOM 5706 C CA . TRP A 1 777 ? 147.084 164.262 96.121 1.00 38.54 776 TRP A CA 1
ATOM 5707 C C . TRP A 1 777 ? 148.216 165.110 96.680 1.00 38.54 776 TRP A C 1
ATOM 5708 O O . TRP A 1 777 ? 148.960 164.679 97.563 1.00 38.54 776 TRP A O 1
ATOM 5719 N N . GLU A 1 778 ? 148.347 166.320 96.145 1.00 43.45 777 GLU A N 1
ATOM 5720 C CA . GLU A 1 778 ? 149.384 167.225 96.621 1.00 43.45 777 GLU A CA 1
ATOM 5721 C C . GLU A 1 778 ? 149.167 167.548 98.094 1.00 43.45 777 GLU A C 1
ATOM 5722 O O . GLU A 1 778 ? 148.033 167.719 98.550 1.00 43.45 777 GLU A O 1
ATOM 5728 N N . PHE A 1 779 ? 150.269 167.617 98.842 1.00 42.73 778 PHE A N 1
ATOM 5729 C CA . PHE A 1 779 ? 150.233 167.877 100.283 1.00 42.73 778 PHE A CA 1
ATOM 5730 C C . PHE A 1 779 ? 149.338 166.873 101.004 1.00 42.73 778 PHE A C 1
ATOM 5731 O O . PHE A 1 779 ? 148.540 167.237 101.868 1.00 42.73 778 PHE A O 1
ATOM 5739 N N . PHE A 1 780 ? 149.462 165.596 100.638 1.00 38.76 779 PHE A N 1
ATOM 5740 C CA . PHE A 1 780 ? 148.640 164.567 101.266 1.00 38.76 779 PHE A CA 1
ATOM 5741 C C . PHE A 1 780 ? 148.929 164.464 102.757 1.00 38.76 779 PHE A C 1
ATOM 5742 O O . PHE A 1 780 ? 148.007 164.428 103.579 1.00 38.76 779 PHE A O 1
ATOM 5750 N N . ALA A 1 781 ? 150.209 164.415 103.126 1.00 39.19 780 ALA A N 1
ATOM 5751 C CA . ALA A 1 781 ? 150.561 164.268 104.533 1.00 39.19 780 ALA A CA 1
ATOM 5752 C C . ALA A 1 781 ? 150.090 165.464 105.349 1.00 39.19 780 ALA A C 1
ATOM 5753 O O . ALA A 1 781 ? 149.545 165.300 106.446 1.00 39.19 780 ALA A O 1
ATOM 5755 N N . GLN A 1 782 ? 150.285 166.676 104.826 1.00 40.23 781 GLN A N 1
ATOM 5756 C CA . GLN A 1 782 ? 149.876 167.869 105.559 1.00 40.23 781 GLN A CA 1
ATOM 5757 C C . GLN A 1 782 ? 148.374 167.873 105.801 1.00 40.23 781 GLN A C 1
ATOM 5758 O O . GLN A 1 782 ? 147.917 168.080 106.930 1.00 40.23 781 GLN A O 1
ATOM 5764 N N . GLU A 1 783 ? 147.589 167.630 104.751 1.00 40.11 782 GLU A N 1
ATOM 5765 C CA . GLU A 1 783 ? 146.138 167.628 104.900 1.00 40.11 782 GLU A CA 1
ATOM 5766 C C . GLU A 1 783 ? 145.681 166.528 105.846 1.00 40.11 782 GLU A C 1
ATOM 5767 O O . GLU A 1 783 ? 144.831 166.760 106.714 1.00 40.11 782 GLU A O 1
ATOM 5773 N N . VAL A 1 784 ? 146.245 165.326 105.707 1.00 35.10 783 VAL A N 1
ATOM 5774 C CA . VAL A 1 784 ? 145.778 164.214 106.525 1.00 35.10 783 VAL A CA 1
ATOM 5775 C C . VAL A 1 784 ? 146.120 164.445 107.991 1.00 35.10 783 VAL A C 1
ATOM 5776 O O . VAL A 1 784 ? 145.327 164.120 108.879 1.00 35.10 783 VAL A O 1
ATOM 5780 N N . MET A 1 785 ? 147.280 165.039 108.276 1.00 35.88 784 MET A N 1
ATOM 5781 C CA . MET A 1 785 ? 147.657 165.184 109.674 1.00 35.88 784 MET A CA 1
ATOM 5782 C C . MET A 1 785 ? 147.065 166.438 110.294 1.00 35.88 784 MET A C 1
ATOM 5783 O O . MET A 1 785 ? 146.963 166.525 111.522 1.00 35.88 784 MET A O 1
ATOM 5788 N N . ILE A 1 786 ? 146.669 167.413 109.475 1.00 36.37 785 ILE A N 1
ATOM 5789 C CA . ILE A 1 786 ? 145.859 168.510 109.988 1.00 36.37 785 ILE A CA 1
ATOM 5790 C C . ILE A 1 786 ? 144.459 168.016 110.324 1.00 36.37 785 ILE A C 1
ATOM 5791 O O . ILE A 1 786 ? 143.901 168.360 111.372 1.00 36.37 785 ILE A O 1
ATOM 5796 N N . ARG A 1 787 ? 143.872 167.194 109.450 1.00 28.76 786 ARG A N 1
ATOM 5797 C CA . ARG A 1 787 ? 142.505 166.734 109.674 1.00 28.76 786 ARG A CA 1
ATOM 5798 C C . ARG A 1 787 ? 142.429 165.727 110.815 1.00 28.76 786 ARG A C 1
ATOM 5799 O O . ARG A 1 787 ? 141.469 165.738 111.594 1.00 28.76 786 ARG A O 1
ATOM 5807 N N . VAL A 1 788 ? 143.424 164.847 110.933 1.00 31.29 787 VAL A N 1
ATOM 5808 C CA . VAL A 1 788 ? 143.409 163.846 111.995 1.00 31.29 787 VAL A CA 1
ATOM 5809 C C . VAL A 1 788 ? 143.705 164.489 113.343 1.00 31.29 787 VAL A C 1
ATOM 5810 O O . VAL A 1 788 ? 142.866 164.483 114.251 1.00 31.29 787 VAL A O 1
ATOM 5814 N N . PHE A 1 789 ? 144.898 165.062 113.489 1.00 32.43 788 PHE A N 1
ATOM 5815 C CA . PHE A 1 789 ? 145.369 165.521 114.789 1.00 32.43 788 PHE A CA 1
ATOM 5816 C C . PHE A 1 789 ? 145.016 166.971 115.082 1.00 32.43 788 PHE A C 1
ATOM 5817 O O . PHE A 1 789 ? 144.827 167.327 116.250 1.00 32.43 788 PHE A O 1
ATOM 5825 N N . GLY A 1 790 ? 144.920 167.814 114.062 1.00 38.74 789 GLY A N 1
ATOM 5826 C CA . GLY A 1 790 ? 144.679 169.223 114.273 1.00 38.74 789 GLY A CA 1
ATOM 5827 C C . GLY A 1 790 ? 145.924 170.072 114.398 1.00 38.74 789 GLY A C 1
ATOM 5828 O O . GLY A 1 790 ? 145.807 171.300 114.497 1.00 38.74 789 GLY A O 1
ATOM 5829 N N . LYS A 1 791 ? 147.108 169.465 114.397 1.00 45.97 790 LYS A N 1
ATOM 5830 C CA . LYS A 1 791 ? 148.367 170.183 114.470 1.00 45.97 790 LYS A CA 1
ATOM 5831 C C . LYS A 1 791 ? 149.246 169.823 113.278 1.00 45.97 790 LYS A C 1
ATOM 5832 O O . LYS A 1 791 ? 149.191 168.694 112.781 1.00 45.97 790 LYS A O 1
ATOM 5838 N N . PRO A 1 792 ? 150.061 170.760 112.796 1.00 55.93 791 PRO A N 1
ATOM 5839 C CA . PRO A 1 792 ? 150.917 170.482 111.635 1.00 55.93 791 PRO A CA 1
ATOM 5840 C C . PRO A 1 792 ? 151.895 169.344 111.895 1.00 55.93 791 PRO A C 1
ATOM 5841 O O . PRO A 1 792 ? 152.057 168.848 113.012 1.00 55.93 791 PRO A O 1
ATOM 5845 N N . ASP A 1 793 ? 152.560 168.929 110.819 1.00 68.02 792 ASP A N 1
ATOM 5846 C CA . ASP A 1 793 ? 153.466 167.790 110.882 1.00 68.02 792 ASP A CA 1
ATOM 5847 C C . ASP A 1 793 ? 154.744 168.145 111.631 1.00 68.02 792 ASP A C 1
ATOM 5848 O O . ASP A 1 793 ? 155.318 169.221 111.445 1.00 68.02 792 ASP A O 1
ATOM 5853 N N . GLY A 1 794 ? 155.186 167.223 112.485 1.00 72.18 793 GLY A N 1
ATOM 5854 C CA . GLY A 1 794 ? 156.434 167.346 113.208 1.00 72.18 793 GLY A CA 1
ATOM 5855 C C . GLY A 1 794 ? 156.398 168.253 114.416 1.00 72.18 793 GLY A C 1
ATOM 5856 O O . GLY A 1 794 ? 157.422 168.387 115.098 1.00 72.18 793 GLY A O 1
ATOM 5857 N N . LYS A 1 795 ? 155.257 168.873 114.711 1.00 69.04 794 LYS A N 1
ATOM 5858 C CA . LYS A 1 795 ? 155.142 169.879 115.766 1.00 69.04 794 LYS A CA 1
ATOM 5859 C C . LYS A 1 795 ? 153.956 169.525 116.654 1.00 69.04 794 LYS A C 1
ATOM 5860 O O . LYS A 1 795 ? 152.876 170.119 116.538 1.00 69.04 794 LYS A O 1
ATOM 5866 N N . PRO A 1 796 ? 154.125 168.559 117.562 1.00 67.08 795 PRO A N 1
ATOM 5867 C CA . PRO A 1 796 ? 153.009 168.147 118.423 1.00 67.08 795 PRO A CA 1
ATOM 5868 C C . PRO A 1 796 ? 152.818 169.054 119.628 1.00 67.08 795 PRO A C 1
ATOM 5869 O O . PRO A 1 796 ? 152.137 168.681 120.588 1.00 67.08 795 PRO A O 1
ATOM 5873 N N . GLU A 1 797 ? 153.425 170.240 119.597 1.00 68.75 796 GLU A N 1
ATOM 5874 C CA . GLU A 1 797 ? 153.334 171.179 120.707 1.00 68.75 796 GLU A CA 1
ATOM 5875 C C . GLU A 1 797 ? 152.286 172.267 120.508 1.00 68.75 796 GLU A C 1
ATOM 5876 O O . GLU A 1 797 ? 151.873 172.887 121.494 1.00 68.75 796 GLU A O 1
ATOM 5882 N N . PHE A 1 798 ? 151.848 172.516 119.276 1.00 65.37 797 PHE A N 1
ATOM 5883 C CA . PHE A 1 798 ? 150.823 173.524 119.044 1.00 65.37 797 PHE A CA 1
ATOM 5884 C C . PHE A 1 798 ? 149.494 173.113 119.671 1.00 65.37 797 PHE A C 1
ATOM 5885 O O . PHE A 1 798 ? 149.215 171.933 119.900 1.00 65.37 797 PHE A O 1
ATOM 5893 N N . GLU A 1 799 ? 148.672 174.119 119.956 1.00 62.75 798 GLU A N 1
ATOM 5894 C CA . GLU A 1 799 ? 147.326 173.870 120.448 1.00 62.75 798 GLU A CA 1
ATOM 5895 C C . GLU A 1 799 ? 146.479 173.222 119.360 1.00 62.75 798 GLU A C 1
ATOM 5896 O O . GLU A 1 799 ? 146.539 173.610 118.189 1.00 62.75 798 GLU A O 1
ATOM 5902 N N . GLU A 1 800 ? 145.696 172.221 119.748 1.00 54.29 799 GLU A N 1
ATOM 5903 C CA . GLU A 1 800 ? 144.825 171.548 118.797 1.00 54.29 799 GLU A CA 1
ATOM 5904 C C . GLU A 1 800 ? 143.706 172.479 118.352 1.00 54.29 799 GLU A C 1
ATOM 5905 O O . GLU A 1 800 ? 143.114 173.197 119.162 1.00 54.29 799 GLU A O 1
ATOM 5911 N N . ALA A 1 801 ? 143.420 172.469 117.052 1.00 52.88 800 ALA A N 1
ATOM 5912 C CA . ALA A 1 801 ? 142.317 173.247 116.490 1.00 52.88 800 ALA A CA 1
ATOM 5913 C C . ALA A 1 801 ? 141.059 172.393 116.578 1.00 52.88 800 ALA A C 1
ATOM 5914 O O . ALA A 1 801 ? 140.715 171.655 115.654 1.00 52.88 800 ALA A O 1
ATOM 5916 N N . ASP A 1 802 ? 140.357 172.495 117.706 1.00 52.10 801 ASP A N 1
ATOM 5917 C CA . ASP A 1 802 ? 139.259 171.592 118.023 1.00 52.10 801 ASP A CA 1
ATOM 5918 C C . ASP A 1 802 ? 137.884 172.211 117.793 1.00 52.10 801 ASP A C 1
ATOM 5919 O O . ASP A 1 802 ? 136.894 171.724 118.348 1.00 52.10 801 ASP A O 1
ATOM 5924 N N . THR A 1 803 ? 137.800 173.273 116.996 1.00 50.88 802 THR A N 1
ATOM 5925 C CA . THR A 1 803 ? 136.523 173.808 116.546 1.00 50.88 802 THR A CA 1
ATOM 5926 C C . THR A 1 803 ? 136.569 173.966 115.033 1.00 50.88 802 THR A C 1
ATOM 5927 O O . THR A 1 803 ? 137.643 174.041 114.431 1.00 50.88 802 THR A O 1
ATOM 5931 N N . LEU A 1 804 ? 135.385 174.007 114.418 1.00 51.36 803 LEU A N 1
ATOM 5932 C CA . LEU A 1 804 ? 135.319 174.095 112.962 1.00 51.36 803 LEU A CA 1
ATOM 5933 C C . LEU A 1 804 ? 135.962 175.379 112.454 1.00 51.36 803 LEU A C 1
ATOM 5934 O O . LEU A 1 804 ? 136.656 175.368 111.432 1.00 51.36 803 LEU A O 1
ATOM 5939 N N . GLU A 1 805 ? 135.749 176.494 113.156 1.00 52.04 804 GLU A N 1
ATOM 5940 C CA . GLU A 1 805 ? 136.270 177.775 112.688 1.00 52.04 804 GLU A CA 1
ATOM 5941 C C . GLU A 1 805 ? 137.795 177.788 112.683 1.00 52.04 804 GLU A C 1
ATOM 5942 O O . GLU A 1 805 ? 138.420 178.124 111.669 1.00 52.04 804 GLU A O 1
ATOM 5948 N N . LYS A 1 806 ? 138.415 177.413 113.804 1.00 51.11 805 LYS A N 1
ATOM 5949 C CA . LYS A 1 806 ? 139.870 177.473 113.879 1.00 51.11 805 LYS A CA 1
ATOM 5950 C C . LYS A 1 806 ? 140.524 176.388 113.033 1.00 51.11 805 LYS A C 1
ATOM 5951 O O . LYS A 1 806 ? 141.584 176.625 112.446 1.00 51.11 805 LYS A O 1
ATOM 5957 N N . LEU A 1 807 ? 139.911 175.205 112.941 1.00 47.79 806 LEU A N 1
ATOM 5958 C CA . LEU A 1 807 ? 140.448 174.172 112.060 1.00 47.79 806 LEU A CA 1
ATOM 5959 C C . LEU A 1 807 ? 140.380 174.607 110.601 1.00 47.79 806 LEU A C 1
ATOM 5960 O O . LEU A 1 807 ? 141.330 174.397 109.838 1.00 47.79 806 LEU A O 1
ATOM 5965 N N . ARG A 1 808 ? 139.265 175.218 110.196 1.00 46.80 807 ARG A N 1
ATOM 5966 C CA . ARG A 1 808 ? 139.146 175.716 108.831 1.00 46.80 807 ARG A CA 1
ATOM 5967 C C . ARG A 1 808 ? 140.163 176.814 108.554 1.00 46.80 807 ARG A C 1
ATOM 5968 O O . ARG A 1 808 ? 140.769 176.851 107.477 1.00 46.80 807 ARG A O 1
ATOM 5976 N N . THR A 1 809 ? 140.358 177.725 109.510 1.00 47.24 808 THR A N 1
ATOM 5977 C CA . THR A 1 809 ? 141.345 178.783 109.323 1.00 47.24 808 THR A CA 1
ATOM 5978 C C . THR A 1 809 ? 142.753 178.212 109.211 1.00 47.24 808 THR A C 1
ATOM 5979 O O . THR A 1 809 ? 143.544 178.653 108.369 1.00 47.24 808 THR A O 1
ATOM 5983 N N . LEU A 1 810 ? 143.083 177.225 110.048 1.00 45.97 809 LEU A N 1
ATOM 5984 C CA . LEU A 1 810 ? 144.397 176.594 109.974 1.00 45.97 809 LEU A CA 1
ATOM 5985 C C . LEU A 1 810 ? 144.597 175.894 108.636 1.00 45.97 809 LEU A C 1
ATOM 5986 O O . LEU A 1 810 ? 145.668 175.999 108.026 1.00 45.97 809 LEU A O 1
ATOM 5991 N N . LEU A 1 811 ? 143.573 175.182 108.160 1.00 46.88 810 LEU A N 1
ATOM 5992 C CA . LEU A 1 811 ? 143.672 174.522 106.863 1.00 46.88 810 LEU A CA 1
ATOM 5993 C C . LEU A 1 811 ? 143.864 175.535 105.742 1.00 46.88 810 LEU A C 1
ATOM 5994 O O . LEU A 1 811 ? 144.693 175.334 104.848 1.00 46.88 810 LEU A O 1
ATOM 5999 N N . ALA A 1 812 ? 143.109 176.634 105.775 1.00 48.78 811 ALA A N 1
ATOM 6000 C CA . ALA A 1 812 ? 143.216 177.636 104.720 1.00 48.78 811 ALA A CA 1
ATOM 6001 C C . ALA A 1 812 ? 144.575 178.324 104.737 1.00 48.78 811 ALA A C 1
ATOM 6002 O O . ALA A 1 812 ? 145.137 178.619 103.677 1.00 48.78 811 ALA A O 1
ATOM 6004 N N . GLU A 1 813 ? 145.119 178.594 105.926 1.00 52.28 812 GLU A N 1
ATOM 6005 C CA . GLU A 1 813 ? 146.394 179.297 106.003 1.00 52.28 812 GLU A CA 1
ATOM 6006 C C . GLU A 1 813 ? 147.575 178.390 105.683 1.00 52.28 812 GLU A C 1
ATOM 6007 O O . GLU A 1 813 ? 148.567 178.858 105.113 1.00 52.28 812 GLU A O 1
ATOM 6013 N N . LYS A 1 814 ? 147.500 177.104 106.033 1.00 50.83 813 LYS A N 1
ATOM 6014 C CA . LYS A 1 814 ? 148.613 176.198 105.781 1.00 50.83 813 LYS A CA 1
ATOM 6015 C C . LYS A 1 814 ? 148.514 175.481 104.441 1.00 50.83 813 LYS A C 1
ATOM 6016 O O . LYS A 1 814 ? 149.540 175.029 103.920 1.00 50.83 813 LYS A O 1
ATOM 6022 N N . LEU A 1 815 ? 147.320 175.380 103.864 1.00 47.26 814 LEU A N 1
ATOM 6023 C CA . LEU A 1 815 ? 147.101 174.680 102.601 1.00 47.26 814 LEU A CA 1
ATOM 6024 C C . LEU A 1 815 ? 146.397 175.589 101.605 1.00 47.26 814 LEU A C 1
ATOM 6025 O O . LEU A 1 815 ? 145.414 175.212 100.964 1.00 47.26 814 LEU A O 1
ATOM 6030 N N . SER A 1 816 ? 146.897 176.818 101.468 1.00 50.51 815 SER A N 1
ATOM 6031 C CA . SER A 1 816 ? 146.290 177.764 100.538 1.00 50.51 815 SER A CA 1
ATOM 6032 C C . SER A 1 816 ? 146.410 177.311 99.090 1.00 50.51 815 SER A C 1
ATOM 6033 O O . SER A 1 816 ? 145.610 177.738 98.251 1.00 50.51 815 SER A O 1
ATOM 6036 N N . SER A 1 817 ? 147.386 176.459 98.776 1.00 49.70 816 SER A N 1
ATOM 6037 C CA . SER A 1 817 ? 147.562 175.991 97.409 1.00 49.70 816 SER A CA 1
ATOM 6038 C C . SER A 1 817 ? 146.565 174.908 97.021 1.00 49.70 816 SER A C 1
ATOM 6039 O O . SER A 1 817 ? 146.389 174.649 95.826 1.00 49.70 816 SER A O 1
ATOM 6042 N N . ARG A 1 818 ? 145.911 174.274 97.995 1.00 43.94 817 ARG A N 1
ATOM 6043 C CA . ARG A 1 818 ? 144.937 173.212 97.745 1.00 43.94 817 ARG A CA 1
ATOM 6044 C C . ARG A 1 818 ? 143.602 173.630 98.347 1.00 43.94 817 ARG A C 1
ATOM 6045 O O . ARG A 1 818 ? 143.338 173.384 99.535 1.00 43.94 817 ARG A O 1
ATOM 6053 N N . PRO A 1 819 ? 142.729 174.273 97.566 1.00 47.35 818 PRO A N 1
ATOM 6054 C CA . PRO A 1 819 ? 141.441 174.724 98.114 1.00 47.35 818 PRO A CA 1
ATOM 6055 C C . PRO A 1 819 ? 140.468 173.597 98.408 1.00 47.35 818 PRO A C 1
ATOM 6056 O O . PRO A 1 819 ? 139.412 173.859 98.998 1.00 47.35 818 PRO A O 1
ATOM 6060 N N . GLU A 1 820 ? 140.777 172.362 98.019 1.00 45.37 819 GLU A N 1
ATOM 6061 C CA . GLU A 1 820 ? 139.884 171.239 98.267 1.00 45.37 819 GLU A CA 1
ATOM 6062 C C . GLU A 1 820 ? 140.035 170.659 99.666 1.00 45.37 819 GLU A C 1
ATOM 6063 O O . GLU A 1 820 ? 139.299 169.731 100.015 1.00 45.37 819 GLU A O 1
ATOM 6069 N N . ALA A 1 821 ? 140.968 171.173 100.469 1.00 43.29 820 ALA A N 1
ATOM 6070 C CA . ALA A 1 821 ? 141.091 170.723 101.849 1.00 43.29 820 ALA A CA 1
ATOM 6071 C C . ALA A 1 821 ? 139.988 171.280 102.734 1.00 43.29 820 ALA A C 1
ATOM 6072 O O . ALA A 1 821 ? 139.699 170.698 103.784 1.00 43.29 820 ALA A O 1
ATOM 6074 N N . VAL A 1 822 ? 139.371 172.387 102.336 1.00 40.16 821 VAL A N 1
ATOM 6075 C CA . VAL A 1 822 ? 138.311 173.031 103.100 1.00 40.16 821 VAL A CA 1
ATOM 6076 C C . VAL A 1 822 ? 137.014 172.818 102.329 1.00 40.16 821 VAL A C 1
ATOM 6077 O O . VAL A 1 822 ? 136.750 173.497 101.331 1.00 40.16 821 VAL A O 1
ATOM 6081 N N . HIS A 1 823 ? 136.202 171.868 102.785 1.00 39.20 822 HIS A N 1
ATOM 6082 C CA . HIS A 1 823 ? 134.886 171.619 102.219 1.00 39.20 822 HIS A CA 1
ATOM 6083 C C . HIS A 1 823 ? 133.852 171.654 103.338 1.00 39.20 822 HIS A C 1
ATOM 6084 O O . HIS A 1 823 ? 134.175 171.883 104.507 1.00 39.20 822 HIS A O 1
ATOM 6091 N N . GLU A 1 824 ? 132.591 171.424 102.970 1.00 44.40 823 GLU A N 1
ATOM 6092 C CA . GLU A 1 824 ? 131.492 171.547 103.922 1.00 44.40 823 GLU A CA 1
ATOM 6093 C C . GLU A 1 824 ? 131.547 170.499 105.026 1.00 44.40 823 GLU A C 1
ATOM 6094 O O . GLU A 1 824 ? 130.860 170.654 106.041 1.00 44.40 823 GLU A O 1
ATOM 6100 N N . TYR A 1 825 ? 132.339 169.443 104.856 1.00 40.05 824 TYR A N 1
ATOM 6101 C CA . TYR A 1 825 ? 132.381 168.331 105.797 1.00 40.05 824 TYR A CA 1
ATOM 6102 C C . TYR A 1 825 ? 133.661 168.335 106.628 1.00 40.05 824 TYR A C 1
ATOM 6103 O O . TYR A 1 825 ? 134.087 167.291 107.125 1.00 40.05 824 TYR A O 1
ATOM 6112 N N . VAL A 1 826 ? 134.286 169.500 106.783 1.00 38.40 825 VAL A N 1
ATOM 6113 C CA . VAL A 1 826 ? 135.526 169.628 107.543 1.00 38.40 825 VAL A CA 1
ATOM 6114 C C . VAL A 1 826 ? 135.145 169.863 109.000 1.00 38.40 825 VAL A C 1
ATOM 6115 O O . VAL A 1 826 ? 134.707 170.951 109.374 1.00 38.40 825 VAL A O 1
ATOM 6119 N N . THR A 1 827 ? 135.298 168.833 109.825 1.00 38.61 826 THR A N 1
ATOM 6120 C CA . THR A 1 827 ? 135.051 168.943 111.253 1.00 38.61 826 THR A CA 1
ATOM 6121 C C . THR A 1 827 ? 136.217 168.344 112.021 1.00 38.61 826 THR A C 1
ATOM 6122 O O . THR A 1 827 ? 136.840 167.383 111.560 1.00 38.61 826 THR A O 1
ATOM 6126 N N . PRO A 1 828 ? 136.541 168.898 113.188 1.00 38.25 827 PRO A N 1
ATOM 6127 C CA . PRO A 1 828 ? 137.617 168.321 114.001 1.00 38.25 827 PRO A CA 1
ATOM 6128 C C . PRO A 1 828 ? 137.274 166.911 114.449 1.00 38.25 827 PRO A C 1
ATOM 6129 O O . PRO A 1 828 ? 136.121 166.599 114.750 1.00 38.25 827 PRO A O 1
ATOM 6133 N N . LEU A 1 829 ? 138.293 166.055 114.489 1.00 28.28 828 LEU A N 1
ATOM 6134 C CA . LEU A 1 829 ? 138.101 164.693 114.963 1.00 28.28 828 LEU A CA 1
ATOM 6135 C C . LEU A 1 829 ? 137.704 164.710 116.432 1.00 28.28 828 LEU A C 1
ATOM 6136 O O . LEU A 1 829 ? 138.332 165.391 117.248 1.00 28.28 828 LEU A O 1
ATOM 6141 N N . PHE A 1 830 ? 136.659 163.960 116.766 1.00 25.28 829 PHE A N 1
ATOM 6142 C CA . PHE A 1 830 ? 136.265 163.733 118.152 1.00 25.28 829 PHE A CA 1
ATOM 6143 C C . PHE A 1 830 ? 136.086 162.235 118.339 1.00 25.28 829 PHE A C 1
ATOM 6144 O O . PHE A 1 830 ? 135.148 161.646 117.794 1.00 25.28 829 PHE A O 1
ATOM 6152 N N . VAL A 1 831 ? 136.992 161.619 119.099 1.00 23.78 830 VAL A N 1
ATOM 6153 C CA . VAL A 1 831 ? 136.927 160.181 119.313 1.00 23.78 830 VAL A CA 1
ATOM 6154 C C . VAL A 1 831 ? 135.656 159.843 120.074 1.00 23.78 830 VAL A C 1
ATOM 6155 O O . VAL A 1 831 ? 135.357 160.440 121.115 1.00 23.78 830 VAL A O 1
ATOM 6159 N N . SER A 1 832 ? 134.897 158.885 119.553 1.00 25.20 831 SER A N 1
ATOM 6160 C CA . SER A 1 832 ? 133.627 158.486 120.141 1.00 25.20 831 SER A CA 1
ATOM 6161 C C . SER A 1 832 ? 133.809 157.207 120.942 1.00 25.20 831 SER A C 1
ATOM 6162 O O . SER A 1 832 ? 134.314 156.209 120.420 1.00 25.20 831 SER A O 1
ATOM 6165 N N . ARG A 1 833 ? 133.394 157.240 122.202 1.00 26.36 832 ARG A N 1
ATOM 6166 C CA . ARG A 1 833 ? 133.449 156.081 123.077 1.00 26.36 832 ARG A CA 1
ATOM 6167 C C . ARG A 1 833 ? 132.071 155.444 123.156 1.00 26.36 832 ARG A C 1
ATOM 6168 O O . ARG A 1 833 ? 131.061 156.141 123.281 1.00 26.36 832 ARG A O 1
ATOM 6176 N N . ALA A 1 834 ? 132.035 154.122 123.072 1.00 31.11 833 ALA A N 1
ATOM 6177 C CA . ALA A 1 834 ? 130.765 153.408 123.038 1.00 31.11 833 ALA A CA 1
ATOM 6178 C C . ALA A 1 834 ? 130.042 153.572 124.367 1.00 31.11 833 ALA A C 1
ATOM 6179 O O . ALA A 1 834 ? 130.589 153.191 125.410 1.00 31.11 833 ALA A O 1
ATOM 6181 N N . PRO A 1 835 ? 128.832 154.127 124.382 1.00 29.81 834 PRO A N 1
ATOM 6182 C CA . PRO A 1 835 ? 128.126 154.324 125.652 1.00 29.81 834 PRO A CA 1
ATOM 6183 C C . PRO A 1 835 ? 127.802 153.002 126.326 1.00 29.81 834 PRO A C 1
ATOM 6184 O O . PRO A 1 835 ? 127.561 151.986 125.672 1.00 29.81 834 PRO A O 1
ATOM 6188 N N . ASN A 1 836 ? 127.805 153.026 127.658 1.00 29.59 835 ASN A N 1
ATOM 6189 C CA . ASN A 1 836 ? 127.479 151.864 128.483 1.00 29.59 835 ASN A CA 1
ATOM 6190 C C . ASN A 1 836 ? 126.427 152.312 129.492 1.00 29.59 835 ASN A C 1
ATOM 6191 O O . ASN A 1 836 ? 126.760 152.721 130.607 1.00 29.59 835 ASN A O 1
ATOM 6196 N N . ARG A 1 837 ? 125.157 152.229 129.099 1.00 33.61 836 ARG A N 1
ATOM 6197 C CA . ARG A 1 837 ? 124.043 152.655 129.934 1.00 33.61 836 ARG A CA 1
ATOM 6198 C C . ARG A 1 837 ? 123.395 151.491 130.672 1.00 33.61 836 ARG A C 1
ATOM 6199 O O . ARG A 1 837 ? 122.298 151.643 131.219 1.00 33.61 836 ARG A O 1
ATOM 6207 N N . LYS A 1 838 ? 124.049 150.335 130.690 1.00 38.22 837 LYS A N 1
ATOM 6208 C CA . LYS A 1 838 ? 123.508 149.162 131.357 1.00 38.22 837 LYS A CA 1
ATOM 6209 C C . LYS A 1 838 ? 123.409 149.394 132.861 1.00 38.22 837 LYS A C 1
ATOM 6210 O O . LYS A 1 838 ? 124.224 150.100 133.458 1.00 38.22 837 LYS A O 1
ATOM 6216 N N . MET A 1 839 ? 122.394 148.788 133.474 1.00 35.47 838 MET A N 1
ATOM 6217 C CA . MET A 1 839 ? 122.165 148.947 134.904 1.00 35.47 838 MET A CA 1
ATOM 6218 C C . MET A 1 839 ? 122.249 147.612 135.630 1.00 35.47 838 MET A C 1
ATOM 6219 O O . MET A 1 839 ? 121.412 147.310 136.485 1.00 35.47 838 MET A O 1
ATOM 6224 N N . SER A 1 840 ? 123.251 146.806 135.295 1.00 33.77 839 SER A N 1
ATOM 6225 C CA . SER A 1 840 ? 123.463 145.537 135.970 1.00 33.77 839 SER A CA 1
ATOM 6226 C C . SER A 1 840 ? 124.958 145.287 136.082 1.00 33.77 839 SER A C 1
ATOM 6227 O O . SER A 1 840 ? 125.757 145.821 135.309 1.00 33.77 839 SER A O 1
ATOM 6230 N N . GLY A 1 841 ? 125.317 144.500 137.080 1.00 36.58 840 GLY A N 1
ATOM 6231 C CA . GLY A 1 841 ? 126.736 144.212 137.327 1.00 36.58 840 GLY A CA 1
ATOM 6232 C C . GLY A 1 841 ? 126.884 143.635 138.714 1.00 36.58 840 GLY A C 1
ATOM 6233 O O . GLY A 1 841 ? 125.856 143.459 139.377 1.00 36.58 840 GLY A O 1
ATOM 6234 N N . GLN A 1 842 ? 128.092 143.351 139.153 1.00 39.95 841 GLN A N 1
ATOM 6235 C CA . GLN A 1 842 ? 128.251 142.691 140.471 1.00 39.95 841 GLN A CA 1
ATOM 6236 C C . GLN A 1 842 ? 127.556 143.569 141.506 1.00 39.95 841 GLN A C 1
ATOM 6237 O O . GLN A 1 842 ? 127.715 144.791 141.441 1.00 39.95 841 GLN A O 1
ATOM 6243 N N . GLY A 1 843 ? 126.781 142.975 142.383 1.00 36.98 842 GLY A N 1
ATOM 6244 C CA . GLY A 1 843 ? 126.052 143.765 143.384 1.00 36.98 842 GLY A CA 1
ATOM 6245 C C . GLY A 1 843 ? 126.980 144.185 144.494 1.00 36.98 842 GLY A C 1
ATOM 6246 O O . GLY A 1 843 ? 126.849 145.316 144.973 1.00 36.98 842 GLY A O 1
ATOM 6247 N N . HIS A 1 844 ? 127.890 143.313 144.868 1.00 37.25 843 HIS A N 1
ATOM 6248 C CA . HIS A 1 844 ? 128.790 143.614 146.003 1.00 37.25 843 HIS A CA 1
ATOM 6249 C C . HIS A 1 844 ? 130.025 142.725 145.951 1.00 37.25 843 HIS A C 1
ATOM 6250 O O . HIS A 1 844 ? 129.869 141.557 145.570 1.00 37.25 843 HIS A O 1
ATOM 6257 N N . MET A 1 845 ? 131.203 143.254 146.267 1.00 39.01 844 MET A N 1
ATOM 6258 C CA . MET A 1 845 ? 132.376 142.391 146.350 1.00 39.01 844 MET A CA 1
ATOM 6259 C C . MET A 1 845 ? 132.035 141.031 146.939 1.00 39.01 844 MET A C 1
ATOM 6260 O O . MET A 1 845 ? 130.990 140.859 147.573 1.00 39.01 844 MET A O 1
ATOM 6265 N N . GLU A 1 846 ? 132.924 140.064 146.742 1.00 41.05 845 GLU A N 1
ATOM 6266 C CA . GLU A 1 846 ? 132.645 138.675 147.062 1.00 41.05 845 GLU A CA 1
ATOM 6267 C C . GLU A 1 846 ? 133.101 138.308 148.469 1.00 41.05 845 GLU A C 1
ATOM 6268 O O . GLU A 1 846 ? 132.982 137.147 148.870 1.00 41.05 845 GLU A O 1
ATOM 6274 N N . THR A 1 847 ? 133.597 139.276 149.234 1.00 37.01 846 THR A N 1
ATOM 6275 C CA . THR A 1 847 ? 134.029 139.059 150.609 1.00 37.01 846 THR A CA 1
ATOM 6276 C C . THR A 1 847 ? 132.923 139.504 151.556 1.00 37.01 846 THR A C 1
ATOM 6277 O O . THR A 1 847 ? 132.522 140.673 151.543 1.00 37.01 846 THR A O 1
ATOM 6281 N N . VAL A 1 848 ? 132.438 138.577 152.374 1.00 35.45 847 VAL A N 1
ATOM 6282 C CA . VAL A 1 848 ? 131.408 138.869 153.363 1.00 35.45 847 VAL A CA 1
ATOM 6283 C C . VAL A 1 848 ? 132.093 139.118 154.698 1.00 35.45 847 VAL A C 1
ATOM 6284 O O . VAL A 1 848 ? 132.804 138.249 155.212 1.00 35.45 847 VAL A O 1
ATOM 6288 N N . LYS A 1 849 ? 131.885 140.305 155.257 1.00 33.39 848 LYS A N 1
AT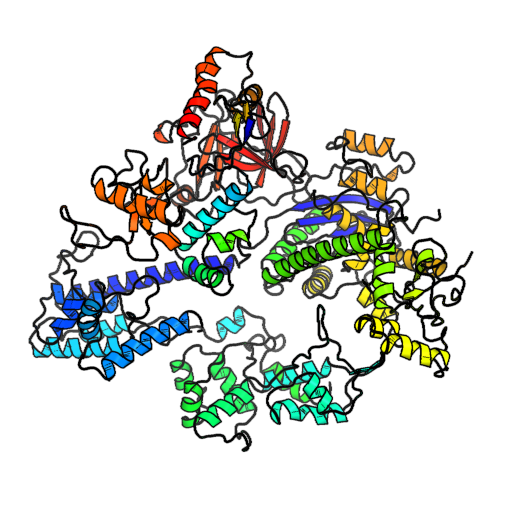OM 6289 C CA . LYS A 1 849 ? 132.542 140.725 156.484 1.00 33.39 848 LYS A CA 1
ATOM 6290 C C . LYS A 1 849 ? 131.521 140.856 157.603 1.00 33.39 848 LYS A C 1
ATOM 6291 O O . LYS A 1 849 ? 130.414 141.358 157.388 1.00 33.39 848 LYS A O 1
ATOM 6297 N N . SER A 1 850 ? 131.898 140.394 158.794 1.00 34.29 849 SER A N 1
ATOM 6298 C CA . SER A 1 850 ? 131.009 140.464 159.944 1.00 34.29 849 SER A CA 1
ATOM 6299 C C . SER A 1 850 ? 130.599 141.905 160.214 1.00 34.29 849 SER A C 1
ATOM 6300 O O . SER A 1 850 ? 131.419 142.824 160.147 1.00 34.29 849 SER A O 1
ATOM 6303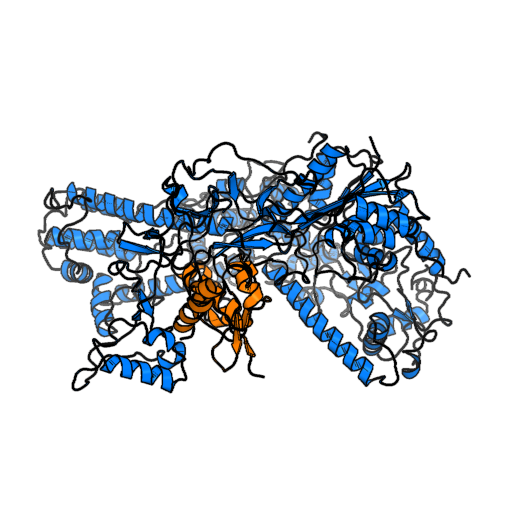 N N . ALA A 1 851 ? 129.316 142.102 160.518 1.00 34.19 850 ALA A N 1
ATOM 6304 C CA . ALA A 1 851 ? 128.760 143.440 160.673 1.00 34.19 850 ALA A CA 1
ATOM 6305 C C . ALA A 1 851 ? 128.075 143.642 162.019 1.00 34.19 850 ALA A C 1
ATOM 6306 O O . ALA A 1 851 ? 127.235 144.537 162.146 1.00 34.19 850 ALA A O 1
ATOM 6308 N N . LYS A 1 852 ? 128.407 142.832 163.028 1.00 36.86 851 LYS A N 1
ATOM 6309 C CA . LYS A 1 852 ? 127.826 143.052 164.350 1.00 36.86 851 LYS A CA 1
ATOM 6310 C C . LYS A 1 852 ? 128.212 144.419 164.895 1.00 36.86 851 LYS A C 1
ATOM 6311 O O . LYS A 1 852 ? 127.368 145.141 165.439 1.00 36.86 851 LYS A O 1
ATOM 6317 N N . ARG A 1 853 ? 129.479 144.789 164.763 1.00 39.60 852 ARG A N 1
ATOM 6318 C CA . ARG A 1 853 ? 129.971 146.092 165.212 1.00 39.60 852 ARG A CA 1
ATOM 6319 C C . ARG A 1 853 ? 129.928 147.115 164.087 1.00 39.60 852 ARG A C 1
ATOM 6320 O O . ARG A 1 853 ? 130.923 147.771 163.789 1.00 39.60 852 ARG A O 1
ATOM 6328 N N . LEU A 1 854 ? 128.774 147.267 163.445 1.00 42.26 853 LEU A N 1
ATOM 6329 C CA . LEU A 1 854 ? 128.603 148.285 162.420 1.00 42.26 853 LEU A CA 1
ATOM 6330 C C . LEU A 1 854 ? 128.130 149.612 162.995 1.00 42.26 853 LEU A C 1
ATOM 6331 O O . LEU A 1 854 ? 128.014 150.591 162.250 1.00 42.26 853 LEU A O 1
ATOM 6336 N N . ASP A 1 855 ? 127.852 149.670 164.299 1.00 46.44 854 ASP A N 1
ATOM 6337 C CA . ASP A 1 855 ? 127.593 150.955 164.937 1.00 46.44 854 ASP A CA 1
ATOM 6338 C C . ASP A 1 855 ? 128.819 151.852 164.846 1.00 46.44 854 ASP A C 1
ATOM 6339 O O . ASP A 1 855 ? 128.708 153.046 164.544 1.00 46.44 854 ASP A O 1
ATOM 6344 N N . GLU A 1 856 ? 129.998 151.290 165.103 1.00 43.73 855 GLU A N 1
ATOM 6345 C CA . GLU A 1 856 ? 131.262 151.930 164.769 1.00 43.73 855 GLU A CA 1
ATOM 6346 C C . GLU A 1 856 ? 131.561 151.685 163.296 1.00 43.73 855 GLU A C 1
ATOM 6347 O O . GLU A 1 856 ? 130.691 151.226 162.551 1.00 43.73 855 GLU A O 1
ATOM 6353 N N . GLY A 1 857 ? 132.774 151.991 162.861 1.00 41.38 856 GLY A N 1
ATOM 6354 C CA . GLY A 1 857 ? 133.143 151.699 161.495 1.00 41.38 856 GLY A CA 1
ATOM 6355 C C . GLY A 1 857 ? 133.791 150.353 161.263 1.00 41.38 856 GLY A C 1
ATOM 6356 O O . GLY A 1 857 ? 134.088 150.016 160.114 1.00 41.38 856 GLY A O 1
ATOM 6357 N N . VAL A 1 858 ? 134.007 149.559 162.308 1.00 37.76 857 VAL A N 1
ATOM 6358 C CA . VAL A 1 858 ? 134.778 148.328 162.180 1.00 37.76 857 VAL A CA 1
ATOM 6359 C C . VAL A 1 858 ? 133.939 147.247 161.512 1.00 37.76 857 VAL A C 1
ATOM 6360 O O . VAL A 1 858 ? 132.712 147.198 161.644 1.00 37.76 857 VAL A O 1
ATOM 6364 N N . SER A 1 859 ? 134.622 146.374 160.777 1.00 34.82 858 SER A N 1
ATOM 6365 C CA . SER A 1 859 ? 134.012 145.316 159.975 1.00 34.82 858 SER A CA 1
ATOM 6366 C C . SER A 1 859 ? 134.765 144.010 160.186 1.00 34.82 858 SER A C 1
ATOM 6367 O O . SER A 1 859 ? 135.232 143.380 159.236 1.00 34.82 858 SER A O 1
ATOM 6370 N N . VAL A 1 860 ? 134.917 143.614 161.450 1.00 33.30 859 VAL A N 1
ATOM 6371 C CA . VAL A 1 860 ? 135.777 142.511 161.872 1.00 33.30 859 VAL A CA 1
ATOM 6372 C C . VAL A 1 860 ? 135.688 141.312 160.934 1.00 33.30 859 VAL A C 1
ATOM 6373 O O . VAL A 1 860 ? 134.601 140.920 160.497 1.00 33.30 859 VAL A O 1
ATOM 6377 N N . LEU A 1 861 ? 136.844 140.751 160.587 1.00 34.29 860 LEU A N 1
ATOM 6378 C CA . LEU A 1 861 ? 136.934 139.683 159.604 1.00 34.29 860 LEU A CA 1
ATOM 6379 C C . LEU A 1 861 ? 138.110 138.788 159.962 1.00 34.29 860 LEU A C 1
ATOM 6380 O O . LEU A 1 861 ? 139.092 139.242 160.552 1.00 34.29 860 LEU A O 1
ATOM 6385 N N . ARG A 1 862 ? 138.006 137.515 159.592 1.00 38.52 861 ARG A N 1
ATOM 6386 C CA . ARG A 1 862 ? 139.053 136.540 159.870 1.00 38.52 861 ARG A CA 1
ATOM 6387 C C . ARG A 1 862 ? 140.089 136.578 158.754 1.00 38.52 861 ARG A C 1
ATOM 6388 O O . ARG A 1 862 ? 139.769 136.303 157.593 1.00 38.52 861 ARG A O 1
ATOM 6396 N N . VAL A 1 863 ? 141.323 136.915 159.108 1.00 34.56 862 VAL A N 1
ATOM 6397 C CA . VAL A 1 863 ? 142.432 136.996 158.162 1.00 34.56 862 VAL A CA 1
ATOM 6398 C C . VAL A 1 863 ? 143.335 135.790 158.389 1.00 34.56 862 VAL A C 1
ATOM 6399 O O . VAL A 1 863 ? 143.797 135.584 159.522 1.00 34.56 862 VAL A O 1
ATOM 6403 N N . PRO A 1 864 ? 143.596 134.968 157.372 1.00 36.91 863 PRO A N 1
ATOM 6404 C CA . PRO A 1 864 ? 144.527 133.850 157.550 1.00 36.91 863 PRO A CA 1
ATOM 6405 C C . PRO A 1 864 ? 145.927 134.352 157.863 1.00 36.91 863 PRO A C 1
ATOM 6406 O O . PRO A 1 864 ? 146.350 135.409 157.392 1.00 36.91 863 PRO A O 1
ATOM 6410 N N . LEU A 1 865 ? 146.649 133.575 158.673 1.00 39.35 864 LEU A N 1
ATOM 6411 C CA . LEU A 1 865 ? 147.962 134.007 159.135 1.00 39.35 864 LEU A CA 1
ATOM 6412 C C . LEU A 1 865 ? 148.958 134.179 157.997 1.00 39.35 864 LEU A C 1
ATOM 6413 O O . LEU A 1 865 ? 149.905 134.960 158.134 1.00 39.35 864 LEU A O 1
ATOM 6418 N N . THR A 1 866 ? 148.768 133.482 156.877 1.00 42.63 865 THR A N 1
ATOM 6419 C CA . THR A 1 866 ? 149.687 133.625 155.754 1.00 42.63 865 THR A CA 1
ATOM 6420 C C . THR A 1 866 ? 149.549 134.963 155.042 1.00 42.63 865 THR A C 1
ATOM 6421 O O . THR A 1 866 ? 150.218 135.171 154.024 1.00 42.63 865 THR A O 1
ATOM 6425 N N . GLN A 1 867 ? 148.702 135.864 155.539 1.00 43.73 866 GLN A N 1
ATOM 6426 C CA . GLN A 1 867 ? 148.584 137.208 154.996 1.00 43.73 866 GLN A CA 1
ATOM 6427 C C . GLN A 1 867 ? 148.643 138.288 156.065 1.00 43.73 866 GLN A C 1
ATOM 6428 O O . GLN A 1 867 ? 148.565 139.474 155.727 1.00 43.73 866 GLN A O 1
ATOM 6434 N N . LEU A 1 868 ? 148.776 137.918 157.337 1.00 45.42 867 LEU A N 1
ATOM 6435 C CA . LEU A 1 868 ? 148.826 138.888 158.425 1.00 45.42 867 LEU A CA 1
ATOM 6436 C C . LEU A 1 868 ? 150.107 139.705 158.324 1.00 45.42 867 LEU A C 1
ATOM 6437 O O . LEU A 1 868 ? 151.200 139.197 158.592 1.00 45.42 867 LEU A O 1
ATOM 6442 N N . LYS A 1 869 ? 149.977 140.972 157.949 1.00 51.12 868 LYS A N 1
ATOM 6443 C CA . LYS A 1 869 ? 151.113 141.874 157.891 1.00 51.12 868 LYS A CA 1
ATOM 6444 C C . LYS A 1 869 ? 151.236 142.640 159.206 1.00 51.12 868 LYS A C 1
ATOM 6445 O O . LYS A 1 869 ? 150.420 142.496 160.119 1.00 51.12 868 LYS A O 1
ATOM 6451 N N . LEU A 1 870 ? 152.279 143.465 159.310 1.00 52.17 869 LEU A N 1
ATOM 6452 C CA . LEU A 1 870 ? 152.411 144.331 160.476 1.00 52.17 869 LEU A CA 1
ATOM 6453 C C . LEU A 1 870 ? 151.302 145.373 160.521 1.00 52.17 869 LEU A C 1
ATOM 6454 O O . LEU A 1 870 ? 150.870 145.771 161.608 1.00 52.17 869 LEU A O 1
ATOM 6459 N N . LYS A 1 871 ? 150.834 145.825 159.356 1.00 52.01 870 LYS A N 1
ATOM 6460 C CA . LYS A 1 871 ? 149.735 146.779 159.308 1.00 52.01 870 LYS A CA 1
ATOM 6461 C C . LYS A 1 871 ? 148.406 146.153 159.707 1.00 52.01 870 LYS A C 1
ATOM 6462 O O . LYS A 1 871 ? 147.457 146.885 160.000 1.00 52.01 870 LYS A O 1
ATOM 6468 N N . ASP A 1 872 ? 148.311 144.825 159.713 1.00 48.91 871 ASP A N 1
ATOM 6469 C CA . ASP A 1 872 ? 147.100 144.139 160.141 1.00 48.91 871 ASP A CA 1
ATOM 6470 C C . ASP A 1 872 ? 147.127 143.748 161.611 1.00 48.91 871 ASP A C 1
ATOM 6471 O O . ASP A 1 872 ? 146.102 143.303 162.135 1.00 48.91 871 ASP A O 1
ATOM 6476 N N . LEU A 1 873 ? 148.267 143.894 162.284 1.00 46.51 872 LEU A N 1
ATOM 6477 C CA . LEU A 1 873 ? 148.329 143.653 163.719 1.00 46.51 872 LEU A CA 1
ATOM 6478 C C . LEU A 1 873 ? 147.770 144.813 164.527 1.00 46.51 872 LEU A C 1
ATOM 6479 O O . LEU A 1 873 ? 147.166 144.589 165.582 1.00 46.51 872 LEU A O 1
ATOM 6484 N N . GLU A 1 874 ? 147.958 146.048 164.059 1.00 47.72 873 GLU A N 1
ATOM 6485 C CA . GLU A 1 874 ? 147.395 147.194 164.762 1.00 47.72 873 GLU A CA 1
ATOM 6486 C C . GLU A 1 874 ? 145.873 147.141 164.762 1.00 47.72 873 GLU A C 1
ATOM 6487 O O . GLU A 1 874 ? 145.234 147.481 165.764 1.00 47.72 873 GLU A O 1
ATOM 6493 N N . LYS A 1 875 ? 145.277 146.719 163.650 1.00 39.96 874 LYS A N 1
ATOM 6494 C CA . LYS A 1 875 ? 143.825 146.589 163.549 1.00 39.96 874 LYS A CA 1
ATOM 6495 C C . LYS A 1 875 ? 143.419 145.139 163.815 1.00 39.96 874 LYS A C 1
ATOM 6496 O O . LYS A 1 875 ? 142.882 144.434 162.964 1.00 39.96 874 LYS A O 1
ATOM 6502 N N . MET A 1 876 ? 143.689 144.706 165.042 1.00 38.16 875 MET A N 1
ATOM 6503 C CA . MET A 1 876 ? 143.363 143.368 165.504 1.00 38.16 875 MET A CA 1
ATOM 6504 C C . MET A 1 876 ? 142.464 143.474 166.728 1.00 38.16 875 MET A C 1
ATOM 6505 O O . MET A 1 876 ? 142.578 144.407 167.525 1.00 38.16 875 MET A O 1
ATOM 6510 N N . VAL A 1 877 ? 141.563 142.504 166.875 1.00 38.47 876 VAL A N 1
ATOM 6511 C CA . VAL A 1 877 ? 140.513 142.589 167.884 1.00 38.47 876 VAL A CA 1
ATOM 6512 C C . VAL A 1 877 ? 141.078 142.337 169.273 1.00 38.47 876 VAL A C 1
ATOM 6513 O O . VAL A 1 877 ? 141.027 143.214 170.141 1.00 38.47 876 VAL A O 1
ATOM 6517 N N . ASN A 1 878 ? 141.620 141.141 169.497 1.00 42.53 877 ASN A N 1
ATOM 6518 C CA . ASN A 1 878 ? 142.178 140.791 170.802 1.00 42.53 877 ASN A CA 1
ATOM 6519 C C . ASN A 1 878 ? 143.627 141.275 170.873 1.00 42.53 877 ASN A C 1
ATOM 6520 O O . ASN A 1 878 ? 144.576 140.516 171.074 1.00 42.53 877 ASN A O 1
ATOM 6525 N N . ARG A 1 879 ? 143.776 142.586 170.711 1.00 42.90 878 ARG A N 1
ATOM 6526 C CA . ARG A 1 879 ? 145.065 143.261 170.749 1.00 42.90 878 ARG A CA 1
ATOM 6527 C C . ARG A 1 879 ? 145.436 143.746 172.140 1.00 42.90 878 ARG A C 1
ATOM 6528 O O . ARG A 1 879 ? 146.593 143.620 172.543 1.00 42.90 878 ARG A O 1
ATOM 6536 N N . GLU A 1 880 ? 144.478 144.299 172.884 1.00 46.13 879 GLU A N 1
ATOM 6537 C CA . GLU A 1 880 ? 144.651 144.539 174.309 1.00 46.13 879 GLU A CA 1
ATOM 6538 C C . GLU A 1 880 ? 144.007 143.461 175.165 1.00 46.13 879 GLU A C 1
ATOM 6539 O O . GLU A 1 880 ? 144.417 143.276 176.316 1.00 46.13 879 GLU A O 1
ATOM 6545 N N . ARG A 1 881 ? 143.007 142.757 174.630 1.00 50.62 880 ARG A N 1
ATOM 6546 C CA . ARG A 1 881 ? 142.358 141.690 175.381 1.00 50.62 880 ARG A CA 1
ATOM 6547 C C . ARG A 1 881 ? 143.333 140.560 175.681 1.00 50.62 880 ARG A C 1
ATOM 6548 O O . ARG A 1 881 ? 143.311 139.987 176.775 1.00 50.62 880 ARG A O 1
ATOM 6556 N N . GLU A 1 882 ? 144.198 140.230 174.724 1.00 45.92 881 GLU A N 1
ATOM 6557 C CA . GLU A 1 882 ? 145.202 139.178 174.875 1.00 45.92 881 GLU A CA 1
ATOM 6558 C C . GLU A 1 882 ? 146.554 139.771 174.501 1.00 45.92 881 GLU A C 1
ATOM 6559 O O . GLU A 1 882 ? 147.070 139.532 173.401 1.00 45.92 881 GLU A O 1
ATOM 6565 N N . PRO A 1 883 ? 147.152 140.564 175.394 1.00 44.25 882 PRO A N 1
ATOM 6566 C CA . PRO A 1 883 ? 148.393 141.270 175.035 1.00 44.25 882 PRO A CA 1
ATOM 6567 C C . PRO A 1 883 ? 149.558 140.354 174.709 1.00 44.25 882 PRO A C 1
ATOM 6568 O O . PRO A 1 883 ? 150.386 140.710 173.862 1.00 44.25 882 PRO A O 1
ATOM 6572 N N . LYS A 1 884 ? 149.657 139.190 175.358 1.00 44.35 883 LYS A N 1
ATOM 6573 C CA . LYS A 1 884 ? 150.798 138.308 175.127 1.00 44.35 883 LYS A CA 1
ATOM 6574 C C . LYS A 1 884 ? 150.854 137.845 173.679 1.00 44.35 883 LYS A C 1
ATOM 6575 O O . LYS A 1 884 ? 151.928 137.828 173.065 1.00 44.35 883 LYS A O 1
ATOM 6581 N N . LEU A 1 885 ? 149.708 137.468 173.113 1.00 43.51 884 LEU A N 1
ATOM 6582 C CA . LEU A 1 885 ? 149.680 137.016 171.730 1.00 43.51 884 LEU A CA 1
ATOM 6583 C C . LEU A 1 885 ? 149.961 138.146 170.751 1.00 43.51 884 LEU A C 1
ATOM 6584 O O . LEU A 1 885 ? 150.390 137.879 169.624 1.00 43.51 884 LEU A O 1
ATOM 6589 N N . TYR A 1 886 ? 149.738 139.399 171.149 1.00 47.16 885 TYR A N 1
ATOM 6590 C CA . TYR A 1 886 ? 150.120 140.514 170.290 1.00 47.16 885 TYR A CA 1
ATOM 6591 C C . TYR A 1 886 ? 151.634 140.594 170.143 1.00 47.16 885 TYR A C 1
ATOM 6592 O O . TYR A 1 886 ? 152.150 140.787 169.037 1.00 47.16 885 TYR A O 1
ATOM 6601 N N . GLU A 1 887 ? 152.363 140.449 171.249 1.00 45.63 886 GLU A N 1
ATOM 6602 C CA . GLU A 1 887 ? 153.816 140.398 171.178 1.00 45.63 886 GLU A CA 1
ATOM 6603 C C . GLU A 1 887 ? 154.329 139.044 170.713 1.00 45.63 886 GLU A C 1
ATOM 6604 O O . GLU A 1 887 ? 155.482 138.948 170.282 1.00 45.63 886 GLU A O 1
ATOM 6610 N N . ALA A 1 888 ? 153.506 137.998 170.793 1.00 41.26 887 ALA A N 1
ATOM 6611 C CA . ALA A 1 888 ? 153.910 136.704 170.253 1.00 41.26 887 ALA A CA 1
ATOM 6612 C C . ALA A 1 888 ? 153.844 136.699 168.731 1.00 41.26 887 ALA A C 1
ATOM 6613 O O . ALA A 1 888 ? 154.727 136.145 168.068 1.00 41.26 887 ALA A O 1
ATOM 6615 N N . LEU A 1 889 ? 152.802 137.307 168.161 1.00 40.76 888 LEU A N 1
ATOM 6616 C CA . LEU A 1 889 ? 152.694 137.399 166.710 1.00 40.76 888 LEU A CA 1
ATOM 6617 C C . LEU A 1 889 ? 153.624 138.456 166.134 1.00 40.76 888 LEU A C 1
ATOM 6618 O O . LEU A 1 889 ? 154.109 138.300 165.009 1.00 40.76 888 LEU A O 1
ATOM 6623 N N . LYS A 1 890 ? 153.874 139.537 166.876 1.00 45.93 889 LYS A N 1
ATOM 6624 C CA . LYS A 1 890 ? 154.738 140.597 166.368 1.00 45.93 889 LYS A CA 1
ATOM 6625 C C . LYS A 1 890 ? 156.186 140.141 166.270 1.00 45.93 889 LYS A C 1
ATOM 6626 O O . LYS A 1 890 ? 156.927 140.619 165.403 1.00 45.93 889 LYS A O 1
ATOM 6632 N N . ALA A 1 891 ? 156.609 139.229 167.148 1.00 46.32 890 ALA A N 1
ATOM 6633 C CA . ALA A 1 891 ? 157.958 138.684 167.054 1.00 46.32 890 ALA A CA 1
ATOM 6634 C C . ALA A 1 891 ? 158.153 137.926 165.749 1.00 46.32 890 ALA A C 1
ATOM 6635 O O . ALA A 1 891 ? 159.204 138.039 165.108 1.00 46.32 890 ALA A O 1
ATOM 6637 N N . ARG A 1 892 ? 157.148 137.149 165.337 1.00 47.17 891 ARG A N 1
ATOM 6638 C CA . ARG A 1 892 ? 157.245 136.427 164.073 1.00 47.17 891 ARG A CA 1
ATOM 6639 C C . ARG A 1 892 ? 157.253 137.377 162.882 1.00 47.17 891 ARG A C 1
ATOM 6640 O O . ARG A 1 892 ? 157.901 137.091 161.870 1.00 47.17 891 ARG A O 1
ATOM 6648 N N . LEU A 1 893 ? 156.540 138.502 162.978 1.00 50.70 892 LEU A N 1
ATOM 6649 C CA . LEU A 1 893 ? 156.607 139.508 161.923 1.00 50.70 892 LEU A CA 1
ATOM 6650 C C . LEU A 1 893 ? 158.013 140.079 161.803 1.00 50.70 892 LEU A C 1
ATOM 6651 O O . LEU A 1 893 ? 158.515 140.291 160.693 1.00 50.70 892 LEU A O 1
ATOM 6656 N N . GLU A 1 894 ? 158.661 140.339 162.938 1.00 58.15 893 GLU A N 1
ATOM 6657 C CA . GLU A 1 894 ? 159.995 140.924 162.929 1.00 58.15 893 GLU A CA 1
ATOM 6658 C C . GLU A 1 894 ? 161.072 139.897 162.600 1.00 58.15 893 GLU A C 1
ATOM 6659 O O . GLU A 1 894 ? 162.086 140.247 161.986 1.00 58.15 893 GLU A O 1
ATOM 6665 N N . ALA A 1 895 ? 160.876 138.638 163.003 1.00 57.38 894 ALA A N 1
ATOM 6666 C CA . ALA A 1 895 ? 161.903 137.621 162.796 1.00 57.38 894 ALA A CA 1
ATOM 6667 C C . ALA A 1 895 ? 162.150 137.367 161.314 1.00 57.38 894 ALA A C 1
ATOM 6668 O O . ALA A 1 895 ? 163.303 137.266 160.879 1.00 57.38 894 ALA A O 1
ATOM 6670 N N . HIS A 1 896 ? 161.084 137.264 160.523 1.00 56.95 895 HIS A N 1
ATOM 6671 C CA . HIS A 1 896 ? 161.190 136.976 159.099 1.00 56.95 895 HIS A CA 1
ATOM 6672 C C . HIS A 1 896 ? 161.034 138.224 158.239 1.00 56.95 895 HIS A C 1
ATOM 6673 O O . HIS A 1 896 ? 160.810 138.110 157.029 1.00 56.95 895 HIS A O 1
ATOM 6680 N N . LYS A 1 897 ? 161.145 139.408 158.844 1.00 63.95 896 LYS A N 1
ATOM 6681 C CA . LYS A 1 897 ? 161.086 140.686 158.136 1.00 63.95 896 LYS A CA 1
ATOM 6682 C C . LYS A 1 897 ? 159.751 140.844 157.400 1.00 63.95 896 LYS A C 1
ATOM 6683 O O . LYS A 1 897 ? 159.678 140.868 156.171 1.00 63.95 896 LYS A O 1
ATOM 6689 N N . ASP A 1 898 ? 158.679 140.906 158.193 1.00 59.46 897 ASP A N 1
ATOM 6690 C CA . ASP A 1 898 ? 157.351 141.289 157.707 1.00 59.46 897 ASP A CA 1
ATOM 6691 C C . ASP A 1 898 ? 156.885 140.409 156.548 1.00 59.46 897 ASP A C 1
ATOM 6692 O O . ASP A 1 898 ? 156.303 140.893 155.575 1.00 59.46 897 ASP A O 1
ATOM 6697 N N . ASP A 1 899 ? 157.140 139.104 156.646 1.00 56.91 898 ASP A N 1
ATOM 6698 C CA . ASP A 1 899 ? 156.728 138.143 155.623 1.00 56.91 898 ASP A CA 1
ATOM 6699 C C . ASP A 1 899 ? 155.838 137.086 156.264 1.00 56.91 898 ASP A C 1
ATOM 6700 O O . ASP A 1 899 ? 156.335 136.092 156.816 1.00 56.91 898 ASP A O 1
ATOM 6705 N N . PRO A 1 900 ? 154.515 137.262 156.217 1.00 50.98 899 PRO A N 1
ATOM 6706 C CA . PRO A 1 900 ? 153.619 136.257 156.811 1.00 50.98 899 PRO A CA 1
ATOM 6707 C C . PRO A 1 900 ? 153.711 134.893 156.153 1.00 50.98 899 PRO A C 1
ATOM 6708 O O . PRO A 1 900 ? 153.480 133.878 156.823 1.00 50.98 899 PRO A O 1
ATOM 6712 N N . ALA A 1 901 ? 154.029 134.839 154.858 1.00 51.95 900 ALA A N 1
ATOM 6713 C CA . ALA A 1 901 ? 154.085 133.559 154.160 1.00 51.95 900 ALA A CA 1
ATOM 6714 C C . ALA A 1 901 ? 155.167 132.658 154.740 1.00 51.95 900 ALA A C 1
ATOM 6715 O O . ALA A 1 901 ? 154.959 131.449 154.901 1.00 51.95 900 ALA A O 1
ATOM 6717 N N . LYS A 1 902 ? 156.329 133.226 155.062 1.00 52.27 901 LYS A N 1
ATOM 6718 C CA . LYS A 1 902 ? 157.430 132.454 155.619 1.00 52.27 901 LYS A CA 1
ATOM 6719 C C . LYS A 1 902 ? 157.428 132.413 157.140 1.00 52.27 901 LYS A C 1
ATOM 6720 O O . LYS A 1 902 ? 157.773 131.374 157.714 1.00 52.27 901 LYS A O 1
ATOM 6722 N N . ALA A 1 903 ? 157.056 133.510 157.803 1.00 46.47 902 ALA A N 1
ATOM 6723 C CA . ALA A 1 903 ? 157.035 133.520 159.262 1.00 46.47 902 ALA A CA 1
ATOM 6724 C C . ALA A 1 903 ? 155.995 132.552 159.808 1.00 46.47 902 ALA A C 1
ATOM 6725 O O . ALA A 1 903 ? 156.236 131.873 160.812 1.00 46.47 902 ALA A O 1
ATOM 6727 N N . PHE A 1 904 ? 154.833 132.476 159.161 1.00 43.73 903 PHE A N 1
ATOM 6728 C CA . PHE A 1 904 ? 153.738 131.632 159.617 1.00 43.73 903 PHE A CA 1
ATOM 6729 C C . PHE A 1 904 ? 153.586 130.374 158.773 1.00 43.73 903 PHE A C 1
ATOM 6730 O O . PHE A 1 904 ? 152.533 129.730 158.811 1.00 43.73 903 PHE A O 1
ATOM 6738 N N . ALA A 1 905 ? 154.616 130.014 158.005 1.00 43.43 904 ALA A N 1
ATOM 6739 C CA . ALA A 1 905 ? 154.614 128.714 157.345 1.00 43.43 904 ALA A CA 1
ATOM 6740 C C . ALA A 1 905 ? 154.565 127.592 158.372 1.00 43.43 904 ALA A C 1
ATOM 6741 O O . ALA A 1 905 ? 153.819 126.619 158.208 1.00 43.43 904 ALA A O 1
ATOM 6743 N N . GLU A 1 906 ? 155.350 127.711 159.438 1.00 43.54 905 GLU A N 1
ATOM 6744 C CA . GLU A 1 906 ? 155.191 126.827 160.576 1.00 43.54 905 GLU A CA 1
ATOM 6745 C C . GLU A 1 906 ? 153.961 127.244 161.382 1.00 43.54 905 GLU A C 1
ATOM 6746 O O . GLU A 1 906 ? 153.608 128.426 161.422 1.00 43.54 905 GLU A O 1
ATOM 6748 N N . PRO A 1 907 ? 153.283 126.292 162.018 1.00 41.94 906 PRO A N 1
ATOM 6749 C CA . PRO A 1 907 ? 152.091 126.641 162.799 1.00 41.94 906 PRO A CA 1
ATOM 6750 C C . PRO A 1 907 ? 152.429 127.543 163.977 1.00 41.94 906 PRO A C 1
ATOM 6751 O O . PRO A 1 907 ? 153.412 127.327 164.688 1.00 41.94 906 PRO A O 1
ATOM 6755 N N . PHE A 1 908 ? 151.600 128.564 164.174 1.00 38.30 907 PHE A N 1
ATOM 6756 C CA . PHE A 1 908 ? 151.670 129.429 165.341 1.00 38.30 907 PHE A CA 1
ATOM 6757 C C . PHE A 1 908 ? 150.731 128.898 166.416 1.00 38.30 907 PHE A C 1
ATOM 6758 O O . PHE A 1 908 ? 149.728 128.247 166.116 1.00 38.30 907 PHE A O 1
ATOM 6766 N N . TYR A 1 909 ? 151.061 129.173 167.674 1.00 40.53 908 TYR A N 1
ATOM 6767 C CA . TYR A 1 909 ? 150.291 128.629 168.781 1.00 40.53 908 TYR A CA 1
ATOM 6768 C C . TYR A 1 909 ? 150.089 129.680 169.861 1.00 40.53 908 TYR A C 1
ATOM 6769 O O . TYR A 1 909 ? 150.934 130.555 170.065 1.00 40.53 908 TYR A O 1
ATOM 6778 N N . LYS A 1 910 ? 148.957 129.581 170.551 1.00 41.25 909 LYS A N 1
ATOM 6779 C CA . LYS A 1 910 ? 148.747 130.326 171.780 1.00 41.25 909 LYS A CA 1
ATOM 6780 C C . LYS A 1 910 ? 149.531 129.677 172.913 1.00 41.25 909 LYS A C 1
ATOM 6781 O O . LYS A 1 910 ? 149.982 128.534 172.813 1.00 41.25 909 LYS A O 1
ATOM 6787 N N . TYR A 1 911 ? 149.695 130.420 174.003 1.00 44.30 910 TYR A N 1
ATOM 6788 C CA . TYR A 1 911 ? 150.392 129.896 175.167 1.00 44.30 910 TYR A CA 1
ATOM 6789 C C . TYR A 1 911 ? 149.655 130.301 176.434 1.00 44.30 910 TYR A C 1
ATOM 6790 O O . TYR A 1 911 ? 149.086 131.391 176.522 1.00 44.30 910 TYR A O 1
ATOM 6799 N N . ASP A 1 912 ? 149.681 129.406 177.418 1.00 51.33 911 ASP A N 1
ATOM 6800 C CA . ASP A 1 912 ? 149.072 129.657 178.714 1.00 51.33 911 ASP A CA 1
ATOM 6801 C C . ASP A 1 912 ? 149.877 130.727 179.460 1.00 51.33 911 ASP A C 1
ATOM 6802 O O . ASP A 1 912 ? 150.879 131.249 178.962 1.00 51.33 911 ASP A O 1
ATOM 6807 N N . LYS A 1 913 ? 149.418 131.079 180.665 1.00 58.71 912 LYS A N 1
ATOM 6808 C CA . LYS A 1 913 ? 150.188 131.981 181.518 1.00 58.71 912 LYS A CA 1
ATOM 6809 C C . LYS A 1 913 ? 151.603 131.453 181.712 1.00 58.71 912 LYS A C 1
ATOM 6810 O O . LYS A 1 913 ? 152.583 132.190 181.562 1.00 58.71 912 LYS A O 1
ATOM 6816 N N . ALA A 1 914 ? 151.724 130.171 182.042 1.00 54.92 913 ALA A N 1
ATOM 6817 C CA . ALA A 1 914 ? 152.983 129.439 181.943 1.00 54.92 913 ALA A CA 1
ATOM 6818 C C . ALA A 1 914 ? 152.883 128.596 180.677 1.00 54.92 913 ALA A C 1
ATOM 6819 O O . ALA A 1 914 ? 152.556 127.408 180.736 1.00 54.92 913 ALA A O 1
ATOM 6821 N N . GLY A 1 915 ? 153.164 129.222 179.535 1.00 51.07 914 GLY A N 1
ATOM 6822 C CA . GLY A 1 915 ? 152.882 128.659 178.226 1.00 51.07 914 GLY A CA 1
ATOM 6823 C C . GLY A 1 915 ? 153.310 127.224 178.007 1.00 51.07 914 GLY A C 1
ATOM 6824 O O . GLY A 1 915 ? 154.496 126.897 178.109 1.00 51.07 914 GLY A O 1
ATOM 6825 N N . ASN A 1 916 ? 152.346 126.356 177.704 1.00 50.06 915 ASN A N 1
ATOM 6826 C CA . ASN A 1 916 ? 152.615 124.936 177.516 1.00 50.06 915 ASN A CA 1
ATOM 6827 C C . ASN A 1 916 ? 151.857 124.388 176.311 1.00 50.06 915 ASN A C 1
ATOM 6828 O O . ASN A 1 916 ? 151.281 123.297 176.367 1.00 50.06 915 ASN A O 1
ATOM 6833 N N . ARG A 1 917 ? 151.847 125.138 175.206 1.00 45.72 916 ARG A N 1
ATOM 6834 C CA . ARG A 1 917 ? 151.372 124.646 173.910 1.00 45.72 916 ARG A CA 1
ATOM 6835 C C . ARG A 1 917 ? 149.913 124.180 173.983 1.00 45.72 916 ARG A C 1
ATOM 6836 O O . ARG A 1 917 ? 149.595 122.999 173.835 1.00 45.72 916 ARG A O 1
ATOM 6844 N N . THR A 1 918 ? 149.028 125.149 174.216 1.00 45.01 917 THR A N 1
ATOM 6845 C CA . THR A 1 918 ? 147.611 124.845 174.405 1.00 45.01 917 THR A CA 1
ATOM 6846 C C . THR A 1 918 ? 146.861 124.668 173.084 1.00 45.01 917 THR A C 1
ATOM 6847 O O . THR A 1 918 ? 146.353 123.581 172.797 1.00 45.01 917 THR A O 1
ATOM 6851 N N . GLN A 1 919 ? 146.781 125.722 172.272 1.00 41.65 918 GLN A N 1
ATOM 6852 C CA . GLN A 1 919 ? 146.021 125.674 171.028 1.00 41.65 918 GLN A CA 1
ATOM 6853 C C . GLN A 1 919 ? 146.845 126.302 169.912 1.00 41.65 918 GLN A C 1
ATOM 6854 O O . GLN A 1 919 ? 147.967 126.767 170.126 1.00 41.65 918 GLN A O 1
ATOM 6860 N N . GLN A 1 920 ? 146.275 126.318 168.711 1.00 37.52 919 GLN A N 1
ATOM 6861 C CA . GLN A 1 920 ? 146.957 126.774 167.509 1.00 37.52 919 GLN A CA 1
ATOM 6862 C C . GLN A 1 920 ? 146.155 127.879 166.839 1.00 37.52 919 GLN A C 1
ATOM 6863 O O . GLN A 1 920 ? 144.928 127.797 166.737 1.00 37.52 919 GLN A O 1
ATOM 6869 N N . VAL A 1 921 ? 146.855 128.911 166.383 1.00 37.04 920 VAL A N 1
ATOM 6870 C CA . VAL A 1 921 ? 146.254 130.003 165.628 1.00 37.04 920 VAL A CA 1
ATOM 6871 C C . VAL A 1 921 ? 146.490 129.749 164.148 1.00 37.04 920 VAL A C 1
ATOM 6872 O O . VAL A 1 921 ? 147.633 129.563 163.715 1.00 37.04 920 VAL A O 1
ATOM 6876 N N . LYS A 1 922 ? 145.413 129.718 163.376 1.00 40.97 921 LYS A N 1
ATOM 6877 C CA . LYS A 1 922 ? 145.493 129.627 161.924 1.00 40.97 921 LYS A CA 1
ATOM 6878 C C . LYS A 1 922 ? 144.978 130.874 161.231 1.00 40.97 921 LYS A C 1
ATOM 6879 O O . LYS A 1 922 ? 145.553 131.301 160.228 1.00 40.97 921 LYS A O 1
ATOM 6885 N N . ALA A 1 923 ? 143.897 131.462 161.736 1.00 35.61 922 ALA A N 1
ATOM 6886 C CA . ALA A 1 923 ? 143.402 132.746 161.273 1.00 35.61 922 ALA A CA 1
ATOM 6887 C C . ALA A 1 923 ? 142.911 133.526 162.481 1.00 35.61 922 ALA A C 1
ATOM 6888 O O . ALA A 1 923 ? 142.452 132.944 163.465 1.00 35.61 922 ALA A O 1
ATOM 6890 N N . VAL A 1 924 ? 143.019 134.848 162.406 1.00 34.59 923 VAL A N 1
ATOM 6891 C CA . VAL A 1 924 ? 142.649 135.712 163.518 1.00 34.59 923 VAL A CA 1
ATOM 6892 C C . VAL A 1 924 ? 141.797 136.853 162.982 1.00 34.59 923 VAL A C 1
ATOM 6893 O O . VAL A 1 924 ? 141.882 137.218 161.805 1.00 34.59 923 VAL A O 1
ATOM 6897 N N . ARG A 1 925 ? 140.956 137.406 163.852 1.00 36.15 924 ARG A N 1
ATOM 6898 C CA . ARG A 1 925 ? 140.071 138.490 163.457 1.00 36.15 924 ARG A CA 1
ATOM 6899 C C . ARG A 1 925 ? 140.860 139.773 163.238 1.00 36.15 924 ARG A C 1
ATOM 6900 O O . ARG A 1 925 ? 141.853 140.034 163.921 1.00 36.15 924 ARG A O 1
ATOM 6908 N N . VAL A 1 926 ? 140.413 140.578 162.276 1.00 35.11 925 VAL A N 1
ATOM 6909 C CA . VAL A 1 926 ? 141.079 141.828 161.924 1.00 35.11 925 VAL A CA 1
ATOM 6910 C C . VAL A 1 926 ? 140.003 142.875 161.667 1.00 35.11 925 VAL A C 1
ATOM 6911 O O . VAL A 1 926 ? 139.268 142.782 160.678 1.00 35.11 925 VAL A O 1
ATOM 6915 N N . GLU A 1 927 ? 139.896 143.857 162.558 1.00 35.92 926 GLU A N 1
ATOM 6916 C CA . GLU A 1 927 ? 138.976 144.962 162.335 1.00 35.92 926 GLU A CA 1
ATOM 6917 C C . GLU A 1 927 ? 139.408 145.771 161.122 1.00 35.92 926 GLU A C 1
ATOM 6918 O O . GLU A 1 927 ? 140.600 145.984 160.889 1.00 35.92 926 GLU A O 1
ATOM 6924 N N . GLN A 1 928 ? 138.432 146.213 160.335 1.00 36.47 927 GLN A N 1
ATOM 6925 C CA . GLN A 1 928 ? 138.690 147.099 159.210 1.00 36.47 927 GLN A CA 1
ATOM 6926 C C . GLN A 1 928 ? 137.580 148.134 159.144 1.00 36.47 927 GLN A C 1
ATOM 6927 O O . GLN A 1 928 ? 136.411 147.813 159.374 1.00 36.47 927 GLN A O 1
ATOM 6933 N N . VAL A 1 929 ? 137.951 149.376 158.836 1.00 37.84 928 VAL A N 1
ATOM 6934 C CA . VAL A 1 929 ? 136.970 150.451 158.768 1.00 37.84 928 VAL A CA 1
ATOM 6935 C C . VAL A 1 929 ? 135.996 150.190 157.626 1.00 37.84 928 VAL A C 1
ATOM 6936 O O . VAL A 1 929 ? 136.390 149.798 156.519 1.00 37.84 928 VAL A O 1
ATOM 6940 N N . GLN A 1 930 ? 134.707 150.380 157.905 1.00 35.04 929 GLN A N 1
ATOM 6941 C CA . GLN A 1 930 ? 133.632 150.082 156.955 1.00 35.04 929 GLN A CA 1
ATOM 6942 C C . GLN A 1 930 ? 132.635 151.235 157.023 1.00 35.04 929 GLN A C 1
ATOM 6943 O O . GLN A 1 930 ? 131.764 151.262 157.896 1.00 35.04 929 GLN A O 1
ATOM 6949 N N . LYS A 1 931 ? 132.770 152.187 156.101 1.00 36.54 930 LYS A N 1
ATOM 6950 C CA . LYS A 1 931 ? 131.843 153.311 156.066 1.00 36.54 930 LYS A CA 1
ATOM 6951 C C . LYS A 1 931 ? 130.448 152.850 155.665 1.00 36.54 930 LYS A C 1
ATOM 6952 O O . LYS A 1 931 ? 129.491 152.973 156.439 1.00 36.54 930 LYS A O 1
ATOM 6958 N N . THR A 1 932 ? 130.315 152.307 154.457 1.00 34.28 931 THR A N 1
ATOM 6959 C CA . THR A 1 932 ? 129.046 151.804 153.956 1.00 34.28 931 THR A CA 1
ATOM 6960 C C . THR A 1 932 ? 129.283 150.491 153.228 1.00 34.28 931 THR A C 1
ATOM 6961 O O . THR A 1 932 ? 130.385 150.209 152.754 1.00 34.28 931 THR A O 1
ATOM 6965 N N . GLY A 1 933 ? 128.228 149.689 153.142 1.00 31.33 932 GLY A N 1
ATOM 6966 C CA . GLY A 1 933 ? 128.324 148.417 152.455 1.00 31.33 932 GLY A CA 1
ATOM 6967 C C . GLY A 1 933 ? 126.950 147.860 152.168 1.00 31.33 932 GLY A C 1
ATOM 6968 O O . GLY A 1 933 ? 125.926 148.461 152.502 1.00 31.33 932 GLY A O 1
ATOM 6969 N N . VAL A 1 934 ? 126.943 146.691 151.537 1.00 34.15 933 VAL A N 1
ATOM 6970 C CA . VAL A 1 934 ? 125.717 145.993 151.169 1.00 34.15 933 VAL A CA 1
ATOM 6971 C C . VAL A 1 934 ? 125.474 144.876 152.170 1.00 34.15 933 VAL A C 1
ATOM 6972 O O . VAL A 1 934 ? 126.395 144.129 152.520 1.00 34.15 933 VAL A O 1
ATOM 6976 N N . TRP A 1 935 ? 124.235 144.762 152.639 1.00 38.70 934 TRP A N 1
ATOM 6977 C CA . TRP A 1 935 ? 123.875 143.717 153.588 1.00 38.70 934 TRP A CA 1
ATOM 6978 C C . TRP A 1 935 ? 123.592 142.426 152.830 1.00 38.70 934 TRP A C 1
ATOM 6979 O O . TRP A 1 935 ? 122.719 142.391 151.956 1.00 38.70 934 TRP A O 1
ATOM 6990 N N . VAL A 1 936 ? 124.330 141.366 153.162 1.00 36.75 935 VAL A N 1
ATOM 6991 C CA . VAL A 1 936 ? 124.280 140.108 152.431 1.00 36.75 935 VAL A CA 1
ATOM 6992 C C . VAL A 1 936 ? 124.107 138.959 153.417 1.00 36.75 935 VAL A C 1
ATOM 6993 O O . VAL A 1 936 ? 124.203 139.130 154.632 1.00 36.75 935 VAL A O 1
ATOM 6997 N N . ARG A 1 937 ? 123.853 137.772 152.860 1.00 41.48 936 ARG A N 1
ATOM 6998 C CA . ARG A 1 937 ? 123.676 136.540 153.632 1.00 41.48 936 ARG A CA 1
ATOM 6999 C C . ARG A 1 937 ? 122.550 136.681 154.655 1.00 41.48 936 ARG A C 1
ATOM 7000 O O . ARG A 1 937 ? 122.705 136.346 155.830 1.00 41.48 936 ARG A O 1
ATOM 7008 N N . ASN A 1 938 ? 121.402 137.175 154.188 1.00 42.50 937 ASN A N 1
ATOM 7009 C CA . ASN A 1 938 ? 120.219 137.369 155.029 1.00 42.50 937 ASN A CA 1
ATOM 7010 C C . ASN A 1 938 ? 120.533 138.266 156.225 1.00 42.50 937 ASN A C 1
ATOM 7011 O O . ASN A 1 938 ? 120.186 137.963 157.369 1.00 42.50 937 ASN A O 1
ATOM 7016 N N . HIS A 1 939 ? 121.207 139.382 155.946 1.00 39.59 938 HIS A N 1
ATOM 7017 C CA . HIS A 1 939 ? 121.552 140.381 156.958 1.00 39.59 938 HIS A CA 1
ATOM 7018 C C . HIS A 1 939 ? 122.398 139.781 158.079 1.00 39.59 938 HIS A C 1
ATOM 7019 O O . HIS A 1 939 ? 122.242 140.125 159.252 1.00 39.59 938 HIS A O 1
ATOM 7026 N N . ASN A 1 940 ? 123.303 138.870 157.715 1.00 38.22 939 ASN A N 1
ATOM 7027 C CA . ASN A 1 940 ? 124.271 138.325 158.654 1.00 38.22 939 ASN A CA 1
ATOM 7028 C C . ASN A 1 940 ? 125.683 138.843 158.433 1.00 38.22 939 ASN A C 1
ATOM 7029 O O . ASN A 1 940 ? 126.501 138.771 159.354 1.00 38.22 939 ASN A O 1
ATOM 7034 N N . GLY A 1 941 ? 125.983 139.356 157.245 1.00 34.34 940 GLY A N 1
ATOM 7035 C CA . GLY A 1 941 ? 127.285 139.930 156.971 1.00 34.34 940 GLY A CA 1
ATOM 7036 C C . GLY A 1 941 ? 127.145 141.075 155.994 1.00 34.34 940 GLY A C 1
ATOM 7037 O O . GLY A 1 941 ? 126.133 141.207 155.299 1.00 34.34 940 GLY A O 1
ATOM 7038 N N . ILE A 1 942 ? 128.177 141.908 155.951 1.00 32.39 941 ILE A N 1
ATOM 7039 C CA . ILE A 1 942 ? 128.186 143.085 155.094 1.00 32.39 941 ILE A CA 1
ATOM 7040 C C . ILE A 1 942 ? 129.285 142.925 154.054 1.00 32.39 941 ILE A C 1
ATOM 7041 O O . ILE A 1 942 ? 130.279 142.225 154.270 1.00 32.39 941 ILE A O 1
ATOM 7046 N N . ALA A 1 943 ? 129.091 143.573 152.913 1.00 30.28 942 ALA A N 1
ATOM 7047 C CA . ALA A 1 943 ? 130.017 143.525 151.792 1.00 30.28 942 ALA A CA 1
ATOM 7048 C C . ALA A 1 943 ? 130.400 144.949 151.397 1.00 30.28 942 ALA A C 1
ATOM 7049 O O . ALA A 1 943 ? 130.095 145.911 152.102 1.00 30.28 942 ALA A O 1
ATOM 7051 N N . ASP A 1 944 ? 131.085 145.078 150.266 1.00 32.21 943 ASP A N 1
ATOM 7052 C CA . ASP A 1 944 ? 131.514 146.369 149.747 1.00 32.21 943 ASP A CA 1
ATOM 7053 C C . ASP A 1 944 ? 130.846 146.626 148.406 1.00 32.21 943 ASP A C 1
ATOM 7054 O O . ASP A 1 944 ? 130.663 145.703 147.611 1.00 32.21 943 ASP A O 1
ATOM 7059 N N . ASN A 1 945 ? 130.493 147.885 148.157 1.00 32.45 944 ASN A N 1
ATOM 7060 C CA . ASN A 1 945 ? 129.821 148.241 146.914 1.00 32.45 944 ASN A CA 1
ATOM 7061 C C . ASN A 1 945 ? 130.698 147.905 145.715 1.00 32.45 944 ASN A C 1
ATOM 7062 O O . ASN A 1 945 ? 131.923 148.027 145.766 1.00 32.45 944 ASN A O 1
ATOM 7067 N N . ALA A 1 946 ? 130.057 147.474 144.630 1.00 36.30 945 ALA A N 1
ATOM 7068 C CA . ALA A 1 946 ? 130.784 146.985 143.464 1.00 36.30 945 ALA A CA 1
ATOM 7069 C C . ALA A 1 946 ? 131.037 148.084 142.437 1.00 36.30 945 ALA A C 1
ATOM 7070 O O . ALA A 1 946 ? 132.189 148.432 142.163 1.00 36.30 945 ALA A O 1
ATOM 7072 N N . THR A 1 947 ? 129.971 148.635 141.862 1.00 34.18 946 THR A N 1
ATOM 7073 C CA . THR A 1 947 ? 130.093 149.662 140.839 1.00 34.18 946 THR A CA 1
ATOM 7074 C C . THR A 1 947 ? 128.927 150.628 140.959 1.00 34.18 946 THR A C 1
ATOM 7075 O O . THR A 1 947 ? 127.843 150.261 141.420 1.00 34.18 946 THR A O 1
ATOM 7079 N N . MET A 1 948 ? 129.160 151.868 140.540 1.00 31.16 947 MET A N 1
ATOM 7080 C CA . MET A 1 948 ? 128.085 152.843 140.396 1.00 31.16 947 MET A CA 1
ATOM 7081 C C . MET A 1 948 ? 127.466 152.666 139.019 1.00 31.16 947 MET A C 1
ATOM 7082 O O . MET A 1 948 ? 128.103 152.959 138.002 1.00 31.16 947 MET A O 1
ATOM 7087 N N . VAL A 1 949 ? 126.224 152.181 138.978 1.00 28.29 948 VAL A N 1
ATOM 7088 C CA . VAL A 1 949 ? 125.533 152.022 137.703 1.00 28.29 948 VAL A CA 1
ATOM 7089 C C . VAL A 1 949 ? 124.953 153.327 137.191 1.00 28.29 948 VAL A C 1
ATOM 7090 O O . VAL A 1 949 ? 124.593 153.412 136.011 1.00 28.29 948 VAL A O 1
ATOM 7094 N N . ARG A 1 950 ? 124.861 154.346 138.040 1.00 26.09 949 ARG A N 1
ATOM 7095 C CA . ARG A 1 950 ? 124.306 155.635 137.656 1.00 26.09 949 ARG A CA 1
ATOM 7096 C C . ARG A 1 950 ? 124.649 156.646 138.738 1.00 26.09 949 ARG A C 1
ATOM 7097 O O . ARG A 1 950 ? 124.791 156.288 139.910 1.00 26.09 949 ARG A O 1
ATOM 7105 N N . VAL A 1 951 ? 124.787 157.907 138.334 1.00 26.42 950 VAL A N 1
ATOM 7106 C CA . VAL A 1 951 ? 125.078 159.005 139.252 1.00 26.42 950 VAL A CA 1
ATOM 7107 C C . VAL A 1 951 ? 124.215 160.190 138.837 1.00 26.42 950 VAL A C 1
ATOM 7108 O O . VAL A 1 951 ? 124.526 160.869 137.853 1.00 26.42 950 VAL A O 1
ATOM 7112 N N . ASP A 1 952 ? 123.140 160.442 139.577 1.00 25.36 951 ASP A N 1
ATOM 7113 C CA . ASP A 1 952 ? 122.279 161.575 139.281 1.00 25.36 951 ASP A CA 1
ATOM 7114 C C . ASP A 1 952 ? 122.887 162.865 139.822 1.00 25.36 951 ASP A C 1
ATOM 7115 O O . ASP A 1 952 ? 123.774 162.852 140.677 1.00 25.36 951 ASP A O 1
ATOM 7120 N N . VAL A 1 953 ? 122.400 163.994 139.308 1.00 27.36 952 VAL A N 1
ATOM 7121 C CA . VAL A 1 953 ? 122.886 165.306 139.712 1.00 27.36 952 VAL A CA 1
ATOM 7122 C C . VAL A 1 953 ? 121.706 166.171 140.141 1.00 27.36 952 VAL A C 1
ATOM 7123 O O . VAL A 1 953 ? 120.581 166.000 139.662 1.00 27.36 952 VAL A O 1
ATOM 7127 N N . PHE A 1 954 ? 121.969 167.102 141.061 1.00 28.40 953 PHE A N 1
ATOM 7128 C CA . PHE A 1 954 ? 120.905 167.904 141.654 1.00 28.40 953 PHE A CA 1
ATOM 7129 C C . PHE A 1 954 ? 121.377 169.324 141.944 1.00 28.40 953 PHE A C 1
ATOM 7130 O O . PHE A 1 954 ? 122.434 169.521 142.548 1.00 28.40 953 PHE A O 1
ATOM 7138 N N . GLU A 1 955 ? 120.573 170.298 141.512 1.00 29.03 954 GLU A N 1
ATOM 7139 C CA . GLU A 1 955 ? 120.731 171.735 141.741 1.00 29.03 954 GLU A CA 1
ATOM 7140 C C . GLU A 1 955 ? 120.145 172.199 143.073 1.00 29.03 954 GLU A C 1
ATOM 7141 O O . GLU A 1 955 ? 120.165 171.454 144.059 1.00 29.03 954 GLU A O 1
ATOM 7147 N N . LYS A 1 956 ? 119.655 173.448 143.099 1.00 34.01 955 LYS A N 1
ATOM 7148 C CA . LYS A 1 956 ? 119.247 174.224 144.274 1.00 34.01 955 LYS A CA 1
ATOM 7149 C C . LYS A 1 956 ? 120.461 174.761 145.019 1.00 34.01 955 LYS A C 1
ATOM 7150 O O . LYS A 1 956 ? 120.930 174.179 146.001 1.00 34.01 955 LYS A O 1
ATOM 7156 N N . GLY A 1 957 ? 121.047 175.815 144.458 1.00 35.34 956 GLY A N 1
ATOM 7157 C CA . GLY A 1 957 ? 122.119 176.546 145.098 1.00 35.34 956 GLY A CA 1
ATOM 7158 C C . GLY A 1 957 ? 123.272 176.764 144.150 1.00 35.34 956 GLY A C 1
ATOM 7159 O O . GLY A 1 957 ? 124.395 177.045 144.576 1.00 35.34 956 GLY A O 1
ATOM 7160 N N . ASP A 1 958 ? 122.993 176.634 142.850 1.00 35.44 957 ASP A N 1
ATOM 7161 C CA . ASP A 1 958 ? 124.019 176.626 141.809 1.00 35.44 957 ASP A CA 1
ATOM 7162 C C . ASP A 1 958 ? 125.077 175.573 142.094 1.00 35.44 957 ASP A C 1
ATOM 7163 O O . ASP A 1 958 ? 126.193 175.639 141.574 1.00 35.44 957 ASP A O 1
ATOM 7168 N N . LYS A 1 959 ? 124.719 174.600 142.924 1.00 30.09 958 LYS A N 1
ATOM 7169 C CA . LYS A 1 959 ? 125.617 173.555 143.378 1.00 30.09 958 LYS A CA 1
ATOM 7170 C C . LYS A 1 959 ? 125.060 172.217 142.925 1.00 30.09 958 LYS A C 1
ATOM 7171 O O . LYS A 1 959 ? 123.899 171.900 143.200 1.00 30.09 958 LYS A O 1
ATOM 7177 N N . TYR A 1 960 ? 125.883 171.438 142.237 1.00 31.07 959 TYR A N 1
ATOM 7178 C CA . TYR A 1 960 ? 125.449 170.171 141.665 1.00 31.07 959 TYR A CA 1
ATOM 7179 C C . TYR A 1 960 ? 125.758 169.055 142.652 1.00 31.07 959 TYR A C 1
ATOM 7180 O O . TYR A 1 960 ? 126.918 168.666 142.819 1.00 31.07 959 TYR A O 1
ATOM 7189 N N . TYR A 1 961 ? 124.721 168.545 143.305 1.00 28.21 960 TYR A N 1
ATOM 7190 C CA . TYR A 1 961 ? 124.859 167.439 144.239 1.00 28.21 960 TYR A CA 1
ATOM 7191 C C . TYR A 1 961 ? 124.691 166.122 143.495 1.00 28.21 960 TYR A C 1
ATOM 7192 O O . TYR A 1 961 ? 123.771 165.964 142.690 1.00 28.21 960 TYR A O 1
ATOM 7201 N N . LEU A 1 962 ? 125.581 165.175 143.774 1.00 28.79 961 LEU A N 1
ATOM 7202 C CA . LEU A 1 962 ? 125.647 163.917 143.045 1.00 28.79 961 LEU A CA 1
ATOM 7203 C C . LEU A 1 962 ? 125.151 162.780 143.926 1.00 28.79 961 LEU A C 1
ATOM 7204 O O . LEU A 1 962 ? 125.612 162.622 145.060 1.00 28.79 961 LEU A O 1
ATOM 7209 N N . VAL A 1 963 ? 124.218 161.993 143.401 1.00 27.91 962 VAL A N 1
ATOM 7210 C CA . VAL A 1 963 ? 123.596 160.882 144.110 1.00 27.91 962 VAL A CA 1
ATOM 7211 C C . VAL A 1 963 ? 124.109 159.583 143.491 1.00 27.91 962 VAL A C 1
ATOM 7212 O O . VAL A 1 963 ? 123.735 159.250 142.357 1.00 27.91 962 VAL A O 1
ATOM 7216 N N . PRO A 1 964 ? 124.952 158.817 144.185 1.00 26.30 963 PRO A N 1
ATOM 7217 C CA . PRO A 1 964 ? 125.448 157.557 143.616 1.00 26.30 963 PRO A CA 1
ATOM 7218 C C . PRO A 1 964 ? 124.404 156.455 143.735 1.00 26.30 963 PRO A C 1
ATOM 7219 O O . PRO A 1 964 ? 123.825 156.243 144.803 1.00 26.30 963 PRO A O 1
ATOM 7223 N N . ILE A 1 965 ? 124.168 155.753 142.630 1.00 24.03 964 ILE A N 1
ATOM 7224 C CA . ILE A 1 965 ? 123.235 154.634 142.582 1.00 24.03 964 ILE A CA 1
ATOM 7225 C C . ILE A 1 965 ? 124.027 153.384 142.234 1.00 24.03 964 ILE A C 1
ATOM 7226 O O . ILE A 1 965 ? 124.698 153.339 141.196 1.00 24.03 964 ILE A O 1
ATOM 7231 N N . TYR A 1 966 ? 123.952 152.377 143.093 1.00 28.38 965 TYR A N 1
ATOM 7232 C CA . TYR A 1 966 ? 124.716 151.152 142.925 1.00 28.38 965 TYR A CA 1
ATOM 7233 C C . TYR A 1 966 ? 123.824 150.029 142.414 1.00 28.38 965 TYR A C 1
ATOM 7234 O O . TYR A 1 966 ? 122.595 150.115 142.444 1.00 28.38 965 TYR A O 1
ATOM 7243 N N . SER A 1 967 ? 124.469 148.965 141.931 1.00 31.01 966 SER A N 1
ATOM 7244 C CA . SER A 1 967 ? 123.729 147.873 141.306 1.00 31.01 966 SER A CA 1
ATOM 7245 C C . SER A 1 967 ? 122.822 147.170 142.306 1.00 31.01 966 SER A C 1
ATOM 7246 O O . SER A 1 967 ? 121.709 146.760 141.961 1.00 31.01 966 SER A O 1
ATOM 7249 N N . TRP A 1 968 ? 123.282 147.010 143.550 1.00 32.55 967 TRP A N 1
ATOM 7250 C CA . TRP A 1 968 ? 122.446 146.363 144.555 1.00 32.55 967 TRP A CA 1
ATOM 7251 C C . TRP A 1 968 ? 121.195 147.178 144.847 1.00 32.55 967 TRP A C 1
ATOM 7252 O O . TRP A 1 968 ? 120.159 146.613 145.214 1.00 32.55 967 TRP A O 1
ATOM 7263 N N . GLN A 1 969 ? 121.268 148.501 144.692 1.00 30.16 968 GLN A N 1
ATOM 7264 C CA . GLN A 1 969 ? 120.088 149.332 144.895 1.00 30.16 968 GLN A CA 1
ATOM 7265 C C . GLN A 1 969 ? 119.093 149.179 143.754 1.00 30.16 968 GLN A C 1
ATOM 7266 O O . GLN A 1 969 ? 117.881 149.236 143.981 1.00 30.16 968 GLN A O 1
ATOM 7272 N N . VAL A 1 970 ? 119.582 148.989 142.528 1.00 31.07 969 VAL A N 1
ATOM 7273 C CA . VAL A 1 970 ? 118.686 148.814 141.390 1.00 31.07 969 VAL A CA 1
ATOM 7274 C C . VAL A 1 970 ? 117.941 147.489 141.494 1.00 31.07 969 VAL A C 1
ATOM 7275 O O . VAL A 1 970 ? 116.761 147.396 141.136 1.00 31.07 969 VAL A O 1
ATOM 7279 N N . ALA A 1 971 ? 118.614 146.446 141.981 1.00 36.92 970 ALA A N 1
ATOM 7280 C CA . ALA A 1 971 ? 117.953 145.157 142.149 1.00 36.92 970 ALA A CA 1
ATOM 7281 C C . ALA A 1 971 ? 116.817 145.247 143.157 1.00 36.92 970 ALA A C 1
ATOM 7282 O O . ALA A 1 971 ? 115.759 144.637 142.966 1.00 36.92 970 ALA A O 1
ATOM 7284 N N . LYS A 1 972 ? 117.016 145.999 144.236 1.00 36.04 971 LYS A N 1
ATOM 7285 C CA . LYS A 1 972 ? 115.993 146.157 145.260 1.00 36.04 971 LYS A CA 1
ATOM 7286 C C . LYS A 1 972 ? 114.960 147.218 144.910 1.00 36.04 971 LYS A C 1
ATOM 7287 O O . LYS A 1 972 ? 114.006 147.403 145.672 1.00 36.04 971 LYS A O 1
ATOM 7293 N N . GLY A 1 973 ? 115.126 147.919 143.793 1.00 34.57 972 GLY A N 1
ATOM 7294 C CA . GLY A 1 973 ? 114.214 148.981 143.430 1.00 34.57 972 GLY A CA 1
ATOM 7295 C C . GLY A 1 973 ? 114.382 150.254 144.222 1.00 34.57 972 GLY A C 1
ATOM 7296 O O . GLY A 1 973 ? 113.564 151.169 144.077 1.00 34.57 972 GLY A O 1
ATOM 7297 N N . ILE A 1 974 ? 115.418 150.345 145.049 1.00 31.92 973 ILE A N 1
ATOM 7298 C CA . ILE A 1 974 ? 115.623 151.502 145.911 1.00 31.92 973 ILE A CA 1
ATOM 7299 C C . ILE A 1 974 ? 116.361 152.575 145.124 1.00 31.92 973 ILE A C 1
ATOM 7300 O O . ILE A 1 974 ? 117.458 152.338 144.609 1.00 31.92 973 ILE A O 1
ATOM 7305 N N . LEU A 1 975 ? 115.758 153.757 145.024 1.00 33.96 974 LEU A N 1
ATOM 7306 C CA . LEU A 1 975 ? 116.433 154.902 144.441 1.00 33.96 974 LEU A CA 1
ATOM 7307 C C . LEU A 1 975 ? 116.906 155.814 145.560 1.00 33.96 974 LEU A C 1
ATOM 7308 O O . LEU A 1 975 ? 116.085 156.260 146.376 1.00 33.96 974 LEU A O 1
ATOM 7313 N N . PRO A 1 976 ? 118.208 156.065 145.676 1.00 31.65 975 PRO A N 1
ATOM 7314 C CA . PRO A 1 976 ? 118.707 156.863 146.801 1.00 31.65 975 PRO A CA 1
ATOM 7315 C C . PRO A 1 976 ? 118.148 158.276 146.790 1.00 31.65 975 PRO A C 1
ATOM 7316 O O . PRO A 1 976 ? 117.837 158.842 145.741 1.00 31.65 975 PRO A O 1
ATOM 7320 N N . ASP A 1 977 ? 118.021 158.840 147.991 1.00 37.20 976 ASP A N 1
ATOM 7321 C CA . ASP A 1 977 ? 117.594 160.221 148.179 1.00 37.20 976 ASP A CA 1
ATOM 7322 C C . ASP A 1 977 ? 118.647 161.039 148.917 1.00 37.20 976 ASP A C 1
ATOM 7323 O O . ASP A 1 977 ? 118.323 162.067 149.518 1.00 37.20 976 ASP A O 1
ATOM 7328 N N . ARG A 1 978 ? 119.900 160.596 148.900 1.00 39.89 977 ARG A N 1
ATOM 7329 C CA . ARG A 1 978 ? 120.976 161.262 149.616 1.00 39.89 977 ARG A CA 1
ATOM 7330 C C . ARG A 1 978 ? 122.095 161.616 148.650 1.00 39.89 977 ARG A C 1
ATOM 7331 O O . ARG A 1 978 ? 122.577 160.754 147.909 1.00 39.89 977 ARG A O 1
ATOM 7339 N N . ALA A 1 979 ? 122.505 162.880 148.668 1.00 39.59 978 ALA A N 1
ATOM 7340 C CA . ALA A 1 979 ? 123.613 163.352 147.852 1.00 39.59 978 ALA A CA 1
ATOM 7341 C C . ALA A 1 979 ? 124.924 162.972 148.533 1.00 39.59 978 ALA A C 1
ATOM 7342 O O . ALA A 1 979 ? 124.949 162.182 149.478 1.00 39.59 978 ALA A O 1
ATOM 7344 N N . VAL A 1 980 ? 126.037 163.527 148.063 1.00 44.11 979 VAL A N 1
ATOM 7345 C CA . VAL A 1 980 ? 127.353 163.235 148.618 1.00 44.11 979 VAL A CA 1
ATOM 7346 C C . VAL A 1 980 ? 127.953 164.527 149.157 1.00 44.11 979 VAL A C 1
ATOM 7347 O O . VAL A 1 980 ? 127.920 165.565 148.486 1.00 44.11 979 VAL A O 1
ATOM 7351 N N . VAL A 1 981 ? 128.471 164.467 150.381 1.00 55.60 980 VAL A N 1
ATOM 7352 C CA . VAL A 1 981 ? 129.197 165.570 150.996 1.00 55.60 980 VAL A CA 1
ATOM 7353 C C . VAL A 1 981 ? 130.497 165.021 151.567 1.00 55.60 980 VAL A C 1
ATOM 7354 O O . VAL A 1 981 ? 130.531 163.907 152.100 1.00 55.60 980 VAL A O 1
ATOM 7358 N N . GLN A 1 982 ? 131.567 165.800 151.439 1.00 66.05 981 GLN A N 1
ATOM 7359 C CA . GLN A 1 982 ? 132.892 165.327 151.816 1.00 66.05 981 GLN A CA 1
ATOM 7360 C C . GLN A 1 982 ? 132.994 165.112 153.320 1.00 66.05 981 GLN A C 1
ATOM 7361 O O . GLN A 1 982 ? 132.442 165.878 154.114 1.00 66.05 981 GLN A O 1
ATOM 7367 N N . GLY A 1 983 ? 133.708 164.057 153.707 1.00 70.64 982 GLY A N 1
ATOM 7368 C CA . GLY A 1 983 ? 133.985 163.795 155.106 1.00 70.64 982 GLY A CA 1
ATOM 7369 C C . GLY A 1 983 ? 132.899 163.038 155.838 1.00 70.64 982 GLY A C 1
ATOM 7370 O O . GLY A 1 983 ? 133.132 161.932 156.335 1.00 70.64 982 GLY A O 1
ATOM 7371 N N . LYS A 1 984 ? 131.709 163.624 155.919 1.00 65.40 983 LYS A N 1
ATOM 7372 C CA . LYS A 1 984 ? 130.612 162.991 156.634 1.00 65.40 983 LYS A CA 1
ATOM 7373 C C . LYS A 1 984 ? 130.167 161.720 155.920 1.00 65.40 983 LYS A C 1
ATOM 7374 O O . LYS A 1 984 ? 130.295 161.585 154.701 1.00 65.40 983 LYS A O 1
ATOM 7380 N N . ASP A 1 985 ? 129.643 160.778 156.698 1.00 62.72 984 ASP A N 1
ATOM 7381 C CA . ASP A 1 985 ? 129.244 159.480 156.172 1.00 62.72 984 ASP A CA 1
ATOM 7382 C C . ASP A 1 985 ? 127.882 159.595 155.490 1.00 62.72 984 ASP A C 1
ATOM 7383 O O . ASP A 1 985 ? 127.323 160.683 155.338 1.00 62.72 984 ASP A O 1
ATOM 7388 N N . GLU A 1 986 ? 127.330 158.454 155.074 1.00 57.22 985 GLU A N 1
ATOM 7389 C CA . GLU A 1 986 ? 126.047 158.462 154.380 1.00 57.22 985 GLU A CA 1
ATOM 7390 C C . GLU A 1 986 ? 124.926 158.952 155.288 1.00 57.22 985 GLU A C 1
ATOM 7391 O O . GLU A 1 986 ? 124.013 159.651 154.835 1.00 57.22 985 GLU A O 1
ATOM 7397 N N . GLU A 1 987 ? 124.974 158.591 156.572 1.00 58.87 986 GLU A N 1
ATOM 7398 C CA . GLU A 1 987 ? 123.924 159.007 157.496 1.00 58.87 986 GLU A CA 1
ATOM 7399 C C . GLU A 1 987 ? 123.843 160.523 157.612 1.00 58.87 986 GLU A C 1
ATOM 7400 O O . GLU A 1 987 ? 122.770 161.066 157.900 1.00 58.87 986 GLU A O 1
ATOM 7406 N N . ASP A 1 988 ? 124.955 161.220 157.397 1.00 58.17 987 ASP A N 1
ATOM 7407 C CA . ASP A 1 988 ? 124.987 162.674 157.441 1.00 58.17 987 ASP A CA 1
ATOM 7408 C C . ASP A 1 988 ? 124.923 163.310 156.060 1.00 58.17 987 ASP A C 1
ATOM 7409 O O . ASP A 1 988 ? 125.030 164.535 155.952 1.00 58.17 987 ASP A O 1
ATOM 7414 N N . TRP A 1 989 ? 124.753 162.515 155.008 1.00 48.92 988 TRP A N 1
ATOM 7415 C CA . TRP A 1 989 ? 124.700 163.053 153.658 1.00 48.92 988 TRP A CA 1
ATOM 7416 C C . TRP A 1 989 ? 123.476 163.942 153.469 1.00 48.92 988 TRP A C 1
ATOM 7417 O O . TRP A 1 989 ? 122.464 163.804 154.160 1.00 48.92 988 TRP A O 1
ATOM 7428 N N . GLN A 1 990 ? 123.590 164.873 152.525 1.00 42.15 989 GLN A N 1
ATOM 7429 C CA . GLN A 1 990 ? 122.489 165.772 152.212 1.00 42.15 989 GLN A CA 1
ATOM 7430 C C . GLN A 1 990 ? 121.276 164.977 151.749 1.00 42.15 989 GLN A C 1
ATOM 7431 O O . GLN A 1 990 ? 121.402 164.008 150.999 1.00 42.15 989 GLN A O 1
ATOM 7437 N N . LEU A 1 991 ? 120.095 165.389 152.199 1.00 40.23 990 LEU A N 1
ATOM 7438 C CA . LEU A 1 991 ? 118.853 164.697 151.883 1.00 40.23 990 LEU A CA 1
ATOM 7439 C C . LEU A 1 991 ? 118.178 165.366 150.695 1.00 40.23 990 LEU A C 1
ATOM 7440 O O . LEU A 1 991 ? 118.075 166.596 150.645 1.00 40.23 990 LEU A O 1
ATOM 7445 N N . ILE A 1 992 ? 117.719 164.557 149.746 1.00 38.72 991 ILE A N 1
ATOM 7446 C CA . ILE A 1 992 ? 117.103 165.055 148.521 1.00 38.72 991 ILE A CA 1
ATOM 7447 C C . ILE A 1 992 ? 115.601 165.172 148.733 1.00 38.72 991 ILE A C 1
ATOM 7448 O O . ILE A 1 992 ? 114.960 164.241 149.233 1.00 38.72 991 ILE A O 1
ATOM 7453 N N . ASP A 1 993 ? 115.037 166.315 148.353 1.00 42.78 992 ASP A N 1
ATOM 7454 C CA . ASP A 1 993 ? 113.599 166.531 148.412 1.00 42.78 992 ASP A CA 1
ATOM 7455 C C . ASP A 1 993 ? 113.182 167.284 147.153 1.00 42.78 992 ASP A C 1
ATOM 7456 O O . ASP A 1 993 ? 113.946 167.390 146.188 1.00 42.78 992 ASP A O 1
ATOM 7461 N N . ASP A 1 994 ? 111.954 167.806 147.156 1.00 45.42 993 ASP A N 1
ATOM 7462 C CA . ASP A 1 994 ? 111.447 168.521 145.990 1.00 45.42 993 ASP A CA 1
ATOM 7463 C C . ASP A 1 994 ? 112.191 169.825 145.734 1.00 45.42 993 ASP A C 1
ATOM 7464 O O . ASP A 1 994 ? 112.090 170.374 144.632 1.00 45.42 993 ASP A O 1
ATOM 7469 N N . SER A 1 995 ? 112.930 170.333 146.719 1.00 38.21 994 SER A N 1
ATOM 7470 C CA . SER A 1 995 ? 113.688 171.564 146.543 1.00 38.21 994 SER A CA 1
ATOM 7471 C C . SER A 1 995 ? 114.903 171.393 145.641 1.00 38.21 994 SER A C 1
ATOM 7472 O O . SER A 1 995 ? 115.400 172.391 145.110 1.00 38.21 994 SER A O 1
ATOM 7475 N N . PHE A 1 996 ? 115.381 170.167 145.446 1.00 35.84 995 PHE A N 1
ATOM 7476 C CA . PHE A 1 996 ? 116.554 169.902 144.621 1.00 35.84 995 PHE A CA 1
ATOM 7477 C C . PHE A 1 996 ? 116.095 169.667 143.187 1.00 35.84 995 PHE A C 1
ATOM 7478 O O . PHE A 1 996 ? 115.393 168.690 142.908 1.00 35.84 995 PHE A O 1
ATOM 7486 N N . ASN A 1 997 ? 116.480 170.559 142.279 1.00 31.23 996 ASN A N 1
ATOM 7487 C CA . ASN A 1 997 ? 116.162 170.366 140.872 1.00 31.23 996 ASN A CA 1
ATOM 7488 C C . ASN A 1 997 ? 116.939 169.186 140.305 1.00 31.23 996 ASN A C 1
ATOM 7489 O O . ASN A 1 997 ? 118.115 168.989 140.618 1.00 31.23 996 ASN A O 1
ATOM 7494 N N . PHE A 1 998 ? 116.276 168.401 139.461 1.00 31.16 997 PHE A N 1
ATOM 7495 C CA . PHE A 1 998 ? 116.899 167.269 138.788 1.00 31.16 997 PHE A CA 1
ATOM 7496 C C . PHE A 1 998 ? 117.304 167.682 137.381 1.00 31.16 997 PHE A C 1
ATOM 7497 O O . PHE A 1 998 ? 116.498 168.254 136.641 1.00 31.16 997 PHE A O 1
ATOM 7505 N N . LYS A 1 999 ? 118.550 167.385 137.014 1.00 30.76 998 LYS A N 1
ATOM 7506 C CA . LYS A 1 999 ? 119.104 167.807 135.735 1.00 30.76 998 LYS A CA 1
ATOM 7507 C C . LYS A 1 999 ? 119.313 166.642 134.776 1.00 30.76 998 LYS A C 1
ATOM 7508 O O . LYS A 1 999 ? 118.777 166.659 133.665 1.00 30.76 998 LYS A O 1
ATOM 7514 N N . PHE A 1 1000 ? 120.072 165.626 135.173 1.00 26.84 999 PHE A N 1
ATOM 7515 C CA . PHE A 1 1000 ? 120.354 164.488 134.307 1.00 26.84 999 PHE A CA 1
ATOM 7516 C C . PHE A 1 1000 ? 120.919 163.359 135.161 1.00 26.84 999 PHE A C 1
ATOM 7517 O O . PHE A 1 1000 ? 120.985 163.461 136.390 1.00 26.84 999 PHE A O 1
ATOM 7525 N N . SER A 1 1001 ? 121.328 162.278 134.504 1.00 26.37 1000 SER A N 1
ATOM 7526 C CA . SER A 1 1001 ? 121.907 161.118 135.163 1.00 26.37 1000 SER A CA 1
ATOM 7527 C C . SER A 1 1001 ? 123.147 160.682 134.401 1.00 26.37 1000 SER A C 1
ATOM 7528 O O . SER A 1 1001 ? 123.162 160.697 133.167 1.00 26.37 1000 SER A O 1
ATOM 7531 N N . LEU A 1 1002 ? 124.182 160.288 135.133 1.00 22.84 1001 LEU A N 1
ATOM 7532 C CA . LEU A 1 1002 ? 125.471 159.956 134.545 1.00 22.84 1001 LEU A CA 1
ATOM 7533 C C . LEU A 1 1002 ? 125.711 158.456 134.590 1.00 22.84 1001 LEU A C 1
ATOM 7534 O O . LEU A 1 1002 ? 125.504 157.818 135.627 1.00 22.84 1001 LEU A O 1
ATOM 7539 N N . HIS A 1 1003 ? 126.146 157.906 133.469 1.00 24.05 1002 HIS A N 1
ATOM 7540 C CA . HIS A 1 1003 ? 126.652 156.552 133.362 1.00 24.05 1002 HIS A CA 1
ATOM 7541 C C . HIS A 1 1003 ? 128.133 156.588 133.017 1.00 24.05 1002 HIS A C 1
ATOM 7542 O O . HIS A 1 1003 ? 128.642 157.607 132.540 1.00 24.05 1002 HIS A O 1
ATOM 7549 N N . PRO A 1 1004 ? 128.868 155.508 133.270 1.00 33.26 1003 PRO A N 1
ATOM 7550 C CA . PRO A 1 1004 ? 130.265 155.463 132.832 1.00 33.26 1003 PRO A CA 1
ATOM 7551 C C . PRO A 1 1004 ? 130.377 155.608 131.321 1.00 33.26 1003 PRO A C 1
ATOM 7552 O O . PRO A 1 1004 ? 129.495 155.192 130.568 1.00 33.26 1003 PRO A O 1
ATOM 7556 N N . ASN A 1 1005 ? 131.478 156.225 130.888 1.00 23.51 1004 ASN A N 1
ATOM 7557 C CA . ASN A 1 1005 ? 131.759 156.457 129.470 1.00 23.51 1004 ASN A CA 1
ATOM 7558 C C . ASN A 1 1005 ? 130.643 157.253 128.798 1.00 23.51 1004 ASN A C 1
ATOM 7559 O O . ASN A 1 1005 ? 130.309 157.026 127.635 1.00 23.51 1004 ASN A O 1
ATOM 7564 N N . ASP A 1 1006 ? 130.065 158.200 129.531 1.00 24.66 1005 ASP A N 1
ATOM 7565 C CA . ASP A 1 1006 ? 128.992 159.040 129.018 1.00 24.66 1005 ASP A CA 1
ATOM 7566 C C . ASP A 1 1006 ? 129.465 160.487 129.032 1.00 24.66 1005 ASP A C 1
ATOM 7567 O O . ASP A 1 1006 ? 129.896 160.992 130.073 1.00 24.66 1005 ASP A O 1
ATOM 7572 N N . LEU A 1 1007 ? 129.381 161.144 127.878 1.00 23.27 1006 LEU A N 1
ATOM 7573 C CA . LEU A 1 1007 ? 130.068 162.412 127.670 1.00 23.27 1006 LEU A CA 1
ATOM 7574 C C . LEU A 1 1007 ? 129.477 163.499 128.558 1.00 23.27 1006 LEU A C 1
ATOM 7575 O O . LEU A 1 1007 ? 128.258 163.690 128.594 1.00 23.27 1006 LEU A O 1
ATOM 7580 N N . VAL A 1 1008 ? 130.360 164.289 129.202 1.00 26.37 1007 VAL A N 1
ATOM 7581 C CA . VAL A 1 1008 ? 129.953 165.404 130.118 1.00 26.37 1007 VAL A CA 1
ATOM 7582 C C . VAL A 1 1008 ? 130.876 166.610 129.907 1.00 26.37 1007 VAL A C 1
ATOM 7583 O O . VAL A 1 1008 ? 131.966 166.408 129.364 1.00 26.37 1007 VAL A O 1
ATOM 7587 N N . GLU A 1 1009 ? 130.467 167.808 130.326 1.00 31.37 1008 GLU A N 1
ATOM 7588 C CA . GLU A 1 1009 ? 131.290 169.045 130.209 1.00 31.37 1008 GLU A CA 1
ATOM 7589 C C . GLU A 1 1009 ? 131.164 169.887 131.475 1.00 31.37 1008 GLU A C 1
ATOM 7590 O O . GLU A 1 1009 ? 130.085 170.463 131.665 1.00 31.37 1008 GLU A O 1
ATOM 7596 N N . VAL A 1 1010 ? 132.213 169.991 132.286 1.00 31.22 1009 VAL A N 1
ATOM 7597 C CA . VAL A 1 1010 ? 132.196 170.852 133.509 1.00 31.22 1009 VAL A CA 1
ATOM 7598 C C . VAL A 1 1010 ? 132.885 172.182 133.179 1.00 31.22 1009 VAL A C 1
ATOM 7599 O O . VAL A 1 1010 ? 134.098 172.170 132.932 1.00 31.22 1009 VAL A O 1
ATOM 7603 N N . ILE A 1 1011 ? 132.138 173.277 133.151 1.00 35.60 1010 ILE A N 1
ATOM 7604 C CA . ILE A 1 1011 ? 132.727 174.618 132.885 1.00 35.60 1010 ILE A CA 1
ATOM 7605 C C . ILE A 1 1011 ? 133.114 175.242 134.222 1.00 35.60 1010 ILE A C 1
ATOM 7606 O O . ILE A 1 1011 ? 132.428 176.173 134.653 1.00 35.60 1010 ILE A O 1
ATOM 7611 N N . THR A 1 1012 ? 134.152 174.748 134.862 1.00 42.76 1011 THR A N 1
ATOM 7612 C CA . THR A 1 1012 ? 134.631 175.402 136.098 1.00 42.76 1011 THR A CA 1
ATOM 7613 C C . THR A 1 1012 ? 135.129 176.791 135.709 1.00 42.76 1011 THR A C 1
ATOM 7614 O O . THR A 1 1012 ? 135.346 177.023 134.515 1.00 42.76 1011 THR A O 1
ATOM 7618 N N . LYS A 1 1013 ? 135.291 177.677 136.664 1.00 53.29 1012 LYS A N 1
ATOM 7619 C CA . LYS A 1 1013 ? 135.732 179.065 136.378 1.00 53.29 1012 LYS A CA 1
ATOM 7620 C C . LYS A 1 1013 ? 137.138 179.057 135.787 1.00 53.29 1012 LYS A C 1
ATOM 7621 O O . LYS A 1 1013 ? 137.340 179.745 134.776 1.00 53.29 1012 LYS A O 1
ATOM 7627 N N . LYS A 1 1014 ? 138.075 178.330 136.376 1.00 58.09 1013 LYS A N 1
ATOM 7628 C CA . LYS A 1 1014 ? 139.442 178.416 135.874 1.00 58.09 1013 LYS A CA 1
ATOM 7629 C C . LYS A 1 1014 ? 139.528 177.971 134.419 1.00 58.09 1013 LYS A C 1
ATOM 7630 O O . LYS A 1 1014 ? 140.168 178.634 133.595 1.00 58.09 1013 LYS A O 1
ATOM 7636 N N . ALA A 1 1015 ? 138.888 176.853 134.081 1.00 46.10 1014 ALA A N 1
ATOM 7637 C CA . ALA A 1 1015 ? 138.990 176.310 132.734 1.00 46.10 1014 ALA A CA 1
ATOM 7638 C C . ALA A 1 1015 ? 137.805 175.397 132.464 1.00 46.10 1014 ALA A C 1
ATOM 7639 O O . ALA A 1 1015 ? 137.118 174.949 133.384 1.00 46.10 1014 ALA A O 1
ATOM 7641 N N . ARG A 1 1016 ? 137.581 175.126 131.183 1.00 44.20 1015 ARG A N 1
ATOM 7642 C CA . ARG A 1 1016 ? 136.519 174.239 130.731 1.00 44.20 1015 ARG A CA 1
ATOM 7643 C C . ARG A 1 1016 ? 137.094 172.861 130.434 1.00 44.20 1015 ARG A C 1
ATOM 7644 O O . ARG A 1 1016 ? 138.173 172.741 129.848 1.00 44.20 1015 ARG A O 1
ATOM 7652 N N . MET A 1 1017 ? 136.372 171.822 130.845 1.00 42.58 1016 MET A N 1
ATOM 7653 C CA . MET A 1 1017 ? 136.850 170.452 130.734 1.00 42.58 1016 MET A CA 1
ATOM 7654 C C . MET A 1 1017 ? 135.794 169.592 130.057 1.00 42.58 1016 MET A C 1
ATOM 7655 O O . MET A 1 1017 ? 134.625 169.608 130.451 1.00 42.58 1016 MET A O 1
ATOM 7660 N N . PHE A 1 1018 ? 136.217 168.841 129.043 1.00 32.61 1017 PHE A N 1
ATOM 7661 C CA . PHE A 1 1018 ? 135.330 168.101 128.159 1.00 32.61 1017 PHE A CA 1
ATOM 7662 C C . PHE A 1 1018 ? 135.823 166.667 128.052 1.00 32.61 1017 PHE A C 1
ATOM 7663 O O . PHE A 1 1018 ? 137.030 166.424 127.980 1.00 32.61 1017 PHE A O 1
ATOM 7671 N N . GLY A 1 1019 ? 134.895 165.719 128.047 1.00 26.55 1018 GLY A N 1
ATOM 7672 C CA . GLY A 1 1019 ? 135.280 164.326 127.929 1.00 26.55 1018 GLY A CA 1
ATOM 7673 C C . GLY A 1 1019 ? 134.177 163.414 128.433 1.00 26.55 1018 GLY A C 1
ATOM 7674 O O . GLY A 1 1019 ? 133.024 163.819 128.553 1.00 26.55 1018 GLY A O 1
ATOM 7675 N N . TYR A 1 1020 ? 134.568 162.180 128.726 1.00 25.54 1019 TYR A N 1
ATOM 7676 C CA . TYR A 1 1020 ? 133.639 161.128 129.112 1.00 25.54 1019 TYR A CA 1
ATOM 7677 C C . TYR A 1 1020 ? 133.794 160.833 130.598 1.00 25.54 1019 TYR A C 1
ATOM 7678 O O . TYR A 1 1020 ? 134.895 160.519 131.060 1.00 25.54 1019 TYR A O 1
ATOM 7687 N N . PHE A 1 1021 ? 132.692 160.936 131.335 1.00 27.46 1020 PHE A N 1
ATOM 7688 C CA . PHE A 1 1021 ? 132.698 160.614 132.754 1.00 27.46 1020 PHE A CA 1
ATOM 7689 C C . PHE A 1 1021 ? 133.191 159.190 132.974 1.00 27.46 1020 PHE A C 1
ATOM 7690 O O . PHE A 1 1021 ? 132.819 158.267 132.247 1.00 27.46 1020 PHE A O 1
ATOM 7698 N N . ALA A 1 1022 ? 134.054 159.018 133.972 1.00 30.51 1021 ALA A N 1
ATOM 7699 C CA . ALA A 1 1022 ? 134.642 157.719 134.265 1.00 30.51 1021 ALA A CA 1
ATOM 7700 C C . ALA A 1 1022 ? 134.224 157.183 135.628 1.00 30.51 1021 ALA A C 1
ATOM 7701 O O . ALA A 1 1022 ? 133.666 156.087 135.716 1.00 30.51 1021 ALA A O 1
ATOM 7703 N N . SER A 1 1023 ? 134.474 157.929 136.700 1.00 37.86 1022 SER A N 1
ATOM 7704 C CA . SER A 1 1023 ? 134.233 157.434 138.050 1.00 37.86 1022 SER A CA 1
ATOM 7705 C C . SER A 1 1023 ? 134.068 158.625 138.983 1.00 37.86 1022 SER A C 1
ATOM 7706 O O . SER A 1 1023 ? 134.215 159.782 138.580 1.00 37.86 1022 SER A O 1
ATOM 7709 N N . CYS A 1 1024 ? 133.762 158.329 140.245 1.00 44.64 1023 CYS A N 1
ATOM 7710 C CA . CYS A 1 1024 ? 133.603 159.344 141.274 1.00 44.64 1023 CYS A CA 1
ATOM 7711 C C . CYS A 1 1024 ? 134.301 158.894 142.548 1.00 44.64 1023 CYS A C 1
ATOM 7712 O O . CYS A 1 1024 ? 134.299 157.709 142.889 1.00 44.64 1023 CYS A O 1
ATOM 7715 N N . HIS A 1 1025 ? 134.896 159.855 143.250 1.00 46.44 1024 HIS A N 1
ATOM 7716 C CA . HIS A 1 1025 ? 135.385 159.623 144.604 1.00 46.44 1024 HIS A CA 1
ATOM 7717 C C . HIS A 1 1025 ? 134.187 159.663 145.545 1.00 46.44 1024 HIS A C 1
ATOM 7718 O O . HIS A 1 1025 ? 133.612 160.730 145.776 1.00 46.44 1024 HIS A O 1
ATOM 7725 N N . ARG A 1 1026 ? 133.797 158.506 146.083 1.00 41.44 1025 ARG A N 1
ATOM 7726 C CA . ARG A 1 1026 ? 132.624 158.473 146.951 1.00 41.44 1025 ARG A CA 1
ATOM 7727 C C . ARG A 1 1026 ? 132.853 159.281 148.221 1.00 41.44 1025 ARG A C 1
ATOM 7728 O O . ARG A 1 1026 ? 131.945 159.969 148.700 1.00 41.44 1025 ARG A O 1
ATOM 7736 N N . GLY A 1 1027 ? 134.054 159.208 148.782 1.00 43.53 1026 GLY A N 1
ATOM 7737 C CA . GLY A 1 1027 ? 134.375 159.988 149.956 1.00 43.53 1026 GLY A CA 1
ATOM 7738 C C . GLY A 1 1027 ? 134.774 161.418 149.691 1.00 43.53 1026 GLY A C 1
ATOM 7739 O O . GLY A 1 1027 ? 135.061 162.157 150.636 1.00 43.53 1026 GLY A O 1
ATOM 7740 N N . THR A 1 1028 ? 134.807 161.834 148.425 1.00 44.55 1027 THR A N 1
ATOM 7741 C CA . THR A 1 1028 ? 135.184 163.195 148.067 1.00 44.55 1027 THR A CA 1
ATOM 7742 C C . THR A 1 1028 ? 134.233 163.844 147.067 1.00 44.55 1027 THR A C 1
ATOM 7743 O O . THR A 1 1028 ? 134.174 165.079 147.010 1.00 44.55 1027 THR A O 1
ATOM 7747 N N . GLY A 1 1029 ? 133.456 163.070 146.318 1.00 42.18 1028 GLY A N 1
ATOM 7748 C CA . GLY A 1 1029 ? 132.457 163.636 145.427 1.00 42.18 1028 GLY A CA 1
ATOM 7749 C C . GLY A 1 1029 ? 132.996 164.417 144.248 1.00 42.18 1028 GLY A C 1
ATOM 7750 O O . GLY A 1 1029 ? 132.451 165.475 143.912 1.00 42.18 1028 GLY A O 1
ATOM 7751 N N . ASN A 1 1030 ? 134.054 163.924 143.609 1.00 42.16 1029 ASN A N 1
ATOM 7752 C CA . ASN A 1 1030 ? 134.583 164.516 142.388 1.00 42.16 1029 ASN A CA 1
ATOM 7753 C C . ASN A 1 1030 ? 134.586 163.477 141.279 1.00 42.16 1029 ASN A C 1
ATOM 7754 O O . ASN A 1 1030 ? 134.957 162.320 141.505 1.00 42.16 1029 ASN A O 1
ATOM 7759 N N . ILE A 1 1031 ? 134.177 163.893 140.085 1.00 37.51 1030 ILE A N 1
ATOM 7760 C CA . ILE A 1 1031 ? 134.078 162.993 138.948 1.00 37.51 1030 ILE A CA 1
ATOM 7761 C C . ILE A 1 1031 ? 135.450 162.843 138.306 1.00 37.51 1030 ILE A C 1
ATOM 7762 O O . ILE A 1 1031 ? 136.348 163.666 138.492 1.00 37.51 1030 ILE A O 1
ATOM 7767 N N . ASN A 1 1032 ? 135.609 161.773 137.537 1.00 38.16 1031 ASN A N 1
ATOM 7768 C CA . ASN A 1 1032 ? 136.797 161.550 136.727 1.00 38.16 1031 ASN A CA 1
ATOM 7769 C C . ASN A 1 1032 ? 136.401 161.625 135.261 1.00 38.16 1031 ASN A C 1
ATOM 7770 O O . ASN A 1 1032 ? 135.484 160.923 134.827 1.00 38.16 1031 ASN A O 1
ATOM 7775 N N . ILE A 1 1033 ? 137.088 162.473 134.503 1.00 33.20 1032 ILE A N 1
ATOM 7776 C CA . ILE A 1 1033 ? 136.748 162.734 133.111 1.00 33.20 1032 ILE A CA 1
ATOM 7777 C C . ILE A 1 1033 ? 137.887 162.235 132.236 1.00 33.20 1032 ILE A C 1
ATOM 7778 O O . ILE A 1 1033 ? 139.045 162.622 132.434 1.00 33.20 1032 ILE A O 1
ATOM 7783 N N . ARG A 1 1034 ? 137.558 161.377 131.275 1.00 31.51 1033 ARG A N 1
ATOM 7784 C CA . ARG A 1 1034 ? 138.514 160.919 130.279 1.00 31.51 1033 ARG A CA 1
ATOM 7785 C C . ARG A 1 1034 ? 138.447 161.827 129.061 1.00 31.51 1033 ARG A C 1
ATOM 7786 O O . ARG A 1 1034 ? 137.371 162.022 128.488 1.00 31.51 1033 ARG A O 1
ATOM 7794 N N . ILE A 1 1035 ? 139.594 162.390 128.673 1.00 33.29 1034 ILE A N 1
ATOM 7795 C CA . ILE A 1 1035 ? 139.659 163.122 127.417 1.00 33.29 1034 ILE A CA 1
ATOM 7796 C C . ILE A 1 1035 ? 139.237 162.186 126.288 1.00 33.29 1034 ILE A C 1
ATOM 7797 O O . ILE A 1 1035 ? 139.397 160.962 126.373 1.00 33.29 1034 ILE A O 1
ATOM 7802 N N . HIS A 1 1036 ? 138.672 162.765 125.227 1.00 29.11 1035 HIS A N 1
ATOM 7803 C CA . HIS A 1 1036 ? 138.083 161.948 124.172 1.00 29.11 1035 HIS A CA 1
ATOM 7804 C C . HIS A 1 1036 ? 139.126 161.045 123.522 1.00 29.11 1035 HIS A C 1
ATOM 7805 O O . HIS A 1 1036 ? 138.887 159.849 123.322 1.00 29.11 1035 HIS A O 1
ATOM 7812 N N . ASP A 1 1037 ? 140.299 161.590 123.212 1.00 35.81 1036 ASP A N 1
ATOM 7813 C CA . ASP A 1 1037 ? 141.351 160.829 122.553 1.00 35.81 1036 ASP A CA 1
ATOM 7814 C C . ASP A 1 1037 ? 142.309 160.168 123.532 1.00 35.81 1036 ASP A C 1
ATOM 7815 O O . ASP A 1 1037 ? 143.248 159.497 123.092 1.00 35.81 1036 ASP A O 1
ATOM 7820 N N . LEU A 1 1038 ? 142.093 160.337 124.836 1.00 42.44 1037 LEU A N 1
ATOM 7821 C CA . LEU A 1 1038 ? 143.007 159.832 125.858 1.00 42.44 1037 LEU A CA 1
ATOM 7822 C C . LEU A 1 1038 ? 144.432 160.310 125.595 1.00 42.44 1037 LEU A C 1
ATOM 7823 O O . LEU A 1 1038 ? 145.395 159.546 125.686 1.00 42.44 1037 LEU A O 1
ATOM 7828 N N . ASP A 1 1039 ? 144.557 161.590 125.248 1.00 51.86 1038 ASP A N 1
ATOM 7829 C CA . ASP A 1 1039 ? 145.860 162.176 124.966 1.00 51.86 1038 ASP A CA 1
ATOM 7830 C C . ASP A 1 1039 ? 146.753 162.048 126.193 1.00 51.86 1038 ASP A C 1
ATOM 7831 O O . ASP A 1 1039 ? 146.361 162.418 127.302 1.00 51.86 1038 ASP A O 1
ATOM 7836 N N . HIS A 1 1040 ? 147.962 161.531 125.987 1.00 57.38 1039 HIS A N 1
ATOM 7837 C CA . HIS A 1 1040 ? 148.846 161.217 127.101 1.00 57.38 1039 HIS A CA 1
ATOM 7838 C C . HIS A 1 1040 ? 149.546 162.441 127.673 1.00 57.38 1039 HIS A C 1
ATOM 7839 O O . HIS A 1 1040 ? 150.206 162.325 128.711 1.00 57.38 1039 HIS A O 1
ATOM 7846 N N . LYS A 1 1041 ? 149.420 163.601 127.033 1.00 57.16 1040 LYS A N 1
ATOM 7847 C CA . LYS A 1 1041 ? 149.994 164.837 127.542 1.00 57.16 1040 LYS A CA 1
ATOM 7848 C C . LYS A 1 1041 ? 149.002 165.662 128.351 1.00 57.16 1040 LYS A C 1
ATOM 7849 O O . LYS A 1 1041 ? 149.348 166.760 128.795 1.00 57.16 1040 LYS A O 1
ATOM 7855 N N . ILE A 1 1042 ? 147.784 165.164 128.551 1.00 54.09 1041 ILE A N 1
ATOM 7856 C CA . ILE A 1 1042 ? 146.753 165.862 129.311 1.00 54.09 1041 ILE A CA 1
ATOM 7857 C C . ILE A 1 1042 ? 146.339 164.975 130.476 1.00 54.09 1041 ILE A C 1
ATOM 7858 O O . ILE A 1 1042 ? 145.884 163.843 130.268 1.00 54.09 1041 ILE A O 1
ATOM 7863 N N . GLY A 1 1043 ? 146.490 165.488 131.694 1.00 55.51 1042 GLY A N 1
ATOM 7864 C CA . GLY A 1 1043 ? 146.055 164.752 132.863 1.00 55.51 1042 GLY A CA 1
ATOM 7865 C C . GLY A 1 1043 ? 146.928 163.540 133.155 1.00 55.51 1042 GLY A C 1
ATOM 7866 O O . GLY A 1 1043 ? 148.056 163.405 132.672 1.00 55.51 1042 GLY A O 1
ATOM 7867 N N . LYS A 1 1044 ? 146.376 162.643 133.968 1.00 54.33 1043 LYS A N 1
ATOM 7868 C CA . LYS A 1 1044 ? 147.065 161.419 134.371 1.00 54.33 1043 LYS A CA 1
ATOM 7869 C C . LYS A 1 1044 ? 146.752 160.333 133.349 1.00 54.33 1043 LYS A C 1
ATOM 7870 O O . LYS A 1 1044 ? 145.723 159.659 133.438 1.00 54.33 1043 LYS A O 1
ATOM 7876 N N . ASN A 1 1045 ? 147.648 160.163 132.375 1.00 53.30 1044 ASN A N 1
ATOM 7877 C CA . ASN A 1 1045 ? 147.493 159.162 131.317 1.00 53.30 1044 ASN A CA 1
ATOM 7878 C C . ASN A 1 1045 ? 146.184 159.351 130.553 1.00 53.30 1044 ASN A C 1
ATOM 7879 O O . ASN A 1 1045 ? 145.517 158.384 130.178 1.00 53.30 1044 ASN A O 1
ATOM 7884 N N . GLY A 1 1046 ? 145.810 160.607 130.321 1.00 46.24 1045 GLY A N 1
ATOM 7885 C CA . GLY A 1 1046 ? 144.662 160.926 129.501 1.00 46.24 1045 GLY A CA 1
ATOM 7886 C C . GLY A 1 1046 ? 143.370 161.204 130.238 1.00 46.24 1045 GLY A C 1
ATOM 7887 O O . GLY A 1 1046 ? 142.370 161.520 129.585 1.00 46.24 1045 GLY A O 1
ATOM 7888 N N . ILE A 1 1047 ? 143.348 161.098 131.563 1.00 43.78 1046 ILE A N 1
ATOM 7889 C CA . ILE A 1 1047 ? 142.131 161.337 132.330 1.00 43.78 1046 ILE A CA 1
ATOM 7890 C C . ILE A 1 1047 ? 142.312 162.593 133.169 1.00 43.78 1046 ILE A C 1
ATOM 7891 O O . ILE A 1 1047 ? 143.431 162.978 133.525 1.00 43.78 1046 ILE A O 1
ATOM 7896 N N . LEU A 1 1048 ? 141.192 163.238 133.481 1.00 40.20 1047 LEU A N 1
ATOM 7897 C CA . LEU A 1 1048 ? 141.153 164.445 134.302 1.00 40.20 1047 LEU A CA 1
ATOM 7898 C C . LEU A 1 1048 ? 140.516 164.075 135.639 1.00 40.20 1047 LEU A C 1
ATOM 7899 O O . LEU A 1 1048 ? 139.300 164.168 135.810 1.00 40.20 1047 LEU A O 1
ATOM 7904 N N . GLU A 1 1049 ? 141.343 163.649 136.584 1.00 47.68 1048 GLU A N 1
ATOM 7905 C CA . GLU A 1 1049 ? 140.836 163.249 137.885 1.00 47.68 1048 GLU A CA 1
ATOM 7906 C C . GLU A 1 1049 ? 140.551 164.469 138.756 1.00 47.68 1048 GLU A C 1
ATOM 7907 O O . GLU A 1 1049 ? 141.050 165.571 138.515 1.00 47.68 1048 GLU A O 1
ATOM 7913 N N . GLY A 1 1050 ? 139.730 164.255 139.782 1.00 44.91 1049 GLY A N 1
ATOM 7914 C CA . GLY A 1 1050 ? 139.452 165.280 140.770 1.00 44.91 1049 GLY A CA 1
ATOM 7915 C C . GLY A 1 1050 ? 138.790 166.534 140.238 1.00 44.91 1049 GLY A C 1
ATOM 7916 O O . GLY A 1 1050 ? 139.232 167.647 140.537 1.00 44.91 1049 GLY A O 1
ATOM 7917 N N . ILE A 1 1051 ? 137.737 166.373 139.445 1.00 39.65 1050 ILE A N 1
ATOM 7918 C CA . ILE A 1 1051 ? 137.011 167.515 138.899 1.00 39.65 1050 ILE A CA 1
ATOM 7919 C C . ILE A 1 1051 ? 136.101 168.093 139.972 1.00 39.65 1050 ILE A C 1
ATOM 7920 O O . ILE A 1 1051 ? 135.350 167.362 140.627 1.00 39.65 1050 ILE A O 1
ATOM 7925 N N . GLY A 1 1052 ? 136.152 169.410 140.145 1.00 40.65 1051 GLY A N 1
ATOM 7926 C CA . GLY A 1 1052 ? 135.312 170.061 141.129 1.00 40.65 1051 GLY A CA 1
ATOM 7927 C C . GLY A 1 1052 ? 133.942 170.397 140.583 1.00 40.65 1051 GLY A C 1
ATOM 7928 O O . GLY A 1 1052 ? 133.767 171.413 139.904 1.00 40.65 1051 GLY A O 1
ATOM 7929 N N . VAL A 1 1053 ? 132.958 169.549 140.881 1.00 33.06 1052 VAL A N 1
ATOM 7930 C CA . VAL A 1 1053 ? 131.618 169.706 140.330 1.00 33.06 1052 VAL A CA 1
ATOM 7931 C C . VAL A 1 1053 ? 130.661 170.429 141.273 1.00 33.06 1052 VAL A C 1
ATOM 7932 O O . VAL A 1 1053 ? 129.672 171.008 140.799 1.00 33.06 1052 VAL A O 1
ATOM 7936 N N . LYS A 1 1054 ? 130.921 170.415 142.583 1.00 33.29 1053 LYS A N 1
ATOM 7937 C CA . LYS A 1 1054 ? 129.973 170.986 143.534 1.00 33.29 1053 LYS A CA 1
ATOM 7938 C C . LYS A 1 1054 ? 129.758 172.474 143.304 1.00 33.29 1053 LYS A C 1
ATOM 7939 O O . LYS A 1 1054 ? 128.676 172.991 143.591 1.00 33.29 1053 LYS A O 1
ATOM 7945 N N . THR A 1 1055 ? 130.764 173.180 142.793 1.00 38.06 1054 THR A N 1
ATOM 7946 C CA . THR A 1 1055 ? 130.665 174.620 142.581 1.00 38.06 1054 THR A CA 1
ATOM 7947 C C . THR A 1 1055 ? 130.891 175.006 141.125 1.00 38.06 1054 THR A C 1
ATOM 7948 O O . THR A 1 1055 ? 131.147 176.178 140.833 1.00 38.06 1054 THR A O 1
ATOM 7952 N N . ALA A 1 1056 ? 130.806 174.049 140.206 1.00 32.33 1055 ALA A N 1
ATOM 7953 C CA . ALA A 1 1056 ? 131.043 174.346 138.803 1.00 32.33 1055 ALA A CA 1
ATOM 7954 C C . ALA A 1 1056 ? 129.990 175.313 138.278 1.00 32.33 1055 ALA A C 1
ATOM 7955 O O . ALA A 1 1056 ? 128.849 175.339 138.745 1.00 32.33 1055 ALA A O 1
ATOM 7957 N N . LEU A 1 1057 ? 130.391 176.131 137.302 1.00 34.09 1056 LEU A N 1
ATOM 7958 C CA . LEU A 1 1057 ? 129.462 177.096 136.723 1.00 34.09 1056 LEU A CA 1
ATOM 7959 C C . LEU A 1 1057 ? 128.312 176.397 136.012 1.00 34.09 1056 LEU A C 1
ATOM 7960 O O . LEU A 1 1057 ? 127.160 176.836 136.103 1.00 34.09 1056 LEU A O 1
ATOM 7965 N N . SER A 1 1058 ? 128.602 175.312 135.298 1.00 30.17 1057 SER A N 1
ATOM 7966 C CA . SER A 1 1058 ? 127.555 174.565 134.606 1.00 30.17 1057 SER A CA 1
ATOM 7967 C C . SER A 1 1058 ? 128.029 173.139 134.390 1.00 30.17 1057 SER A C 1
ATOM 7968 O O . SER A 1 1058 ? 129.000 172.912 133.664 1.00 30.17 1057 SER A O 1
ATOM 7971 N N . PHE A 1 1059 ? 127.347 172.187 135.015 1.00 26.03 1058 PHE A N 1
ATOM 7972 C CA . PHE A 1 1059 ? 127.598 170.764 134.824 1.00 26.03 1058 PHE A CA 1
ATOM 7973 C C . PHE A 1 1059 ? 126.482 170.212 133.949 1.00 26.03 1058 PHE A C 1
ATOM 7974 O O . PHE A 1 1059 ? 125.325 170.154 134.376 1.00 26.03 1058 PHE A O 1
ATOM 7982 N N . GLN A 1 1060 ? 126.825 169.820 132.725 1.00 28.36 1059 GLN A N 1
ATOM 7983 C CA . GLN A 1 1060 ? 125.849 169.246 131.814 1.00 28.36 1059 GLN A CA 1
ATOM 7984 C C . GLN A 1 1060 ? 126.526 168.182 130.966 1.00 28.36 1059 GLN A C 1
ATOM 7985 O O . GLN A 1 1060 ? 127.747 168.174 130.801 1.00 28.36 1059 GLN A O 1
ATOM 7991 N N . LYS A 1 1061 ? 125.712 167.281 130.430 1.00 29.77 1060 LYS A N 1
ATOM 7992 C CA . LYS A 1 1061 ? 126.183 166.183 129.604 1.00 29.77 1060 LYS A CA 1
ATOM 7993 C C . LYS A 1 1061 ? 125.632 166.323 128.193 1.00 29.77 1060 LYS A C 1
ATOM 7994 O O . LYS A 1 1061 ? 124.540 166.859 127.985 1.00 29.77 1060 LYS A O 1
ATOM 8000 N N . TYR A 1 1062 ? 126.402 165.843 127.225 1.00 31.61 1061 TYR A N 1
ATOM 8001 C CA . TYR A 1 1062 ? 126.060 165.948 125.817 1.00 31.61 1061 TYR A CA 1
ATOM 8002 C C . TYR A 1 1062 ? 125.774 164.561 125.253 1.00 31.61 1061 TYR A C 1
ATOM 8003 O O . TYR A 1 1062 ? 125.833 163.549 125.956 1.00 31.61 1061 TYR A O 1
ATOM 8012 N N . GLN A 1 1063 ? 125.461 164.523 123.963 1.00 35.23 1062 GLN A N 1
ATOM 8013 C CA . GLN A 1 1063 ? 125.196 163.280 123.255 1.00 35.23 1062 GLN A CA 1
ATOM 8014 C C . GLN A 1 1063 ? 125.985 163.273 121.957 1.00 35.23 1062 GLN A C 1
ATOM 8015 O O . GLN A 1 1063 ? 126.020 164.275 121.237 1.00 35.23 1062 GLN A O 1
ATOM 8021 N N . ILE A 1 1064 ? 126.614 162.140 121.658 1.00 29.97 1063 ILE A N 1
ATOM 8022 C CA . ILE A 1 1064 ? 127.514 162.015 120.519 1.00 29.97 1063 ILE A CA 1
ATOM 8023 C C . ILE A 1 1064 ? 127.022 160.885 119.622 1.00 29.97 1063 ILE A C 1
ATOM 8024 O O . ILE A 1 1064 ? 126.668 159.804 120.107 1.00 29.97 1063 ILE A O 1
ATOM 8029 N N . ASP A 1 1065 ? 126.977 161.151 118.320 1.00 33.80 1064 ASP A N 1
ATOM 8030 C CA . ASP A 1 1065 ? 126.557 160.157 117.346 1.00 33.80 1064 ASP A CA 1
ATOM 8031 C C . ASP A 1 1065 ? 127.614 159.061 117.226 1.00 33.80 1064 ASP A C 1
ATOM 8032 O O . ASP A 1 1065 ? 128.758 159.213 117.662 1.00 33.80 1064 ASP A O 1
ATOM 8037 N N . GLU A 1 1066 ? 127.214 157.934 116.631 1.00 33.92 1065 GLU A N 1
ATOM 8038 C CA . GLU A 1 1066 ? 128.146 156.826 116.449 1.00 33.92 1065 GLU A CA 1
ATOM 8039 C C . GLU A 1 1066 ? 129.293 157.186 115.516 1.00 33.92 1065 GLU A C 1
ATOM 8040 O O . GLU A 1 1066 ? 130.334 156.524 115.550 1.00 33.92 1065 GLU A O 1
ATOM 8046 N N . LEU A 1 1067 ? 129.130 158.217 114.693 1.00 35.55 1066 LEU A N 1
ATOM 8047 C CA . LEU A 1 1067 ? 130.207 158.739 113.864 1.00 35.55 1066 LEU A CA 1
ATOM 8048 C C . LEU A 1 1067 ? 131.066 159.765 114.590 1.00 35.55 1066 LEU A C 1
ATOM 8049 O O . LEU A 1 1067 ? 132.001 160.305 113.991 1.00 35.55 1066 LEU A O 1
ATOM 8054 N N . GLY A 1 1068 ? 130.771 160.056 115.853 1.00 33.01 1067 GLY A N 1
ATOM 8055 C CA . GLY A 1 1068 ? 131.468 161.108 116.556 1.00 33.01 1067 GLY A CA 1
ATOM 8056 C C . GLY A 1 1068 ? 131.018 162.506 116.207 1.00 33.01 1067 GLY A C 1
ATOM 8057 O O . GLY A 1 1068 ? 131.717 163.468 116.544 1.00 33.01 1067 GLY A O 1
ATOM 8058 N N . LYS A 1 1069 ? 129.878 162.651 115.541 1.00 33.80 1068 LYS A N 1
ATOM 8059 C CA . LYS A 1 1069 ? 129.342 163.941 115.146 1.00 33.80 1068 LYS A CA 1
ATOM 8060 C C . LYS A 1 1069 ? 128.073 164.236 115.940 1.00 33.80 1068 LYS A C 1
ATOM 8061 O O . LYS A 1 1069 ? 127.694 163.487 116.846 1.00 33.80 1068 LYS A O 1
ATOM 8067 N N . GLU A 1 1070 ? 127.419 165.344 115.595 1.00 37.76 1069 GLU A N 1
ATOM 8068 C CA . GLU A 1 1070 ? 126.171 165.771 116.225 1.00 37.76 1069 GLU A CA 1
ATOM 8069 C C . GLU A 1 1070 ? 126.324 165.853 117.744 1.00 37.76 1069 GLU A C 1
ATOM 8070 O O . GLU A 1 1070 ? 125.680 165.132 118.507 1.00 37.76 1069 GLU A O 1
ATOM 8076 N N . ILE A 1 1071 ? 127.206 166.750 118.170 1.00 37.87 1070 ILE A N 1
ATOM 8077 C CA . ILE A 1 1071 ? 127.454 166.989 119.586 1.00 37.87 1070 ILE A CA 1
ATOM 8078 C C . ILE A 1 1071 ? 126.435 168.007 120.080 1.00 37.87 1070 ILE A C 1
ATOM 8079 O O . ILE A 1 1071 ? 126.405 169.149 119.607 1.00 37.87 1070 ILE A O 1
ATOM 8084 N N . ARG A 1 1072 ? 125.596 167.595 121.027 1.00 41.86 1071 ARG A N 1
ATOM 8085 C CA . ARG A 1 1072 ? 124.544 168.450 121.554 1.00 41.86 1071 ARG A CA 1
ATOM 8086 C C . ARG A 1 1072 ? 124.161 167.957 122.938 1.00 41.86 1071 ARG A C 1
ATOM 8087 O O . ARG A 1 1072 ? 124.237 166.752 123.206 1.00 41.86 1071 ARG A O 1
ATOM 8095 N N . PRO A 1 1073 ? 123.761 168.853 123.838 1.00 33.63 1072 PRO A N 1
ATOM 8096 C CA . PRO A 1 1073 ? 123.361 168.420 125.181 1.00 33.63 1072 PRO A CA 1
ATOM 8097 C C . PRO A 1 1073 ? 122.060 167.634 125.160 1.00 33.63 1072 PRO A C 1
ATOM 8098 O O . PRO A 1 1073 ? 121.202 167.827 124.297 1.00 33.63 1072 PRO A O 1
ATOM 8102 N N . CYS A 1 1074 ? 121.922 166.736 126.133 1.00 35.58 1073 CYS A N 1
ATOM 8103 C CA . CYS A 1 1074 ? 120.702 165.965 126.326 1.00 35.58 1073 CYS A CA 1
ATOM 8104 C C . CYS A 1 1074 ? 120.122 166.296 127.693 1.00 35.58 1073 CYS A C 1
ATOM 8105 O O . CYS A 1 1074 ? 120.844 166.297 128.696 1.00 35.58 1073 CYS A O 1
ATOM 8108 N N . ARG A 1 1075 ? 118.825 166.588 127.728 1.00 33.92 1074 ARG A N 1
ATOM 8109 C CA . ARG A 1 1075 ? 118.142 167.021 128.941 1.00 33.92 1074 ARG A CA 1
ATOM 8110 C C . ARG A 1 1075 ? 117.067 166.007 129.300 1.00 33.92 1074 ARG A C 1
ATOM 8111 O O . ARG A 1 1075 ? 116.194 165.710 128.478 1.00 33.92 1074 ARG A O 1
ATOM 8119 N N . LEU A 1 1076 ? 117.127 165.485 130.520 1.00 36.30 1075 LEU A N 1
ATOM 8120 C CA . LEU A 1 1076 ? 116.052 164.661 131.050 1.00 36.30 1075 LEU A CA 1
ATOM 8121 C C . LEU A 1 1076 ? 114.960 165.541 131.640 1.00 36.30 1075 LEU A C 1
ATOM 8122 O O . LEU A 1 1076 ? 115.217 166.645 132.126 1.00 36.30 1075 LEU A O 1
ATOM 8127 N N . LYS A 1 1077 ? 113.729 165.037 131.591 1.00 36.77 1076 LYS A N 1
ATOM 8128 C CA . LYS A 1 1077 ? 112.591 165.766 132.133 1.00 36.77 1076 LYS A CA 1
ATOM 8129 C C . LYS A 1 1077 ? 112.279 165.345 133.564 1.00 36.77 1076 LYS A C 1
ATOM 8130 O O . LYS A 1 1077 ? 112.088 166.196 134.437 1.00 36.77 1076 LYS A O 1
ATOM 8136 N N . LYS A 1 1078 ? 112.231 164.041 133.821 1.00 34.13 1077 LYS A N 1
ATOM 8137 C CA . LYS A 1 1078 ? 111.923 163.510 135.139 1.00 34.13 1077 LYS A CA 1
ATOM 8138 C C . LYS A 1 1078 ? 112.934 162.434 135.499 1.00 34.13 1077 LYS A C 1
ATOM 8139 O O . LYS A 1 1078 ? 113.595 161.859 134.632 1.00 34.13 1077 LYS A O 1
ATOM 8145 N N . ARG A 1 1079 ? 113.053 162.173 136.791 1.00 32.80 1078 ARG A N 1
ATOM 8146 C CA . ARG A 1 1079 ? 114.010 161.181 137.259 1.00 32.80 1078 ARG A CA 1
ATOM 8147 C C . ARG A 1 1079 ? 113.610 159.797 136.763 1.00 32.80 1078 ARG A C 1
ATOM 8148 O O . ARG A 1 1079 ? 112.450 159.399 136.920 1.00 32.80 1078 ARG A O 1
ATOM 8156 N N . PRO A 1 1080 ? 114.524 159.042 136.165 1.00 32.43 1079 PRO A N 1
ATOM 8157 C CA . PRO A 1 1080 ? 114.177 157.717 135.658 1.00 32.43 1079 PRO A CA 1
ATOM 8158 C C . PRO A 1 1080 ? 114.205 156.683 136.768 1.00 32.43 1079 PRO A C 1
ATOM 8159 O O . PRO A 1 1080 ? 115.129 156.669 137.594 1.00 32.43 1079 PRO A O 1
ATOM 8163 N N . PRO A 1 1081 ? 113.204 155.807 136.826 1.00 37.04 1080 PRO A N 1
ATOM 8164 C CA . PRO A 1 1081 ? 113.187 154.772 137.864 1.00 37.04 1080 PRO A CA 1
ATOM 8165 C C . PRO A 1 1081 ? 114.322 153.777 137.690 1.00 37.04 1080 PRO A C 1
ATOM 8166 O O . PRO A 1 1081 ? 114.768 153.493 136.576 1.00 37.04 1080 PRO A O 1
ATOM 8170 N N . VAL A 1 1082 ? 114.789 153.243 138.819 1.00 37.14 1081 VAL A N 1
ATOM 8171 C CA . VAL A 1 1082 ? 115.893 152.289 138.783 1.00 37.14 1081 VAL A CA 1
ATOM 8172 C C . VAL A 1 1082 ? 115.440 150.956 138.197 1.00 37.14 1081 VAL A C 1
ATOM 8173 O O . VAL A 1 1082 ? 116.130 150.367 137.358 1.00 37.14 1081 VAL A O 1
ATOM 8177 N N . ARG A 1 1083 ? 114.280 150.462 138.617 1.00 43.55 1082 ARG A N 1
ATOM 8178 C CA . ARG A 1 1083 ? 113.791 149.166 138.159 1.00 43.55 1082 ARG A CA 1
ATOM 8179 C C . ARG A 1 1083 ? 113.176 149.271 136.770 1.00 43.55 1082 ARG A C 1
ATOM 8180 O O . ARG A 1 1083 ? 111.955 149.310 136.623 1.00 43.55 1082 ARG A O 1
ATOM 10579 N N . MET C 3 2 ? 165.425 166.820 147.972 1.00 115.14 1 MET C N 1
ATOM 10580 C CA . MET C 3 2 ? 164.704 167.938 148.569 1.00 115.14 1 MET C CA 1
ATOM 10581 C C . MET C 3 2 ? 163.475 167.445 149.339 1.00 115.14 1 MET C C 1
ATOM 10582 O O . MET C 3 2 ? 163.093 166.280 149.231 1.00 115.14 1 MET C O 1
ATOM 10587 N N . ASN C 3 3 ? 162.863 168.342 150.115 1.00 110.01 2 ASN C N 1
ATOM 10588 C CA . ASN C 3 3 ? 161.926 167.937 151.159 1.00 110.01 2 ASN C CA 1
ATOM 10589 C C . ASN C 3 3 ? 160.616 167.361 150.631 1.00 110.01 2 ASN C C 1
ATOM 10590 O O . ASN C 3 3 ? 160.041 166.485 151.287 1.00 110.01 2 ASN C O 1
ATOM 10595 N N . ASN C 3 4 ? 160.129 167.825 149.482 1.00 105.31 3 ASN C N 1
ATOM 10596 C CA . ASN C 3 4 ? 158.813 167.416 148.996 1.00 105.31 3 ASN C CA 1
ATOM 10597 C C . ASN C 3 4 ? 158.826 165.930 148.653 1.00 105.31 3 ASN C C 1
ATOM 10598 O O . ASN C 3 4 ? 159.500 165.508 147.707 1.00 105.31 3 ASN C O 1
ATOM 10603 N N . SER C 3 5 ? 158.081 165.138 149.419 1.00 94.19 4 SER C N 1
ATOM 10604 C CA . SER C 3 5 ? 157.981 163.699 149.221 1.00 94.19 4 SER C CA 1
ATOM 10605 C C . SER C 3 5 ? 156.589 163.354 148.711 1.00 94.19 4 SER C C 1
ATOM 10606 O O . SER C 3 5 ? 155.587 163.799 149.280 1.00 94.19 4 SER C O 1
ATOM 10609 N N . ILE C 3 6 ? 156.531 162.558 147.648 1.00 79.72 5 ILE C N 1
ATOM 10610 C CA . ILE C 3 6 ? 155.269 162.175 147.025 1.00 79.72 5 ILE C CA 1
ATOM 10611 C C . ILE C 3 6 ? 154.798 160.860 147.628 1.00 79.72 5 ILE C C 1
ATOM 10612 O O . ILE C 3 6 ? 155.567 159.896 147.720 1.00 79.72 5 ILE C O 1
ATOM 10617 N N . LYS C 3 7 ? 153.538 160.820 148.044 1.00 70.76 6 LYS C N 1
ATOM 10618 C CA . LYS C 3 7 ? 152.908 159.622 148.579 1.00 70.76 6 LYS C CA 1
ATOM 10619 C C . LYS C 3 7 ? 151.773 159.191 147.654 1.00 70.76 6 LYS C C 1
ATOM 10620 O O . LYS C 3 7 ? 151.543 159.785 146.599 1.00 70.76 6 LYS C O 1
ATOM 10626 N N . PHE C 3 8 ? 151.061 158.141 148.061 1.00 63.63 7 PHE C N 1
ATOM 10627 C CA . PHE C 3 8 ? 149.969 157.596 147.257 1.00 63.63 7 PHE C CA 1
ATOM 10628 C C . PHE C 3 8 ? 148.950 156.966 148.195 1.00 63.63 7 PHE C C 1
ATOM 10629 O O . PHE C 3 8 ? 149.234 155.943 148.823 1.00 63.63 7 PHE C O 1
ATOM 10637 N N . HIS C 3 9 ? 147.767 157.573 148.282 1.00 59.04 8 HIS C N 1
ATOM 10638 C CA . HIS C 3 9 ? 146.713 157.149 149.204 1.00 59.04 8 HIS C CA 1
ATOM 10639 C C . HIS C 3 9 ? 145.660 156.370 148.424 1.00 59.04 8 HIS C C 1
ATOM 10640 O O . HIS C 3 9 ? 144.660 156.926 147.971 1.00 59.04 8 HIS C O 1
ATOM 10647 N N . VAL C 3 10 ? 145.883 155.065 148.275 1.00 46.64 9 VAL C N 1
ATOM 10648 C CA . VAL C 3 10 ? 144.911 154.218 147.598 1.00 46.64 9 VAL C CA 1
ATOM 10649 C C . VAL C 3 10 ? 143.679 154.063 148.478 1.00 46.64 9 VAL C C 1
ATOM 10650 O O . VAL C 3 10 ? 143.769 153.617 149.628 1.00 46.64 9 VAL C O 1
ATOM 10654 N N . SER C 3 11 ? 142.519 154.427 147.938 1.00 41.44 10 SER C N 1
ATOM 10655 C CA . SER C 3 11 ? 141.266 154.356 148.672 1.00 41.44 10 SER C CA 1
ATOM 10656 C C . SER C 3 11 ? 140.191 153.762 147.778 1.00 41.44 10 SER C C 1
ATOM 10657 O O . SER C 3 11 ? 140.110 154.090 146.592 1.00 41.44 10 SER C O 1
ATOM 10660 N N . TYR C 3 12 ? 139.365 152.895 148.355 1.00 38.90 11 TYR C N 1
ATOM 10661 C CA . TYR C 3 12 ? 138.278 152.239 147.642 1.00 38.90 11 TYR C CA 1
ATOM 10662 C C . TYR C 3 12 ? 136.951 152.652 148.263 1.00 38.90 11 TYR C C 1
ATOM 10663 O O . TYR C 3 12 ? 136.760 152.505 149.475 1.00 38.90 11 TYR C O 1
ATOM 10672 N N . ASP C 3 13 ? 136.041 153.162 147.429 1.00 36.75 12 ASP C N 1
ATOM 10673 C CA . ASP C 3 13 ? 134.759 153.705 147.885 1.00 36.75 12 ASP C CA 1
ATOM 10674 C C . ASP C 3 13 ? 134.961 154.813 148.914 1.00 36.75 12 ASP C C 1
ATOM 10675 O O . ASP C 3 13 ? 134.237 154.904 149.907 1.00 36.75 12 ASP C O 1
ATOM 10680 N N . GLY C 3 14 ? 135.960 155.663 148.679 1.00 38.81 13 GLY C N 1
ATOM 10681 C CA . GLY C 3 14 ? 136.285 156.730 149.598 1.00 38.81 13 GLY C CA 1
ATOM 10682 C C . GLY C 3 14 ? 136.884 156.291 150.912 1.00 38.81 13 GLY C C 1
ATOM 10683 O O . GLY C 3 14 ? 137.269 157.150 151.713 1.00 38.81 13 GLY C O 1
ATOM 10684 N N . THR C 3 15 ? 136.978 154.989 151.166 1.00 41.11 14 THR C N 1
ATOM 10685 C CA . THR C 3 15 ? 137.563 154.467 152.394 1.00 41.11 14 THR C CA 1
ATOM 10686 C C . THR C 3 15 ? 139.053 154.238 152.179 1.00 41.11 14 THR C C 1
ATOM 10687 O O . THR C 3 15 ? 139.445 153.395 151.366 1.00 41.11 14 THR C O 1
ATOM 10691 N N . ALA C 3 16 ? 139.879 154.992 152.901 1.00 43.10 15 ALA C N 1
ATOM 10692 C CA . ALA C 3 16 ? 141.322 154.841 152.784 1.00 43.10 15 ALA C CA 1
ATOM 10693 C C . ALA C 3 16 ? 141.742 153.446 153.222 1.00 43.10 15 ALA C C 1
ATOM 10694 O O . ALA C 3 16 ? 141.301 152.948 154.261 1.00 43.10 15 ALA C O 1
ATOM 10696 N N . ARG C 3 17 ? 142.596 152.813 152.422 1.00 44.29 16 ARG C N 1
ATOM 10697 C CA . ARG C 3 17 ? 143.030 151.448 152.685 1.00 44.29 16 ARG C CA 1
ATOM 10698 C C . ARG C 3 17 ? 144.529 151.337 152.903 1.00 44.29 16 ARG C C 1
ATOM 10699 O O . ARG C 3 17 ? 144.964 150.658 153.840 1.00 44.29 16 ARG C O 1
ATOM 10707 N N . ALA C 3 18 ? 145.337 151.983 152.066 1.00 48.64 17 ALA C N 1
ATOM 10708 C CA . ALA C 3 18 ? 146.780 151.824 152.130 1.00 48.64 17 ALA C CA 1
ATOM 10709 C C . ALA C 3 18 ? 147.454 153.163 151.871 1.00 48.64 17 ALA C C 1
ATOM 10710 O O . ALA C 3 18 ? 146.799 154.194 151.693 1.00 48.64 17 ALA C O 1
ATOM 10712 N N . LEU C 3 19 ? 148.785 153.136 151.860 1.00 56.09 18 LEU C N 1
ATOM 10713 C CA . LEU C 3 19 ? 149.593 154.335 151.656 1.00 56.09 18 LEU C CA 1
ATOM 10714 C C . LEU C 3 19 ? 150.974 153.884 151.212 1.00 56.09 18 LEU C C 1
ATOM 10715 O O . LEU C 3 19 ? 151.675 153.210 151.974 1.00 56.09 18 LEU C O 1
ATOM 10720 N N . PHE C 3 20 ? 151.367 154.246 149.996 1.00 58.11 19 PHE C N 1
ATOM 10721 C CA . PHE C 3 20 ? 152.592 153.738 149.394 1.00 58.11 19 PHE C CA 1
ATOM 10722 C C . PHE C 3 20 ? 153.543 154.889 149.071 1.00 58.11 19 PHE C C 1
ATOM 10723 O O . PHE C 3 20 ? 153.293 156.047 149.411 1.00 58.11 19 PHE C O 1
ATOM 10731 N N . ASN C 3 21 ? 154.646 154.554 148.403 1.00 65.74 20 ASN C N 1
ATOM 10732 C CA . ASN C 3 21 ? 155.673 155.525 148.053 1.00 65.74 20 ASN C CA 1
ATOM 10733 C C . ASN C 3 21 ? 155.801 155.773 146.559 1.00 65.74 20 ASN C C 1
ATOM 10734 O O . ASN C 3 21 ? 156.198 156.870 146.164 1.00 65.74 20 ASN C O 1
ATOM 10739 N N . THR C 3 22 ? 155.486 154.787 145.723 1.00 63.67 21 THR C N 1
ATOM 10740 C CA . THR C 3 22 ? 155.488 154.957 144.278 1.00 63.67 21 THR C CA 1
ATOM 10741 C C . THR C 3 22 ? 154.206 154.374 143.702 1.00 63.67 21 THR C C 1
ATOM 10742 O O . THR C 3 22 ? 153.569 153.506 144.303 1.00 63.67 21 THR C O 1
ATOM 10746 N N . LYS C 3 23 ? 153.835 154.870 142.520 1.00 62.37 22 LYS C N 1
ATOM 10747 C CA . LYS C 3 23 ? 152.576 154.465 141.904 1.00 62.37 22 LYS C CA 1
ATOM 10748 C C . LYS C 3 23 ? 152.578 152.989 141.523 1.00 62.37 22 LYS C C 1
ATOM 10749 O O . LYS C 3 23 ? 151.511 152.369 141.441 1.00 62.37 22 LYS C O 1
ATOM 10755 N N . GLU C 3 24 ? 153.758 152.405 141.302 1.00 63.64 23 GLU C N 1
ATOM 10756 C CA . GLU C 3 24 ? 153.825 151.032 140.811 1.00 63.64 23 GLU C CA 1
ATOM 10757 C C . GLU C 3 24 ? 153.217 150.051 141.807 1.00 63.64 23 GLU C C 1
ATOM 10758 O O . GLU C 3 24 ? 152.347 149.250 141.451 1.00 63.64 23 GLU C O 1
ATOM 10764 N N . GLN C 3 25 ? 153.635 150.170 143.058 1.00 62.11 24 GLN C N 1
ATOM 10765 C CA . GLN C 3 25 ? 153.090 149.298 144.125 1.00 62.11 24 GLN C CA 1
ATOM 10766 C C . GLN C 3 25 ? 151.647 149.698 144.386 1.00 62.11 24 GLN C C 1
ATOM 10767 O O . GLN C 3 25 ? 150.849 148.822 144.746 1.00 62.11 24 GLN C O 1
ATOM 10773 N N . ALA C 3 26 ? 151.332 150.967 144.211 1.00 57.59 25 ALA C N 1
ATOM 10774 C CA . ALA C 3 26 ? 149.973 151.419 144.483 1.00 57.59 25 ALA C CA 1
ATOM 10775 C C . ALA C 3 26 ? 148.984 150.783 143.516 1.00 57.59 25 ALA C C 1
ATOM 10776 O O . ALA C 3 26 ? 147.894 150.361 143.920 1.00 57.59 25 ALA C O 1
ATOM 10778 N N . GLU C 3 27 ? 149.348 150.702 142.236 1.00 59.51 26 GLU C N 1
ATOM 10779 C CA . GLU C 3 27 ? 148.489 150.046 141.257 1.00 59.51 26 GLU C CA 1
ATOM 10780 C C . GLU C 3 27 ? 148.559 148.530 141.382 1.00 59.51 26 GLU C C 1
ATOM 10781 O O . GLU C 3 27 ? 147.557 147.842 141.165 1.00 59.51 26 GLU C O 1
ATOM 10787 N N . LYS C 3 28 ? 149.732 147.991 141.724 1.00 57.99 27 LYS C N 1
ATOM 10788 C CA . LYS C 3 28 ? 149.839 146.556 141.966 1.00 57.99 27 LYS C CA 1
ATOM 10789 C C . LYS C 3 28 ? 148.984 146.137 143.153 1.00 57.99 27 LYS C C 1
ATOM 10790 O O . LYS C 3 28 ? 148.384 145.056 143.147 1.00 57.99 27 LYS C O 1
ATOM 10796 N N . TYR C 3 29 ? 148.921 146.981 144.185 1.00 51.54 28 TYR C N 1
ATOM 10797 C CA . TYR C 3 29 ? 148.134 146.655 145.368 1.00 51.54 28 TYR C CA 1
ATOM 10798 C C . TYR C 3 29 ? 146.651 146.562 145.038 1.00 51.54 28 TYR C C 1
ATOM 10799 O O . TYR C 3 29 ? 145.926 145.752 145.626 1.00 51.54 28 TYR C O 1
ATOM 10808 N N . CYS C 3 30 ? 146.181 147.391 144.104 1.00 51.51 29 CYS C N 1
ATOM 10809 C CA . CYS C 3 30 ? 144.777 147.338 143.709 1.00 51.51 29 CYS C CA 1
ATOM 10810 C C . CYS C 3 30 ? 144.430 145.995 143.082 1.00 51.51 29 CYS C C 1
ATOM 10811 O O . CYS C 3 30 ? 143.356 145.441 143.342 1.00 51.51 29 CYS C O 1
ATOM 10814 N N . LEU C 3 31 ? 145.323 145.457 142.246 1.00 50.41 30 LEU C N 1
ATOM 10815 C CA . LEU C 3 31 ? 145.083 144.142 141.661 1.00 50.41 30 LEU C CA 1
ATOM 10816 C C . LEU C 3 31 ? 145.016 143.071 142.741 1.00 50.41 30 LEU C C 1
ATOM 10817 O O . LEU C 3 31 ? 144.082 142.263 142.771 1.00 50.41 30 LEU C O 1
ATOM 10822 N N . VAL C 3 32 ? 145.993 143.064 143.650 1.00 49.09 31 VAL C N 1
ATOM 10823 C CA . VAL C 3 32 ? 146.056 142.026 144.675 1.00 49.09 31 VAL C CA 1
ATOM 10824 C C . VAL C 3 32 ? 144.792 142.035 145.524 1.00 49.09 31 VAL C C 1
ATOM 10825 O O . VAL C 3 32 ? 144.256 140.979 145.879 1.00 49.09 31 VAL C O 1
ATOM 10829 N N . GLU C 3 33 ? 144.297 143.227 145.864 1.00 48.59 32 GLU C N 1
ATOM 10830 C CA . GLU C 3 33 ? 143.042 143.321 146.602 1.00 48.59 32 GLU C CA 1
ATOM 10831 C C . GLU C 3 33 ? 141.880 142.770 145.787 1.00 48.59 32 GLU C C 1
ATOM 10832 O O . GLU C 3 33 ? 141.021 142.057 146.318 1.00 48.59 32 GLU C O 1
ATOM 10838 N N . GLU C 3 34 ? 141.834 143.097 144.494 1.00 48.53 33 GLU C N 1
ATOM 10839 C CA . GLU C 3 34 ? 140.756 142.605 143.644 1.00 48.53 33 GLU C CA 1
ATOM 10840 C C . GLU C 3 34 ? 140.837 141.095 143.458 1.00 48.53 33 GLU C C 1
ATOM 10841 O O . GLU C 3 34 ? 139.814 140.404 143.513 1.00 48.53 33 GLU C O 1
ATOM 10847 N N . ILE C 3 35 ? 142.042 140.563 143.237 1.00 47.24 34 ILE C N 1
ATOM 10848 C CA . ILE C 3 35 ? 142.186 139.129 143.005 1.00 47.24 34 ILE C CA 1
ATOM 10849 C C . ILE C 3 35 ? 141.818 138.345 144.256 1.00 47.24 34 ILE C C 1
ATOM 10850 O O . ILE C 3 35 ? 141.090 137.348 144.191 1.00 47.24 34 ILE C O 1
ATOM 10855 N N . ASN C 3 36 ? 142.320 138.778 145.415 1.00 48.13 35 ASN C N 1
ATOM 10856 C CA . ASN C 3 36 ? 141.979 138.099 146.660 1.00 48.13 35 ASN C CA 1
ATOM 10857 C C . ASN C 3 36 ? 140.488 138.182 146.946 1.00 48.13 35 ASN C C 1
ATOM 10858 O O . ASN C 3 36 ? 139.925 137.280 147.576 1.00 48.13 35 ASN C O 1
ATOM 10863 N N . ASP C 3 37 ? 139.834 139.254 146.496 1.00 45.26 36 ASP C N 1
ATOM 10864 C CA . ASP C 3 37 ? 138.386 139.355 146.639 1.00 45.26 36 ASP C CA 1
ATOM 10865 C C . ASP C 3 37 ? 137.676 138.392 145.695 1.00 45.26 36 ASP C C 1
ATOM 10866 O O . ASP C 3 37 ? 136.710 137.726 146.083 1.00 45.26 36 ASP C O 1
ATOM 10871 N N . GLU C 3 38 ? 138.143 138.307 144.446 1.00 46.30 37 GLU C N 1
ATOM 10872 C CA . GLU C 3 38 ? 137.548 137.375 143.493 1.00 46.30 37 GLU C CA 1
ATOM 10873 C C . GLU C 3 38 ? 137.687 135.934 143.956 1.00 46.30 37 GLU C C 1
ATOM 10874 O O . GLU C 3 38 ? 136.764 135.134 143.777 1.00 46.30 37 GLU C O 1
ATOM 10880 N N . MET C 3 39 ? 138.821 135.587 144.560 1.00 48.55 38 MET C N 1
ATOM 10881 C CA . MET C 3 39 ? 139.084 134.230 145.021 1.00 48.55 38 MET C CA 1
ATOM 10882 C C . MET C 3 39 ? 138.270 133.847 146.251 1.00 48.55 38 MET C C 1
ATOM 10883 O O . MET C 3 39 ? 138.538 132.800 146.849 1.00 48.55 38 MET C O 1
ATOM 10888 N N . ASN C 3 40 ? 137.300 134.663 146.652 1.00 47.56 39 ASN C N 1
ATOM 10889 C CA . ASN C 3 40 ? 136.445 134.351 147.786 1.00 47.56 39 ASN C CA 1
ATOM 10890 C C . ASN C 3 40 ? 135.118 133.731 147.375 1.00 47.56 39 ASN C C 1
ATOM 10891 O O . ASN C 3 40 ? 134.266 133.500 148.238 1.00 47.56 39 ASN C O 1
ATOM 10896 N N . GLY C 3 41 ? 134.920 133.454 146.089 1.00 47.18 40 GLY C N 1
ATOM 10897 C CA . GLY C 3 41 ? 133.659 132.900 145.642 1.00 47.18 40 GLY C CA 1
ATOM 10898 C C . GLY C 3 41 ? 133.746 132.005 144.424 1.00 47.18 40 GLY C C 1
ATOM 10899 O O . GLY C 3 41 ? 134.631 131.149 144.333 1.00 47.18 40 GLY C O 1
ATOM 10900 N N . TYR C 3 42 ? 132.822 132.197 143.479 1.00 47.34 41 TYR C N 1
ATOM 10901 C CA . TYR C 3 42 ? 132.716 131.299 142.336 1.00 47.34 41 TYR C CA 1
ATOM 10902 C C . TYR C 3 42 ? 133.917 131.385 141.405 1.00 47.34 41 TYR C C 1
ATOM 10903 O O . TYR C 3 42 ? 134.142 130.457 140.621 1.00 47.34 41 TYR C O 1
ATOM 10912 N N . LYS C 3 43 ? 134.689 132.465 141.468 1.00 46.41 42 LYS C N 1
ATOM 10913 C CA . LYS C 3 43 ? 135.856 132.618 140.613 1.00 46.41 42 LYS C CA 1
ATOM 10914 C C . LYS C 3 43 ? 137.129 132.068 141.238 1.00 46.41 42 LYS C C 1
ATOM 10915 O O . LYS C 3 43 ? 138.184 132.121 140.600 1.00 46.41 42 LYS C O 1
ATOM 10921 N N . ARG C 3 44 ? 137.061 131.543 142.463 1.00 53.25 43 ARG C N 1
ATOM 10922 C CA . ARG C 3 44 ? 138.250 130.950 143.067 1.00 53.25 43 ARG C CA 1
ATOM 10923 C C . ARG C 3 44 ? 138.674 129.689 142.331 1.00 53.25 43 ARG C C 1
ATOM 10924 O O . ARG C 3 44 ? 139.874 129.422 142.186 1.00 53.25 43 ARG C O 1
ATOM 10932 N N . LYS C 3 45 ? 137.706 128.897 141.869 1.00 58.54 44 LYS C N 1
ATOM 10933 C CA . LYS C 3 45 ? 138.035 127.671 141.153 1.00 58.54 44 LYS C CA 1
ATOM 10934 C C . LYS C 3 45 ? 138.851 127.971 139.904 1.00 58.54 44 LYS C C 1
ATOM 10935 O O . LYS C 3 45 ? 139.866 127.319 139.643 1.00 58.54 44 LYS C O 1
ATOM 10941 N N . SER C 3 46 ? 138.426 128.967 139.123 1.00 55.03 45 SER C N 1
ATOM 10942 C CA . SER C 3 46 ? 139.159 129.333 137.916 1.00 55.03 45 SER C CA 1
ATOM 10943 C C . SER C 3 46 ? 140.495 129.991 138.237 1.00 55.03 45 SER C C 1
ATOM 10944 O O . SER C 3 46 ? 141.468 129.806 137.498 1.00 55.03 45 SER C O 1
ATOM 10947 N N . TRP C 3 47 ? 140.562 130.762 139.320 1.00 54.60 46 TRP C N 1
ATOM 10948 C CA . TRP C 3 47 ? 141.779 131.481 139.674 1.00 54.60 46 TRP C CA 1
ATOM 10949 C C . TRP C 3 47 ? 142.866 130.579 140.237 1.00 54.60 46 TRP C C 1
ATOM 10950 O O . TRP C 3 47 ? 144.025 131.001 140.293 1.00 54.60 46 TRP C O 1
ATOM 10961 N N . GLU C 3 48 ? 142.527 129.363 140.662 1.00 59.46 47 GLU C N 1
ATOM 10962 C CA . GLU C 3 48 ? 143.541 128.485 141.233 1.00 59.46 47 GLU C CA 1
ATOM 10963 C C . GLU C 3 48 ? 144.498 127.965 140.165 1.00 59.46 47 GLU C C 1
ATOM 10964 O O . GLU C 3 48 ? 145.708 127.879 140.405 1.00 59.46 47 GLU C O 1
ATOM 10970 N N . GLU C 3 49 ? 143.982 127.608 138.984 1.00 63.98 48 GLU C N 1
ATOM 10971 C CA . GLU C 3 49 ? 144.870 127.158 137.916 1.00 63.98 48 GLU C CA 1
ATOM 10972 C C . GLU C 3 49 ? 145.799 128.274 137.463 1.00 63.98 48 GLU C C 1
ATOM 10973 O O . GLU C 3 49 ? 146.999 128.047 137.272 1.00 63.98 48 GLU C O 1
ATOM 10979 N N . LYS C 3 50 ? 145.267 129.489 137.300 1.00 59.49 49 LYS C N 1
ATOM 10980 C CA . LYS C 3 50 ? 146.090 130.605 136.848 1.00 59.49 49 LYS C CA 1
ATOM 10981 C C . LYS C 3 50 ? 147.281 130.831 137.766 1.00 59.49 49 LYS C C 1
ATOM 10982 O O . LYS C 3 50 ? 148.337 131.283 137.313 1.00 59.49 49 LYS C O 1
ATOM 10988 N N . LEU C 3 51 ? 147.131 130.528 139.053 1.00 63.17 50 LEU C N 1
ATOM 10989 C CA . LEU C 3 51 ? 148.250 130.589 139.981 1.00 63.17 50 LEU C CA 1
ATOM 10990 C C . LEU C 3 51 ? 149.091 129.321 139.969 1.00 63.17 50 LEU C C 1
ATOM 10991 O O . LEU C 3 51 ? 150.181 129.315 140.551 1.00 63.17 50 LEU C O 1
ATOM 10996 N N . ARG C 3 52 ? 148.618 128.258 139.322 1.00 69.75 51 ARG C N 1
ATOM 10997 C CA . ARG C 3 52 ? 149.274 126.956 139.349 1.00 69.75 51 ARG C CA 1
ATOM 10998 C C . ARG C 3 52 ? 149.745 126.477 137.986 1.00 69.75 51 ARG C C 1
ATOM 10999 O O . ARG C 3 52 ? 150.847 125.933 137.882 1.00 69.75 51 ARG C O 1
ATOM 11007 N N . GLU C 3 53 ? 148.941 126.658 136.932 1.00 70.76 52 GLU C N 1
ATOM 11008 C CA . GLU C 3 53 ? 149.350 126.191 135.610 1.00 70.76 52 GLU C CA 1
ATOM 11009 C C . GLU C 3 53 ? 150.594 126.918 135.121 1.00 70.76 52 GLU C C 1
ATOM 11010 O O . GLU C 3 53 ? 151.356 126.374 134.314 1.00 70.76 52 GLU C O 1
ATOM 11016 N N . GLU C 3 54 ? 150.815 128.141 135.592 1.00 71.12 53 GLU C N 1
ATOM 11017 C CA . GLU C 3 54 ? 152.010 128.906 135.282 1.00 71.12 53 GLU C CA 1
ATOM 11018 C C . GLU C 3 54 ? 152.787 129.158 136.567 1.00 71.12 53 GLU C C 1
ATOM 11019 O O . GLU C 3 54 ? 152.208 129.252 137.653 1.00 71.12 53 GLU C O 1
ATOM 11025 N N . ASN C 3 55 ? 154.111 129.257 136.438 1.00 71.69 54 ASN C N 1
ATOM 11026 C CA . ASN C 3 55 ? 154.991 129.395 137.600 1.00 71.69 54 ASN C CA 1
ATOM 11027 C C . ASN C 3 55 ? 154.897 130.821 138.145 1.00 71.69 54 ASN C C 1
ATOM 11028 O O . ASN C 3 55 ? 155.851 131.602 138.137 1.00 71.69 54 ASN C O 1
ATOM 11033 N N . CYS C 3 56 ? 153.702 131.153 138.625 1.00 66.30 55 CYS C N 1
ATOM 11034 C CA . CYS C 3 56 ? 153.409 132.455 139.217 1.00 66.30 55 CYS C CA 1
ATOM 11035 C C . CYS C 3 56 ? 152.596 132.264 140.492 1.00 66.30 55 CYS C C 1
ATOM 11036 O O . CYS C 3 56 ? 151.554 132.887 140.694 1.00 66.30 55 CYS C O 1
ATOM 11039 N N . ALA C 3 57 ? 153.070 131.374 141.363 1.00 64.75 56 ALA C N 1
ATOM 11040 C CA . ALA C 3 57 ? 152.353 131.064 142.593 1.00 64.75 56 ALA C CA 1
ATOM 11041 C C . ALA C 3 57 ? 152.209 132.308 143.462 1.00 64.75 56 ALA C C 1
ATOM 11042 O O . ALA C 3 57 ? 153.043 133.217 143.424 1.00 64.75 56 ALA C O 1
ATOM 11044 N N . SER C 3 58 ? 151.116 132.342 144.231 1.00 61.10 57 SER C N 1
ATOM 11045 C CA . SER C 3 58 ? 150.721 133.466 145.078 1.00 61.10 57 SER C CA 1
ATOM 11046 C C . SER C 3 58 ? 150.234 134.636 144.232 1.00 61.10 57 SER C C 1
ATOM 11047 O O . SER C 3 58 ? 150.791 134.921 143.167 1.00 61.10 57 SER C O 1
ATOM 11050 N N . VAL C 3 59 ? 149.190 135.318 144.706 1.00 57.38 58 VAL C N 1
ATOM 11051 C CA . VAL C 3 59 ? 148.588 136.403 143.938 1.00 57.38 58 VAL C CA 1
ATOM 11052 C C . VAL C 3 59 ? 149.575 137.549 143.755 1.00 57.38 58 VAL C C 1
ATOM 11053 O O . VAL C 3 59 ? 149.664 138.144 142.675 1.00 57.38 58 VAL C O 1
ATOM 11057 N N . GLN C 3 60 ? 150.328 137.878 144.808 1.00 62.04 59 GLN C N 1
ATOM 11058 C CA . GLN C 3 60 ? 151.275 138.986 144.724 1.00 62.04 59 GLN C CA 1
ATOM 11059 C C . GLN C 3 60 ? 152.306 138.760 143.627 1.00 62.04 59 GLN C C 1
ATOM 11060 O O . GLN C 3 60 ? 152.604 139.674 142.850 1.00 62.04 59 GLN C O 1
ATOM 11066 N N . ASP C 3 61 ? 152.864 137.550 143.546 1.00 62.97 60 ASP C N 1
ATOM 11067 C CA . ASP C 3 61 ? 153.861 137.270 142.518 1.00 62.97 60 ASP C CA 1
ATOM 11068 C C . ASP C 3 61 ? 153.238 137.250 141.128 1.00 62.97 60 ASP C C 1
ATOM 11069 O O . ASP C 3 61 ? 153.846 137.727 140.164 1.00 62.97 60 ASP C O 1
ATOM 11074 N N . TRP C 3 62 ? 152.030 136.695 141.004 1.00 60.82 61 TRP C N 1
ATOM 11075 C CA . TRP C 3 62 ? 151.373 136.633 139.703 1.00 60.82 61 TRP C CA 1
ATOM 11076 C C . TRP C 3 62 ? 151.091 138.027 139.159 1.00 60.82 61 TRP C C 1
ATOM 11077 O O . TRP C 3 62 ? 151.283 138.287 137.966 1.00 60.82 61 TRP C O 1
ATOM 11088 N N . VAL C 3 63 ? 150.626 138.934 140.018 1.00 61.19 62 VAL C N 1
ATOM 11089 C CA . VAL C 3 63 ? 150.365 140.303 139.587 1.00 61.19 62 VAL C CA 1
ATOM 11090 C C . VAL C 3 63 ? 151.666 141.021 139.251 1.00 61.19 62 VAL C C 1
ATOM 11091 O O . VAL C 3 63 ? 151.700 141.867 138.349 1.00 61.19 62 VAL C O 1
ATOM 11095 N N . GLU C 3 64 ? 152.755 140.687 139.951 1.00 64.63 63 GLU C N 1
ATOM 11096 C CA . GLU C 3 64 ? 154.024 141.379 139.747 1.00 64.63 63 GLU C CA 1
ATOM 11097 C C . GLU C 3 64 ? 154.483 141.322 138.296 1.00 64.63 63 GLU C C 1
ATOM 11098 O O . GLU C 3 64 ? 155.142 142.252 137.819 1.00 64.63 63 GLU C O 1
ATOM 11104 N N . LYS C 3 65 ? 154.150 140.252 137.581 1.00 63.84 64 LYS C N 1
ATOM 11105 C CA . LYS C 3 65 ? 154.514 140.119 136.176 1.00 63.84 64 LYS C CA 1
ATOM 11106 C C . LYS C 3 65 ? 153.342 140.293 135.226 1.00 63.84 64 LYS C C 1
ATOM 11107 O O . LYS C 3 65 ? 153.510 140.882 134.156 1.00 63.84 64 LYS C O 1
ATOM 11113 N N . ASN C 3 66 ? 152.158 139.802 135.579 1.00 63.19 65 ASN C N 1
ATOM 11114 C CA . ASN C 3 66 ? 150.968 140.027 134.759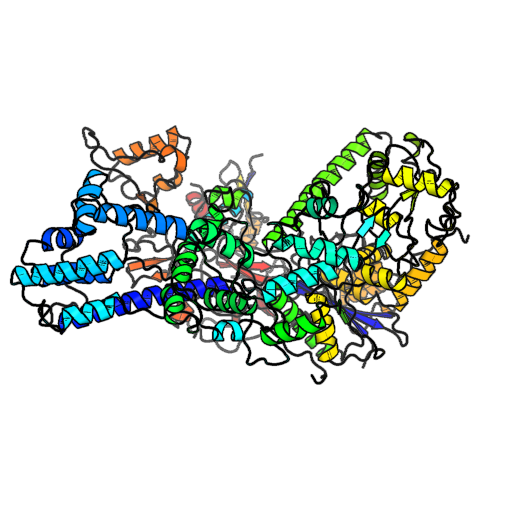 1.00 63.19 65 ASN C CA 1
ATOM 11115 C C . ASN C 3 66 ? 150.215 141.275 135.208 1.00 63.19 65 ASN C C 1
ATOM 11116 O O . ASN C 3 66 ? 149.005 141.251 135.424 1.00 63.19 65 ASN C O 1
ATOM 11121 N N . TYR C 3 67 ? 150.933 142.386 135.336 1.00 66.47 66 TYR C N 1
ATOM 11122 C CA . TYR C 3 67 ? 150.310 143.625 135.777 1.00 66.47 66 TYR C CA 1
ATOM 11123 C C . TYR C 3 67 ? 149.491 144.233 134.647 1.00 66.47 66 TYR C C 1
ATOM 11124 O O . TYR C 3 67 ? 149.943 144.295 133.500 1.00 66.47 66 TYR C O 1
ATOM 11133 N N . THR C 3 68 ? 148.282 144.680 134.974 1.00 66.06 67 THR C N 1
ATOM 11134 C CA . THR C 3 68 ? 147.391 145.311 134.015 1.00 66.06 67 THR C CA 1
ATOM 11135 C C . THR C 3 68 ? 146.865 146.616 134.592 1.00 66.06 67 THR C C 1
ATOM 11136 O O . THR C 3 68 ? 146.666 146.743 135.802 1.00 66.06 67 THR C O 1
ATOM 11140 N N . SER C 3 69 ? 146.641 147.590 133.709 1.00 70.44 68 SER C N 1
ATOM 11141 C CA . SER C 3 69 ? 146.085 148.869 134.131 1.00 70.44 68 SER C CA 1
ATOM 11142 C C . SER C 3 69 ? 144.613 148.774 134.502 1.00 70.44 68 SER C C 1
ATOM 11143 O O . SER C 3 69 ? 144.071 149.733 135.059 1.00 70.44 68 SER C O 1
ATOM 11146 N N . SER C 3 70 ? 143.957 147.653 134.203 1.00 64.39 69 SER C N 1
ATOM 11147 C CA . SER C 3 70 ? 142.552 147.453 134.549 1.00 64.39 69 SER C CA 1
ATOM 11148 C C . SER C 3 70 ? 142.480 146.893 135.967 1.00 64.39 69 SER C C 1
ATOM 11149 O O . SER C 3 70 ? 142.251 145.704 136.197 1.00 64.39 69 SER C O 1
ATOM 11152 N N . TYR C 3 71 ? 142.676 147.787 136.938 1.00 61.63 70 TYR C N 1
ATOM 11153 C CA . TYR C 3 71 ? 142.682 147.433 138.352 1.00 61.63 70 TYR C CA 1
ATOM 11154 C C . TYR C 3 71 ? 141.322 147.617 139.008 1.00 61.63 70 TYR C C 1
ATOM 11155 O O . TYR C 3 71 ? 141.252 147.900 140.211 1.00 61.63 70 TYR C O 1
ATOM 11164 N N . SER C 3 72 ? 140.241 147.448 138.242 1.00 58.22 71 SER C N 1
ATOM 11165 C CA . SER C 3 72 ? 138.868 147.642 138.699 1.00 58.22 71 SER C CA 1
ATOM 11166 C C . SER C 3 72 ? 138.598 149.105 139.026 1.00 58.22 71 SER C C 1
ATOM 11167 O O . SER C 3 72 ? 139.529 149.899 139.193 1.00 58.22 71 SER C O 1
ATOM 11170 N N . ASP C 3 73 ? 137.326 149.469 139.110 1.00 48.69 72 ASP C N 1
ATOM 11171 C CA . ASP C 3 73 ? 136.934 150.841 139.372 1.00 48.69 72 ASP C CA 1
ATOM 11172 C C . ASP C 3 73 ? 136.698 151.007 140.872 1.00 48.69 72 ASP C C 1
ATOM 11173 O O . ASP C 3 73 ? 136.824 150.062 141.655 1.00 48.69 72 ASP C O 1
ATOM 11178 N N . LEU C 3 74 ? 136.373 152.236 141.276 1.00 42.02 73 LEU C N 1
ATOM 11179 C CA . LEU C 3 74 ? 136.171 152.674 142.653 1.00 42.02 73 LEU C CA 1
ATOM 11180 C C . LEU C 3 74 ? 137.467 152.696 143.450 1.00 42.02 73 LEU C C 1
ATOM 11181 O O . LEU C 3 74 ? 137.454 153.114 144.611 1.00 42.02 73 LEU C O 1
ATOM 11186 N N . PHE C 3 75 ? 138.585 152.271 142.868 1.00 45.72 74 PHE C N 1
ATOM 11187 C CA . PHE C 3 75 ? 139.888 152.387 143.506 1.00 45.72 74 PHE C CA 1
ATOM 11188 C C . PHE C 3 75 ? 140.469 153.752 143.165 1.00 45.72 74 PHE C C 1
ATOM 11189 O O . PHE C 3 75 ? 140.696 154.059 141.991 1.00 45.72 74 PHE C O 1
ATOM 11197 N N . ASN C 3 76 ? 140.706 154.567 144.186 1.00 44.44 75 ASN C N 1
ATOM 11198 C CA . ASN C 3 76 ? 141.176 155.933 144.010 1.00 44.44 75 ASN C CA 1
ATOM 11199 C C . ASN C 3 76 ? 142.610 156.033 144.504 1.00 44.44 75 ASN C C 1
ATOM 11200 O O . ASN C 3 76 ? 142.904 155.667 145.645 1.00 44.44 75 ASN C O 1
ATOM 11205 N N . ILE C 3 77 ? 143.495 156.538 143.647 1.00 50.01 76 ILE C N 1
ATOM 11206 C CA . ILE C 3 77 ? 144.927 156.548 143.926 1.00 50.01 76 ILE C CA 1
ATOM 11207 C C . ILE C 3 77 ? 145.412 157.989 144.016 1.00 50.01 76 ILE C C 1
ATOM 11208 O O . ILE C 3 77 ? 146.517 158.309 143.565 1.00 50.01 76 ILE C O 1
ATOM 11213 N N . CYS C 3 78 ? 144.564 158.872 144.547 1.00 62.00 77 CYS C N 1
ATOM 11214 C CA . CYS C 3 78 ? 144.882 160.286 144.715 1.00 62.00 77 CYS C CA 1
ATOM 11215 C C . CYS C 3 78 ? 146.311 160.483 145.198 1.00 62.00 77 CYS C C 1
ATOM 11216 O O . CYS C 3 78 ? 146.714 159.937 146.230 1.00 62.00 77 CYS C O 1
ATOM 11219 N N . GLU C 3 79 ? 147.078 161.259 144.442 1.00 80.30 78 GLU C N 1
ATOM 11220 C CA . GLU C 3 79 ? 148.509 161.432 144.670 1.00 80.30 78 GLU C CA 1
ATOM 11221 C C . GLU C 3 79 ? 148.741 162.799 145.302 1.00 80.30 78 GLU C C 1
ATOM 11222 O O . GLU C 3 79 ? 148.635 163.831 144.636 1.00 80.30 78 GLU C O 1
ATOM 11228 N N . ILE C 3 80 ? 149.050 162.806 146.593 1.00 85.62 79 ILE C N 1
ATOM 11229 C CA . ILE C 3 80 ? 149.433 164.027 147.279 1.00 85.62 79 ILE C CA 1
ATOM 11230 C C . ILE C 3 80 ? 150.933 163.962 147.522 1.00 85.62 79 ILE C C 1
ATOM 11231 O O . ILE C 3 80 ? 151.547 162.892 147.501 1.00 85.62 79 ILE C O 1
ATOM 11236 N N . GLU C 3 81 ? 151.530 165.126 147.751 1.00 95.75 80 GLU C N 1
ATOM 11237 C CA . GLU C 3 81 ? 152.931 165.192 148.131 1.00 95.75 80 GLU C CA 1
ATOM 11238 C C . GLU C 3 81 ? 153.089 166.150 149.302 1.00 95.75 80 GLU C C 1
ATOM 11239 O O . GLU C 3 81 ? 152.515 167.243 149.308 1.00 95.75 80 GLU C O 1
ATOM 11245 N N . VAL C 3 82 ? 153.853 165.720 150.302 1.00 100.97 81 VAL C N 1
ATOM 11246 C CA . VAL C 3 82 ? 154.050 166.475 151.533 1.00 100.97 81 VAL C CA 1
ATOM 11247 C C . VAL C 3 82 ? 155.544 166.610 151.781 1.00 100.97 81 VAL C C 1
ATOM 11248 O O . VAL C 3 82 ? 156.289 165.631 151.657 1.00 100.97 81 VAL C O 1
ATOM 11252 N N . SER C 3 83 ? 155.980 167.817 152.131 1.00 103.11 82 SER C N 1
ATOM 11253 C CA . SER C 3 83 ? 157.373 168.046 152.475 1.00 103.11 82 SER C CA 1
ATOM 11254 C C . SER C 3 83 ? 157.692 167.403 153.825 1.00 103.11 82 SER C C 1
ATOM 11255 O O . SER C 3 83 ? 156.838 166.798 154.479 1.00 103.11 82 SER C O 1
ATOM 11258 N N . SER C 3 84 ? 158.949 167.542 154.249 1.00 101.08 83 SER C N 1
ATOM 11259 C CA . SER C 3 84 ? 159.370 167.004 155.536 1.00 101.08 83 SER C CA 1
ATOM 11260 C C . SER C 3 84 ? 158.729 167.722 156.715 1.00 101.08 83 SER C C 1
ATOM 11261 O O . SER C 3 84 ? 158.803 167.215 157.840 1.00 101.08 83 SER C O 1
ATOM 11264 N N . ALA C 3 85 ? 158.106 168.880 156.491 1.00 98.43 84 ALA C N 1
ATOM 11265 C CA . ALA C 3 85 ? 157.476 169.637 157.564 1.00 98.43 84 ALA C CA 1
ATOM 11266 C C . ALA C 3 85 ? 156.073 169.148 157.899 1.00 98.43 84 ALA C C 1
ATOM 11267 O O . ALA C 3 85 ? 155.471 169.657 158.851 1.00 98.43 84 ALA C O 1
ATOM 11269 N N . GLY C 3 86 ? 155.540 168.186 157.151 1.00 99.35 85 GLY C N 1
ATOM 11270 C CA . GLY C 3 86 ? 154.207 167.683 157.409 1.00 99.35 85 GLY C CA 1
ATOM 11271 C C . GLY C 3 86 ? 153.082 168.522 156.849 1.00 99.35 85 GLY C C 1
ATOM 11272 O O . GLY C 3 86 ? 151.917 168.258 157.168 1.00 99.35 85 GLY C O 1
ATOM 11273 N N . GLN C 3 87 ? 153.386 169.519 156.024 1.00 103.13 86 GLN C N 1
ATOM 11274 C CA . GLN C 3 87 ? 152.385 170.399 155.438 1.00 103.13 86 GLN C CA 1
ATOM 11275 C C . GLN C 3 87 ? 152.234 170.051 153.964 1.00 103.13 86 GLN C C 1
ATOM 11276 O O . GLN C 3 87 ? 153.231 169.942 153.241 1.00 103.13 86 GLN C O 1
ATOM 11282 N N . LEU C 3 88 ? 150.990 169.857 153.530 1.00 102.63 87 LEU C N 1
ATOM 11283 C CA . LEU C 3 88 ? 150.706 169.442 152.162 1.00 102.63 87 LEU C CA 1
ATOM 11284 C C . LEU C 3 88 ? 150.900 170.610 151.203 1.00 102.63 87 LEU C C 1
ATOM 11285 O O . LEU C 3 88 ? 150.407 171.715 151.449 1.00 102.63 87 LEU C O 1
ATOM 11290 N N . VAL C 3 89 ? 151.593 170.356 150.097 1.00 100.38 88 VAL C N 1
ATOM 11291 C CA . VAL C 3 89 ? 151.974 171.391 149.144 1.00 100.38 88 VAL C CA 1
ATOM 11292 C C . VAL C 3 89 ? 151.256 171.221 147.807 1.00 100.38 88 VAL C C 1
ATOM 11293 O O . VAL C 3 89 ? 150.681 172.173 147.278 1.00 100.38 88 VAL C O 1
ATOM 11297 N N . LYS C 3 90 ? 151.291 170.017 147.237 1.00 99.91 89 LYS C N 1
ATOM 11298 C CA . LYS C 3 90 ? 150.722 169.781 145.917 1.00 99.91 89 LYS C CA 1
ATOM 11299 C C . LYS C 3 90 ? 149.958 168.464 145.929 1.00 99.91 89 LYS C C 1
ATOM 11300 O O . LYS C 3 90 ? 150.356 167.501 146.589 1.00 99.91 89 LYS C O 1
ATOM 11306 N N . ILE C 3 91 ? 148.850 168.435 145.190 1.00 97.44 90 ILE C N 1
ATOM 11307 C CA . ILE C 3 91 ? 148.013 167.249 145.054 1.00 97.44 90 ILE C CA 1
ATOM 11308 C C . ILE C 3 91 ? 147.880 166.928 143.572 1.00 97.44 90 ILE C C 1
ATOM 11309 O O . ILE C 3 91 ? 147.575 167.817 142.769 1.00 97.44 90 ILE C O 1
ATOM 11314 N N . ASP C 3 92 ? 148.112 165.661 143.215 1.00 94.06 91 ASP C N 1
ATOM 11315 C CA . ASP C 3 92 ? 148.087 165.215 141.825 1.00 94.06 91 ASP C CA 1
ATOM 11316 C C . ASP C 3 92 ? 149.074 166.029 140.999 1.00 94.06 91 ASP C C 1
ATOM 11317 O O . ASP C 3 92 ? 150.274 165.736 140.983 1.00 94.06 91 ASP C O 1
ATOM 11322 N N . ASN C 3 93 ? 148.572 167.054 140.309 1.00 105.15 92 ASN C N 1
ATOM 11323 C CA . ASN C 3 93 ? 149.413 168.017 139.607 1.00 105.15 92 ASN C CA 1
ATOM 11324 C C . ASN C 3 93 ? 149.011 169.447 139.951 1.00 105.15 92 ASN C C 1
ATOM 11325 O O . ASN C 3 93 ? 149.302 170.371 139.184 1.00 105.15 92 ASN C O 1
ATOM 11330 N N . THR C 3 94 ? 148.348 169.641 141.088 1.00 103.93 93 THR C N 1
ATOM 11331 C CA . THR C 3 94 ? 147.776 170.922 141.474 1.00 103.93 93 THR C CA 1
ATOM 11332 C C . THR C 3 94 ? 148.287 171.309 142.855 1.00 103.93 93 THR C C 1
ATOM 11333 O O . THR C 3 94 ? 148.262 170.491 143.780 1.00 103.93 93 THR C O 1
ATOM 11337 N N . GLU C 3 95 ? 148.745 172.551 142.989 1.00 102.90 94 GLU C N 1
ATOM 11338 C CA . GLU C 3 95 ? 149.248 173.039 144.265 1.00 102.90 94 GLU C CA 1
ATOM 11339 C C . GLU C 3 95 ? 148.113 173.162 145.279 1.00 102.90 94 GLU C C 1
ATOM 11340 O O . GLU C 3 95 ? 146.936 173.263 144.923 1.00 102.90 94 GLU C O 1
ATOM 11346 N N . VAL C 3 96 ? 148.486 173.163 146.563 1.00 100.43 95 VAL C N 1
ATOM 11347 C CA . VAL C 3 96 ? 147.488 173.161 147.632 1.00 100.43 95 VAL C CA 1
ATOM 11348 C C . VAL C 3 96 ? 146.621 174.413 147.570 1.00 100.43 95 VAL C C 1
ATOM 11349 O O . VAL C 3 96 ? 145.419 174.365 147.860 1.00 100.43 95 VAL C O 1
ATOM 11353 N N . ASP C 3 97 ? 147.208 175.552 147.199 1.00 102.74 96 ASP C N 1
ATOM 11354 C CA . ASP C 3 97 ? 146.410 176.761 147.030 1.00 102.74 96 ASP C CA 1
ATOM 11355 C C . ASP C 3 97 ? 145.462 176.630 145.845 1.00 102.74 96 ASP C C 1
ATOM 11356 O O . ASP C 3 97 ? 144.311 177.076 145.910 1.00 102.74 96 ASP C O 1
ATOM 11361 N N . ASP C 3 98 ? 145.929 176.022 144.754 1.00 97.16 97 ASP C N 1
ATOM 11362 C CA . ASP C 3 98 ? 145.078 175.789 143.595 1.00 97.16 97 ASP C CA 1
ATOM 11363 C C . ASP C 3 98 ? 144.217 174.540 143.740 1.00 97.16 97 ASP C C 1
ATOM 11364 O O . ASP C 3 98 ? 143.183 174.439 143.070 1.00 97.16 97 ASP C O 1
ATOM 11369 N N . PHE C 3 99 ? 144.621 173.589 144.586 1.00 94.84 98 PHE C N 1
ATOM 11370 C CA . PHE C 3 99 ? 143.812 172.393 144.808 1.00 94.84 98 PHE C CA 1
ATOM 11371 C C . PHE C 3 99 ? 142.461 172.752 145.411 1.00 94.84 98 PHE C C 1
ATOM 11372 O O . PHE C 3 99 ? 141.413 172.314 144.925 1.00 94.84 98 PHE C O 1
ATOM 11380 N N . VAL C 3 100 ? 142.472 173.546 146.484 1.00 96.57 99 VAL C N 1
ATOM 11381 C CA . VAL C 3 100 ? 141.225 173.983 147.101 1.00 96.57 99 VAL C CA 1
ATOM 11382 C C . VAL C 3 100 ? 140.416 174.821 146.122 1.00 96.57 99 VAL C C 1
ATOM 11383 O O . VAL C 3 100 ? 139.180 174.836 146.172 1.00 96.57 99 VAL C O 1
ATOM 11387 N N . GLU C 3 101 ? 141.094 175.522 145.212 1.00 91.95 100 GLU C N 1
ATOM 11388 C CA . GLU C 3 101 ? 140.393 176.243 144.158 1.00 91.95 100 GLU C CA 1
ATOM 11389 C C . GLU C 3 101 ? 139.786 175.289 143.134 1.00 91.95 100 GLU C C 1
ATOM 11390 O O . GLU C 3 101 ? 138.810 175.642 142.462 1.00 91.95 100 GLU C O 1
ATOM 11396 N N . ASN C 3 102 ? 140.334 174.080 143.012 1.00 84.80 101 ASN C N 1
ATOM 11397 C CA . ASN C 3 102 ? 139.867 173.100 142.036 1.00 84.80 101 ASN C CA 1
ATOM 11398 C C . ASN C 3 102 ? 138.919 172.067 142.633 1.00 84.80 101 ASN C C 1
ATOM 11399 O O . ASN C 3 102 ? 137.784 171.930 142.168 1.00 84.80 101 ASN C O 1
ATOM 11404 N N . CYS C 3 103 ? 139.361 171.330 143.653 1.00 80.55 102 CYS C N 1
ATOM 11405 C CA . CYS C 3 103 ? 138.552 170.257 144.220 1.00 80.55 102 CYS C CA 1
ATOM 11406 C C . CYS C 3 103 ? 137.532 170.751 145.234 1.00 80.55 102 CYS C C 1
ATOM 11407 O O . CYS C 3 103 ? 136.522 170.076 145.462 1.00 80.55 102 CYS C O 1
ATOM 11410 N N . TYR C 3 104 ? 137.770 171.906 145.855 1.00 89.02 103 TYR C N 1
ATOM 11411 C CA . TYR C 3 104 ? 136.793 172.488 146.763 1.00 89.02 103 TYR C CA 1
ATOM 11412 C C . TYR C 3 104 ? 136.058 173.676 146.158 1.00 89.02 103 TYR C C 1
ATOM 11413 O O . TYR C 3 104 ? 134.976 174.024 146.640 1.00 89.02 103 TYR C O 1
ATOM 11422 N N . GLY C 3 105 ? 136.615 174.296 145.119 1.00 90.39 104 GLY C N 1
ATOM 11423 C CA . GLY C 3 105 ? 135.869 175.240 144.312 1.00 90.39 104 GLY C CA 1
ATOM 11424 C C . GLY C 3 105 ? 135.815 176.668 144.800 1.00 90.39 104 GLY C C 1
ATOM 11425 O O . GLY C 3 105 ? 134.815 177.353 144.556 1.00 90.39 104 GLY C O 1
ATOM 11426 N N . PHE C 3 106 ? 136.854 177.148 145.479 1.00 103.13 105 PHE C N 1
ATOM 11427 C CA . PHE C 3 106 ? 136.912 178.554 145.853 1.00 103.13 105 PHE C CA 1
ATOM 11428 C C . PHE C 3 106 ? 138.367 178.966 146.018 1.00 103.13 105 PHE C C 1
ATOM 11429 O O . PHE C 3 106 ? 139.186 178.189 146.516 1.00 103.13 105 PHE C O 1
ATOM 11437 N N . THR C 3 107 ? 138.674 180.191 145.599 1.00 111.92 106 THR C N 1
ATOM 11438 C CA . THR C 3 107 ? 140.037 180.696 145.607 1.00 111.92 106 THR C CA 1
ATOM 11439 C C . THR C 3 107 ? 140.434 181.153 147.011 1.00 111.92 106 THR C C 1
ATOM 11440 O O . THR C 3 107 ? 139.642 181.118 147.957 1.00 111.92 106 THR C O 1
ATOM 11444 N N . LEU C 3 108 ? 141.689 181.590 147.143 1.00 115.55 107 LEU C N 1
ATOM 11445 C CA . LEU C 3 108 ? 142.176 182.071 148.431 1.00 115.55 107 LEU C CA 1
ATOM 11446 C C . LEU C 3 108 ? 141.545 183.406 148.805 1.00 115.55 107 LEU C C 1
ATOM 11447 O O . LEU C 3 108 ? 141.370 183.695 149.995 1.00 115.55 107 LEU C O 1
ATOM 11452 N N . GLU C 3 109 ? 141.191 184.222 147.815 1.00 118.31 108 GLU C N 1
ATOM 11453 C CA . GLU C 3 109 ? 140.597 185.528 148.068 1.00 118.31 108 GLU C CA 1
ATOM 11454 C C . GLU C 3 109 ? 139.142 185.446 148.509 1.00 118.31 108 GLU C C 1
ATOM 11455 O O . GLU C 3 109 ? 138.574 186.470 148.902 1.00 118.31 108 GLU C O 1
ATOM 11461 N N . ASP C 3 110 ? 138.527 184.264 148.453 1.00 115.50 109 ASP C N 1
ATOM 11462 C CA . ASP C 3 110 ? 137.125 184.137 148.838 1.00 115.50 109 ASP C CA 1
ATOM 11463 C C . ASP C 3 110 ? 136.964 184.194 150.353 1.00 115.50 109 ASP C C 1
ATOM 11464 O O . ASP C 3 110 ? 136.276 185.072 150.885 1.00 115.50 109 ASP C O 1
ATOM 11469 N N . ASP C 3 111 ? 137.594 183.263 151.067 1.00 116.22 110 ASP C N 1
ATOM 11470 C CA . ASP C 3 111 ? 137.481 183.213 152.522 1.00 116.22 110 ASP C CA 1
ATOM 11471 C C . ASP C 3 111 ? 138.728 182.538 153.076 1.00 116.22 110 ASP C C 1
ATOM 11472 O O . ASP C 3 111 ? 138.873 181.317 152.966 1.00 116.22 110 ASP C O 1
ATOM 11477 N N . LEU C 3 112 ? 139.624 183.333 153.667 1.00 114.86 111 LEU C N 1
ATOM 11478 C CA . LEU C 3 112 ? 140.862 182.781 154.209 1.00 114.86 111 LEU C CA 1
ATOM 11479 C C . LEU C 3 112 ? 140.596 181.923 155.440 1.00 114.86 111 LEU C C 1
ATOM 11480 O O . LEU C 3 112 ? 141.152 180.826 155.574 1.00 114.86 111 LEU C O 1
ATOM 11485 N N . GLU C 3 113 ? 139.750 182.406 156.354 1.00 114.49 112 GLU C N 1
ATOM 11486 C CA . GLU C 3 113 ? 139.488 181.658 157.580 1.00 114.49 112 GLU C CA 1
ATOM 11487 C C . GLU C 3 113 ? 138.723 180.371 157.303 1.00 114.49 112 GLU C C 1
ATOM 11488 O O . GLU C 3 113 ? 138.754 179.446 158.123 1.00 114.49 112 GLU C O 1
ATOM 11494 N N . GLU C 3 114 ? 138.031 180.292 156.165 1.00 111.69 113 GLU C N 1
ATOM 11495 C CA . GLU C 3 114 ? 137.378 179.045 155.788 1.00 111.69 113 GLU C CA 1
ATOM 11496 C C . GLU C 3 114 ? 138.398 177.956 155.482 1.00 111.69 113 GLU C C 1
ATOM 11497 O O . GLU C 3 114 ? 138.118 176.771 155.691 1.00 111.69 113 GLU C O 1
ATOM 11503 N N . PHE C 3 115 ? 139.579 178.336 154.988 1.00 110.40 114 PHE C N 1
ATOM 11504 C CA . PHE C 3 115 ? 140.643 177.358 154.778 1.00 110.40 114 PHE C CA 1
ATOM 11505 C C . PHE C 3 115 ? 141.082 176.736 156.097 1.00 110.40 114 PHE C C 1
ATOM 11506 O O . PHE C 3 115 ? 141.337 175.529 156.167 1.00 110.40 114 PHE C O 1
ATOM 11514 N N . ASN C 3 116 ? 141.167 177.541 157.157 1.00 109.89 115 ASN C N 1
ATOM 11515 C CA . ASN C 3 116 ? 141.426 176.987 158.480 1.00 109.89 115 ASN C CA 1
ATOM 11516 C C . ASN C 3 116 ? 140.345 175.999 158.899 1.00 109.89 115 ASN C C 1
ATOM 11517 O O . ASN C 3 116 ? 140.583 175.170 159.784 1.00 109.89 115 ASN C O 1
ATOM 11522 N N . LYS C 3 117 ? 139.162 176.080 158.291 1.00 107.23 116 LYS C N 1
ATOM 11523 C CA . LYS C 3 117 ? 138.115 175.091 158.495 1.00 107.23 116 LYS C CA 1
ATOM 11524 C C . LYS C 3 117 ? 138.054 174.065 157.368 1.00 107.23 116 LYS C C 1
ATOM 11525 O O . LYS C 3 117 ? 137.496 172.980 157.567 1.00 107.23 116 LYS C O 1
ATOM 11531 N N . ALA C 3 118 ? 138.630 174.366 156.203 1.00 105.14 117 ALA C N 1
ATOM 11532 C CA . ALA C 3 118 ? 138.623 173.456 155.062 1.00 105.14 117 ALA C CA 1
ATOM 11533 C C . ALA C 3 118 ? 140.012 172.985 154.655 1.00 105.14 117 ALA C C 1
ATOM 11534 O O . ALA C 3 118 ? 140.241 171.777 154.535 1.00 105.14 117 ALA C O 1
ATOM 11536 N N . LYS C 3 119 ? 140.948 173.906 154.412 1.00 106.22 118 LYS C N 1
ATOM 11537 C CA . LYS C 3 119 ? 142.310 173.496 154.077 1.00 106.22 118 LYS C CA 1
ATOM 11538 C C . LYS C 3 119 ? 142.969 172.816 155.270 1.00 106.22 118 LYS C C 1
ATOM 11539 O O . LYS C 3 119 ? 143.595 171.760 155.125 1.00 106.22 118 LYS C O 1
ATOM 11545 N N . GLN C 3 120 ? 142.837 173.407 156.461 1.00 105.00 119 GLN C N 1
ATOM 11546 C CA . GLN C 3 120 ? 143.338 172.754 157.664 1.00 105.00 119 GLN C CA 1
ATOM 11547 C C . GLN C 3 120 ? 142.572 171.469 157.945 1.00 105.00 119 GLN C C 1
ATOM 11548 O O . GLN C 3 120 ? 143.110 170.551 158.575 1.00 105.00 119 GLN C O 1
ATOM 11554 N N . TYR C 3 121 ? 141.327 171.381 157.474 1.00 100.74 120 TYR C N 1
ATOM 11555 C CA . TYR C 3 121 ? 140.555 170.155 157.638 1.00 100.74 120 TYR C CA 1
ATOM 11556 C C . TYR C 3 121 ? 141.220 168.990 156.917 1.00 100.74 120 TYR C C 1
ATOM 11557 O O . TYR C 3 121 ? 141.265 167.870 157.440 1.00 100.74 120 TYR C O 1
ATOM 11566 N N . LEU C 3 122 ? 141.743 169.234 155.713 1.00 99.91 121 LEU C N 1
ATOM 11567 C CA . LEU C 3 122 ? 142.454 168.184 154.995 1.00 99.91 121 LEU C CA 1
ATOM 11568 C C . LEU C 3 122 ? 143.707 167.741 155.739 1.00 99.91 121 LEU C C 1
ATOM 11569 O O . LEU C 3 122 ? 144.056 166.554 155.709 1.00 99.91 121 LEU C O 1
ATOM 11574 N N . GLN C 3 123 ? 144.397 168.674 156.400 1.00 101.99 122 GLN C N 1
ATOM 11575 C CA . GLN C 3 123 ? 145.649 168.335 157.068 1.00 101.99 122 GLN C CA 1
ATOM 11576 C C . GLN C 3 123 ? 145.425 167.293 158.157 1.00 101.99 122 GLN C C 1
ATOM 11577 O O . GLN C 3 123 ? 146.167 166.309 158.249 1.00 101.99 122 GLN C O 1
ATOM 11583 N N . LYS C 3 124 ? 144.395 167.482 158.985 1.00 99.63 123 LYS C N 1
ATOM 11584 C CA . LYS C 3 124 ? 144.095 166.475 159.997 1.00 99.63 123 LYS C CA 1
ATOM 11585 C C . LYS C 3 124 ? 143.445 165.242 159.383 1.00 99.63 123 LYS C C 1
ATOM 11586 O O . LYS C 3 124 ? 143.579 164.138 159.924 1.00 99.63 123 LYS C O 1
ATOM 11592 N N . PHE C 3 125 ? 142.735 165.408 158.267 1.00 98.73 124 PHE C N 1
ATOM 11593 C CA . PHE C 3 125 ? 142.172 164.258 157.569 1.00 98.73 124 PHE C CA 1
ATOM 11594 C C . PHE C 3 125 ? 143.273 163.330 157.071 1.00 98.73 124 PHE C C 1
ATOM 11595 O O . PHE C 3 125 ? 143.201 162.110 157.253 1.00 98.73 124 PHE C O 1
ATOM 11603 N N . TYR C 3 126 ? 144.303 163.891 156.439 1.00 97.60 125 TYR C N 1
ATOM 11604 C CA . TYR C 3 126 ? 145.462 163.109 156.032 1.00 97.60 125 TYR C CA 1
ATOM 11605 C C . TYR C 3 126 ? 146.456 162.867 157.161 1.00 97.60 125 TYR C C 1
ATOM 11606 O O . TYR C 3 126 ? 147.339 162.015 157.013 1.00 97.60 125 TYR C O 1
ATOM 11615 N N . ALA C 3 127 ? 146.345 163.593 158.275 1.00 98.51 126 ALA C N 1
ATOM 11616 C CA . ALA C 3 127 ? 147.134 163.239 159.450 1.00 98.51 126 ALA C CA 1
ATOM 11617 C C . ALA C 3 127 ? 146.742 161.862 159.964 1.00 98.51 126 ALA C C 1
ATOM 11618 O O . ALA C 3 127 ? 147.605 161.053 160.325 1.00 98.51 126 ALA C O 1
ATOM 11620 N N . GLU C 3 128 ? 145.438 161.577 160.003 1.00 98.76 127 GLU C N 1
ATOM 11621 C CA . GLU C 3 128 ? 144.983 160.236 160.355 1.00 98.76 127 GLU C CA 1
ATOM 11622 C C . GLU C 3 128 ? 145.281 159.246 159.236 1.00 98.76 127 GLU C C 1
ATOM 11623 O O . GLU C 3 128 ? 145.540 158.065 159.497 1.00 98.76 127 GLU C O 1
ATOM 11629 N N . CYS C 3 129 ? 145.237 159.704 157.983 1.00 95.38 128 CYS C N 1
ATOM 11630 C CA . CYS C 3 129 ? 145.566 158.828 156.864 1.00 95.38 128 CYS C CA 1
ATOM 11631 C C . CYS C 3 129 ? 147.035 158.424 156.892 1.00 95.38 128 CYS C C 1
ATOM 11632 O O . CYS C 3 129 ? 147.376 157.277 156.581 1.00 95.38 128 CYS C O 1
ATOM 11635 N N . GLU C 3 130 ? 147.919 159.349 157.262 1.00 95.58 129 GLU C N 1
ATOM 11636 C CA . GLU C 3 130 ? 149.361 159.105 157.234 1.00 95.58 129 GLU C CA 1
ATOM 11637 C C . GLU C 3 130 ? 149.773 158.354 158.495 1.00 95.58 129 GLU C C 1
ATOM 11638 O O . GLU C 3 130 ? 150.525 158.859 159.329 1.00 95.58 129 GLU C O 1
ATOM 11644 N N . ASN C 3 131 ? 149.279 157.127 158.631 1.00 98.63 130 ASN C N 1
ATOM 11645 C CA . ASN C 3 131 ? 149.727 156.232 159.693 1.00 98.63 130 ASN C CA 1
ATOM 11646 C C . ASN C 3 131 ? 150.044 154.856 159.120 1.00 98.63 130 ASN C C 1
ATOM 11647 O O . ASN C 3 131 ? 150.558 153.982 159.818 1.00 98.63 130 ASN C O 1
#

InterPro domains:
  IPR003615 HNH nuclease [PF13395] (566-620)
  IPR028629 CRISPR-associated endonuclease Cas9 [MF_01480] (9-1082)
  IPR028629 CRISPR-associated endonuclease Cas9 [TIGR01865] (11-1068)
  IPR033114 Cas9-type HNH domain [PS51749] (512-667)
  IPR036397 Ribonuclease H superfamily [G3DSA:3.30.420.10] (2-100)
  IPR036397 Ribonuclease H superfamily [G3DSA:3.30.420.10] (425-539)
  IPR036397 Ribonuclease H superfamily [G3DSA:3.30.420.10] (613-762)
  IPR041383 RuvC endonuclease subdomain 3 [PF18541] (659-784)

Secondary structure (DSSP, 8-state):
---EEEEEEE-SSEEEEEEEEE-TTS-EEEEEEEEEEE---SS-TTTT--HHHHHHHHHHHHHHHHHHHHHHHHHHHHHHHSS-S-SS-B-TTS-BTT--S-HHHHHHHGGGS---HHHHHHHHHHHHHT-------HHHHHHHHHHHHHHHHHHSS-SSHHHHHHHHHHHH-S--S-BTTBGGG---HHHHHHHHHHHHHHHHHTT-SSSTTTHHHHHHHHHH-------HHHHHHHS---SS-TTS-B--TTSHHHHHHHHHHHHHT-EEEETTEEEEPPHHHHHHHHTHHHHSSEEEHHHHHHHS---TT-B-TT---SS-TTS--EEEE-HHHHHHHHHHHHTTS--SSS---S-HHHHHHHHHHHHH-SSHHHHHHHTTS-S-SHHHHHHHHH-------SSBHHHHHHHHHHHTT------SSPPPPPTTT---HHHHHHHHHHHHHHHHHHHHH---SEEE----TTTTS-HHHHHHHHHHHHHHHHHHHHHHHHHHHH-TT--S---HHHHHHHHHHHHTTS--TTT-----SGGGSSBTTBEEE-SS-HHHH----SS--EEE-SSSSTT-TTSHHHHTTTTTTT-HHHHHHHHHHHTS---HHHHHHHT---S-HHHHHHHTTB---HHHHHHHHHHHHSS---S-SS--B--B-HHHHHHHHHHTT--S--SSSS-HHHHHHHHHHT--HHHHHHHHHHHHHHHS---------SSTTHHHHHHHHHHSS-TT-TTSPP--SHHHHHHHHHHH-TT-GGGS-TT-----PEEPP-----S-SB-S--EE-TT-SSSB--EEEEGGG--THHHHTBGGGSSSHHHHHHHHHHHHHTTS-HHHHTSSPEE---TT-----EESEEEE--B-SS--EETTTTEE--B--EEEEEEE-SSS--EEEEEEHHHHHTTPPP-B---SSS-GGGSPBP-TTS-EEEEE-TTEEEEEE-SS-EEEEEEEEE-TTT--EEEE-TT--TTSTBTTEEEEE--TT-S-EEEEE--TTS---EE---SSPPP--/---EE-B--EETTEE---BSSHHHHHHHHHHHHHHHHTTTTTHHHHHHHHHTSS--SHHHHHHHS--S---SSEE---EEE-TTS-EEEETTEEHHHHIIIII---TTT-HHHHHHHHHHHHHHHHHH--